Protein AF-A0A4S2F254-F1 (afdb_monomer)

Solvent-accessible surface area (backbone atoms only — not comparable to full-atom values): 57092 Å² total; per-residue (Å²): 142,82,89,76,85,80,79,88,83,55,82,63,60,64,52,51,60,59,52,60,72,58,45,54,92,86,62,43,76,60,72,89,73,79,82,70,94,70,83,61,60,72,59,40,54,53,51,42,53,47,32,74,71,42,20,30,34,37,36,35,48,63,88,53,40,49,60,70,61,51,52,55,51,33,38,54,77,69,31,50,100,88,24,55,58,42,49,38,45,38,67,84,47,59,35,66,58,56,34,48,35,49,52,41,59,70,67,58,50,46,99,82,77,41,64,78,37,45,22,40,37,41,36,39,44,68,53,49,48,64,74,44,24,54,56,40,29,55,44,50,55,60,45,43,74,80,29,35,37,39,38,34,32,38,64,71,31,54,66,41,39,76,82,42,73,74,62,46,78,44,40,28,48,78,42,43,48,49,75,73,52,53,51,61,64,41,68,89,42,75,61,91,68,54,70,69,55,46,41,52,45,28,58,35,30,45,39,37,45,50,16,49,41,71,48,37,79,68,77,57,93,86,53,94,83,39,54,28,56,52,45,49,45,53,46,56,53,60,56,50,41,91,82,52,59,70,62,57,30,50,38,43,45,51,51,55,73,60,11,49,52,40,60,66,62,45,44,76,52,78,36,78,83,50,74,66,58,52,49,49,43,41,35,48,37,47,60,51,29,54,42,97,81,75,53,37,32,36,26,40,60,46,54,80,62,56,45,71,55,43,27,53,46,32,75,78,37,38,69,49,50,55,44,46,44,54,50,32,52,75,70,67,41,45,51,55,39,42,50,40,46,65,54,26,43,90,73,46,66,58,57,61,52,35,41,73,38,32,66,54,33,48,35,25,73,24,51,65,59,49,49,53,48,50,50,53,37,60,73,67,70,53,85,72,51,73,28,46,47,50,41,52,47,52,52,30,49,40,59,48,84,42,58,88,84,33,67,69,54,53,47,52,38,69,73,34,65,69,50,56,19,50,27,52,52,27,51,48,48,49,61,46,54,34,40,45,78,72,77,81,70,63,76,72,72,75,72,64,96,82,72,58,82,65,54,60,56,44,58,70,55,55,55,69,79,55,61,91,74,60,51,72,49,45,54,40,22,54,33,28,46,50,36,37,55,32,48,48,31,45,70,65,61,40,27,76,69,14,37,57,34,42,74,57,32,72,40,101,58,13,44,67,29,52,39,32,18,51,26,28,48,46,15,50,42,18,32,34,43,52,55,47,87,79,52,69,66,63,53,54,47,37,58,44,12,53,49,57,33,49,79,41,79,74,32,51,63,36,41,49,54,54,46,50,50,49,41,29,39,46,34,62,58,50,90,66,70,70,77,82,42,49,70,42,50,53,51,26,59,79,62,60,19,49,44,49,48,53,50,52,31,50,38,52,17,53,45,24,54,75,73,67,38,43,70,61,14,45,68,38,38,56,67,55,74,81,49,94,60,48,68,65,57,47,46,51,43,52,53,50,52,51,52,40,33,58,76,69,73,51,84,77,71,78,69,69,75,65,82,80,69,82,64,84,46,49,51,48,23,47,51,52,49,55,48,62,65,69,54,78,83,77,75,57,71,67,59,57,50,48,41,29,51,56,42,58,74,41,74,69,30,18,52,45,33,45,50,52,40,55,57,62,70,40,83,92,52,33,68,66,50,56,73,50,48,39,70,68,56,54,47,48,23,49,52,48,51,51,47,42,52,48,44,52,54,43,46,63,33,41,79,73,39,93,66,88,88,79,89,55,79,51,32,36,44,33,44,59,62,36,86,44,51,24,52,77,81,46,76,61,66,71,82,66,53,69,53,69,60,24,46,53,49,52,51,55,27,66,69,38,94,78,22,51,42,44,52,67,56,50,24,52,35,64,30,56,94,44,57,70,71,58,25,51,53,52,46,54,53,16,53,52,49,38,41,52,36,47,41,76,69,79,40,66,67,70,45,59,41,74,59,98,57,36,41,32,50,40,71,69,38,42,45,53,51,58,63,54,35,50,51,22,28,52,46,18,69,66,44,86,49,42,69,56,10,23,52,25,21,55,52,25,57,76,58,59,57,80,46,56,64,54,59,94,76,60,64,36,27,66,58,41,44,51,56,34,54,58,50,50,53,51,45,40,53,15,19,38,53,12,15,52,27,19,46,77,72,71,36,48,69,58,8,33,54,29,8,48,56,24,23,73,75,38,58,70,41,65,67,23,46,47,45,27,38,51,25,27,50,77,70,68,38,52,72,62,29,51,50,52,56,50,51,33,47,52,48,28,34,71,76,68,71,42,77,77,55,73,70,55,51,53,53,52,54,51,51,54,55,56,48,35,63,71,72,71,46,78,82,66,80,77,60,87,55,56,72,55,48,58,49,49,50,51,51,49,49,49,52,49,49,52,50,50,51,56,47,51,62,55,61,73,70,74,130

Mean predicted aligned error: 19.81 Å

Secondary structure (DSSP, 8-state):
---PPP-S-SHHHHHHHHHHTTSPTT-EEPP-PPPPSS--HHHHHHHHHHHHHHSEEEEE--TTSSHHHHHHHHHHHH--TTS--EEEE-TT--HHHHHHHHHHHHH---TTS--S-SEEEEEEE----HHHHHHHHHHHHHHHTTSEEEEEE-HHHHHTTTT--S-EEEETGGGPPPHHHHHHHTTT------HHHHHHHHTT-HHHHHHHHHHGGG--TT-TT-HHHHHHHHHHHHHT-TTS-HHHHHHHHHHHHHSEEEHHHHHTTT----HHHHHHHHHH-GGG-B-TTSSEEE-TT-S---HHHHHHHHHH-HHHHHHHHHHHHHTT-HHHHHHHHTTTGGGS-HHHHHHH-HHHHHHTT-HHHHHHHHHHHHHTTPPPPHHHHHHHHHHHHHTTSS-TT-HHHHHHHHHS-HHHHHHHHHHHHHHHTTTSPPPP-GGGTSS-SSS-HHHHHHHHHHSTTTGGG--HHHHHHHHHHHHHHHHHHHHHT-HHHHGGGHHHHTSTTGGGSHHHHHHHHHHHHHHHHTT----HHHHHHHHHHHHHHHTSTTSHHHHHHHHHHHHHHHHHT----GGGGHHHHHHHHHHT-HHHHHHHHHHHHHHHHHHT-HHHHHHHHGGGGSS---HHHHHHHHHHHHHHHHHTT---SGGGGGTT----SHHHHHHHHHHHHHSTTT--HHHHHHHHHHHHHSPPPHHHHHHHHHHTT-TTTHHHHHHHS-HHHHHHHHHHHHHHHHHHHHHHHHTT--------S-EEEE-BTS-EEEETTEEPPGGGS--HHHHHHHHHHHHSTTSEEEHHHHHHHH-TTS-HHHHHHHHHHHHHHHHHHHHTTT--GGGEEEETTEEEE-TTTEEEHHHHHHHHHHHHHH-SSHHHHHHHHHHHHHH-SS-BPPPSSSTTHHHHHHHHHHHHHHHHHHHHHHHHHHHHTT-HHHHHHHHHHHHHH-TT-HHHHHHHHHHHHHTT-HHHHHHHHHHHHHHHHHHHS-PPPHHHHHHHHHHHHHHHHHTT-------TTHHHHHHHHHHHHHHHHHHHHHHHHHHTT--

InterPro domains:
  IPR005158 Bacterial transcriptional activator domain [PF03704] (865-1007)
  IPR005158 Bacterial transcriptional activator domain [SM01043] (864-1008)
  IPR011990 Tetratricopeptide-like helical domain superfamily [G3DSA:1.25.40.10] (863-1024)
  IPR011990 Tetratricopeptide-like helical domain superfamily [SSF48452] (910-1011)
  IPR016032 Signal transduction response regulator, C-terminal effector [SSF46894] (764-849)
  IPR036388 Winged helix-like DNA-binding domain superfamily [G3DSA:1.10.10.10] (754-859)
  IPR051677 AfsR/DnrI/RedD regulatory protein [PTHR35807] (757-1039)

pLDDT: mean 77.0, std 16.07, range [23.11, 96.88]

Structure (mmCIF, N/CA/C/O backbone):
data_AF-A0A4S2F254-F1
#
_entry.id   AF-A0A4S2F254-F1
#
loop_
_atom_site.group_PDB
_atom_site.id
_atom_site.type_symbol
_atom_site.label_atom_id
_atom_site.label_alt_id
_atom_site.label_comp_id
_atom_site.label_asym_id
_atom_site.label_entity_id
_atom_site.label_seq_id
_atom_site.pdbx_PDB_ins_code
_atom_site.Cartn_x
_atom_site.Cartn_y
_atom_site.Cartn_z
_atom_site.occupancy
_atom_site.B_iso_or_equiv
_atom_site.auth_seq_id
_atom_site.auth_comp_id
_atom_site.auth_asym_id
_atom_site.auth_atom_id
_atom_site.pdbx_PDB_model_num
ATOM 1 N N . MET A 1 1 ? -4.551 33.727 29.048 1.00 30.39 1 MET A N 1
ATOM 2 C CA . MET A 1 1 ? -5.231 35.012 28.780 1.00 30.39 1 MET A CA 1
ATOM 3 C C . MET A 1 1 ? -5.530 35.105 27.292 1.00 30.39 1 MET A C 1
ATOM 5 O O . MET A 1 1 ? -4.630 35.397 26.522 1.00 30.39 1 MET A O 1
ATOM 9 N N . ALA A 1 2 ? -6.765 34.813 26.896 1.00 23.11 2 ALA A N 1
ATOM 10 C CA . ALA A 1 2 ? -7.318 35.182 25.596 1.00 23.11 2 ALA A CA 1
ATOM 11 C C . ALA A 1 2 ? -8.824 35.365 25.809 1.00 23.11 2 ALA A C 1
ATOM 13 O O . ALA A 1 2 ? -9.587 34.409 25.895 1.00 23.11 2 ALA A O 1
ATOM 14 N N . THR A 1 3 ? -9.208 36.611 26.049 1.00 29.41 3 THR A N 1
ATOM 15 C CA . THR A 1 3 ? -10.578 37.078 26.234 1.00 29.41 3 THR A CA 1
ATOM 16 C C . THR A 1 3 ? -11.227 37.237 24.862 1.00 29.41 3 THR A C 1
ATOM 18 O O . THR A 1 3 ? -10.935 38.194 24.148 1.00 29.41 3 THR A O 1
ATOM 21 N N . HIS A 1 4 ? -12.123 36.324 24.482 1.00 26.72 4 HIS A N 1
ATOM 22 C CA . HIS A 1 4 ? -12.992 36.525 23.322 1.00 26.72 4 HIS A CA 1
ATOM 23 C C . HIS A 1 4 ? -14.392 36.946 23.774 1.00 26.72 4 HIS A C 1
ATOM 25 O O . HIS A 1 4 ? -15.068 36.249 24.524 1.00 26.72 4 HIS A O 1
ATOM 31 N N . ARG A 1 5 ? -14.777 38.147 23.325 1.00 27.83 5 ARG A N 1
ATOM 32 C CA . ARG A 1 5 ? -16.088 38.781 23.495 1.00 27.83 5 ARG A CA 1
ATOM 33 C C . ARG A 1 5 ? -17.207 37.851 23.017 1.00 27.83 5 ARG A C 1
ATOM 35 O O . ARG A 1 5 ? -17.251 37.514 21.838 1.00 27.83 5 ARG A O 1
ATOM 42 N N . ILE A 1 6 ? -18.129 37.523 23.917 1.00 27.25 6 ILE A N 1
ATOM 43 C CA . ILE A 1 6 ? -19.411 36.891 23.601 1.00 27.25 6 ILE A CA 1
ATOM 44 C C . ILE A 1 6 ? -20.354 37.990 23.100 1.00 27.25 6 ILE A C 1
ATOM 46 O O . ILE A 1 6 ? -20.621 38.967 23.799 1.00 27.25 6 ILE A O 1
ATOM 50 N N . THR A 1 7 ? -20.840 37.861 21.868 1.00 25.08 7 THR A N 1
ATOM 51 C CA . THR A 1 7 ? -21.947 38.670 21.353 1.00 25.08 7 THR A CA 1
ATOM 52 C C . THR A 1 7 ? -23.239 38.240 22.042 1.00 25.08 7 THR A C 1
ATOM 54 O O . THR A 1 7 ? -23.709 37.120 21.851 1.00 25.08 7 THR A O 1
ATOM 57 N N . ALA A 1 8 ? -23.798 39.134 22.859 1.00 29.98 8 ALA A N 1
ATOM 58 C CA . ALA A 1 8 ? -25.092 38.974 23.508 1.00 29.98 8 ALA A CA 1
ATOM 59 C C . ALA A 1 8 ? -26.200 38.812 22.453 1.00 29.98 8 ALA A C 1
ATOM 61 O O . ALA A 1 8 ? -26.412 39.705 21.634 1.00 29.98 8 ALA A O 1
ATOM 62 N N . GLY A 1 9 ? -26.890 37.668 22.463 1.00 27.28 9 GLY A N 1
ATOM 63 C CA . GLY A 1 9 ? -28.020 37.434 21.560 1.00 27.28 9 GLY A CA 1
ATOM 64 C C . GLY A 1 9 ? -28.619 36.025 21.539 1.00 27.28 9 GLY A C 1
ATOM 65 O O . GLY A 1 9 ? -29.721 35.877 21.022 1.00 27.28 9 GLY A O 1
ATOM 66 N N . SER A 1 10 ? -27.973 34.996 22.103 1.00 37.41 10 SER A N 1
ATOM 67 C CA . SER A 1 10 ? -28.545 33.640 22.172 1.00 37.41 10 SER A CA 1
ATOM 68 C C . SER A 1 10 ? -28.793 33.200 23.618 1.00 37.41 10 SER A C 1
ATOM 70 O O . SER A 1 10 ? -27.994 33.458 24.517 1.00 37.41 10 SER A O 1
ATOM 72 N N . THR A 1 11 ? -29.908 32.509 23.848 1.00 44.62 11 THR A N 1
ATOM 73 C CA . THR A 1 11 ? -30.323 31.903 25.130 1.00 44.62 11 THR A CA 1
ATOM 74 C C . THR A 1 11 ? -29.259 30.992 25.766 1.00 44.62 11 THR A C 1
ATOM 76 O O . THR A 1 11 ? -29.262 30.814 26.981 1.00 44.62 11 THR A O 1
ATOM 79 N N . LEU A 1 12 ? -28.303 30.482 24.980 1.00 44.62 12 LEU A N 1
ATOM 80 C CA . LEU A 1 12 ? -27.141 29.717 25.448 1.00 44.62 12 LEU A CA 1
ATOM 81 C C . LEU A 1 12 ? -26.134 30.551 26.265 1.00 44.62 12 LEU A C 1
ATOM 83 O O . LEU A 1 12 ? -25.548 30.027 27.208 1.00 44.62 12 LEU A O 1
ATOM 87 N N . GLY A 1 13 ? -25.943 31.840 25.955 1.00 47.53 13 GLY A N 1
ATOM 88 C CA . GLY A 1 13 ? -24.936 32.680 26.621 1.00 47.53 13 GLY A CA 1
ATOM 89 C C . GLY A 1 13 ? -25.209 32.910 28.114 1.00 47.53 13 GLY A C 1
ATOM 90 O O . GLY A 1 13 ? -24.291 32.833 28.925 1.00 47.53 13 GLY A O 1
ATOM 91 N N . GLY A 1 14 ? -26.479 33.106 28.491 1.00 53.00 14 GLY A N 1
ATOM 92 C CA . GLY A 1 14 ? -26.879 33.307 29.892 1.00 53.00 14 GLY A CA 1
ATOM 93 C C . GLY A 1 14 ? -26.808 32.036 30.751 1.00 53.00 14 GLY A C 1
ATOM 94 O O . GLY A 1 14 ? -26.490 32.111 31.935 1.00 53.00 14 GLY A O 1
ATOM 95 N N . MET A 1 15 ? -27.044 30.862 30.154 1.00 57.00 15 MET A N 1
ATOM 96 C CA . MET A 1 15 ? -26.916 29.565 30.831 1.00 57.00 15 MET A CA 1
ATOM 97 C C . MET A 1 15 ? -25.446 29.217 31.105 1.00 57.00 15 MET A C 1
ATOM 99 O O . MET A 1 15 ? -25.120 28.722 32.182 1.00 57.00 15 MET A O 1
ATOM 103 N N . VAL A 1 16 ? -24.543 29.511 30.162 1.00 54.69 16 VAL A N 1
ATOM 104 C CA . VAL A 1 16 ? -23.102 29.252 30.319 1.00 54.69 16 VAL A CA 1
ATOM 105 C C . VAL A 1 16 ? -22.497 30.114 31.430 1.00 54.69 16 VAL A C 1
ATOM 107 O O . VAL A 1 16 ? -21.745 29.586 32.249 1.00 54.69 16 VAL A O 1
ATOM 110 N N . GLU A 1 17 ? -22.852 31.400 31.523 1.00 57.25 17 GLU A N 1
ATOM 111 C CA . GLU A 1 17 ? -22.400 32.284 32.613 1.00 57.25 17 GLU A CA 1
ATOM 112 C C . GLU A 1 17 ? -22.956 31.867 33.986 1.00 57.25 17 GLU A C 1
ATOM 114 O O . GLU A 1 17 ? -22.223 31.896 34.972 1.00 57.25 17 GLU A O 1
ATOM 119 N N . GLN A 1 18 ? -24.214 31.412 34.061 1.00 59.97 18 GLN A N 1
ATOM 120 C CA . GLN A 1 18 ? -24.786 30.893 35.309 1.00 59.97 18 GLN A CA 1
ATOM 121 C C . GLN A 1 18 ? -24.114 29.595 35.770 1.00 59.97 18 GLN A C 1
ATOM 123 O O . GLN A 1 18 ? -23.754 29.495 36.934 1.00 59.97 18 GLN A O 1
ATOM 128 N N . VAL A 1 19 ? -23.924 28.607 34.890 1.00 62.91 19 VAL A N 1
ATOM 129 C CA . VAL A 1 19 ? -23.384 27.283 35.267 1.00 62.91 19 VAL A CA 1
ATOM 130 C C . VAL A 1 19 ? -21.887 27.345 35.586 1.00 62.91 19 VAL A C 1
ATOM 132 O O . VAL A 1 19 ? -21.431 26.708 36.534 1.00 62.91 19 VAL A O 1
ATOM 135 N N . SER A 1 20 ? -21.117 28.143 34.841 1.00 60.38 20 SER A N 1
ATOM 136 C CA . SER A 1 20 ? -19.671 28.297 35.069 1.00 60.38 20 SER A CA 1
ATOM 137 C C . SER A 1 20 ? -19.327 28.935 36.419 1.00 60.38 20 SER A C 1
ATOM 139 O O . SER A 1 20 ? -18.256 28.656 36.951 1.00 60.38 20 SER A O 1
ATOM 141 N N . PHE A 1 21 ? -20.238 29.714 37.015 1.00 61.12 21 PHE A N 1
ATOM 142 C CA . PHE A 1 21 ? -20.074 30.262 38.365 1.00 61.12 21 PHE A CA 1
ATOM 143 C C . PHE A 1 21 ? -20.127 29.188 39.472 1.00 61.12 21 PHE A C 1
ATOM 145 O O . PHE A 1 21 ? -19.536 29.379 40.532 1.00 61.12 21 PHE A O 1
ATOM 152 N N . PHE A 1 22 ? -20.810 28.060 39.237 1.00 62.31 22 PHE A N 1
ATOM 153 C CA . PHE A 1 22 ? -20.995 26.985 40.226 1.00 62.31 22 PHE A CA 1
ATOM 154 C C . PHE A 1 22 ? -19.974 25.840 40.111 1.00 62.31 22 PHE A C 1
ATOM 156 O O . PHE A 1 22 ? -19.912 24.991 41.003 1.00 62.31 22 PHE A O 1
ATOM 163 N N . LEU A 1 23 ? -19.188 25.775 39.032 1.00 71.75 23 LEU A N 1
ATOM 164 C CA . LEU A 1 23 ? -18.234 24.685 38.801 1.00 71.75 23 LEU A CA 1
ATOM 165 C C . LEU A 1 23 ? -16.863 24.966 39.448 1.00 71.75 23 LEU A C 1
ATOM 167 O O . LEU A 1 23 ? -16.390 26.104 39.421 1.00 71.75 23 LEU A O 1
ATOM 171 N N . PRO A 1 24 ? -16.182 23.939 39.992 1.00 66.12 24 PRO A N 1
ATOM 172 C CA . PRO A 1 24 ? -14.866 24.107 40.597 1.00 66.12 24 PRO A CA 1
ATOM 173 C C . PRO A 1 24 ? -13.789 24.508 39.565 1.00 66.12 24 PRO A C 1
ATOM 175 O O . PRO A 1 24 ? -13.888 24.139 38.383 1.00 66.12 24 PRO A O 1
ATOM 178 N N . PRO A 1 25 ? -12.730 25.233 39.991 1.00 56.81 25 PRO A N 1
ATOM 179 C CA . PRO A 1 25 ? -11.669 25.715 39.107 1.00 56.81 25 PRO A CA 1
ATOM 180 C C . PRO A 1 25 ? -10.989 24.578 38.334 1.00 56.81 25 PRO A C 1
ATOM 182 O O . PRO A 1 25 ? -10.595 23.571 38.915 1.00 56.81 25 PRO A O 1
ATOM 185 N N . GLY A 1 26 ? -10.812 24.761 37.023 1.00 56.56 26 GLY A N 1
ATOM 186 C CA . GLY A 1 26 ? -10.185 23.772 36.134 1.00 56.56 26 GLY A CA 1
ATOM 187 C C . GLY A 1 26 ? -11.171 22.857 35.401 1.00 56.56 26 GLY A C 1
ATOM 188 O O . GLY A 1 26 ? -10.766 22.165 34.471 1.00 56.56 26 GLY A O 1
ATOM 189 N N . THR A 1 27 ? -12.462 22.903 35.741 1.00 59.97 27 THR A N 1
ATOM 190 C CA . THR A 1 27 ? -13.517 22.263 34.945 1.00 59.97 27 THR A CA 1
ATOM 191 C C . THR A 1 27 ? -13.724 23.042 33.646 1.00 59.97 27 THR A C 1
ATOM 193 O O . THR A 1 27 ? -14.016 24.239 33.680 1.00 59.97 27 THR A O 1
ATOM 196 N N . VAL A 1 28 ? -13.577 22.385 32.491 1.00 66.25 28 VAL A N 1
ATOM 197 C CA . VAL A 1 28 ? -13.782 23.032 31.187 1.00 66.25 28 VAL A CA 1
ATOM 198 C C . VAL A 1 28 ? -15.184 22.717 30.682 1.00 66.25 28 VAL A C 1
ATOM 200 O O . VAL A 1 28 ? -15.495 21.573 30.349 1.00 66.25 28 VAL A O 1
ATOM 203 N N . MET A 1 29 ? -16.014 23.758 30.610 1.00 62.47 29 MET A N 1
ATOM 204 C CA . MET A 1 29 ? -17.259 23.749 29.843 1.00 62.47 29 MET A CA 1
ATOM 205 C C . MET A 1 29 ? -16.901 23.799 28.360 1.00 62.47 29 MET A C 1
ATOM 207 O O . MET A 1 29 ? -16.274 24.755 27.898 1.00 62.47 29 MET A O 1
ATOM 211 N N . GLU A 1 30 ? -17.251 22.756 27.620 1.00 61.84 30 GLU A N 1
ATOM 212 C CA . GLU A 1 30 ? -16.912 22.656 26.203 1.00 61.84 30 GLU A CA 1
ATOM 213 C C . GLU A 1 30 ? -17.953 23.394 25.346 1.00 61.84 30 GLU A C 1
ATOM 215 O O . GLU A 1 30 ? -19.159 23.225 25.532 1.00 61.84 30 GLU A O 1
ATOM 220 N N . GLN A 1 31 ? -17.487 24.246 24.420 1.00 57.91 31 GLN A N 1
ATOM 221 C CA . GLN A 1 31 ? -18.347 24.787 23.362 1.00 57.91 31 GLN A CA 1
ATOM 222 C C . GLN A 1 31 ? -18.791 23.658 22.431 1.00 57.91 31 GLN A C 1
ATOM 224 O O . GLN A 1 31 ? -18.140 22.621 22.346 1.00 57.91 31 GLN A O 1
ATOM 229 N N . GLU A 1 32 ? -19.894 23.879 21.720 1.00 56.16 32 GLU A N 1
ATOM 230 C CA . GLU A 1 32 ? -20.513 22.895 20.837 1.00 56.16 32 GLU A CA 1
ATOM 231 C C . GLU A 1 32 ? -19.475 22.206 19.911 1.00 56.16 32 GLU A C 1
ATOM 233 O O . GLU A 1 32 ? -18.856 22.876 19.080 1.00 56.16 32 GLU A O 1
ATOM 238 N N . PRO A 1 33 ? -19.230 20.886 20.058 1.00 58.59 33 PRO A N 1
ATOM 239 C CA . PRO A 1 33 ? -18.149 20.205 19.343 1.00 58.59 33 PRO A CA 1
ATOM 240 C C . PRO A 1 33 ? -18.428 20.109 17.833 1.00 58.59 33 PRO A C 1
ATOM 242 O O . PRO A 1 33 ? -19.580 20.058 17.404 1.00 58.59 33 PRO A O 1
ATOM 245 N N . ALA A 1 34 ? -17.389 20.050 16.998 1.00 56.38 34 ALA A N 1
ATOM 246 C CA . ALA A 1 34 ? -17.558 19.950 15.544 1.00 56.38 34 ALA A CA 1
ATOM 247 C C . ALA A 1 34 ? -18.373 18.704 15.135 1.00 56.38 34 ALA A C 1
ATOM 249 O O . ALA A 1 34 ? -18.365 17.680 15.824 1.00 56.38 34 ALA A O 1
ATOM 250 N N . ALA A 1 35 ? -19.099 18.788 14.015 1.00 62.53 35 ALA A N 1
ATOM 251 C CA . ALA A 1 35 ? -19.835 17.645 13.483 1.00 62.53 35 ALA A CA 1
ATOM 252 C C . ALA A 1 35 ? -18.865 16.492 13.138 1.00 62.53 35 ALA A C 1
ATOM 254 O O . ALA A 1 35 ? -17.791 16.745 12.583 1.00 62.53 35 ALA A O 1
ATOM 255 N N . PRO A 1 36 ? -19.214 15.238 13.466 1.00 68.38 36 PRO A N 1
ATOM 256 C CA . PRO A 1 36 ? -18.357 14.097 13.186 1.00 68.38 36 PRO A CA 1
ATOM 257 C C . PRO A 1 36 ? -18.267 13.860 11.682 1.00 68.38 36 PRO A C 1
ATOM 259 O O . PRO A 1 36 ? -19.259 13.965 10.961 1.00 68.38 36 PRO A O 1
ATOM 262 N N . ARG A 1 37 ? -17.067 13.503 11.219 1.00 65.81 37 ARG A N 1
ATOM 263 C CA . ARG A 1 37 ? -16.770 13.282 9.797 1.00 65.81 37 ARG A CA 1
ATOM 264 C C . ARG A 1 37 ? -17.586 12.135 9.192 1.00 65.81 37 ARG A C 1
ATOM 266 O O . ARG A 1 37 ? -17.900 12.184 8.009 1.00 65.81 37 ARG A O 1
ATOM 273 N N . ILE A 1 38 ? -17.919 11.118 9.991 1.00 74.75 38 ILE A N 1
ATOM 274 C CA . ILE A 1 38 ? -18.707 9.947 9.584 1.00 74.75 38 ILE A CA 1
ATOM 275 C C . ILE A 1 38 ? -19.765 9.676 10.649 1.00 74.75 38 ILE A C 1
ATOM 277 O O . ILE A 1 38 ? -19.437 9.549 11.826 1.00 74.75 38 ILE A O 1
ATOM 281 N N . HIS A 1 39 ? -21.029 9.605 10.232 1.00 77.56 39 HIS A N 1
ATOM 282 C CA . HIS A 1 39 ? -22.168 9.375 11.122 1.00 77.56 39 HIS A CA 1
ATOM 283 C C . HIS A 1 39 ? -22.436 7.877 11.287 1.00 77.56 39 HIS A C 1
ATOM 285 O O . HIS A 1 39 ? -22.780 7.179 10.331 1.00 77.56 39 HIS A O 1
ATOM 291 N N . ARG A 1 40 ? -22.321 7.374 12.520 1.00 85.81 40 ARG A N 1
ATOM 292 C CA . ARG A 1 40 ? -22.443 5.939 12.843 1.00 85.81 40 ARG A CA 1
ATOM 293 C C . ARG A 1 40 ? -23.862 5.583 13.269 1.00 85.81 40 ARG A C 1
ATOM 295 O O . ARG A 1 40 ? -24.131 5.228 14.416 1.00 85.81 40 ARG A O 1
ATOM 302 N N . GLN A 1 41 ? -24.794 5.723 12.330 1.00 84.94 41 GLN A N 1
ATOM 303 C CA . GLN A 1 41 ? -26.224 5.788 12.632 1.00 84.94 41 GLN A CA 1
ATOM 304 C C . GLN A 1 41 ? -26.789 4.543 13.343 1.00 84.94 41 GLN A C 1
ATOM 306 O O . GLN A 1 41 ? -27.640 4.681 14.218 1.00 84.94 41 GLN A O 1
ATOM 311 N N . LYS A 1 42 ? -26.280 3.336 13.048 1.00 85.88 42 LYS A N 1
ATOM 312 C CA . LYS A 1 42 ? -26.711 2.103 13.738 1.00 85.88 42 LYS A CA 1
ATOM 313 C C . LYS A 1 42 ? -26.352 2.123 15.230 1.00 85.88 42 LYS A C 1
ATOM 315 O O . LYS A 1 42 ? -27.186 1.766 16.060 1.00 85.88 42 LYS A O 1
ATOM 320 N N . LEU A 1 43 ? -25.130 2.546 15.571 1.00 89.25 43 LEU A N 1
ATOM 321 C CA . LEU A 1 43 ? -24.706 2.686 16.968 1.00 89.25 43 LEU A CA 1
ATOM 322 C C . LEU A 1 43 ? -25.459 3.816 17.665 1.00 89.25 43 LEU A C 1
ATOM 324 O O . LEU A 1 43 ? -25.915 3.637 18.791 1.00 89.25 43 LEU A O 1
ATOM 328 N N . LEU A 1 44 ? -25.642 4.948 16.978 1.00 89.75 44 LEU A N 1
ATOM 329 C CA . LEU A 1 44 ? -26.403 6.083 17.494 1.00 89.75 44 LEU A CA 1
ATOM 330 C C . LEU A 1 44 ? -27.819 5.658 17.909 1.00 89.75 44 LEU A C 1
ATOM 332 O O . LEU A 1 44 ? -28.232 5.906 19.039 1.00 89.75 44 LEU A O 1
ATOM 336 N N . GLU A 1 45 ? -28.546 4.969 17.026 1.00 90.06 45 GLU A N 1
ATOM 337 C CA . GLU A 1 45 ? -29.898 4.477 17.309 1.00 90.06 45 GLU A CA 1
ATOM 338 C C . GLU A 1 45 ? -29.916 3.496 18.493 1.00 90.06 45 GLU A C 1
ATOM 340 O O . GLU A 1 45 ? -30.750 3.628 19.393 1.00 90.06 45 GLU A O 1
ATOM 345 N N . ALA A 1 46 ? -28.971 2.551 18.539 1.00 89.31 46 ALA A N 1
ATOM 346 C CA . ALA A 1 46 ? -28.875 1.568 19.617 1.00 89.31 46 ALA A CA 1
ATOM 347 C C . ALA A 1 46 ? -28.600 2.218 20.985 1.00 89.31 46 ALA A C 1
ATOM 349 O O . ALA A 1 46 ? -29.279 1.915 21.971 1.00 89.31 46 ALA A O 1
ATOM 350 N N . PHE A 1 47 ? -27.648 3.149 21.046 1.00 93.00 47 PHE A N 1
ATOM 351 C CA . PHE A 1 47 ? -27.244 3.804 22.289 1.00 93.00 47 PHE A CA 1
ATOM 352 C C . PHE A 1 47 ? -28.267 4.837 22.765 1.00 93.00 47 PHE A C 1
ATOM 354 O O . PHE A 1 47 ? -28.467 4.983 23.969 1.00 93.00 47 PHE A O 1
ATOM 361 N N . VAL A 1 48 ? -29.001 5.488 21.854 1.00 92.56 48 VAL A N 1
ATOM 362 C CA . VAL A 1 48 ? -30.161 6.320 22.218 1.00 92.56 48 VAL A CA 1
ATOM 363 C C . VAL A 1 48 ? -31.254 5.476 22.878 1.00 92.56 48 VAL A C 1
ATOM 365 O O . VAL A 1 48 ? -31.837 5.904 23.875 1.00 92.56 48 VAL A O 1
ATOM 368 N N . ILE A 1 49 ? -31.533 4.274 22.361 1.00 90.31 49 ILE A N 1
ATOM 369 C CA . ILE A 1 49 ? -32.513 3.358 22.966 1.00 90.31 49 ILE A CA 1
ATOM 370 C C . ILE A 1 49 ? -32.060 2.931 24.368 1.00 90.31 49 ILE A C 1
ATOM 372 O O . ILE A 1 49 ? -32.858 2.979 25.306 1.00 90.31 49 ILE A O 1
ATOM 376 N N . GLN A 1 50 ? -30.790 2.550 24.528 1.00 90.50 50 GLN A N 1
ATOM 377 C CA . GLN A 1 50 ? -30.235 2.162 25.828 1.00 90.50 50 GLN A CA 1
ATOM 378 C C . GLN A 1 50 ? -30.252 3.316 26.831 1.00 90.50 50 GLN A C 1
ATOM 380 O O . GLN A 1 50 ? -30.721 3.142 27.954 1.00 90.50 50 GLN A O 1
ATOM 385 N N . LEU A 1 51 ? -29.834 4.517 26.425 1.00 92.19 51 LEU A N 1
ATOM 386 C CA . LEU A 1 51 ? -29.834 5.680 27.306 1.00 92.19 51 LEU A CA 1
ATOM 387 C C . LEU A 1 51 ? -31.253 6.084 27.721 1.00 92.19 51 LEU A C 1
ATOM 389 O O . LEU A 1 51 ? -31.473 6.407 28.883 1.00 92.19 51 LEU A O 1
ATOM 393 N N . LYS A 1 52 ? -32.246 6.002 26.827 1.00 90.00 52 LYS A N 1
ATOM 394 C CA . LYS A 1 52 ? -33.656 6.234 27.197 1.00 90.00 52 LYS A CA 1
ATOM 395 C C . LYS A 1 52 ? -34.187 5.196 28.189 1.00 90.00 52 LYS A C 1
ATOM 397 O O . LYS A 1 52 ? -35.065 5.517 28.988 1.00 90.00 52 LYS A O 1
ATOM 402 N N . LYS A 1 53 ? -33.679 3.962 28.128 1.00 89.19 53 LYS A N 1
ATOM 403 C CA . LYS A 1 53 ? -34.075 2.865 29.016 1.00 89.19 53 LYS A CA 1
ATOM 404 C C . LYS A 1 53 ? -33.442 2.995 30.404 1.00 89.19 53 LYS A C 1
ATOM 406 O O . LYS A 1 53 ? -34.169 2.961 31.392 1.00 89.19 53 LYS A O 1
ATOM 411 N N . ASP A 1 54 ? -32.121 3.143 30.471 1.00 88.44 54 ASP A N 1
ATOM 412 C CA . ASP A 1 54 ? -31.361 3.054 31.726 1.00 88.44 54 ASP A CA 1
ATOM 413 C C . ASP A 1 54 ? -30.993 4.430 32.311 1.00 88.44 54 ASP A C 1
ATOM 415 O O . ASP A 1 54 ? -30.582 4.521 33.462 1.00 88.44 54 ASP A O 1
ATOM 419 N N . ARG A 1 55 ? -31.157 5.522 31.548 1.00 91.19 55 ARG A N 1
ATOM 420 C CA . ARG A 1 55 ? -30.839 6.927 31.900 1.00 91.19 55 ARG A CA 1
ATOM 421 C C . ARG A 1 55 ? -29.382 7.236 32.247 1.00 91.19 55 ARG A C 1
ATOM 423 O O . ARG A 1 55 ? -29.027 8.413 32.300 1.00 91.19 55 ARG A O 1
ATOM 430 N N . LEU A 1 56 ? -28.547 6.216 32.417 1.00 93.06 56 LEU A N 1
ATOM 431 C CA . LEU A 1 56 ? -27.103 6.308 32.572 1.00 93.06 56 LEU A CA 1
ATOM 432 C C . LEU A 1 56 ? -26.406 5.393 31.561 1.00 93.06 56 LEU A C 1
ATOM 434 O O . LEU A 1 56 ? -26.599 4.175 31.574 1.00 93.06 56 LEU A O 1
ATOM 438 N N . LEU A 1 57 ? -25.584 5.992 30.701 1.00 93.50 57 LEU A N 1
ATOM 439 C CA . LEU A 1 57 ? -24.765 5.287 29.717 1.00 93.50 57 LEU A CA 1
ATOM 440 C C . LEU A 1 57 ? -23.285 5.591 29.963 1.00 93.50 57 LEU A C 1
ATOM 442 O O . LEU A 1 57 ? -22.888 6.757 29.992 1.00 93.50 57 LEU A O 1
ATOM 446 N N . ILE A 1 58 ? -22.471 4.551 30.131 1.00 91.50 58 ILE A N 1
ATOM 447 C CA . ILE A 1 58 ? -21.039 4.677 30.414 1.00 91.50 58 ILE A CA 1
ATOM 448 C C . ILE A 1 58 ? -20.229 4.095 29.256 1.00 91.50 58 ILE A C 1
ATOM 450 O O . ILE A 1 58 ? -20.420 2.944 28.877 1.00 91.50 58 ILE A O 1
ATOM 454 N N . TYR A 1 59 ? -19.306 4.884 28.708 1.00 91.56 59 TYR A N 1
ATOM 455 C CA . TYR A 1 59 ? -18.349 4.459 27.691 1.00 91.56 59 TYR A CA 1
ATOM 456 C C . TYR A 1 59 ? -16.995 4.147 28.333 1.00 91.56 59 TYR A C 1
ATOM 458 O O . TYR A 1 59 ? -16.306 5.053 28.811 1.00 91.56 59 TYR A O 1
ATOM 466 N N . CYS A 1 60 ? -16.598 2.877 28.268 1.00 86.56 60 CYS A N 1
ATOM 467 C CA . CYS A 1 60 ? -15.315 2.351 28.723 1.00 86.56 60 CYS A CA 1
ATOM 468 C C . CYS A 1 60 ? -14.453 1.944 27.525 1.00 86.56 60 CYS A C 1
ATOM 470 O O . CYS A 1 60 ? -14.289 0.767 27.207 1.00 86.56 60 CYS A O 1
ATOM 472 N N . ALA A 1 61 ? -13.901 2.943 26.837 1.00 86.00 61 ALA A N 1
ATOM 473 C CA . ALA A 1 61 ? -13.013 2.733 25.701 1.00 86.00 61 ALA A CA 1
ATOM 474 C C . ALA A 1 61 ? -11.865 3.748 25.698 1.00 86.00 61 ALA A C 1
ATOM 476 O O . ALA A 1 61 ? -12.050 4.936 25.984 1.00 86.00 61 ALA A O 1
ATOM 477 N N . GLY A 1 62 ? -10.668 3.274 25.343 1.00 79.38 62 GLY A N 1
ATOM 478 C CA . GLY A 1 62 ? -9.484 4.118 25.196 1.00 79.38 62 GLY A CA 1
ATOM 479 C C . GLY A 1 62 ? -9.599 5.128 24.046 1.00 79.38 62 GLY A C 1
ATOM 480 O O . GLY A 1 62 ? -10.535 5.116 23.242 1.00 79.38 62 GLY A O 1
ATOM 481 N N . LYS A 1 63 ? -8.605 6.012 23.926 1.00 83.81 63 LYS A N 1
ATOM 482 C CA . LYS A 1 63 ? -8.528 6.944 22.789 1.00 83.81 63 LYS A CA 1
ATOM 483 C C . LYS A 1 63 ? -8.389 6.163 21.473 1.00 83.81 63 LYS A C 1
ATOM 485 O O . LYS A 1 63 ? -7.588 5.236 21.400 1.00 83.81 63 LYS A O 1
ATOM 490 N N . GLY A 1 64 ? -9.140 6.567 20.444 1.00 85.56 64 GLY A N 1
ATOM 491 C CA . GLY A 1 64 ? -9.079 6.003 19.083 1.00 85.56 64 GLY A CA 1
ATOM 492 C C . GLY A 1 64 ? -10.285 5.150 18.653 1.00 85.56 64 GLY A C 1
ATOM 493 O O . GLY A 1 64 ? -10.524 4.988 17.461 1.00 85.56 64 GLY A O 1
ATOM 494 N N . TYR A 1 65 ? -11.121 4.681 19.584 1.00 89.56 65 TYR A N 1
ATOM 495 C CA . TYR A 1 65 ? -12.300 3.862 19.238 1.00 89.56 65 TYR A CA 1
ATOM 496 C C . TYR A 1 65 ? -13.545 4.676 18.830 1.00 89.56 65 TYR A C 1
ATOM 498 O O . TYR A 1 65 ? -14.551 4.106 18.422 1.00 89.56 65 TYR A O 1
ATOM 506 N N . GLY A 1 66 ? -13.494 6.011 18.917 1.00 87.75 66 GLY A N 1
ATOM 507 C CA . GLY A 1 66 ? -14.606 6.896 18.535 1.00 87.75 66 GLY A CA 1
ATOM 508 C C . GLY A 1 66 ? -15.663 7.135 19.625 1.00 87.75 66 GLY A C 1
ATOM 509 O O . GLY A 1 66 ? -16.736 7.645 19.316 1.00 87.75 66 GLY A O 1
ATOM 510 N N . ALA A 1 67 ? -15.365 6.805 20.889 1.00 88.56 67 ALA A N 1
ATOM 511 C CA . ALA A 1 67 ? -16.293 6.941 22.020 1.00 88.56 67 ALA A CA 1
ATOM 512 C C . ALA A 1 67 ? -16.791 8.382 22.246 1.00 88.56 67 ALA A C 1
ATOM 514 O O . ALA A 1 67 ? -17.990 8.600 22.367 1.00 88.56 67 ALA A O 1
ATOM 515 N N . THR A 1 68 ? -15.893 9.374 22.250 1.00 86.62 68 THR A N 1
ATOM 516 C CA . THR A 1 68 ? -16.256 10.798 22.407 1.00 86.62 68 THR A CA 1
ATOM 517 C C . THR A 1 68 ? -17.185 11.270 21.284 1.00 86.62 68 THR A C 1
ATOM 519 O O . THR A 1 68 ? -18.215 11.888 21.540 1.00 86.62 68 THR A O 1
ATOM 522 N N . SER A 1 69 ? -16.876 10.927 20.028 1.00 87.00 69 SER A N 1
ATOM 523 C CA . SER A 1 69 ? -17.691 11.328 18.874 1.00 87.00 69 SER A CA 1
ATOM 524 C C . SER A 1 69 ? -19.117 10.781 18.966 1.00 87.00 69 SER A C 1
ATOM 526 O O . SER A 1 69 ? -20.068 11.549 18.835 1.00 87.00 69 SER A O 1
ATOM 528 N N . ILE A 1 70 ? -19.274 9.485 19.266 1.00 89.19 70 ILE A N 1
ATOM 529 C CA . ILE A 1 70 ? -20.605 8.873 19.360 1.00 89.19 70 ILE A CA 1
ATOM 530 C C . ILE A 1 70 ? -21.366 9.323 20.615 1.00 89.19 70 ILE A C 1
ATOM 532 O O . ILE A 1 70 ? -22.572 9.538 20.545 1.00 89.19 70 ILE A O 1
ATOM 536 N N . ALA A 1 71 ? -20.684 9.547 21.745 1.00 89.19 71 ALA A N 1
ATOM 537 C CA . ALA A 1 71 ? -21.303 10.069 22.964 1.00 89.19 71 ALA A CA 1
ATOM 538 C C . ALA A 1 71 ? -21.922 11.458 22.734 1.00 89.19 71 ALA A C 1
ATOM 540 O O . ALA A 1 71 ? -23.058 11.710 23.146 1.00 89.19 71 ALA A O 1
ATOM 541 N N . HIS A 1 72 ? -21.213 12.335 22.017 1.00 87.69 72 HIS A N 1
ATOM 542 C CA . HIS A 1 72 ? -21.721 13.649 21.628 1.00 87.69 72 HIS A CA 1
ATOM 543 C C . HIS A 1 72 ? -22.917 13.560 20.666 1.00 87.69 72 HIS A C 1
ATOM 545 O O . HIS A 1 72 ? -23.886 14.304 20.831 1.00 87.69 72 HIS A O 1
ATOM 551 N N . GLU A 1 73 ? -22.895 12.646 19.688 1.00 87.69 73 GLU A N 1
ATOM 552 C CA . GLU A 1 73 ? -24.044 12.410 18.799 1.00 87.69 73 GLU A CA 1
ATOM 553 C C . GLU A 1 73 ? -25.275 11.905 19.569 1.00 87.69 73 GLU A C 1
ATOM 555 O O . GLU A 1 73 ? -26.378 12.412 19.361 1.00 87.69 73 GLU A O 1
ATOM 560 N N . VAL A 1 74 ? -25.097 10.964 20.504 1.00 90.81 74 VAL A N 1
ATOM 561 C CA . VAL A 1 74 ? -26.186 10.427 21.340 1.00 90.81 74 VAL A CA 1
ATOM 562 C C . VAL A 1 74 ? -26.810 11.525 22.204 1.00 90.81 74 VAL A C 1
ATOM 564 O O . VAL A 1 74 ? -28.036 11.620 22.282 1.00 90.81 74 VAL A O 1
ATOM 567 N N . ALA A 1 75 ? -25.991 12.393 22.806 1.00 89.00 75 ALA A N 1
ATOM 568 C CA . ALA A 1 75 ? -26.480 13.519 23.601 1.00 89.00 75 ALA A CA 1
ATOM 569 C C . ALA A 1 75 ? -27.343 14.485 22.772 1.00 89.00 75 ALA A C 1
ATOM 571 O O . ALA A 1 75 ? -28.409 14.914 23.219 1.00 89.00 75 ALA A O 1
ATOM 572 N N . ARG A 1 76 ? -26.911 14.780 21.539 1.00 85.31 76 ARG A N 1
ATOM 573 C CA . ARG A 1 76 ? -27.642 15.637 20.592 1.00 85.31 76 ARG A CA 1
ATOM 574 C C . ARG A 1 76 ? -28.949 15.020 20.121 1.00 85.31 76 ARG A C 1
ATOM 576 O O . ARG A 1 76 ? -29.937 15.729 20.002 1.00 85.31 76 ARG A O 1
ATOM 583 N N . ALA A 1 77 ? -28.964 13.716 19.861 1.00 87.50 77 ALA A N 1
ATOM 584 C CA . ALA A 1 77 ? -30.151 13.029 19.361 1.00 87.50 77 ALA A CA 1
ATOM 585 C C . ALA A 1 77 ? -31.294 12.960 20.392 1.00 87.50 77 ALA A C 1
ATOM 587 O O . ALA A 1 77 ? -32.449 12.758 20.015 1.00 87.50 77 ALA A O 1
ATOM 588 N N . ILE A 1 78 ? -30.983 13.095 21.687 1.00 84.94 78 ILE A N 1
ATOM 589 C CA . ILE A 1 78 ? -31.976 13.090 22.773 1.00 84.94 78 ILE A CA 1
ATOM 590 C C . ILE A 1 78 ? -32.400 14.503 23.169 1.00 84.94 78 ILE A C 1
ATOM 592 O O . ILE A 1 78 ? -33.568 14.704 23.488 1.00 84.94 78 ILE A O 1
ATOM 596 N N . SER A 1 79 ? -31.469 15.457 23.171 1.00 81.38 79 SER A N 1
ATOM 597 C CA . SER A 1 79 ? -31.742 16.829 23.591 1.00 81.38 79 SER A CA 1
ATOM 598 C C . SER A 1 79 ? -32.682 17.550 22.618 1.00 81.38 79 SER A C 1
ATOM 600 O O . SER A 1 79 ? -32.481 17.557 21.405 1.00 81.38 79 SER A O 1
ATOM 602 N N . ASN A 1 80 ? -33.712 18.191 23.163 1.00 68.81 80 ASN A N 1
ATOM 603 C CA . ASN A 1 80 ? -34.632 19.039 22.414 1.00 68.81 80 ASN A CA 1
ATOM 604 C C . ASN A 1 80 ? -34.119 20.487 22.335 1.00 68.81 80 ASN A C 1
ATOM 606 O O . ASN A 1 80 ? -33.413 20.966 23.221 1.00 68.81 80 ASN A O 1
ATOM 610 N N . SER A 1 81 ? -34.569 21.244 21.325 1.00 63.31 81 SER A N 1
ATOM 611 C CA . SER A 1 81 ? -34.116 22.623 21.040 1.00 63.31 81 SER A CA 1
ATOM 612 C C . SER A 1 81 ? -34.309 23.638 22.179 1.00 63.31 81 SER A C 1
ATOM 614 O O . SER A 1 81 ? -33.809 24.756 22.097 1.00 63.31 81 SER A O 1
ATOM 616 N N . VAL A 1 82 ? -35.063 23.277 23.222 1.00 70.50 82 VAL A N 1
ATOM 617 C CA . VAL A 1 82 ? -35.354 24.121 24.390 1.00 70.50 82 VAL A CA 1
ATOM 618 C C . VAL A 1 82 ? -34.294 23.972 25.491 1.00 70.50 82 VAL A C 1
ATOM 620 O O . VAL A 1 82 ? -34.023 24.944 26.192 1.00 70.50 82 VAL A O 1
ATOM 623 N N . LYS A 1 83 ? -33.691 22.784 25.651 1.00 77.19 83 LYS A N 1
ATOM 624 C CA . LYS A 1 83 ? -32.707 22.478 26.704 1.00 77.19 83 LYS A CA 1
ATOM 625 C C . LYS A 1 83 ? -31.491 21.768 26.100 1.00 77.19 83 LYS A C 1
ATOM 627 O O . LYS A 1 83 ? -31.547 20.545 25.939 1.00 77.19 83 LYS A O 1
ATOM 632 N N . PRO A 1 84 ? -30.406 22.494 25.777 1.00 79.69 84 PRO A N 1
ATOM 633 C CA . PRO A 1 84 ? -29.232 21.903 25.142 1.00 79.69 84 PRO A CA 1
ATOM 634 C C . PRO A 1 84 ? -28.522 20.898 26.071 1.00 79.69 84 PRO A C 1
ATOM 636 O O . PRO A 1 84 ? -28.706 20.946 27.294 1.00 79.69 84 PRO A O 1
ATOM 639 N N . PRO A 1 85 ? -27.700 19.987 25.518 1.00 85.62 85 PRO A N 1
ATOM 640 C CA . PRO A 1 85 ? -26.861 19.110 26.324 1.00 85.62 85 PRO A CA 1
ATOM 641 C C . PRO A 1 85 ? -25.736 19.906 27.003 1.00 85.62 85 PRO A C 1
ATOM 643 O O . PRO A 1 85 ? -25.222 20.881 26.450 1.00 85.62 85 PRO A O 1
ATOM 646 N N . LEU A 1 86 ? -25.341 19.473 28.200 1.00 86.94 86 LEU A N 1
ATOM 647 C CA . LEU A 1 86 ? -24.244 20.055 28.970 1.00 86.94 86 LEU A CA 1
ATOM 648 C C . LEU A 1 86 ? -23.009 19.152 28.888 1.00 86.94 86 LEU A C 1
ATOM 650 O O . LEU A 1 86 ? -23.072 18.003 29.318 1.00 86.94 86 LEU A O 1
ATOM 654 N N . PHE A 1 87 ? -21.891 19.673 28.379 1.00 86.00 87 PHE A N 1
ATOM 655 C CA . PHE A 1 87 ? -20.629 18.937 28.254 1.00 86.00 87 PHE A CA 1
ATOM 656 C C . PHE A 1 87 ? -19.599 19.419 29.273 1.00 86.00 87 PHE A C 1
ATOM 658 O O . PHE A 1 87 ? -19.280 20.609 29.340 1.00 86.00 87 PHE A O 1
ATOM 665 N N . ILE A 1 88 ? -19.056 18.476 30.040 1.00 85.69 88 ILE A N 1
ATOM 666 C CA . ILE A 1 88 ? -18.052 18.718 31.071 1.00 85.69 88 ILE A CA 1
ATOM 667 C C . ILE A 1 88 ? -16.855 17.816 30.817 1.00 85.69 88 ILE A C 1
ATOM 669 O O . ILE A 1 88 ? -16.985 16.593 30.773 1.00 85.69 88 ILE A O 1
ATOM 673 N N . ARG A 1 89 ? -15.673 18.423 30.702 1.00 83.50 89 ARG A N 1
ATOM 674 C CA . ARG A 1 89 ? -14.418 17.689 30.548 1.00 83.50 89 ARG A CA 1
ATOM 675 C C . ARG A 1 89 ? -13.641 17.652 31.859 1.00 83.50 89 ARG A C 1
ATOM 677 O O . ARG A 1 89 ? -13.337 18.694 32.438 1.00 83.50 89 ARG A O 1
ATOM 684 N N . CYS A 1 90 ? -13.298 16.443 32.285 1.00 81.81 90 CYS A N 1
ATOM 685 C CA . CYS A 1 90 ? -12.582 16.120 33.516 1.00 81.81 90 CYS A CA 1
ATOM 686 C C . CYS A 1 90 ? -11.260 15.378 33.246 1.00 81.81 90 CYS A C 1
ATOM 688 O O . CYS A 1 90 ? -10.764 14.685 34.133 1.00 81.81 90 CYS A O 1
ATOM 690 N N . ASP A 1 91 ? -10.689 15.505 32.041 1.00 77.00 91 ASP A N 1
ATOM 691 C CA . ASP A 1 91 ? -9.452 14.810 31.660 1.00 77.00 91 ASP A CA 1
ATOM 692 C C . ASP A 1 91 ? -8.333 15.043 32.695 1.00 77.00 91 ASP A C 1
ATOM 694 O O . ASP A 1 91 ? -7.917 16.178 32.929 1.00 77.00 91 ASP A O 1
ATOM 698 N N . ASN A 1 92 ? -7.817 13.956 33.281 1.00 72.62 92 ASN A N 1
ATOM 699 C CA . ASN A 1 92 ? -6.753 13.956 34.297 1.00 72.62 92 ASN A CA 1
ATOM 700 C C . ASN A 1 92 ? -7.061 14.753 35.583 1.00 72.62 92 ASN A C 1
ATOM 702 O O . ASN A 1 92 ? -6.135 15.105 36.319 1.00 72.62 92 ASN A O 1
ATOM 706 N N . MET A 1 93 ? -8.331 15.034 35.877 1.00 80.75 93 MET A N 1
ATOM 707 C CA . MET A 1 93 ? -8.711 15.704 37.120 1.00 80.75 93 MET A CA 1
ATOM 708 C C . MET A 1 93 ? -8.725 14.707 38.290 1.00 80.75 93 MET A C 1
ATOM 710 O O . MET A 1 93 ? -9.122 13.554 38.105 1.00 80.75 93 MET A O 1
ATOM 714 N N . PRO A 1 94 ? -8.316 15.120 39.503 1.00 82.38 94 PRO A N 1
ATOM 715 C CA . PRO A 1 94 ? -8.438 14.279 40.688 1.00 82.38 94 PRO A CA 1
ATOM 716 C C . PRO A 1 94 ? -9.913 14.064 41.073 1.00 82.38 94 PRO A C 1
ATOM 718 O O . PRO A 1 94 ? -10.767 14.922 40.829 1.00 82.38 94 PRO A O 1
ATOM 721 N N . SER A 1 95 ? -10.208 12.921 41.696 1.00 84.50 95 SER A N 1
ATOM 722 C CA . SER A 1 95 ? -11.570 12.440 41.981 1.00 84.50 95 SER A CA 1
ATOM 723 C C . SER A 1 95 ? -12.418 13.419 42.795 1.00 84.50 95 SER A C 1
ATOM 725 O O . SER A 1 95 ? -13.594 13.614 42.480 1.00 84.50 95 SER A O 1
ATOM 727 N N . TYR A 1 96 ? -11.823 14.116 43.767 1.00 83.69 96 TYR A N 1
ATOM 728 C CA . TYR A 1 96 ? -12.539 15.095 44.588 1.00 83.69 96 TYR A CA 1
ATOM 729 C C . TYR A 1 96 ? -13.078 16.281 43.768 1.00 83.69 96 TYR A C 1
ATOM 731 O O . TYR A 1 96 ? -14.148 16.799 44.085 1.00 83.69 96 TYR A O 1
ATOM 739 N N . VAL A 1 97 ? -12.392 16.688 42.690 1.00 84.19 97 VAL A N 1
ATOM 740 C CA . VAL A 1 97 ? -12.859 17.778 41.812 1.00 84.19 97 VAL A CA 1
ATOM 741 C C . VAL A 1 97 ? -14.045 17.315 40.976 1.00 84.19 97 VAL A C 1
ATOM 743 O O . VAL A 1 97 ? -15.009 18.057 40.803 1.00 84.19 97 VAL A O 1
ATOM 746 N N . VAL A 1 98 ? -14.012 16.068 40.499 1.00 86.38 98 VAL A N 1
ATOM 747 C CA . VAL A 1 98 ? -15.144 15.457 39.786 1.00 86.38 98 VAL A CA 1
ATOM 748 C C . VAL A 1 98 ? -16.357 15.348 40.714 1.00 86.38 98 VAL A C 1
ATOM 750 O O . VAL A 1 98 ? -17.475 15.683 40.315 1.00 86.38 98 VAL A O 1
ATOM 753 N N . ARG A 1 99 ? -16.139 14.944 41.973 1.00 88.94 99 ARG A N 1
ATOM 754 C CA . ARG A 1 99 ? -17.178 14.888 43.009 1.00 88.94 99 ARG A CA 1
ATOM 755 C C . ARG A 1 99 ? -17.798 16.261 43.261 1.00 88.94 99 ARG A C 1
ATOM 757 O O . ARG A 1 99 ? -19.022 16.363 43.278 1.00 88.94 99 ARG A O 1
ATOM 764 N N . GLU A 1 100 ? -16.986 17.300 43.451 1.00 85.62 100 GLU A N 1
ATOM 765 C CA . GLU A 1 100 ? -17.474 18.668 43.672 1.00 85.62 100 GLU A CA 1
ATOM 766 C C . GLU A 1 100 ? -18.231 19.215 42.462 1.00 85.62 100 GLU A C 1
ATOM 768 O O . GLU A 1 100 ? -19.306 19.785 42.628 1.00 85.62 100 GLU A O 1
ATOM 773 N N . ALA A 1 101 ? -17.738 18.975 41.244 1.00 85.12 101 ALA A N 1
ATOM 774 C CA . ALA A 1 101 ? -18.435 19.382 40.030 1.00 85.12 101 ALA A CA 1
ATOM 775 C C . ALA A 1 101 ? -19.832 18.747 39.948 1.00 85.12 101 ALA A C 1
ATOM 777 O O . ALA A 1 101 ? -20.817 19.448 39.727 1.00 85.12 101 ALA A O 1
ATOM 778 N N . LEU A 1 102 ? -19.945 17.436 40.188 1.00 88.19 102 LEU A N 1
ATOM 779 C CA . LEU A 1 102 ? -21.239 16.749 40.195 1.00 88.19 102 LEU A CA 1
ATOM 780 C C . LEU A 1 102 ? -22.150 17.218 41.337 1.00 88.19 102 LEU A C 1
ATOM 782 O O . LEU A 1 102 ? -23.354 17.361 41.121 1.00 88.19 102 LEU A O 1
ATOM 786 N N . ALA A 1 103 ? -21.597 17.493 42.523 1.00 88.12 103 ALA A N 1
ATOM 787 C CA . ALA A 1 103 ? -22.350 18.044 43.647 1.00 88.12 103 ALA A CA 1
ATOM 788 C C . ALA A 1 103 ? -22.985 19.395 43.285 1.00 88.12 103 ALA A C 1
ATOM 790 O O . ALA A 1 103 ? -24.197 19.554 43.439 1.00 88.12 103 ALA A O 1
ATOM 791 N N . SER A 1 104 ? -22.205 20.318 42.715 1.00 85.38 104 SER A N 1
ATOM 792 C CA . SER A 1 104 ? -22.702 21.618 42.255 1.00 85.38 104 SER A CA 1
ATOM 793 C C . SER A 1 104 ? -23.825 21.479 41.225 1.00 85.38 104 SER A C 1
ATOM 795 O O . SER A 1 104 ? -24.825 22.189 41.291 1.00 85.38 104 SER A O 1
ATOM 797 N N . LEU A 1 105 ? -23.715 20.531 40.287 1.00 86.00 105 LEU A N 1
ATOM 798 C CA . LEU A 1 105 ? -24.746 20.316 39.265 1.00 86.00 105 LEU A CA 1
ATOM 799 C C . LEU A 1 105 ? -26.064 19.794 39.839 1.00 86.00 105 LEU A C 1
ATOM 801 O O . LEU A 1 105 ? -27.130 20.122 39.320 1.00 86.00 105 LEU A O 1
ATOM 805 N N . VAL A 1 106 ? -26.016 18.994 40.908 1.00 87.31 106 VAL A N 1
ATOM 806 C CA . VAL A 1 106 ? -27.227 18.508 41.585 1.00 87.31 106 VAL A CA 1
ATOM 807 C C . VAL A 1 106 ? -28.042 19.674 42.164 1.00 87.31 106 VAL A C 1
ATOM 809 O O . VAL A 1 106 ? -29.273 19.576 42.200 1.00 87.31 106 VAL A O 1
ATOM 812 N N . GLU A 1 107 ? -27.380 20.767 42.558 1.00 84.38 107 GLU A N 1
ATOM 813 C CA . GLU A 1 107 ? -27.982 21.959 43.171 1.00 84.38 107 GLU A CA 1
ATOM 814 C C . GLU A 1 107 ? -28.530 22.989 42.161 1.00 84.38 107 GLU A C 1
ATOM 816 O O . GLU A 1 107 ? -29.355 23.816 42.538 1.00 84.38 107 GLU A O 1
ATOM 821 N N . LEU A 1 108 ? -28.171 22.908 40.871 1.00 81.31 108 LEU A N 1
ATOM 822 C CA . LEU A 1 108 ? -28.528 23.868 39.800 1.00 81.31 108 LEU A CA 1
ATOM 823 C C . LEU A 1 108 ? -30.007 23.865 39.345 1.00 81.31 108 LEU A C 1
ATOM 825 O O . LEU A 1 108 ? -30.326 24.217 38.208 1.00 81.31 108 LEU A O 1
ATOM 829 N N . LYS A 1 109 ? -30.934 23.433 40.194 1.00 73.75 109 LYS A N 1
ATOM 830 C CA . LYS A 1 109 ? -32.350 23.288 39.838 1.00 73.75 109 LYS A CA 1
ATOM 831 C C . LYS A 1 109 ? -33.042 24.645 39.700 1.00 73.75 109 LYS A C 1
ATOM 833 O O . LYS A 1 109 ? -32.836 25.547 40.509 1.00 73.75 109 LYS A O 1
ATOM 838 N N . ASP A 1 110 ? -33.905 24.766 38.695 1.00 67.19 110 ASP A N 1
ATOM 839 C CA . ASP A 1 110 ? -34.779 25.924 38.523 1.00 67.19 110 ASP A CA 1
ATOM 840 C C . ASP A 1 110 ? -35.956 25.922 39.528 1.00 67.19 110 ASP A C 1
ATOM 842 O O . ASP A 1 110 ? -36.166 24.982 40.299 1.00 67.19 110 ASP A O 1
ATOM 846 N N . SER A 1 111 ? -36.762 26.989 39.511 1.00 63.41 111 SER A N 1
ATOM 847 C CA . SER A 1 111 ? -37.949 27.131 40.376 1.00 63.41 111 SER A CA 1
ATOM 848 C C . SER A 1 111 ? -39.036 26.063 40.158 1.00 63.41 111 SER A C 1
ATOM 850 O O . SER A 1 111 ? -39.931 25.938 40.993 1.00 63.41 111 SER A O 1
ATOM 852 N N . GLN A 1 112 ? -38.960 25.280 39.075 1.00 69.38 112 GLN A N 1
ATOM 853 C CA . GLN A 1 112 ? -39.842 24.149 38.773 1.00 69.38 112 GLN A CA 1
ATOM 854 C C . GLN A 1 112 ? -39.190 22.792 39.107 1.00 69.38 112 GLN A C 1
ATOM 856 O O . GLN A 1 112 ? -39.701 21.748 38.701 1.00 69.38 112 GLN A O 1
ATOM 861 N N . ASP A 1 113 ? -38.081 22.789 39.862 1.00 76.94 113 ASP A N 1
ATOM 862 C CA . ASP A 1 113 ? -37.308 21.595 40.234 1.00 76.94 113 ASP A CA 1
ATOM 863 C C . ASP A 1 113 ? -36.844 20.799 38.991 1.00 76.94 113 ASP A C 1
ATOM 865 O O . ASP A 1 113 ? -36.823 19.562 38.964 1.00 76.94 113 ASP A O 1
ATOM 869 N N . SER A 1 114 ? -36.489 21.539 37.938 1.00 80.31 114 SER A N 1
ATOM 870 C CA . SER A 1 114 ? -36.049 21.063 36.631 1.00 80.31 114 SER A CA 1
ATOM 871 C C . SER A 1 114 ? -34.616 21.543 36.341 1.00 80.31 114 SER A C 1
ATOM 873 O O . SER A 1 114 ? -34.195 22.609 36.787 1.00 80.31 114 SER A O 1
ATOM 875 N N . TYR A 1 115 ? -33.834 20.740 35.614 1.00 84.19 115 TYR A N 1
ATOM 876 C CA . TYR A 1 115 ? -32.476 21.120 35.211 1.00 84.19 115 TYR A CA 1
ATOM 877 C C . TYR A 1 115 ? -32.492 21.959 33.923 1.00 84.19 115 TYR A C 1
ATOM 879 O O . TYR A 1 115 ? -33.343 21.718 33.056 1.00 84.19 115 TYR A O 1
ATOM 887 N N . PRO A 1 116 ? -31.534 22.891 33.747 1.00 79.69 116 PRO A N 1
ATOM 888 C CA . PRO A 1 116 ? -31.435 23.710 32.537 1.00 79.69 116 PRO A CA 1
ATOM 889 C C . PRO A 1 116 ? -30.944 22.920 31.306 1.00 79.69 116 PRO A C 1
ATOM 891 O O . PRO A 1 116 ? -30.991 23.433 30.193 1.00 79.69 116 PRO A O 1
ATOM 894 N N . PHE A 1 117 ? -30.522 21.663 31.485 1.00 85.12 117 PHE A N 1
ATOM 895 C CA . PHE A 1 117 ? -30.092 20.731 30.436 1.00 85.12 117 PHE A CA 1
ATOM 896 C C . PHE A 1 117 ? -30.902 19.424 30.482 1.00 85.12 117 PHE A C 1
ATOM 898 O O . PHE A 1 117 ? -31.339 18.981 31.548 1.00 85.12 117 PHE A O 1
ATOM 905 N N . GLU A 1 118 ? -31.084 18.787 29.324 1.00 86.31 118 GLU A N 1
ATOM 906 C CA . GLU A 1 118 ? -31.780 17.491 29.193 1.00 86.31 118 GLU A CA 1
ATOM 907 C C . GLU A 1 118 ? -30.830 16.281 29.251 1.00 86.31 118 GLU A C 1
ATOM 909 O O . GLU A 1 118 ? -31.243 15.177 29.620 1.00 86.31 118 GLU A O 1
ATOM 914 N N . VAL A 1 119 ? -29.554 16.500 28.914 1.00 90.56 119 VAL A N 1
ATOM 915 C CA . VAL A 1 119 ? -28.490 15.491 28.953 1.00 90.56 119 VAL A CA 1
ATOM 916 C C . VAL A 1 119 ? -27.229 16.106 29.560 1.00 90.56 119 VAL A C 1
ATOM 918 O O . VAL A 1 119 ? -26.844 17.212 29.180 1.00 90.56 119 VAL A O 1
ATOM 921 N N . LEU A 1 120 ? -26.585 15.390 30.481 1.00 91.25 120 LEU A N 1
ATOM 922 C CA . LEU A 1 120 ? -25.270 15.718 31.032 1.00 91.25 120 LEU A CA 1
ATOM 923 C C . LEU A 1 120 ? -24.220 14.740 30.498 1.00 91.25 120 LEU A C 1
ATOM 925 O O . LEU A 1 120 ? -24.343 13.536 30.706 1.00 91.25 120 LEU A O 1
ATOM 929 N N . CYS A 1 121 ? -23.168 15.255 29.873 1.00 91.00 121 CYS A N 1
ATOM 930 C CA . CYS A 1 121 ? -22.025 14.487 29.395 1.00 91.00 121 CYS A CA 1
ATOM 931 C C . CYS A 1 121 ? -20.786 14.815 30.227 1.00 91.00 121 CYS A C 1
ATOM 933 O O . CYS A 1 121 ? -20.351 15.965 30.255 1.00 91.00 121 CYS A O 1
ATOM 935 N N . VAL A 1 122 ? -20.205 13.803 30.872 1.00 88.94 122 VAL A N 1
ATOM 936 C CA . VAL A 1 122 ? -18.962 13.930 31.644 1.00 88.94 122 VAL A CA 1
ATOM 937 C C . VAL A 1 122 ? -17.867 13.104 30.985 1.00 88.94 122 VAL A C 1
ATOM 939 O O . VAL A 1 122 ? -17.965 11.881 30.889 1.00 88.94 122 VAL A O 1
ATOM 942 N N . GLU A 1 123 ? -16.810 13.761 30.528 1.00 86.81 123 GLU A N 1
ATOM 943 C CA . GLU A 1 123 ? -15.718 13.130 29.794 1.00 86.81 123 GLU A CA 1
ATOM 944 C C . GLU A 1 123 ? -14.428 13.043 30.613 1.00 86.81 123 GLU A C 1
ATOM 946 O O . GLU A 1 123 ? -14.077 13.981 31.320 1.00 86.81 123 GLU A O 1
ATOM 951 N N . GLY A 1 124 ? -13.653 11.969 30.432 1.00 75.62 124 GLY A N 1
ATOM 952 C CA . GLY A 1 124 ? -12.231 11.965 30.800 1.00 75.62 124 GLY A CA 1
ATOM 953 C C . GLY A 1 124 ? -11.907 11.530 32.226 1.00 75.62 124 GLY A C 1
ATOM 954 O O . GLY A 1 124 ? -10.842 11.869 32.734 1.00 75.62 124 GLY A O 1
ATOM 955 N N . ILE A 1 125 ? -12.785 10.767 32.870 1.00 80.75 125 ILE A N 1
ATOM 956 C CA . ILE A 1 125 ? -12.543 10.260 34.225 1.00 80.75 125 ILE A CA 1
ATOM 957 C C . ILE A 1 125 ? -11.598 9.054 34.155 1.00 80.75 125 ILE A C 1
ATOM 959 O O . ILE A 1 125 ? -11.940 8.023 33.586 1.00 80.75 125 ILE A O 1
ATOM 963 N N . THR A 1 126 ? -10.400 9.177 34.721 1.00 72.38 126 THR A N 1
ATOM 964 C CA . THR A 1 126 ? -9.361 8.131 34.626 1.00 72.38 126 THR A CA 1
ATOM 965 C C . THR A 1 126 ? -8.830 7.654 35.976 1.00 72.38 126 THR A C 1
ATOM 967 O O . THR A 1 126 ? -7.960 6.793 36.013 1.00 72.38 126 THR A O 1
ATOM 970 N N . ARG A 1 127 ? -9.264 8.259 37.092 1.00 72.44 127 ARG A N 1
ATOM 971 C CA . ARG A 1 127 ? -8.869 7.878 38.459 1.00 72.44 127 ARG A CA 1
ATOM 972 C C . ARG A 1 127 ? -9.977 8.248 39.436 1.00 72.44 127 ARG A C 1
ATOM 974 O O . ARG A 1 127 ? -10.172 9.430 39.716 1.00 72.44 127 ARG A O 1
ATOM 981 N N . LEU A 1 128 ? -10.700 7.246 39.926 1.00 77.38 128 LEU A N 1
ATOM 982 C CA . LEU A 1 128 ? -11.764 7.422 40.908 1.00 77.38 128 LEU A CA 1
ATOM 983 C C . LEU A 1 128 ? -11.387 6.730 42.221 1.00 77.38 128 LEU A C 1
ATOM 985 O O . LEU A 1 128 ? -11.284 5.505 42.265 1.00 77.38 128 LEU A O 1
ATOM 989 N N . ASP A 1 129 ? -11.201 7.510 43.282 1.00 82.50 129 ASP A N 1
ATOM 990 C CA . ASP A 1 129 ? -10.973 6.970 44.623 1.00 82.50 129 ASP A CA 1
ATOM 991 C C . ASP A 1 129 ? -12.280 6.402 45.201 1.00 82.50 129 ASP A C 1
ATOM 993 O O . ASP A 1 129 ? -13.364 6.937 44.964 1.00 82.50 129 ASP A O 1
ATOM 997 N N . THR A 1 130 ? -12.198 5.331 45.996 1.00 80.50 130 THR A N 1
ATOM 998 C CA . THR A 1 130 ? -13.375 4.615 46.526 1.00 80.50 130 THR A CA 1
ATOM 999 C C . THR A 1 130 ? -14.284 5.473 47.409 1.00 80.50 130 THR A C 1
ATOM 1001 O O . THR A 1 130 ? -15.499 5.280 47.398 1.00 80.50 130 THR A O 1
ATOM 1004 N N . GLU A 1 131 ? -13.726 6.423 48.166 1.00 80.38 131 GLU A N 1
ATOM 1005 C CA . GLU A 1 131 ? -14.515 7.342 49.004 1.00 80.38 131 GLU A CA 1
ATOM 1006 C C . GLU A 1 131 ? -15.342 8.309 48.146 1.00 80.38 131 GLU A C 1
ATOM 1008 O O . GLU A 1 131 ? -16.552 8.454 48.339 1.00 80.38 131 GLU A O 1
ATOM 1013 N N . ASP A 1 132 ? -14.709 8.923 47.143 1.00 85.44 132 ASP A N 1
ATOM 1014 C CA . ASP A 1 132 ? -15.385 9.826 46.213 1.00 85.44 132 ASP A CA 1
ATOM 1015 C C . ASP A 1 132 ? -16.385 9.071 45.324 1.00 85.44 132 ASP A C 1
ATOM 1017 O O . ASP A 1 132 ? -17.444 9.609 44.996 1.00 85.44 132 ASP A O 1
ATOM 1021 N N . ALA A 1 133 ? -16.098 7.812 44.979 1.00 84.69 133 ALA A N 1
ATOM 1022 C CA . ALA A 1 133 ? -16.957 6.968 44.155 1.00 84.69 133 ALA A CA 1
ATOM 1023 C C . ALA A 1 133 ? -18.358 6.775 44.749 1.00 84.69 133 ALA A C 1
ATOM 1025 O O . ALA A 1 133 ? -19.353 6.842 44.022 1.00 84.69 133 ALA A O 1
ATOM 1026 N N . GLN A 1 134 ? -18.462 6.594 46.070 1.00 84.38 134 GLN A N 1
ATOM 1027 C CA . GLN A 1 134 ? -19.754 6.469 46.754 1.00 84.38 134 GLN A CA 1
ATOM 1028 C C . GLN A 1 134 ? -20.567 7.766 46.666 1.00 84.38 134 GLN A C 1
ATOM 1030 O O . GLN A 1 134 ? -21.762 7.740 46.355 1.00 84.38 134 GLN A O 1
ATOM 1035 N N . ALA A 1 135 ? -19.921 8.914 46.888 1.00 86.44 135 ALA A N 1
ATOM 1036 C CA . ALA A 1 135 ? -20.573 10.217 46.779 1.00 86.44 135 ALA A CA 1
ATOM 1037 C C . ALA A 1 135 ? -21.024 10.503 45.338 1.00 86.44 135 ALA A C 1
ATOM 1039 O O . ALA A 1 135 ? -22.171 10.890 45.109 1.00 86.44 135 ALA A O 1
ATOM 1040 N N . ILE A 1 136 ? -20.151 10.242 44.362 1.00 89.12 136 ILE A N 1
ATOM 1041 C CA . ILE A 1 136 ? -20.449 10.361 42.931 1.00 89.12 136 ILE A CA 1
ATOM 1042 C C . ILE A 1 136 ? -21.633 9.466 42.555 1.00 89.12 136 ILE A C 1
ATOM 1044 O O . ILE A 1 136 ? -22.559 9.935 41.895 1.00 89.12 136 ILE A O 1
ATOM 1048 N N . SER A 1 137 ? -21.671 8.224 43.042 1.00 87.94 137 SER A N 1
ATOM 1049 C CA . SER A 1 137 ? -22.784 7.298 42.801 1.00 87.94 137 SER A CA 1
ATOM 1050 C C . SER A 1 137 ? -24.119 7.861 43.296 1.00 87.94 137 SER A C 1
ATOM 1052 O O . SER A 1 137 ? -25.117 7.833 42.571 1.00 87.94 137 SER A O 1
ATOM 1054 N N . ALA A 1 138 ? -24.137 8.450 44.496 1.00 87.12 138 ALA A N 1
ATOM 1055 C CA . ALA A 1 138 ? -25.328 9.093 45.048 1.00 87.12 138 ALA A CA 1
ATOM 1056 C C . ALA A 1 138 ? -25.774 10.316 44.221 1.00 87.12 138 ALA A C 1
ATOM 1058 O O . ALA A 1 138 ? -26.974 10.532 44.022 1.00 87.12 138 ALA A O 1
ATOM 1059 N N . TYR A 1 139 ? -24.833 11.112 43.704 1.00 90.50 139 TYR A N 1
ATOM 1060 C CA . TYR A 1 139 ? -25.148 12.243 42.826 1.00 90.50 139 TYR A CA 1
ATOM 1061 C C . TYR A 1 139 ? -25.685 11.790 41.468 1.00 90.50 139 TYR A C 1
ATOM 1063 O O . TYR A 1 139 ? -26.678 12.344 40.994 1.00 90.50 139 TYR A O 1
ATOM 1071 N N . LEU A 1 140 ? -25.115 10.737 40.880 1.00 89.88 140 LEU A N 1
ATOM 1072 C CA . LEU A 1 140 ? -25.602 10.154 39.630 1.00 89.88 140 LEU A CA 1
ATOM 1073 C C . LEU A 1 140 ? -27.031 9.624 39.770 1.00 89.88 140 LEU A C 1
ATOM 1075 O O . LEU A 1 140 ? -27.861 9.890 38.903 1.00 89.88 140 LEU A O 1
ATOM 1079 N N . GLN A 1 141 ? -27.368 8.957 40.877 1.00 88.19 141 GLN A N 1
ATOM 1080 C CA . GLN A 1 141 ? -28.746 8.522 41.150 1.00 88.19 141 GLN A CA 1
ATOM 1081 C C . GLN A 1 141 ? -29.725 9.708 41.228 1.00 88.19 141 GLN A C 1
ATOM 1083 O O . GLN A 1 141 ? -30.841 9.643 40.710 1.00 88.19 141 GLN A O 1
ATOM 1088 N N . ARG A 1 142 ? -29.307 10.829 41.831 1.00 88.44 142 ARG A N 1
ATOM 1089 C CA . ARG A 1 142 ? -30.126 12.052 41.883 1.00 88.44 142 ARG A CA 1
ATOM 1090 C C . ARG A 1 142 ? -30.303 12.683 40.503 1.00 88.44 142 ARG A C 1
ATOM 1092 O O . ARG A 1 142 ? -31.425 13.048 40.161 1.00 88.44 142 ARG A O 1
ATOM 1099 N N . LEU A 1 143 ? -29.242 12.777 39.706 1.00 89.62 143 LEU A N 1
ATOM 1100 C CA . LEU A 1 143 ? -29.292 13.344 38.354 1.00 89.62 143 LEU A CA 1
ATOM 1101 C C . LEU A 1 143 ? -30.166 12.486 37.424 1.00 89.62 143 LEU A C 1
ATOM 1103 O O . LEU A 1 143 ? -31.130 12.983 36.842 1.00 89.62 143 LEU A O 1
ATOM 1107 N N . THR A 1 144 ? -29.914 11.178 37.369 1.00 90.81 144 THR A N 1
ATOM 1108 C CA . THR A 1 144 ? -30.633 10.219 36.502 1.00 90.81 144 THR A CA 1
ATOM 1109 C C . THR A 1 144 ? -32.133 10.107 36.811 1.00 90.81 144 THR A C 1
ATOM 1111 O O . THR A 1 144 ? -32.929 9.681 35.969 1.00 90.81 144 THR A O 1
ATOM 1114 N N . SER A 1 145 ? -32.580 10.560 37.988 1.00 88.06 145 SER A N 1
ATOM 1115 C CA . SER A 1 145 ? -34.010 10.650 38.306 1.00 88.06 145 SER A CA 1
ATOM 1116 C C . SER A 1 145 ? -34.777 11.628 37.398 1.00 88.06 145 SER A C 1
ATOM 1118 O O . SER A 1 145 ? -35.974 11.428 37.165 1.00 88.06 145 SER A O 1
ATOM 1120 N N . LYS A 1 146 ? -34.099 12.645 36.842 1.00 86.69 146 LYS A N 1
ATOM 1121 C CA . LYS A 1 146 ? -34.721 13.748 36.084 1.00 86.69 146 LYS A CA 1
ATOM 1122 C C . LYS A 1 146 ? -34.021 14.129 34.778 1.00 86.69 146 LYS A C 1
ATOM 1124 O O . LYS A 1 146 ? -34.622 14.839 33.979 1.00 86.69 146 LYS A O 1
ATOM 1129 N N . THR A 1 147 ? -32.783 13.699 34.563 1.00 90.00 147 THR A N 1
ATOM 1130 C CA . THR A 1 147 ? -31.999 13.972 33.350 1.00 90.00 147 THR A CA 1
ATOM 1131 C C . THR A 1 147 ? -31.324 12.693 32.851 1.00 90.00 147 THR A C 1
ATOM 1133 O O . THR A 1 147 ? -31.270 11.701 33.578 1.00 90.00 147 THR A O 1
ATOM 1136 N N . HIS A 1 148 ? -30.829 12.694 31.617 1.00 93.00 148 HIS A N 1
ATOM 1137 C CA . HIS A 1 148 ? -30.003 11.603 31.097 1.00 93.00 148 HIS A CA 1
ATOM 1138 C C . HIS A 1 148 ? -28.530 11.920 31.349 1.00 93.00 148 HIS A C 1
ATOM 1140 O O . HIS A 1 148 ? -28.104 13.062 31.183 1.00 93.00 148 HIS A O 1
ATOM 1146 N N . VAL A 1 149 ? -27.740 10.921 31.730 1.00 93.25 149 VAL A N 1
ATOM 1147 C CA . VAL A 1 149 ? -26.312 11.099 32.003 1.00 93.25 149 VAL A CA 1
ATOM 1148 C C . VAL A 1 149 ? -25.490 10.175 31.111 1.00 93.25 149 VAL A C 1
ATOM 1150 O O . VAL A 1 149 ? -25.763 8.980 31.008 1.00 93.25 149 VAL A O 1
ATOM 1153 N N . ILE A 1 150 ? -24.471 10.738 30.471 1.00 93.88 150 ILE A N 1
ATOM 1154 C CA . ILE A 1 150 ? -23.464 10.019 29.697 1.00 93.88 150 ILE A CA 1
ATOM 1155 C C . ILE A 1 150 ? -22.110 10.252 30.356 1.00 93.88 150 ILE A C 1
ATOM 1157 O O . ILE A 1 150 ? -21.745 11.395 30.630 1.00 93.88 150 ILE A O 1
ATOM 1161 N N . MET A 1 151 ? -21.349 9.187 30.589 1.00 91.12 151 MET A N 1
ATOM 1162 C CA . MET A 1 151 ? -20.006 9.292 31.161 1.00 91.12 151 MET A CA 1
ATOM 1163 C C . MET A 1 151 ? -18.980 8.550 30.314 1.00 91.12 151 MET A C 1
ATOM 1165 O O . MET A 1 151 ? -19.238 7.440 29.858 1.00 91.12 151 MET A O 1
ATOM 1169 N N . ARG A 1 152 ? -17.793 9.134 30.141 1.00 90.38 152 ARG A N 1
ATOM 1170 C CA . ARG A 1 152 ? -16.626 8.463 29.557 1.00 90.38 152 ARG A CA 1
ATOM 1171 C C . ARG A 1 152 ? -15.556 8.292 30.624 1.00 90.38 152 ARG A C 1
ATOM 1173 O O . ARG A 1 152 ? -15.055 9.285 31.158 1.00 90.38 152 ARG A O 1
ATOM 1180 N N . MET A 1 153 ? -15.192 7.044 30.896 1.00 85.25 153 MET A N 1
ATOM 1181 C CA . MET A 1 153 ? -14.201 6.704 31.915 1.00 85.25 153 MET A CA 1
ATOM 1182 C C . MET A 1 153 ? -13.398 5.457 31.553 1.00 85.25 153 MET A C 1
ATOM 1184 O O . MET A 1 153 ? -13.752 4.738 30.620 1.00 85.25 153 MET A O 1
ATOM 1188 N N . ASP A 1 154 ? -12.307 5.198 32.266 1.00 78.69 154 ASP A N 1
ATOM 1189 C CA . ASP A 1 154 ? -11.611 3.916 32.161 1.00 78.69 154 ASP A CA 1
ATOM 1190 C C . ASP A 1 154 ? -12.278 2.819 33.007 1.00 78.69 154 ASP A C 1
ATOM 1192 O O . ASP A 1 154 ? -13.094 3.079 33.894 1.00 78.69 154 ASP A O 1
ATOM 1196 N N . ILE A 1 155 ? -11.953 1.561 32.700 1.00 74.75 155 ILE A N 1
ATOM 1197 C CA . ILE A 1 155 ? -12.572 0.405 33.361 1.00 74.75 155 ILE A CA 1
ATOM 1198 C C . ILE A 1 155 ? -12.221 0.335 34.855 1.00 74.75 155 ILE A C 1
ATOM 1200 O O . ILE A 1 155 ? -13.050 -0.064 35.669 1.00 74.75 155 ILE A O 1
ATOM 1204 N N . ALA A 1 156 ? -11.019 0.788 35.224 1.00 73.44 156 ALA A N 1
ATOM 1205 C CA . ALA A 1 156 ? -10.579 0.851 36.613 1.00 73.44 156 ALA A CA 1
ATOM 1206 C C . ALA A 1 156 ? -11.472 1.793 37.437 1.00 73.44 156 ALA A C 1
ATOM 1208 O O . ALA A 1 156 ? -11.873 1.446 38.545 1.00 73.44 156 ALA A O 1
ATOM 1209 N N . SER A 1 157 ? -11.846 2.947 36.875 1.00 78.75 157 SER A N 1
ATOM 1210 C CA . SER A 1 157 ? -12.784 3.876 37.514 1.00 78.75 157 SER A CA 1
ATOM 1211 C C . SER A 1 157 ? -14.218 3.341 37.542 1.00 78.75 157 SER A C 1
ATOM 1213 O O . SER A 1 157 ? -14.937 3.606 38.504 1.00 78.75 157 SER A O 1
ATOM 1215 N N . LEU A 1 158 ? -14.642 2.567 36.533 1.00 79.31 158 LEU A N 1
ATOM 1216 C CA . LEU A 1 158 ? -15.966 1.931 36.534 1.00 79.31 158 LEU A CA 1
ATOM 1217 C C . LEU A 1 158 ? -16.109 0.928 37.685 1.00 79.31 158 LEU A C 1
ATOM 1219 O O . LEU A 1 158 ? -17.149 0.901 38.340 1.00 79.31 158 LEU A O 1
ATOM 1223 N N . ALA A 1 159 ? -15.064 0.144 37.965 1.00 75.00 159 ALA A N 1
ATOM 1224 C CA . ALA A 1 159 ? -15.061 -0.805 39.078 1.00 75.00 159 ALA A CA 1
ATOM 1225 C C . ALA A 1 159 ? -15.264 -0.121 40.445 1.00 75.00 159 ALA A C 1
ATOM 1227 O O . ALA A 1 159 ? -15.777 -0.735 41.369 1.00 75.00 159 ALA A O 1
ATOM 1228 N N . ALA A 1 160 ? -14.936 1.167 40.586 1.00 75.75 160 ALA A N 1
ATOM 1229 C CA . ALA A 1 160 ? -15.206 1.911 41.817 1.00 75.75 160 ALA A CA 1
ATOM 1230 C C . ALA A 1 160 ? -16.698 2.286 41.993 1.00 75.75 160 ALA A C 1
ATOM 1232 O O . ALA A 1 160 ? -17.125 2.619 43.098 1.00 75.75 160 ALA A O 1
ATOM 1233 N N . LEU A 1 161 ? -17.510 2.221 40.930 1.00 74.00 161 LEU A N 1
ATOM 1234 C CA . LEU A 1 161 ? -18.920 2.639 40.897 1.00 74.00 161 LEU A CA 1
ATOM 1235 C C . LEU A 1 161 ? -19.921 1.485 41.113 1.00 74.00 161 LEU A C 1
ATOM 1237 O O . LEU A 1 161 ? -21.078 1.588 40.708 1.00 74.00 161 LEU A O 1
ATOM 1241 N N . GLU A 1 162 ? -19.523 0.406 41.794 1.00 63.88 162 GLU A N 1
ATOM 1242 C CA . GLU A 1 162 ? -20.341 -0.804 42.040 1.00 63.88 162 GLU A CA 1
ATOM 1243 C C . GLU A 1 162 ? -21.747 -0.546 42.622 1.00 63.88 162 GLU A C 1
ATOM 1245 O O . GLU A 1 162 ? -22.641 -1.378 42.480 1.00 63.88 162 GLU A O 1
ATOM 1250 N N . THR A 1 163 ? -21.964 0.601 43.275 1.00 66.81 163 THR A N 1
ATOM 1251 C CA . THR A 1 163 ? -23.235 0.966 43.937 1.00 66.81 163 THR A CA 1
ATOM 1252 C C . THR A 1 163 ? -24.158 1.851 43.097 1.00 66.81 163 THR A C 1
ATOM 1254 O O . THR A 1 163 ? -25.264 2.198 43.532 1.00 66.81 163 THR A O 1
ATOM 1257 N N . VAL A 1 164 ? -23.732 2.238 41.893 1.00 71.56 164 VAL A N 1
ATOM 1258 C CA . VAL A 1 164 ? -24.596 2.945 40.947 1.00 71.56 164 VAL A CA 1
ATOM 1259 C C . VAL A 1 164 ? -25.752 2.021 40.554 1.00 71.56 164 VAL A C 1
ATOM 1261 O O . VAL A 1 164 ? -25.583 0.810 40.452 1.00 71.56 164 VAL A O 1
ATOM 1264 N N . GLY A 1 165 ? -26.954 2.588 40.396 1.00 69.06 165 GLY A N 1
ATOM 1265 C CA . GLY A 1 165 ? -28.148 1.841 39.985 1.00 69.06 165 GLY A CA 1
ATOM 1266 C C . GLY A 1 165 ? -28.018 1.237 38.579 1.00 69.06 165 GLY A C 1
ATOM 1267 O O . GLY A 1 165 ? -26.930 1.038 38.060 1.00 69.06 165 GLY A O 1
ATOM 1268 N N . GLN A 1 166 ? -29.135 0.951 37.916 1.00 83.00 166 GLN A N 1
ATOM 1269 C CA . GLN A 1 166 ? -29.097 0.358 36.576 1.00 83.00 166 GLN A CA 1
ATOM 1270 C C . GLN A 1 166 ? -28.405 1.296 35.562 1.00 83.00 166 GLN A C 1
ATOM 1272 O O . GLN A 1 166 ? -28.836 2.433 35.386 1.00 83.00 166 GLN A O 1
ATOM 1277 N N . TYR A 1 167 ? -27.349 0.815 34.898 1.00 88.50 167 TYR A N 1
ATOM 1278 C CA . TYR A 1 167 ? -26.636 1.518 33.827 1.00 88.50 167 TYR A CA 1
ATOM 1279 C C . TYR A 1 167 ? -26.319 0.572 32.665 1.00 88.50 167 TYR A C 1
ATOM 1281 O O . TYR A 1 167 ? -26.217 -0.642 32.846 1.00 88.50 167 TYR A O 1
ATOM 1289 N N . SER A 1 168 ? -26.132 1.141 31.474 1.00 89.31 168 SER A N 1
ATOM 1290 C CA . SER A 1 168 ? -25.583 0.436 30.310 1.00 89.31 168 SER A CA 1
ATOM 1291 C C . SER A 1 168 ? -24.099 0.783 30.146 1.00 89.31 168 SER A C 1
ATOM 1293 O O . SER A 1 168 ? -23.725 1.953 30.236 1.00 89.31 168 SER A O 1
ATOM 1295 N N . CYS A 1 169 ? -23.253 -0.222 29.903 1.00 88.31 169 CYS A N 1
ATOM 1296 C CA . CYS A 1 169 ? -21.818 -0.054 29.657 1.00 88.31 169 CYS A CA 1
ATOM 1297 C C . CYS A 1 169 ? -21.485 -0.399 28.203 1.00 88.31 169 CYS A C 1
ATOM 1299 O O . CYS A 1 169 ? -21.904 -1.449 27.720 1.00 88.31 169 CYS A O 1
ATOM 1301 N N . ILE A 1 170 ? -20.741 0.481 27.533 1.00 90.94 170 ILE A N 1
ATOM 1302 C CA . ILE A 1 170 ? -20.264 0.329 26.155 1.00 90.94 170 ILE A CA 1
ATOM 1303 C C . ILE A 1 170 ? -18.743 0.218 26.176 1.00 90.94 170 ILE A C 1
ATOM 1305 O O . ILE A 1 170 ? -18.059 1.151 26.606 1.00 90.94 170 ILE A O 1
ATOM 1309 N N . GLN A 1 171 ? -18.207 -0.897 25.692 1.00 88.88 171 GLN A N 1
ATOM 1310 C CA . GLN A 1 171 ? -16.769 -1.155 25.645 1.00 88.88 171 GLN A CA 1
ATOM 1311 C C . GLN A 1 171 ? -16.185 -0.865 24.254 1.00 88.88 171 GLN A C 1
ATOM 1313 O O . GLN A 1 171 ? -16.895 -0.549 23.299 1.00 88.88 171 GLN A O 1
ATOM 1318 N N . ALA A 1 172 ? -14.861 -0.958 24.117 1.00 89.75 172 ALA A N 1
ATOM 1319 C CA . ALA A 1 172 ? -14.180 -0.700 22.848 1.00 89.75 172 ALA A CA 1
ATOM 1320 C C . ALA A 1 172 ? -14.639 -1.640 21.717 1.00 89.75 172 ALA A C 1
ATOM 1322 O O . ALA A 1 172 ? -14.749 -1.201 20.571 1.00 89.75 172 ALA A O 1
ATOM 1323 N N . TYR A 1 173 ? -14.938 -2.904 22.033 1.00 89.62 173 TYR A N 1
ATOM 1324 C CA . TYR A 1 173 ? -15.468 -3.876 21.074 1.00 89.62 173 TYR A CA 1
ATOM 1325 C C . TYR A 1 173 ? -16.831 -3.462 20.494 1.00 89.62 173 TYR A C 1
ATOM 1327 O O . TYR A 1 173 ? -17.056 -3.583 19.290 1.00 89.62 173 TYR A O 1
ATOM 1335 N N . ASP A 1 174 ? -17.713 -2.887 21.314 1.00 89.88 174 ASP A N 1
ATOM 1336 C CA . ASP A 1 174 ? -19.040 -2.420 20.882 1.00 89.88 174 ASP A CA 1
ATOM 1337 C C . ASP A 1 174 ? -18.961 -1.218 19.925 1.00 89.88 174 ASP A C 1
ATOM 1339 O O . ASP A 1 174 ? -19.927 -0.878 19.244 1.00 89.88 174 ASP A O 1
ATOM 1343 N N . LEU A 1 175 ? -17.795 -0.567 19.867 1.00 92.00 175 LEU A N 1
ATOM 1344 C CA . LEU A 1 175 ? -17.511 0.574 19.004 1.00 92.00 175 LEU A CA 1
ATOM 1345 C C . LEU A 1 175 ? -16.817 0.178 17.697 1.00 92.00 175 LEU A C 1
ATOM 1347 O O . LEU A 1 175 ? -16.475 1.066 16.914 1.00 92.00 175 LEU A O 1
ATOM 1351 N N . LEU A 1 176 ? -16.598 -1.107 17.413 1.00 91.06 176 LEU A N 1
ATOM 1352 C CA . LEU A 1 176 ? -16.027 -1.524 16.130 1.00 91.06 176 LEU A CA 1
ATOM 1353 C C . LEU A 1 176 ? -16.971 -1.193 14.971 1.00 91.06 176 LEU A C 1
ATOM 1355 O O . LEU A 1 176 ? -18.194 -1.261 15.093 1.00 91.06 176 LEU A O 1
ATOM 1359 N N . ALA A 1 177 ? -16.403 -0.774 13.844 1.00 88.38 177 ALA A N 1
ATOM 1360 C CA . ALA A 1 177 ? -17.178 -0.393 12.676 1.00 88.38 177 ALA A CA 1
ATOM 1361 C C . ALA A 1 177 ? -17.816 -1.616 12.012 1.00 88.38 177 ALA A C 1
ATOM 1363 O O . ALA A 1 177 ? -17.170 -2.641 11.784 1.00 88.38 177 ALA A O 1
ATOM 1364 N N . SER A 1 178 ? -19.095 -1.496 11.665 1.00 87.50 178 SER A N 1
ATOM 1365 C CA . SER A 1 178 ? -19.754 -2.492 10.813 1.00 87.50 178 SER A CA 1
ATOM 1366 C C . SER A 1 178 ? -19.189 -2.461 9.388 1.00 87.50 178 SER A C 1
ATOM 1368 O O . SER A 1 178 ? -18.563 -1.487 8.977 1.00 87.50 178 SER A O 1
ATOM 1370 N N . ILE A 1 179 ? -19.436 -3.505 8.591 1.00 80.31 179 ILE A N 1
ATOM 1371 C CA . ILE A 1 179 ? -18.953 -3.562 7.200 1.00 80.31 179 ILE A CA 1
ATOM 1372 C C . ILE A 1 179 ? -19.490 -2.379 6.379 1.00 80.31 179 ILE A C 1
ATOM 1374 O O . ILE A 1 179 ? -18.761 -1.826 5.557 1.00 80.31 179 ILE A O 1
ATOM 1378 N N . GLU A 1 180 ? -20.742 -1.965 6.601 1.00 79.44 180 GLU A N 1
ATOM 1379 C CA . GLU A 1 180 ? -21.317 -0.815 5.895 1.00 79.44 180 GLU A CA 1
ATOM 1380 C C . GLU A 1 180 ? -20.698 0.509 6.349 1.00 79.44 180 GLU A C 1
ATOM 1382 O O . GLU A 1 180 ? -20.487 1.392 5.524 1.00 79.44 180 GLU A O 1
ATOM 1387 N N . GLU A 1 181 ? -20.364 0.629 7.637 1.00 81.44 181 GLU A N 1
ATOM 1388 C CA . GLU A 1 181 ? -19.624 1.773 8.173 1.00 81.44 181 GLU A CA 1
ATOM 1389 C C . GLU A 1 181 ? -18.220 1.832 7.563 1.00 81.44 181 GLU A C 1
ATOM 1391 O O . GLU A 1 181 ? -17.863 2.847 6.980 1.00 81.44 181 GLU A O 1
ATOM 1396 N N . VAL A 1 182 ? -17.459 0.731 7.574 1.00 78.06 182 VAL A N 1
ATOM 1397 C CA . VAL A 1 182 ? -16.119 0.648 6.962 1.00 78.06 182 VAL A CA 1
ATOM 1398 C C . VAL A 1 182 ? -16.131 1.136 5.509 1.00 78.06 182 VAL A C 1
ATOM 1400 O O . VAL A 1 182 ? -15.246 1.886 5.113 1.00 78.06 182 VAL A O 1
ATOM 1403 N N . GLN A 1 183 ? -17.152 0.786 4.722 1.00 77.50 183 GLN A N 1
ATOM 1404 C CA . GLN A 1 183 ? -17.289 1.260 3.338 1.00 77.50 183 GLN A CA 1
ATOM 1405 C C . GLN A 1 183 ? -17.426 2.790 3.228 1.00 77.50 183 GLN A C 1
ATOM 1407 O O . GLN A 1 183 ? -16.931 3.365 2.260 1.00 77.50 183 GLN A O 1
ATOM 1412 N N . GLN A 1 184 ? -18.041 3.455 4.211 1.00 78.12 184 GLN A N 1
ATOM 1413 C CA . GLN A 1 184 ? -18.175 4.917 4.245 1.00 78.12 184 GLN A CA 1
ATOM 1414 C C . GLN A 1 184 ? -16.835 5.619 4.505 1.00 78.12 184 GLN A C 1
ATOM 1416 O O . GLN A 1 184 ? -16.571 6.644 3.883 1.00 78.12 184 GLN A O 1
ATOM 1421 N N . TRP A 1 185 ? -15.960 5.051 5.350 1.00 74.00 185 TRP A N 1
ATOM 1422 C CA . TRP A 1 185 ? -14.609 5.595 5.599 1.00 74.00 185 TRP A CA 1
ATOM 1423 C C . TRP A 1 185 ? -13.756 5.689 4.327 1.00 74.00 185 TRP A C 1
ATOM 1425 O O . TRP A 1 185 ? -12.897 6.562 4.229 1.00 74.00 185 TRP A O 1
ATOM 1435 N N . PHE A 1 186 ? -13.998 4.811 3.351 1.00 69.94 186 PHE A N 1
ATOM 1436 C CA . PHE A 1 186 ? -13.188 4.692 2.136 1.00 69.94 186 PHE A CA 1
ATOM 1437 C C . PHE A 1 186 ? -13.921 5.104 0.854 1.00 69.94 186 PHE A C 1
ATOM 1439 O O . PHE A 1 186 ? -13.355 4.937 -0.227 1.00 69.94 186 PHE A O 1
ATOM 1446 N N . HIS A 1 187 ? -15.132 5.665 0.965 1.00 62.38 187 HIS A N 1
ATOM 1447 C CA . HIS A 1 187 ? -15.978 6.058 -0.169 1.00 62.38 187 HIS A CA 1
ATOM 1448 C C . HIS A 1 187 ? -15.277 7.040 -1.129 1.00 62.38 187 HIS A C 1
ATOM 1450 O O . HIS A 1 187 ? -15.414 6.906 -2.342 1.00 62.38 187 HIS A O 1
ATOM 1456 N N . ASP A 1 188 ? -14.448 7.943 -0.591 1.00 46.44 188 ASP A N 1
ATOM 1457 C CA . ASP A 1 188 ? -13.680 8.944 -1.353 1.00 46.44 188 ASP A CA 1
ATOM 1458 C C . ASP A 1 188 ? -12.171 8.617 -1.435 1.00 46.44 188 ASP A C 1
ATOM 1460 O O . ASP A 1 188 ? -11.364 9.428 -1.893 1.00 46.44 188 ASP A O 1
ATOM 1464 N N . SER A 1 189 ? -11.754 7.434 -0.965 1.00 42.38 189 SER A N 1
ATOM 1465 C CA . SER A 1 189 ? -10.339 7.045 -0.897 1.00 42.38 189 SER A CA 1
ATOM 1466 C C . SER A 1 189 ? -9.883 6.278 -2.146 1.00 42.38 189 SER A C 1
ATOM 1468 O O . SER A 1 189 ? -10.606 5.465 -2.717 1.00 42.38 189 SER A O 1
ATOM 1470 N N . SER A 1 190 ? -8.632 6.482 -2.554 1.00 42.09 190 SER A N 1
ATOM 1471 C CA . SER A 1 190 ? -7.997 5.831 -3.711 1.00 42.09 190 SER A CA 1
ATOM 1472 C C . SER A 1 190 ? -7.458 4.412 -3.429 1.00 42.09 190 SER A C 1
ATOM 1474 O O . SER A 1 190 ? -6.816 3.805 -4.291 1.00 42.09 190 SER A O 1
ATOM 1476 N N . ILE A 1 191 ? -7.712 3.861 -2.235 1.00 44.34 191 ILE A N 1
ATOM 1477 C CA . ILE A 1 191 ? -7.135 2.603 -1.738 1.00 44.34 191 ILE A CA 1
ATOM 1478 C C . ILE A 1 191 ? -7.971 1.398 -2.200 1.00 44.34 191 ILE A C 1
ATOM 1480 O O . ILE A 1 191 ? -9.085 1.171 -1.734 1.00 44.34 191 ILE A O 1
ATOM 1484 N N . ARG A 1 192 ? -7.413 0.563 -3.090 1.00 50.34 192 ARG A N 1
ATOM 1485 C CA . ARG A 1 192 ? -8.036 -0.699 -3.541 1.00 50.34 192 ARG A CA 1
ATOM 1486 C C . ARG A 1 192 ? -7.602 -1.882 -2.669 1.00 50.34 192 ARG A C 1
ATOM 1488 O O . ARG A 1 192 ? -6.716 -2.644 -3.048 1.00 50.34 192 ARG A O 1
ATOM 1495 N N . LEU A 1 193 ? -8.236 -2.056 -1.511 1.00 51.94 193 LEU A N 1
ATOM 1496 C CA . LEU A 1 193 ? -8.072 -3.245 -0.663 1.00 51.94 193 LEU A CA 1
ATOM 1497 C C . LEU A 1 193 ? -9.349 -4.094 -0.657 1.00 51.94 193 LEU A C 1
ATOM 1499 O O . LEU A 1 193 ? -10.458 -3.576 -0.750 1.00 51.94 193 LEU A O 1
ATOM 1503 N N . THR A 1 194 ? -9.213 -5.418 -0.534 1.00 65.69 194 THR A N 1
ATOM 1504 C CA . THR A 1 194 ? -10.382 -6.277 -0.269 1.00 65.69 194 THR A CA 1
ATOM 1505 C C . THR A 1 194 ? -10.902 -6.024 1.148 1.00 65.69 194 THR A C 1
ATOM 1507 O O . THR A 1 194 ? -10.115 -5.671 2.027 1.00 65.69 194 THR A O 1
ATOM 1510 N N . LEU A 1 195 ? -12.193 -6.264 1.412 1.00 68.81 195 LEU A N 1
ATOM 1511 C CA . LEU A 1 195 ? -12.758 -6.142 2.770 1.00 68.81 195 LEU A CA 1
ATOM 1512 C C . LEU A 1 195 ? -11.981 -6.980 3.797 1.00 68.81 195 LEU A C 1
ATOM 1514 O O . LEU A 1 195 ? -11.692 -6.502 4.886 1.00 68.81 195 LEU A O 1
ATOM 1518 N N . LYS A 1 196 ? -11.542 -8.185 3.413 1.00 69.31 196 LYS A N 1
ATOM 1519 C CA . LYS A 1 196 ? -10.715 -9.054 4.262 1.00 69.31 196 LYS A CA 1
ATOM 1520 C C . LYS A 1 196 ? -9.347 -8.438 4.575 1.00 69.31 196 LYS A C 1
ATOM 1522 O O . LYS A 1 196 ? -8.829 -8.582 5.678 1.00 69.31 196 LYS A O 1
ATOM 1527 N N . SER A 1 197 ? -8.745 -7.753 3.604 1.00 64.38 197 SER A N 1
ATOM 1528 C CA . SER A 1 197 ? -7.487 -7.033 3.807 1.00 64.38 197 SER A CA 1
ATOM 1529 C C . SER A 1 197 ? -7.682 -5.821 4.718 1.00 64.38 197 SER A C 1
ATOM 1531 O O . SER A 1 197 ? -6.853 -5.615 5.601 1.00 64.38 197 SER A O 1
ATOM 1533 N N . MET A 1 198 ? -8.774 -5.067 4.545 1.00 73.00 198 MET A N 1
ATOM 1534 C CA . MET A 1 198 ? -9.121 -3.937 5.414 1.00 73.00 198 MET A CA 1
ATOM 1535 C C . MET A 1 198 ? -9.327 -4.396 6.855 1.00 73.00 198 MET A C 1
ATOM 1537 O O . MET A 1 198 ? -8.677 -3.870 7.747 1.00 73.00 198 MET A O 1
ATOM 1541 N N . GLU A 1 199 ? -10.131 -5.436 7.069 1.00 80.12 199 GLU A N 1
ATOM 1542 C CA . GLU A 1 199 ? -10.366 -6.018 8.392 1.00 80.12 199 GLU A CA 1
ATOM 1543 C C . GLU A 1 199 ? -9.053 -6.474 9.047 1.00 80.12 199 GLU A C 1
ATOM 1545 O O . GLU A 1 199 ? -8.783 -6.133 10.194 1.00 80.12 199 GLU A O 1
ATOM 1550 N N . SER A 1 200 ? -8.172 -7.155 8.303 1.00 80.69 200 SER A N 1
ATOM 1551 C CA . SER A 1 200 ? -6.866 -7.579 8.838 1.00 80.69 200 SER A CA 1
ATOM 1552 C C . SER A 1 200 ? -5.949 -6.412 9.233 1.00 80.69 200 SER A C 1
ATOM 1554 O O . SER A 1 200 ? -5.078 -6.563 10.091 1.00 80.69 200 SER A O 1
ATOM 1556 N N . LEU A 1 201 ? -6.118 -5.257 8.584 1.00 81.81 201 LEU A N 1
ATOM 1557 C CA . LEU A 1 201 ? -5.302 -4.070 8.805 1.00 81.81 201 LEU A CA 1
ATOM 1558 C C . LEU A 1 201 ? -5.874 -3.178 9.899 1.00 81.81 201 LEU A C 1
ATOM 1560 O O . LEU A 1 201 ? -5.114 -2.616 10.674 1.00 81.81 201 LEU A O 1
ATOM 1564 N N . THR A 1 202 ? -7.185 -3.014 9.983 1.00 88.25 202 THR A N 1
ATOM 1565 C CA . THR A 1 202 ? -7.787 -2.023 10.882 1.00 88.25 202 THR A CA 1
ATOM 1566 C C . THR A 1 202 ? -8.532 -2.651 12.042 1.00 88.25 202 THR A C 1
ATOM 1568 O O . THR A 1 202 ? -8.820 -1.947 13.004 1.00 88.25 202 THR A O 1
ATOM 1571 N N . GLY A 1 203 ? -8.864 -3.946 11.981 1.00 88.88 203 GLY A N 1
ATOM 1572 C CA . GLY A 1 203 ? -9.721 -4.599 12.972 1.00 88.88 203 GLY A CA 1
ATOM 1573 C C . GLY A 1 203 ? -11.081 -3.911 13.094 1.00 88.88 203 GLY A C 1
ATOM 1574 O O . GLY A 1 203 ? -11.732 -4.023 14.124 1.00 88.88 203 GLY A O 1
ATOM 1575 N N . ASN A 1 204 ? -11.465 -3.133 12.073 1.00 91.25 204 ASN A N 1
ATOM 1576 C CA . ASN A 1 204 ? -12.600 -2.214 12.064 1.00 91.25 204 ASN A CA 1
ATOM 1577 C C . ASN A 1 204 ? -12.559 -1.133 13.168 1.00 91.25 204 ASN A C 1
ATOM 1579 O O . ASN A 1 204 ? -13.591 -0.595 13.561 1.00 91.25 204 ASN A O 1
ATOM 1583 N N . ILE A 1 205 ? -11.370 -0.779 13.662 1.00 92.94 205 ILE A N 1
ATOM 1584 C CA . ILE A 1 205 ? -11.176 0.286 14.652 1.00 92.94 205 ILE A CA 1
ATOM 1585 C C . ILE A 1 205 ? -11.231 1.650 13.952 1.00 92.94 205 ILE A C 1
ATOM 1587 O O . ILE A 1 205 ? -10.460 1.906 13.026 1.00 92.94 205 ILE A O 1
ATOM 1591 N N . ALA A 1 206 ? -12.102 2.545 14.428 1.00 89.94 206 ALA A N 1
ATOM 1592 C CA . ALA A 1 206 ? -12.396 3.842 13.808 1.00 89.94 206 ALA A CA 1
ATOM 1593 C C . ALA A 1 206 ? -11.146 4.678 13.475 1.00 89.94 206 ALA A C 1
ATOM 1595 O O . ALA A 1 206 ? -10.993 5.130 12.341 1.00 89.94 206 ALA A O 1
ATOM 1596 N N . SER A 1 207 ? -10.216 4.847 14.420 1.00 90.62 207 SER A N 1
ATOM 1597 C CA . SER A 1 207 ? -9.006 5.636 14.168 1.00 90.62 207 SER A CA 1
ATOM 1598 C C . SER A 1 207 ? -8.042 4.971 13.180 1.00 90.62 207 SER A C 1
ATOM 1600 O O . SER A 1 207 ? -7.352 5.673 12.450 1.00 90.62 207 SER A O 1
ATOM 1602 N N . LEU A 1 208 ? -7.977 3.632 13.130 1.00 89.81 208 LEU A N 1
ATOM 1603 C CA . LEU A 1 208 ? -7.161 2.923 12.133 1.00 89.81 208 LEU A CA 1
ATOM 1604 C C . LEU A 1 208 ? -7.780 3.009 10.742 1.00 89.81 208 LEU A C 1
ATOM 1606 O O . LEU A 1 208 ? -7.047 3.122 9.765 1.00 89.81 208 LEU A O 1
ATOM 1610 N N . LEU A 1 209 ? -9.112 2.984 10.652 1.00 87.94 209 LEU A N 1
ATOM 1611 C CA . LEU A 1 209 ? -9.837 3.245 9.410 1.00 87.94 209 LEU A CA 1
ATOM 1612 C C . LEU A 1 209 ? -9.555 4.667 8.911 1.00 87.94 209 LEU A C 1
ATOM 1614 O O . LEU A 1 209 ? -9.245 4.849 7.740 1.00 87.94 209 LEU A O 1
ATOM 1618 N N . GLU A 1 210 ? -9.584 5.663 9.800 1.00 85.50 210 GLU A N 1
ATOM 1619 C CA . GLU A 1 210 ? -9.274 7.055 9.458 1.00 85.50 210 GLU A CA 1
ATOM 1620 C C . GLU A 1 210 ? -7.803 7.265 9.070 1.00 85.50 210 GLU A C 1
ATOM 1622 O O . GLU A 1 210 ? -7.526 7.922 8.065 1.00 85.50 210 GLU A O 1
ATOM 1627 N N . GLY A 1 211 ? -6.863 6.685 9.821 1.00 80.25 211 GLY A N 1
ATOM 1628 C CA . GLY A 1 211 ? -5.437 6.730 9.492 1.00 80.25 211 GLY A CA 1
ATOM 1629 C C . GLY A 1 211 ? -5.153 6.086 8.136 1.00 80.25 211 GLY A C 1
ATOM 1630 O O . GLY A 1 211 ? -4.499 6.693 7.293 1.00 80.25 211 GLY A O 1
ATOM 1631 N N . LEU A 1 212 ? -5.741 4.909 7.883 1.00 79.75 212 LEU A N 1
ATOM 1632 C CA . LEU A 1 212 ? -5.625 4.220 6.599 1.00 79.75 212 LEU A CA 1
ATOM 1633 C C . LEU A 1 212 ? -6.241 5.041 5.459 1.00 79.75 212 LEU A C 1
ATOM 1635 O O . LEU A 1 212 ? -5.628 5.155 4.405 1.00 79.75 212 LEU A O 1
ATOM 1639 N N . ALA A 1 213 ? -7.418 5.641 5.658 1.00 74.38 213 ALA A N 1
ATOM 1640 C CA . ALA A 1 213 ? -8.075 6.470 4.645 1.00 74.38 213 ALA A CA 1
ATOM 1641 C C . ALA A 1 213 ? -7.275 7.743 4.321 1.00 74.38 213 ALA A C 1
ATOM 1643 O O . ALA A 1 213 ? -7.295 8.210 3.182 1.00 74.38 213 ALA A O 1
ATOM 1644 N N . SER A 1 214 ? -6.556 8.284 5.308 1.00 71.25 214 SER A N 1
ATOM 1645 C CA . SER A 1 214 ? -5.759 9.507 5.171 1.00 71.25 214 SER A CA 1
ATOM 1646 C C . SER A 1 214 ? -4.433 9.293 4.426 1.00 71.25 214 SER A C 1
ATOM 1648 O O . SER A 1 214 ? -3.965 10.220 3.770 1.00 71.25 214 SER A O 1
ATOM 1650 N N . ASP A 1 215 ? -3.847 8.091 4.474 1.00 62.25 215 ASP A N 1
ATOM 1651 C CA . ASP A 1 215 ? -2.549 7.783 3.842 1.00 62.25 215 ASP A CA 1
ATOM 1652 C C . ASP A 1 215 ? -2.611 7.550 2.310 1.00 62.25 215 ASP A C 1
ATOM 1654 O O . ASP A 1 215 ? -1.583 7.589 1.627 1.00 62.25 215 ASP A O 1
ATOM 1658 N N . GLY A 1 216 ? -3.799 7.350 1.724 1.00 54.69 216 GLY A N 1
ATOM 1659 C CA . GLY A 1 216 ? -3.986 7.219 0.266 1.00 54.69 216 GLY A CA 1
ATOM 1660 C C . GLY A 1 216 ? -3.244 6.035 -0.397 1.00 54.69 216 GLY A C 1
ATOM 1661 O O . GLY A 1 216 ? -2.960 5.022 0.238 1.00 54.69 216 GLY A O 1
ATOM 1662 N N . VAL A 1 217 ? -2.930 6.140 -1.704 1.00 39.75 217 VAL A N 1
ATOM 1663 C CA . VAL A 1 217 ? -2.299 5.077 -2.547 1.00 39.75 217 VAL A CA 1
ATOM 1664 C C . VAL A 1 217 ? -0.937 4.591 -2.010 1.00 39.75 217 VAL A C 1
ATOM 1666 O O . VAL A 1 217 ? -0.442 3.538 -2.409 1.00 39.75 217 VAL A O 1
ATOM 1669 N N . TRP A 1 218 ? -0.345 5.308 -1.057 1.00 39.81 218 TRP A N 1
ATOM 1670 C CA . TRP A 1 218 ? 0.995 5.073 -0.526 1.00 39.81 218 TRP A CA 1
ATOM 1671 C C . TRP A 1 218 ? 1.037 4.217 0.737 1.00 39.81 218 TRP A C 1
ATOM 1673 O O . TRP A 1 218 ? 1.946 4.365 1.555 1.00 39.81 218 TRP A O 1
ATOM 1683 N N . PHE A 1 219 ? 0.096 3.282 0.892 1.00 36.28 219 PHE A N 1
ATOM 1684 C CA . PHE A 1 219 ? 0.142 2.299 1.971 1.00 36.28 219 PHE A CA 1
ATOM 1685 C C . PHE A 1 219 ? 1.292 1.293 1.763 1.00 36.28 219 PHE A C 1
ATOM 1687 O O . PHE A 1 219 ? 1.109 0.143 1.357 1.00 36.28 219 PHE A O 1
ATOM 1694 N N . ASN A 1 220 ? 2.517 1.739 2.039 1.00 42.22 220 ASN A N 1
ATOM 1695 C CA . ASN A 1 220 ? 3.706 0.910 2.144 1.00 42.22 220 ASN A CA 1
ATOM 1696 C C . ASN A 1 220 ? 3.801 0.403 3.582 1.00 42.22 220 ASN A C 1
ATOM 1698 O O . ASN A 1 220 ? 4.253 1.128 4.469 1.00 42.22 220 ASN A O 1
ATOM 1702 N N . ARG A 1 221 ? 3.416 -0.860 3.813 1.00 42.81 221 ARG A N 1
ATOM 1703 C CA . ARG A 1 221 ? 3.685 -1.545 5.088 1.00 42.81 221 ARG A CA 1
ATOM 1704 C C . ARG A 1 221 ? 5.168 -1.357 5.448 1.00 42.81 221 ARG A C 1
ATOM 1706 O O . ARG A 1 221 ? 6.048 -1.872 4.757 1.00 42.81 221 ARG A O 1
ATOM 1713 N N . GLY A 1 222 ? 5.439 -0.586 6.502 1.00 42.56 222 GLY A N 1
ATOM 1714 C CA . GLY A 1 222 ? 6.772 -0.432 7.090 1.00 42.56 222 GLY A CA 1
ATOM 1715 C C . GLY A 1 222 ? 7.498 0.900 6.871 1.00 42.56 222 GLY A C 1
ATOM 1716 O O . GLY A 1 222 ? 8.721 0.910 6.976 1.00 42.56 222 GLY A O 1
ATOM 1717 N N . THR A 1 223 ? 6.844 2.006 6.504 1.00 40.47 223 THR A N 1
ATOM 1718 C CA . THR A 1 223 ? 7.426 3.349 6.741 1.00 40.47 223 THR A CA 1
ATOM 1719 C C . THR A 1 223 ? 6.869 3.926 8.043 1.00 40.47 223 THR A C 1
ATOM 1721 O O . THR A 1 223 ? 5.657 4.108 8.139 1.00 40.47 223 THR A O 1
ATOM 1724 N N . ASP A 1 224 ? 7.737 4.273 8.999 1.00 41.97 224 ASP A N 1
ATOM 1725 C CA . ASP A 1 224 ? 7.383 4.822 10.327 1.00 41.97 224 ASP A CA 1
ATOM 1726 C C . ASP A 1 224 ? 6.682 6.205 10.290 1.00 41.97 224 ASP A C 1
ATOM 1728 O O . ASP A 1 224 ? 6.398 6.787 11.330 1.00 41.97 224 ASP A O 1
ATOM 1732 N N . SER A 1 225 ? 6.400 6.755 9.103 1.00 50.16 225 SER A N 1
ATOM 1733 C CA . SER A 1 225 ? 5.921 8.133 8.901 1.00 50.16 225 SER A CA 1
ATOM 1734 C C . SER A 1 225 ? 4.480 8.234 8.370 1.00 50.16 225 SER A C 1
ATOM 1736 O O . SER A 1 225 ? 4.086 9.297 7.892 1.00 50.16 225 SER A O 1
ATOM 1738 N N . SER A 1 226 ? 3.697 7.151 8.404 1.00 69.06 226 SER A N 1
ATOM 1739 C CA . SER A 1 226 ? 2.296 7.157 7.947 1.00 69.06 226 SER A CA 1
ATOM 1740 C C . SER A 1 226 ? 1.311 7.492 9.082 1.00 69.06 226 SER A C 1
ATOM 1742 O O . SER A 1 226 ? 1.582 7.216 10.260 1.00 69.06 226 SER A O 1
ATOM 1744 N N . ALA A 1 227 ? 0.165 8.097 8.754 1.00 75.56 227 ALA A N 1
ATOM 1745 C CA . ALA A 1 227 ? -0.887 8.413 9.721 1.00 75.56 227 ALA A CA 1
ATOM 1746 C C . ALA A 1 227 ? -1.451 7.135 10.363 1.00 75.56 227 ALA A C 1
ATOM 1748 O O . ALA A 1 227 ? -1.692 7.096 11.572 1.00 75.56 227 ALA A O 1
ATOM 1749 N N . TYR A 1 228 ? -1.583 6.063 9.580 1.00 83.81 228 TYR A N 1
ATOM 1750 C CA . TYR A 1 228 ? -1.983 4.743 10.045 1.00 83.81 228 TYR A CA 1
ATOM 1751 C C . TYR A 1 228 ? -1.024 4.170 11.099 1.00 83.81 228 TYR A C 1
ATOM 1753 O O . TYR A 1 228 ? -1.476 3.799 12.184 1.00 83.81 228 TYR A O 1
ATOM 1761 N N . GLU A 1 229 ? 0.290 4.123 10.838 1.00 82.00 229 GLU A N 1
ATOM 1762 C CA . GLU A 1 229 ? 1.247 3.551 11.805 1.00 82.00 229 GLU A CA 1
ATOM 1763 C C . GLU A 1 229 ? 1.355 4.397 13.080 1.00 82.00 229 GLU A C 1
ATOM 1765 O O . GLU A 1 229 ? 1.532 3.853 14.173 1.00 82.00 229 GLU A O 1
ATOM 1770 N N . SER A 1 230 ? 1.168 5.716 12.975 1.00 84.25 230 SER A N 1
ATOM 1771 C CA . SER A 1 230 ? 1.117 6.612 14.138 1.00 84.25 230 SER A CA 1
ATOM 1772 C C . SER A 1 230 ? -0.056 6.266 15.063 1.00 84.25 230 SER A C 1
ATOM 1774 O O . SER A 1 230 ? 0.112 6.107 16.276 1.00 84.25 230 SER A O 1
ATOM 1776 N N . VAL A 1 231 ? -1.248 6.082 14.488 1.00 88.50 231 VAL A N 1
ATOM 1777 C CA . VAL A 1 231 ? -2.449 5.691 15.238 1.00 88.50 231 VAL A CA 1
ATOM 1778 C C . VAL A 1 231 ? -2.324 4.273 15.794 1.00 88.50 231 VAL A C 1
ATOM 1780 O O . VAL A 1 231 ? -2.668 4.032 16.953 1.00 88.50 231 VAL A O 1
ATOM 1783 N N . ARG A 1 232 ? -1.814 3.330 14.995 1.00 90.81 232 ARG A N 1
ATOM 1784 C CA . ARG A 1 232 ? -1.581 1.946 15.424 1.00 90.81 232 ARG A CA 1
ATOM 1785 C C . ARG A 1 232 ? -0.629 1.890 16.610 1.00 90.81 232 ARG A C 1
ATOM 1787 O O . ARG A 1 232 ? -0.932 1.226 17.600 1.00 90.81 232 ARG A O 1
ATOM 1794 N N . SER A 1 233 ? 0.462 2.649 16.552 1.00 88.94 233 SER A N 1
ATOM 1795 C CA . SER A 1 233 ? 1.407 2.779 17.659 1.00 88.94 233 SER A CA 1
ATOM 1796 C C . SER A 1 233 ? 0.711 3.291 18.918 1.00 88.94 233 SER A C 1
ATOM 1798 O O . SER A 1 233 ? 0.795 2.641 19.957 1.00 88.94 233 SER A O 1
ATOM 1800 N N . MET A 1 234 ? -0.050 4.390 18.826 1.00 89.62 234 MET A N 1
ATOM 1801 C CA . MET A 1 234 ? -0.810 4.947 19.957 1.00 89.62 234 MET A CA 1
ATOM 1802 C C . MET A 1 234 ? -1.745 3.910 20.603 1.00 89.62 234 MET A C 1
ATOM 1804 O O . MET A 1 234 ? -1.786 3.793 21.828 1.00 89.62 234 MET A O 1
ATOM 1808 N N . LEU A 1 235 ? -2.493 3.150 19.800 1.00 91.69 235 LEU A N 1
ATOM 1809 C CA . LEU A 1 235 ? -3.404 2.121 20.303 1.00 91.69 235 LEU A CA 1
ATOM 1810 C C . LEU A 1 235 ? -2.657 0.980 21.012 1.00 91.69 235 LEU A C 1
ATOM 1812 O O . LEU A 1 235 ? -3.115 0.528 22.060 1.00 91.69 235 LEU A O 1
ATOM 1816 N N . LEU A 1 236 ? -1.500 0.552 20.493 1.00 92.06 236 LEU A N 1
ATOM 1817 C CA . LEU A 1 236 ? -0.658 -0.457 21.146 1.00 92.06 236 LEU A CA 1
ATOM 1818 C C . LEU A 1 236 ? -0.076 0.049 22.475 1.00 92.06 236 LEU A C 1
ATOM 1820 O O . LEU A 1 236 ? -0.058 -0.701 23.448 1.00 92.06 236 LEU A O 1
ATOM 1824 N N . TYR A 1 237 ? 0.328 1.321 22.559 1.00 89.69 237 TYR A N 1
ATOM 1825 C CA . TYR A 1 237 ? 0.746 1.929 23.830 1.00 89.69 237 TYR A CA 1
ATOM 1826 C C . TYR A 1 237 ? -0.384 1.948 24.858 1.00 89.69 237 TYR A C 1
ATOM 1828 O O . TYR A 1 237 ? -0.168 1.601 26.017 1.00 89.69 237 TYR A O 1
ATOM 1836 N N . ASN A 1 238 ? -1.592 2.326 24.436 1.00 85.56 238 ASN A N 1
ATOM 1837 C CA . ASN A 1 238 ? -2.760 2.341 25.315 1.00 85.56 238 ASN A CA 1
ATOM 1838 C C . ASN A 1 238 ? -3.166 0.929 25.760 1.00 85.56 238 ASN A C 1
ATOM 1840 O O . ASN A 1 238 ? -3.729 0.775 26.843 1.00 85.56 238 ASN A O 1
ATOM 1844 N N . ALA A 1 239 ? -2.871 -0.098 24.956 1.00 88.75 239 ALA A N 1
ATOM 1845 C CA . ALA A 1 239 ? -3.170 -1.479 25.311 1.00 88.75 239 ALA A CA 1
ATOM 1846 C C . ALA A 1 239 ? -2.358 -1.982 26.515 1.00 88.75 239 ALA A C 1
ATOM 1848 O O . ALA A 1 239 ? -2.824 -2.871 27.221 1.00 88.75 239 ALA A O 1
ATOM 1849 N N . VAL A 1 240 ? -1.190 -1.393 26.793 1.00 87.62 240 VAL A N 1
ATOM 1850 C CA . VAL A 1 240 ? -0.312 -1.745 27.923 1.00 87.62 240 VAL A CA 1
ATOM 1851 C C . VAL A 1 240 ? -0.275 -0.588 28.939 1.00 87.62 240 VAL A C 1
ATOM 1853 O O . VAL A 1 240 ? 0.781 -0.068 29.286 1.00 87.62 240 VAL A O 1
ATOM 1856 N N . SER A 1 241 ? -1.456 -0.130 29.370 1.00 76.12 241 SER A N 1
ATOM 1857 C CA . SER A 1 241 ? -1.631 1.046 30.243 1.00 76.12 241 SER A CA 1
ATOM 1858 C C . SER A 1 241 ? -1.153 0.837 31.691 1.00 76.12 241 SER A C 1
ATOM 1860 O O . SER A 1 241 ? -1.321 -0.241 32.268 1.00 76.12 241 SER A O 1
ATOM 1862 N N . ASP A 1 242 ? -0.664 1.917 32.320 1.00 66.06 242 ASP A N 1
ATOM 1863 C CA . ASP A 1 242 ? -0.161 1.938 33.705 1.00 66.06 242 ASP A CA 1
ATOM 1864 C C . ASP A 1 242 ? -1.251 1.821 34.788 1.00 66.06 242 ASP A C 1
ATOM 1866 O O . ASP A 1 242 ? -0.929 1.649 35.964 1.00 66.06 242 ASP A O 1
ATOM 1870 N N . GLY A 1 243 ? -2.531 1.923 34.418 1.00 64.75 243 GLY A N 1
ATOM 1871 C CA . GLY A 1 243 ? -3.664 1.790 35.347 1.00 64.75 243 GLY A CA 1
ATOM 1872 C C . GLY A 1 243 ? -4.112 0.347 35.606 1.00 64.75 243 GLY A C 1
ATOM 1873 O O . GLY A 1 243 ? -4.898 0.107 36.515 1.00 64.75 243 GLY A O 1
ATOM 1874 N N . LEU A 1 244 ? -3.627 -0.616 34.816 1.00 73.94 244 LEU A N 1
ATOM 1875 C CA . LEU A 1 244 ? -4.021 -2.024 34.921 1.00 73.94 244 LEU A CA 1
ATOM 1876 C C . LEU A 1 244 ? -3.299 -2.731 36.069 1.00 73.94 244 LEU A C 1
ATOM 1878 O O . LEU A 1 244 ? -2.143 -2.409 36.367 1.00 73.94 244 LEU A O 1
ATOM 1882 N N . ILE A 1 245 ? -3.931 -3.762 36.639 1.00 80.56 245 ILE A N 1
ATOM 1883 C CA . ILE A 1 245 ? -3.233 -4.703 37.522 1.00 80.56 245 ILE A CA 1
ATOM 1884 C C . ILE A 1 245 ? -2.045 -5.331 36.783 1.00 80.56 245 ILE A C 1
ATOM 1886 O O . ILE A 1 245 ? -2.051 -5.495 35.557 1.00 80.56 245 ILE A O 1
ATOM 1890 N N . LYS A 1 246 ? -1.002 -5.676 37.537 1.00 85.06 246 LYS A N 1
ATOM 1891 C CA . LYS A 1 246 ? 0.275 -6.115 36.967 1.00 85.06 246 LYS A CA 1
ATOM 1892 C C . LYS A 1 246 ? 0.123 -7.375 36.109 1.00 85.06 246 LYS A C 1
ATOM 1894 O O . LYS A 1 246 ? 0.801 -7.500 35.093 1.00 85.06 246 LYS A O 1
ATOM 1899 N N . GLU A 1 247 ? -0.762 -8.289 36.498 1.00 87.38 247 GLU A N 1
ATOM 1900 C CA . GLU A 1 247 ? -1.052 -9.535 35.786 1.00 87.38 247 GLU A CA 1
ATOM 1901 C C . GLU A 1 247 ? -1.645 -9.283 34.394 1.00 87.38 247 GLU A C 1
ATOM 1903 O O . GLU A 1 247 ? -1.142 -9.833 33.414 1.00 87.38 247 GLU A O 1
ATOM 1908 N N . ASP A 1 248 ? -2.658 -8.419 34.295 1.00 86.69 248 ASP A N 1
ATOM 1909 C CA . ASP A 1 248 ? -3.315 -8.072 33.028 1.00 86.69 248 ASP A CA 1
ATOM 1910 C C . ASP A 1 248 ? -2.352 -7.318 32.102 1.00 86.69 248 ASP A C 1
ATOM 1912 O O . ASP A 1 248 ? -2.166 -7.664 30.935 1.00 86.69 248 ASP A O 1
ATOM 1916 N N . ARG A 1 249 ? -1.608 -6.350 32.650 1.00 89.12 249 ARG A N 1
ATOM 1917 C CA . ARG A 1 249 ? -0.592 -5.631 31.874 1.00 89.12 249 ARG A CA 1
ATOM 1918 C C . ARG A 1 249 ? 0.488 -6.565 31.334 1.00 89.12 249 ARG A C 1
ATOM 1920 O O . ARG A 1 249 ? 0.873 -6.434 30.174 1.00 89.12 249 ARG A O 1
ATOM 1927 N N . LYS A 1 250 ? 0.953 -7.526 32.143 1.00 92.62 250 LYS A N 1
ATOM 1928 C CA . LYS A 1 250 ? 1.933 -8.535 31.714 1.00 92.62 250 LYS A CA 1
ATOM 1929 C C . LYS A 1 250 ? 1.368 -9.422 30.597 1.00 92.62 250 LYS A C 1
ATOM 1931 O O . LYS A 1 250 ? 2.102 -9.728 29.659 1.00 92.62 250 LYS A O 1
ATOM 1936 N N . LEU A 1 251 ? 0.085 -9.797 30.662 1.00 93.69 251 LEU A N 1
ATOM 1937 C CA . LEU A 1 251 ? -0.600 -10.539 29.597 1.00 93.69 251 LEU A CA 1
ATOM 1938 C C . LEU A 1 251 ? -0.632 -9.754 28.286 1.00 93.69 251 LEU A C 1
ATOM 1940 O O . LEU A 1 251 ? -0.166 -10.252 27.260 1.00 93.69 251 LEU A O 1
ATOM 1944 N N . ARG A 1 252 ? -1.114 -8.509 28.327 1.00 93.50 252 ARG A N 1
ATOM 1945 C CA . ARG A 1 252 ? -1.199 -7.644 27.142 1.00 93.50 252 ARG A CA 1
ATOM 1946 C C . ARG A 1 252 ? 0.188 -7.345 26.566 1.00 93.50 252 ARG A C 1
ATOM 1948 O O . ARG A 1 252 ? 0.365 -7.416 25.354 1.00 93.50 252 ARG A O 1
ATOM 1955 N N . ALA A 1 253 ? 1.196 -7.109 27.410 1.00 94.50 253 ALA A N 1
ATOM 1956 C CA . ALA A 1 253 ? 2.585 -6.935 26.980 1.00 94.50 253 ALA A CA 1
ATOM 1957 C C . ALA A 1 253 ? 3.137 -8.180 26.265 1.00 94.50 253 ALA A C 1
ATOM 1959 O O . ALA A 1 253 ? 3.801 -8.055 25.238 1.00 94.50 253 ALA A O 1
ATOM 1960 N N . ALA A 1 254 ? 2.831 -9.383 26.761 1.00 94.81 254 ALA A N 1
ATOM 1961 C CA . ALA A 1 254 ? 3.248 -10.632 26.129 1.00 94.81 254 ALA A CA 1
ATOM 1962 C C . ALA A 1 254 ? 2.578 -10.845 24.761 1.00 94.81 254 ALA A C 1
ATOM 1964 O O . ALA A 1 254 ? 3.246 -11.240 23.806 1.00 94.81 254 ALA A O 1
ATOM 1965 N N . MET A 1 255 ? 1.286 -10.515 24.640 1.00 95.06 255 MET A N 1
ATOM 1966 C CA . MET A 1 255 ? 0.581 -10.513 23.353 1.00 95.06 255 MET A CA 1
ATOM 1967 C C . MET A 1 255 ? 1.220 -9.529 22.369 1.00 95.06 255 MET A C 1
ATOM 1969 O O . MET A 1 255 ? 1.468 -9.889 21.219 1.00 95.06 255 MET A O 1
ATOM 1973 N N . VAL A 1 256 ? 1.540 -8.312 22.831 1.00 94.62 256 VAL A N 1
ATOM 1974 C CA . VAL A 1 256 ? 2.224 -7.298 22.017 1.00 94.62 256 VAL A CA 1
ATOM 1975 C C . VAL A 1 256 ? 3.570 -7.816 21.515 1.00 94.62 256 VAL A C 1
ATOM 1977 O O . VAL A 1 256 ? 3.813 -7.749 20.316 1.00 94.62 256 VAL A O 1
ATOM 1980 N N . LEU A 1 257 ? 4.406 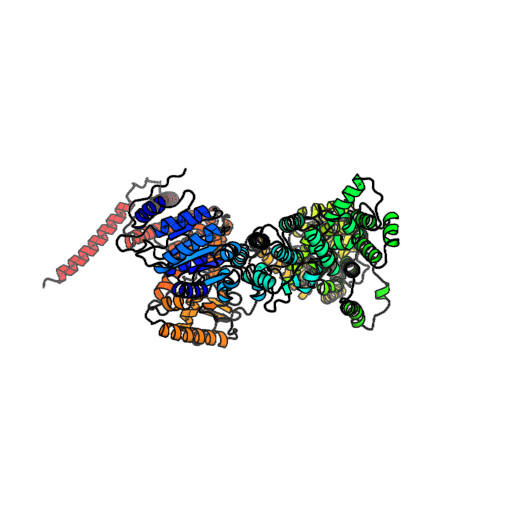-8.377 22.398 1.00 92.94 257 LEU A N 1
ATOM 1981 C CA . LEU A 1 257 ? 5.734 -8.900 22.054 1.00 92.94 257 LEU A CA 1
ATOM 1982 C C . LEU A 1 257 ? 5.695 -10.050 21.040 1.00 92.94 257 LEU A C 1
ATOM 1984 O O . LEU A 1 257 ? 6.561 -10.118 20.174 1.00 92.94 257 LEU A O 1
ATOM 1988 N N . LEU A 1 258 ? 4.719 -10.958 21.137 1.00 91.69 258 LEU A N 1
ATOM 1989 C CA . LEU A 1 258 ? 4.605 -12.083 20.203 1.00 91.69 258 LEU A CA 1
ATOM 1990 C C . LEU A 1 258 ? 3.971 -11.699 18.858 1.00 91.69 258 LEU A C 1
ATOM 1992 O O . LEU A 1 258 ? 4.192 -12.392 17.861 1.00 91.69 258 LEU A O 1
ATOM 1996 N N . GLY A 1 259 ? 3.153 -10.642 18.819 1.00 90.88 259 GLY A N 1
ATOM 1997 C CA . GLY A 1 259 ? 2.460 -10.164 17.619 1.00 90.88 259 GLY A CA 1
ATOM 1998 C C . GLY A 1 259 ? 1.263 -11.022 17.193 1.00 90.88 259 GLY A C 1
ATOM 1999 O O . GLY A 1 259 ? 0.204 -10.509 16.845 1.00 90.88 259 GLY A O 1
ATOM 2000 N N . GLU A 1 260 ? 1.415 -12.339 17.217 1.00 91.06 260 GLU A N 1
ATOM 2001 C CA . GLU A 1 260 ? 0.363 -13.326 16.983 1.00 91.06 260 GLU A CA 1
ATOM 2002 C C . GLU A 1 260 ? 0.750 -14.654 17.637 1.00 91.06 260 GLU A C 1
ATOM 2004 O O . GLU A 1 260 ? 1.933 -14.996 17.704 1.00 91.06 260 GLU A O 1
ATOM 2009 N N . GLY A 1 261 ? -0.227 -15.435 18.080 1.00 91.38 261 GLY A N 1
ATOM 2010 C CA . GLY A 1 261 ? 0.045 -16.711 18.730 1.00 91.38 261 GLY A CA 1
ATOM 2011 C C . GLY A 1 261 ? -1.175 -17.301 19.413 1.00 91.38 261 GLY A C 1
ATOM 2012 O O . GLY A 1 261 ? -2.299 -16.821 19.256 1.00 91.38 261 GLY A O 1
ATOM 2013 N N . THR A 1 262 ? -0.941 -18.360 20.177 1.00 93.06 262 THR A N 1
ATOM 2014 C CA . THR A 1 262 ? -1.970 -19.007 20.999 1.00 93.06 262 THR A CA 1
ATOM 2015 C C . THR A 1 262 ? -1.832 -18.620 22.465 1.00 93.06 262 THR A C 1
ATOM 2017 O O . THR A 1 262 ? -0.754 -18.261 22.942 1.00 93.06 262 THR A O 1
ATOM 2020 N N . PHE A 1 263 ? -2.922 -18.741 23.220 1.00 91.44 263 PHE A N 1
ATOM 2021 C CA . PHE A 1 263 ? -2.878 -18.532 24.668 1.00 91.44 263 PHE A CA 1
ATOM 2022 C C . PHE A 1 263 ? -2.002 -19.569 25.398 1.00 91.44 263 PHE A C 1
ATOM 2024 O O . PHE A 1 263 ? -1.462 -19.262 26.458 1.00 91.44 263 PHE A O 1
ATOM 2031 N N . GLU A 1 264 ? -1.769 -20.751 24.812 1.00 88.75 264 GLU A N 1
ATOM 2032 C CA . GLU A 1 264 ? -0.800 -21.726 25.339 1.00 88.75 264 GLU A CA 1
ATOM 2033 C C . GLU A 1 264 ? 0.646 -21.238 25.225 1.00 88.75 264 GLU A C 1
ATOM 2035 O O . GLU A 1 264 ? 1.431 -21.386 26.161 1.00 88.75 264 GLU A O 1
ATOM 2040 N N . GLU A 1 265 ? 1.001 -20.596 24.111 1.00 89.94 265 GLU A N 1
ATOM 2041 C CA . GLU A 1 265 ? 2.333 -20.006 23.940 1.00 89.94 265 GLU A CA 1
ATOM 2042 C C . GLU A 1 265 ? 2.591 -18.896 24.967 1.00 89.94 265 GLU A C 1
ATOM 2044 O O . GLU A 1 265 ? 3.702 -18.788 25.481 1.00 89.94 265 GLU A O 1
ATOM 2049 N N . LEU A 1 266 ? 1.563 -18.125 25.340 1.00 91.75 266 LEU A N 1
ATOM 2050 C CA . LEU A 1 266 ? 1.668 -17.124 26.407 1.00 91.75 266 LEU A CA 1
ATOM 2051 C C . LEU A 1 266 ? 1.906 -17.763 27.783 1.00 91.75 266 LEU A C 1
ATOM 2053 O O . LEU A 1 266 ? 2.709 -17.247 28.562 1.00 91.75 266 LEU A O 1
ATOM 2057 N N . ARG A 1 267 ? 1.284 -18.912 28.082 1.00 91.00 267 ARG A N 1
ATOM 2058 C CA . ARG A 1 267 ? 1.547 -19.646 29.336 1.00 91.00 267 ARG A CA 1
ATOM 2059 C C . ARG A 1 267 ? 2.999 -20.116 29.430 1.00 91.00 267 ARG A C 1
ATOM 2061 O O . ARG A 1 267 ? 3.576 -20.089 30.517 1.00 91.00 267 ARG A O 1
ATOM 2068 N N . LEU A 1 268 ? 3.618 -20.475 28.301 1.00 88.75 268 LEU A N 1
ATOM 2069 C CA . LEU A 1 268 ? 5.040 -20.843 28.240 1.00 88.75 268 LEU A CA 1
ATOM 2070 C C . LEU A 1 268 ? 5.994 -19.675 28.555 1.00 88.75 268 LEU A C 1
ATOM 2072 O O . LEU A 1 268 ? 7.157 -19.932 28.857 1.00 88.75 268 LEU A O 1
ATOM 2076 N N . LEU A 1 269 ? 5.519 -18.423 28.518 1.00 89.94 269 LEU A N 1
ATOM 2077 C CA . LEU A 1 269 ? 6.253 -17.209 28.917 1.00 89.94 269 LEU A CA 1
ATOM 2078 C C . LEU A 1 269 ? 6.072 -16.853 30.410 1.00 89.94 269 LEU A C 1
ATOM 2080 O O . LEU A 1 269 ? 6.254 -15.705 30.829 1.00 89.94 269 LEU A O 1
ATOM 2084 N N . GLY A 1 270 ? 5.567 -17.791 31.221 1.00 84.94 270 GLY A N 1
ATOM 2085 C CA . GLY A 1 270 ? 5.306 -17.550 32.643 1.00 84.94 270 GLY A CA 1
ATOM 2086 C C . GLY A 1 270 ? 4.285 -16.430 32.885 1.00 84.94 270 GLY A C 1
ATOM 2087 O O . GLY A 1 270 ? 4.375 -15.685 33.873 1.00 84.94 270 GLY A O 1
ATOM 2088 N N . VAL A 1 271 ? 3.352 -16.252 31.950 1.00 91.19 271 VAL A N 1
ATOM 2089 C CA . VAL A 1 271 ? 2.243 -15.302 32.042 1.00 91.19 271 VAL A CA 1
ATOM 2090 C C . VAL A 1 271 ? 1.008 -16.049 32.528 1.00 91.19 271 VAL A C 1
ATOM 2092 O O . VAL A 1 271 ? 0.714 -17.153 32.071 1.00 91.19 271 VAL A O 1
ATOM 2095 N N . ARG A 1 272 ? 0.283 -15.450 33.475 1.00 88.44 272 ARG A N 1
ATOM 2096 C CA . ARG A 1 272 ? -1.003 -15.978 33.929 1.00 88.44 272 ARG A CA 1
ATOM 2097 C C . ARG A 1 272 ? -2.050 -15.709 32.851 1.00 88.44 272 ARG A C 1
ATOM 2099 O O . ARG A 1 272 ? -2.205 -14.571 32.421 1.00 88.44 272 ARG A O 1
ATOM 2106 N N . VAL A 1 273 ? -2.739 -16.759 32.421 1.00 88.75 273 VAL A N 1
ATOM 2107 C CA . VAL A 1 273 ? -3.737 -16.693 31.352 1.00 88.75 273 VAL A CA 1
ATOM 2108 C C . VAL A 1 273 ? -5.037 -17.297 31.865 1.00 88.75 273 VAL A C 1
ATOM 2110 O O . VAL A 1 273 ? -5.196 -18.521 31.854 1.00 88.75 273 VAL A O 1
ATOM 2113 N N . ASP A 1 274 ? -5.935 -16.419 32.305 1.00 86.88 274 ASP A N 1
ATOM 2114 C CA . ASP A 1 274 ? -7.263 -16.758 32.817 1.00 86.88 274 ASP A CA 1
ATOM 2115 C C . ASP A 1 274 ? -8.346 -16.268 31.847 1.00 86.88 274 ASP A C 1
ATOM 2117 O O . ASP A 1 274 ? -8.183 -15.222 31.214 1.00 86.88 274 ASP A O 1
ATOM 2121 N N . ASP A 1 275 ? -9.474 -16.979 31.775 1.00 83.81 275 ASP A N 1
ATOM 2122 C CA . ASP A 1 275 ? -10.585 -16.653 30.865 1.00 83.81 275 ASP A CA 1
ATOM 2123 C C . ASP A 1 275 ? -11.125 -15.230 31.063 1.00 83.81 275 ASP A C 1
ATOM 2125 O O . ASP A 1 275 ? -11.539 -14.579 30.104 1.00 83.81 275 ASP A O 1
ATOM 2129 N N . GLU A 1 276 ? -11.105 -14.728 32.299 1.00 83.25 276 GLU A N 1
ATOM 2130 C CA . GLU A 1 276 ? -11.517 -13.362 32.622 1.00 83.25 276 GLU A CA 1
ATOM 2131 C C . GLU A 1 276 ? -10.575 -12.328 31.992 1.00 83.25 276 GLU A C 1
ATOM 2133 O O . GLU A 1 276 ? -11.038 -11.436 31.288 1.00 83.25 276 GLU A O 1
ATOM 2138 N N . LEU A 1 277 ? -9.256 -12.508 32.128 1.00 86.62 277 LEU A N 1
ATOM 2139 C CA . LEU A 1 277 ? -8.261 -11.621 31.517 1.00 86.62 277 LEU A CA 1
ATOM 2140 C C . LEU A 1 277 ? -8.349 -11.635 29.985 1.00 86.62 277 LEU A C 1
ATOM 2142 O O . LEU A 1 277 ? -8.228 -10.591 29.344 1.00 86.62 277 LEU A O 1
ATOM 2146 N N . ILE A 1 278 ? -8.602 -12.807 29.390 1.00 87.44 278 ILE A N 1
ATOM 2147 C CA . ILE A 1 278 ? -8.800 -12.933 27.942 1.00 87.44 278 ILE A CA 1
ATOM 2148 C C . ILE A 1 278 ? -10.045 -12.151 27.499 1.00 87.44 278 ILE A C 1
ATOM 2150 O O . ILE A 1 278 ? -9.995 -11.429 26.500 1.00 87.44 278 ILE A O 1
ATOM 2154 N N . ARG A 1 279 ? -11.160 -12.274 28.230 1.00 84.00 279 ARG A N 1
ATOM 2155 C CA . ARG A 1 279 ? -12.400 -11.543 27.927 1.00 84.00 279 ARG A CA 1
ATOM 2156 C C . ARG A 1 279 ? -12.222 -10.038 28.077 1.00 84.00 279 ARG A C 1
ATOM 2158 O O . ARG A 1 279 ? -12.656 -9.312 27.185 1.00 84.00 279 ARG A O 1
ATOM 2165 N N . CYS A 1 280 ? -11.531 -9.583 29.123 1.00 82.88 280 CYS A N 1
ATOM 2166 C CA . CYS A 1 280 ? -11.190 -8.171 29.290 1.00 82.88 280 CYS A CA 1
ATOM 2167 C C . CYS A 1 280 ? -10.356 -7.669 28.105 1.00 82.88 280 CYS A C 1
ATOM 2169 O O . CYS A 1 280 ? -10.699 -6.660 27.494 1.00 82.88 280 CYS A O 1
ATOM 2171 N N . ALA A 1 281 ? -9.321 -8.410 27.691 1.00 87.06 281 ALA A N 1
ATOM 2172 C CA . ALA A 1 281 ? -8.518 -8.043 26.526 1.00 87.06 281 ALA A CA 1
ATOM 2173 C C . ALA A 1 281 ? -9.352 -7.982 25.229 1.00 87.06 281 ALA A C 1
ATOM 2175 O O . ALA A 1 281 ? -9.232 -7.027 24.461 1.00 87.06 281 ALA A O 1
ATOM 2176 N N . TYR A 1 282 ? -10.231 -8.961 24.999 1.00 88.56 282 TYR A N 1
ATOM 2177 C CA . TYR A 1 282 ? -11.117 -8.999 23.831 1.00 88.56 282 TYR A CA 1
ATOM 2178 C C . TYR A 1 282 ? -12.079 -7.802 23.776 1.00 88.56 282 TYR A C 1
ATOM 2180 O O . TYR A 1 282 ? -12.273 -7.210 22.714 1.00 88.56 282 TYR A O 1
ATOM 2188 N N . GLN A 1 283 ? -12.661 -7.430 24.917 1.00 85.25 283 GLN A N 1
ATOM 2189 C CA . GLN A 1 283 ? -13.660 -6.367 25.005 1.00 85.25 283 GLN A CA 1
ATOM 2190 C C . GLN A 1 283 ? -13.054 -4.956 25.022 1.00 85.25 283 GLN A C 1
ATOM 2192 O O . GLN A 1 283 ? -13.605 -4.032 24.418 1.00 85.25 283 GLN A O 1
ATOM 2197 N N . GLU A 1 284 ? -11.925 -4.770 25.706 1.00 84.00 284 GLU A N 1
ATOM 2198 C CA . GLU A 1 284 ? -11.353 -3.446 25.983 1.00 84.00 284 GLU A CA 1
ATOM 2199 C C . GLU A 1 284 ? -10.293 -3.007 24.972 1.00 84.00 284 GLU A C 1
ATOM 2201 O O . GLU A 1 284 ? -10.126 -1.809 24.727 1.00 84.00 284 GLU A O 1
ATOM 2206 N N . VAL A 1 285 ? -9.549 -3.956 24.396 1.00 89.38 285 VAL A N 1
ATOM 2207 C CA . VAL A 1 285 ? -8.435 -3.677 23.477 1.00 89.38 285 VAL A CA 1
ATOM 2208 C C . VAL A 1 285 ? -8.491 -4.544 22.213 1.00 89.38 285 VAL A C 1
ATOM 2210 O O . VAL A 1 285 ? -7.572 -5.328 21.956 1.00 89.38 285 VAL A O 1
ATOM 2213 N N . PRO A 1 286 ? -9.509 -4.345 21.345 1.00 92.50 286 PRO A N 1
ATOM 2214 C CA . PRO A 1 286 ? -9.649 -5.063 20.076 1.00 92.50 286 PRO A CA 1
ATOM 2215 C C . PRO A 1 286 ? -8.409 -5.067 19.171 1.00 92.50 286 PRO A C 1
ATOM 2217 O O . PRO A 1 286 ? -8.256 -5.974 18.357 1.00 92.50 286 PRO A O 1
ATOM 2220 N N . ILE A 1 287 ? -7.492 -4.096 19.310 1.00 94.00 287 ILE A N 1
ATOM 2221 C CA . ILE A 1 287 ? -6.233 -4.064 18.544 1.00 94.00 287 ILE A CA 1
ATOM 2222 C C . ILE A 1 287 ? -5.361 -5.314 18.753 1.00 94.00 287 ILE A C 1
ATOM 2224 O O . ILE A 1 287 ? -4.616 -5.693 17.848 1.00 94.00 287 ILE A O 1
ATOM 2228 N N . LEU A 1 288 ? -5.466 -5.978 19.910 1.00 93.62 288 LEU A N 1
ATOM 2229 C CA . LEU A 1 288 ? -4.750 -7.228 20.180 1.00 93.62 288 LEU A CA 1
ATOM 2230 C C . LEU A 1 288 ? -5.305 -8.416 19.371 1.00 93.62 288 LEU A C 1
ATOM 2232 O O . LEU A 1 288 ? -4.636 -9.443 19.265 1.00 93.62 288 LEU A O 1
ATOM 2236 N N . GLY A 1 289 ? -6.500 -8.262 18.787 1.00 91.81 289 GLY A N 1
ATOM 2237 C CA . GLY A 1 289 ? -7.110 -9.181 17.826 1.00 91.81 289 GLY A CA 1
ATOM 2238 C C . GLY A 1 289 ? -7.278 -10.602 18.348 1.00 91.81 289 GLY A C 1
ATOM 2239 O O . GLY A 1 289 ? -6.901 -11.561 17.674 1.00 91.81 289 GLY A O 1
ATOM 2240 N N . VAL A 1 290 ? -7.821 -10.730 19.560 1.00 92.00 290 VAL A N 1
ATOM 2241 C CA . VAL A 1 290 ? -8.248 -12.015 20.126 1.00 92.00 290 VAL A CA 1
ATOM 2242 C C . VAL A 1 290 ? -9.364 -12.599 19.256 1.00 92.00 290 VAL A C 1
ATOM 2244 O O . VAL A 1 290 ? -10.309 -11.898 18.890 1.00 92.00 290 VAL A O 1
ATOM 2247 N N . ASP A 1 291 ? -9.239 -13.875 18.894 1.00 86.62 291 ASP A N 1
ATOM 2248 C CA . ASP A 1 291 ? -10.228 -14.560 18.069 1.00 86.62 291 ASP A CA 1
ATOM 2249 C C . ASP A 1 291 ? -11.537 -14.828 18.833 1.00 86.62 291 ASP A C 1
ATOM 2251 O O . ASP A 1 291 ? -11.594 -14.844 20.061 1.00 86.62 291 ASP A O 1
ATOM 2255 N N . SER A 1 292 ? -12.626 -15.062 18.098 1.00 80.94 292 SER A N 1
ATOM 2256 C CA . SER A 1 292 ? -13.940 -15.337 18.700 1.00 80.94 292 SER A CA 1
ATOM 2257 C C . SER A 1 292 ? -14.001 -16.663 19.467 1.00 80.94 292 SER A C 1
ATOM 2259 O O . SER A 1 292 ? -14.939 -16.887 20.227 1.00 80.94 292 SER A O 1
ATOM 2261 N N . SER A 1 293 ? -13.046 -17.567 19.228 1.00 83.75 293 SER A N 1
ATOM 2262 C CA . SER A 1 293 ? -12.891 -18.823 19.969 1.00 83.75 293 SER A CA 1
ATOM 2263 C C . SER A 1 293 ? -12.092 -18.672 21.263 1.00 83.75 293 SER A C 1
ATOM 2265 O O . SER A 1 293 ? -12.035 -19.634 22.023 1.00 83.75 293 SER A O 1
ATOM 2267 N N . PHE A 1 294 ? -11.509 -17.499 21.534 1.00 85.38 294 PHE A N 1
ATOM 2268 C CA . PHE A 1 294 ? -10.642 -17.239 22.687 1.00 85.38 294 PHE A CA 1
ATOM 2269 C C . PHE A 1 294 ? -9.455 -18.216 22.791 1.00 85.38 294 PHE A C 1
ATOM 2271 O O . PHE A 1 294 ? -9.005 -18.572 23.877 1.00 85.38 294 PHE A O 1
ATOM 2278 N N . THR A 1 295 ? -8.940 -18.662 21.644 1.00 86.94 295 THR A N 1
ATOM 2279 C CA . THR A 1 295 ? -7.845 -19.640 21.524 1.00 86.94 295 THR A CA 1
ATOM 2280 C C . THR A 1 295 ? -6.550 -19.028 21.015 1.00 86.94 295 THR A C 1
ATOM 2282 O O . THR A 1 295 ? -5.457 -19.500 21.349 1.00 86.94 295 THR A O 1
ATOM 2285 N N . ALA A 1 296 ? -6.661 -17.970 20.221 1.00 93.25 296 ALA A N 1
ATOM 2286 C CA . ALA A 1 296 ? -5.533 -17.320 19.588 1.00 93.25 296 ALA A CA 1
ATOM 2287 C C . ALA A 1 296 ? -5.741 -15.811 19.507 1.00 93.25 296 ALA A C 1
ATOM 2289 O O . ALA A 1 296 ? -6.833 -15.283 19.713 1.00 93.25 296 ALA A O 1
ATOM 2290 N N . PHE A 1 297 ? -4.661 -15.113 19.192 1.00 93.69 297 PHE A N 1
ATOM 2291 C CA . PHE A 1 297 ? -4.677 -13.680 18.973 1.00 93.69 297 PHE A CA 1
ATOM 2292 C C . PHE A 1 297 ? -3.760 -13.314 17.808 1.00 93.69 297 PHE A C 1
ATOM 2294 O O . PHE A 1 297 ? -2.776 -14.002 17.514 1.00 93.69 297 PHE A O 1
ATOM 2301 N N . ARG A 1 298 ? -4.082 -12.208 17.144 1.00 93.25 298 ARG A N 1
ATOM 2302 C CA . ARG A 1 298 ? -3.246 -11.593 16.115 1.00 93.25 298 ARG A CA 1
ATOM 2303 C C . ARG A 1 298 ? -3.428 -10.088 16.160 1.00 93.25 298 ARG A C 1
ATOM 2305 O O . ARG A 1 298 ? -4.512 -9.594 15.869 1.00 93.25 298 ARG A O 1
ATOM 2312 N N . ILE A 1 299 ? -2.342 -9.369 16.416 1.00 93.38 299 ILE A N 1
ATOM 2313 C CA . ILE A 1 299 ? -2.349 -7.913 16.407 1.00 93.38 299 ILE A CA 1
ATOM 2314 C C . ILE A 1 299 ? -2.794 -7.402 15.039 1.00 93.38 299 ILE A C 1
ATOM 2316 O O . ILE A 1 299 ? -2.268 -7.769 13.981 1.00 93.38 299 ILE A O 1
ATOM 2320 N N . VAL A 1 300 ? -3.768 -6.505 15.091 1.00 91.38 300 VAL A N 1
ATOM 2321 C CA . VAL A 1 300 ? -4.313 -5.800 13.939 1.00 91.38 300 VAL A CA 1
ATOM 2322 C C . VAL A 1 300 ? -3.208 -4.999 13.240 1.00 91.38 300 VAL A C 1
ATOM 2324 O O . VAL A 1 300 ? -2.406 -4.315 13.879 1.00 91.38 300 VAL A O 1
ATOM 2327 N N . GLY A 1 301 ? -3.135 -5.094 11.911 1.00 79.69 301 GLY A N 1
ATOM 2328 C CA . GLY A 1 301 ? -2.078 -4.444 11.124 1.00 79.69 301 GLY A CA 1
ATOM 2329 C C . GLY A 1 301 ? -0.785 -5.248 10.985 1.00 79.69 301 GLY A C 1
ATOM 2330 O O . GLY A 1 301 ? 0.062 -4.904 10.163 1.00 79.69 301 GLY A O 1
ATOM 2331 N N . GLY A 1 302 ? -0.654 -6.363 11.707 1.00 83.62 302 GLY A N 1
ATOM 2332 C CA . GLY A 1 302 ? 0.495 -7.260 11.640 1.00 83.62 302 GLY A CA 1
ATOM 2333 C C . GLY A 1 302 ? 1.337 -7.249 12.916 1.00 83.62 302 GLY A C 1
ATOM 2334 O O . GLY A 1 302 ? 1.000 -6.570 13.884 1.00 83.62 302 GLY A O 1
ATOM 2335 N N . PRO A 1 303 ? 2.441 -8.008 12.934 1.00 81.81 303 PRO A N 1
ATOM 2336 C CA . PRO A 1 303 ? 3.173 -8.293 14.163 1.00 81.81 303 PRO A CA 1
ATOM 2337 C C . PRO A 1 303 ? 4.316 -7.308 14.459 1.00 81.81 303 PRO A C 1
ATOM 2339 O O . PRO A 1 303 ? 5.091 -7.530 15.381 1.00 81.81 303 PRO A O 1
ATOM 2342 N N . TYR A 1 304 ? 4.472 -6.245 13.664 1.00 79.25 304 TYR A N 1
ATOM 2343 C CA . TYR A 1 304 ? 5.493 -5.225 13.908 1.00 79.25 304 TYR A CA 1
ATOM 2344 C C . TYR A 1 304 ? 5.147 -4.394 15.146 1.00 79.25 304 TYR A C 1
ATOM 2346 O O . TYR A 1 304 ? 4.007 -3.938 15.291 1.00 79.25 304 TYR A O 1
ATOM 2354 N N . ILE A 1 305 ? 6.134 -4.166 16.010 1.00 85.25 305 ILE A N 1
ATOM 2355 C CA . ILE A 1 305 ? 5.967 -3.455 17.278 1.00 85.25 305 ILE A CA 1
ATOM 2356 C C . ILE A 1 305 ? 6.781 -2.160 17.223 1.00 85.25 305 ILE A C 1
ATOM 2358 O O . ILE A 1 305 ? 7.946 -2.203 16.825 1.00 85.25 305 ILE A O 1
ATOM 2362 N N . PRO A 1 306 ? 6.218 -1.019 17.660 1.00 86.19 306 PRO A N 1
ATOM 2363 C CA . PRO A 1 306 ? 6.968 0.226 17.756 1.00 86.19 306 PRO A CA 1
ATOM 2364 C C . PRO A 1 306 ? 8.189 0.082 18.688 1.00 86.19 306 PRO A C 1
ATOM 2366 O O . PRO A 1 306 ? 8.021 -0.359 19.832 1.00 86.19 306 PRO A O 1
ATOM 2369 N N . PRO A 1 307 ? 9.398 0.504 18.269 1.00 85.19 307 PRO A N 1
ATOM 2370 C CA . PRO A 1 307 ? 10.626 0.373 19.060 1.00 85.19 307 PRO A CA 1
ATOM 2371 C C . PRO A 1 307 ? 10.524 0.898 20.496 1.00 85.19 307 PRO A C 1
ATOM 2373 O O . PRO A 1 307 ? 10.934 0.231 21.445 1.00 85.19 307 PRO A O 1
ATOM 2376 N N . ALA A 1 308 ? 9.917 2.070 20.681 1.00 87.06 308 ALA A N 1
ATOM 2377 C CA . ALA A 1 308 ? 9.783 2.673 22.002 1.00 87.06 308 ALA A CA 1
ATOM 2378 C C . ALA A 1 308 ? 8.748 1.950 22.895 1.00 87.06 308 ALA A C 1
ATOM 2380 O O . ALA A 1 308 ? 8.806 2.077 24.116 1.00 87.06 308 ALA A O 1
ATOM 2381 N N . LEU A 1 309 ? 7.811 1.176 22.329 1.00 90.69 309 LEU A N 1
ATOM 2382 C CA . LEU A 1 309 ? 6.900 0.335 23.113 1.00 90.69 309 LEU A CA 1
ATOM 2383 C C . LEU A 1 309 ? 7.626 -0.920 23.589 1.00 90.69 309 LEU A C 1
ATOM 2385 O O . LEU A 1 309 ? 7.498 -1.287 24.755 1.00 90.69 309 LEU A O 1
ATOM 2389 N N . ALA A 1 310 ? 8.428 -1.535 22.715 1.00 90.50 310 ALA A N 1
ATOM 2390 C CA . ALA A 1 310 ? 9.290 -2.647 23.101 1.00 90.50 310 ALA A CA 1
ATOM 2391 C C . ALA A 1 310 ? 10.221 -2.238 24.257 1.00 90.50 310 ALA A C 1
ATOM 2393 O O . ALA A 1 310 ? 10.268 -2.936 25.269 1.00 90.50 310 ALA A O 1
ATOM 2394 N N . GLN A 1 311 ? 10.864 -1.066 24.162 1.00 90.44 311 GLN A N 1
ATOM 2395 C CA . GLN A 1 311 ? 11.716 -0.529 25.228 1.00 90.44 311 GLN A CA 1
ATOM 2396 C C . GLN A 1 311 ? 10.959 -0.370 26.557 1.00 90.44 311 GLN A C 1
ATOM 2398 O O . GLN A 1 311 ? 11.418 -0.874 27.578 1.00 90.44 311 GLN A O 1
ATOM 2403 N N . ARG A 1 312 ? 9.774 0.257 26.545 1.00 90.25 312 ARG A N 1
ATOM 2404 C CA . ARG A 1 312 ? 8.936 0.423 27.747 1.00 90.25 312 ARG A CA 1
ATOM 2405 C C . ARG A 1 312 ? 8.567 -0.919 28.389 1.00 90.25 312 ARG A C 1
ATOM 2407 O O . ARG A 1 312 ? 8.613 -1.055 29.608 1.00 90.25 312 ARG A O 1
ATOM 2414 N N . ILE A 1 313 ? 8.212 -1.920 27.581 1.00 92.38 313 ILE A N 1
ATOM 2415 C CA . ILE A 1 313 ? 7.932 -3.273 28.084 1.00 92.38 313 ILE A CA 1
ATOM 2416 C C . ILE A 1 313 ? 9.202 -3.894 28.689 1.00 92.38 313 ILE A C 1
ATOM 2418 O O . ILE A 1 313 ? 9.115 -4.580 29.706 1.00 92.38 313 ILE A O 1
ATOM 2422 N N . GLY A 1 314 ? 10.373 -3.642 28.101 1.00 90.12 314 GLY A N 1
ATOM 2423 C CA . GLY A 1 314 ? 11.670 -4.078 28.623 1.00 90.12 314 GLY A CA 1
ATOM 2424 C C . GLY A 1 314 ? 12.033 -3.465 29.976 1.00 90.12 314 GLY A C 1
ATOM 2425 O O . GLY A 1 314 ? 12.538 -4.185 30.835 1.00 90.12 314 GLY A O 1
ATOM 2426 N N . GLU A 1 315 ? 11.717 -2.187 30.195 1.00 90.50 315 GLU A N 1
ATOM 2427 C CA . GLU A 1 315 ? 11.937 -1.486 31.471 1.00 90.50 315 GLU A CA 1
ATOM 2428 C C . GLU A 1 315 ? 11.151 -2.131 32.623 1.00 90.50 315 GLU A C 1
ATOM 2430 O O . GLU A 1 315 ? 11.679 -2.313 33.720 1.00 90.50 315 GLU A O 1
ATOM 2435 N N . GLU A 1 316 ? 9.897 -2.518 32.373 1.00 89.81 316 GLU A N 1
ATOM 2436 C CA . GLU A 1 316 ? 9.012 -3.081 33.399 1.00 89.81 316 GLU A CA 1
ATOM 2437 C C . GLU A 1 316 ? 9.131 -4.614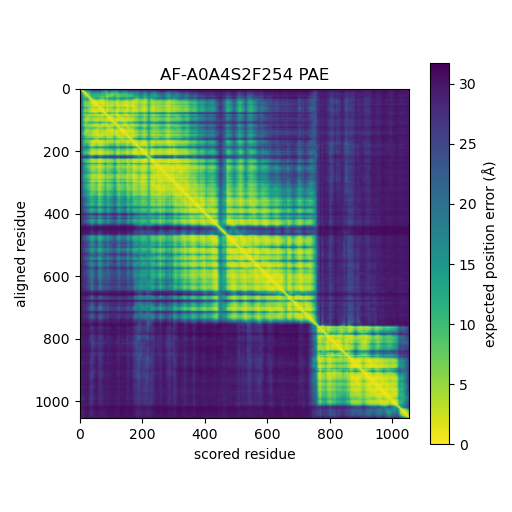 33.527 1.00 89.81 316 GLU A C 1
ATOM 2439 O O . GLU A 1 316 ? 9.119 -5.166 34.635 1.00 89.81 316 GLU A O 1
ATOM 2444 N N . PHE A 1 317 ? 9.265 -5.326 32.402 1.00 92.25 317 PHE A N 1
ATOM 2445 C CA . PHE A 1 317 ? 9.235 -6.790 32.319 1.00 92.25 317 PHE A CA 1
ATOM 2446 C C . PHE A 1 317 ? 10.432 -7.379 31.538 1.00 92.25 317 PHE A C 1
ATOM 2448 O O . PHE A 1 317 ? 10.237 -8.144 30.588 1.00 92.25 317 PHE A O 1
ATOM 2455 N N . PRO A 1 318 ? 11.689 -7.152 31.962 1.00 90.81 318 PRO A N 1
ATOM 2456 C CA . PRO A 1 318 ? 12.874 -7.589 31.210 1.00 90.81 318 PRO A CA 1
ATOM 2457 C C . PRO A 1 318 ? 12.947 -9.115 31.019 1.00 90.81 318 PRO A C 1
ATOM 2459 O O . PRO A 1 318 ? 13.351 -9.609 29.966 1.00 90.81 318 PRO A O 1
ATOM 2462 N N . LYS A 1 319 ? 12.485 -9.892 32.013 1.00 90.50 319 LYS A N 1
ATOM 2463 C CA . LYS A 1 319 ? 12.398 -11.363 31.909 1.00 90.50 319 LYS A CA 1
ATOM 2464 C C . LYS A 1 319 ? 11.430 -11.813 30.813 1.00 90.50 319 LYS A C 1
ATOM 2466 O O . LYS A 1 319 ? 11.738 -12.753 30.090 1.00 90.50 319 LYS A O 1
ATOM 2471 N N . LEU A 1 320 ? 10.296 -11.123 30.675 1.00 93.50 320 LEU A N 1
ATOM 2472 C CA . LEU A 1 320 ? 9.293 -11.439 29.660 1.00 93.50 320 LEU A CA 1
ATOM 2473 C C . LEU A 1 320 ? 9.846 -11.192 28.256 1.00 93.50 320 LEU A C 1
ATOM 2475 O O . LEU A 1 320 ? 9.663 -12.034 27.386 1.00 93.50 320 LEU A O 1
ATOM 2479 N N . VAL A 1 321 ? 10.565 -10.083 28.047 1.00 91.75 321 VAL A N 1
ATOM 2480 C CA . VAL A 1 321 ? 11.226 -9.799 26.762 1.00 91.75 321 VAL A CA 1
ATOM 2481 C C . VAL A 1 321 ? 12.212 -10.911 26.408 1.00 91.75 321 VAL A C 1
ATOM 2483 O O . VAL A 1 321 ? 12.182 -11.421 25.291 1.00 91.75 321 VAL A O 1
ATOM 2486 N N . LYS A 1 322 ? 13.038 -11.351 27.366 1.00 88.56 322 LYS A N 1
ATOM 2487 C CA . LYS A 1 322 ? 13.980 -12.460 27.154 1.00 88.56 322 LYS A CA 1
ATOM 2488 C C . LYS A 1 322 ? 13.271 -13.755 26.741 1.00 88.56 322 LYS A C 1
ATOM 2490 O O . LYS A 1 322 ? 13.689 -14.395 25.779 1.00 88.56 322 LYS A O 1
ATOM 2495 N N . GLU A 1 323 ? 12.212 -14.142 27.447 1.00 90.25 323 GLU A N 1
ATOM 2496 C CA . GLU A 1 323 ? 11.447 -15.358 27.142 1.00 90.25 323 GLU A CA 1
ATOM 2497 C C . GLU A 1 323 ? 10.702 -15.244 25.801 1.00 90.25 323 GLU A C 1
ATOM 2499 O O . GLU A 1 323 ? 10.697 -16.195 25.017 1.00 90.25 323 GLU A O 1
ATOM 2504 N N . ALA A 1 324 ? 10.142 -14.071 25.487 1.00 91.25 324 ALA A N 1
ATOM 2505 C CA . ALA A 1 324 ? 9.473 -13.807 24.216 1.00 91.25 324 ALA A CA 1
ATOM 2506 C C . ALA A 1 324 ? 10.449 -13.916 23.039 1.00 91.25 324 ALA A C 1
ATOM 2508 O O . ALA A 1 324 ? 10.149 -14.605 22.067 1.00 91.25 324 ALA A O 1
ATOM 2509 N N . LEU A 1 325 ? 11.644 -13.325 23.146 1.00 89.12 325 LEU A N 1
ATOM 2510 C CA . LEU A 1 325 ? 12.689 -13.468 22.131 1.00 89.12 325 LEU A CA 1
ATOM 2511 C C . LEU A 1 325 ? 13.088 -14.933 21.936 1.00 89.12 325 LEU A C 1
ATOM 2513 O O . LEU A 1 325 ? 13.185 -15.384 20.801 1.00 89.12 325 LEU A O 1
ATOM 2517 N N . GLN A 1 326 ? 13.238 -15.709 23.014 1.00 85.31 326 GLN A N 1
ATOM 2518 C CA . GLN A 1 326 ? 13.526 -17.143 22.907 1.00 85.31 326 GLN A CA 1
ATOM 2519 C C . GLN A 1 326 ? 12.423 -17.910 22.165 1.00 85.31 326 GLN A C 1
ATOM 2521 O O . GLN A 1 326 ? 12.734 -18.786 21.356 1.00 85.31 326 GLN A O 1
ATOM 2526 N N . GLN A 1 327 ? 11.147 -17.602 22.416 1.00 86.75 327 GLN A N 1
ATOM 2527 C CA . GLN A 1 327 ? 10.035 -18.237 21.701 1.00 86.75 327 GLN A CA 1
ATOM 2528 C C . GLN A 1 327 ? 9.959 -17.796 20.236 1.00 86.75 327 GLN A C 1
ATOM 2530 O O . GLN A 1 327 ? 9.804 -18.638 19.354 1.00 86.75 327 GLN A O 1
ATOM 2535 N N . LEU A 1 328 ? 10.135 -16.505 19.946 1.00 87.12 328 LEU A N 1
ATOM 2536 C CA . LEU A 1 328 ? 10.165 -15.991 18.575 1.00 87.12 328 LEU A CA 1
ATOM 2537 C C . LEU A 1 328 ? 11.311 -16.604 17.764 1.00 87.12 328 LEU A C 1
ATOM 2539 O O . LEU A 1 328 ? 11.111 -16.964 16.603 1.00 87.12 328 LEU A O 1
ATOM 2543 N N . THR A 1 329 ? 12.477 -16.794 18.384 1.00 80.50 329 THR A N 1
ATOM 2544 C CA . THR A 1 329 ? 13.613 -17.494 17.781 1.00 80.50 329 THR A CA 1
ATOM 2545 C C . THR A 1 329 ? 13.285 -18.959 17.488 1.00 80.50 329 THR A C 1
ATOM 2547 O O . THR A 1 329 ? 13.511 -19.417 16.369 1.00 80.50 329 THR A O 1
ATOM 2550 N N . LYS A 1 330 ? 12.681 -19.692 18.438 1.00 81.81 330 LYS A N 1
ATOM 2551 C CA . LYS A 1 330 ? 12.226 -21.082 18.214 1.00 81.81 330 LYS A CA 1
ATOM 2552 C C . LYS A 1 330 ? 11.218 -21.183 17.068 1.00 81.81 330 LYS A C 1
ATOM 2554 O O . LYS A 1 330 ? 11.279 -22.122 16.280 1.00 81.81 330 LYS A O 1
ATOM 2559 N N . ASN A 1 331 ? 10.340 -20.189 16.955 1.00 80.31 331 ASN A N 1
ATOM 2560 C CA . ASN A 1 331 ? 9.326 -20.088 15.909 1.00 80.31 331 ASN A CA 1
ATOM 2561 C C . ASN A 1 331 ? 9.857 -19.466 14.601 1.00 80.31 331 ASN A C 1
ATOM 2563 O O . ASN A 1 331 ? 9.069 -19.201 13.696 1.00 80.31 331 ASN A O 1
ATOM 2567 N N . GLN A 1 332 ? 11.173 -19.233 14.486 1.00 75.81 332 GLN A N 1
ATOM 2568 C CA . GLN A 1 332 ? 11.849 -18.682 13.304 1.00 75.81 332 GLN A CA 1
ATOM 2569 C C . GLN A 1 332 ? 11.335 -17.295 12.852 1.00 75.81 332 GLN A C 1
ATOM 2571 O O . GLN A 1 332 ? 11.473 -16.913 11.691 1.00 75.81 332 GLN A O 1
ATOM 2576 N N . ARG A 1 333 ? 10.781 -16.485 13.765 1.00 81.38 333 ARG A N 1
ATOM 2577 C CA . ARG A 1 333 ? 10.279 -15.123 13.486 1.00 81.38 333 ARG A CA 1
ATOM 2578 C C . ARG A 1 333 ? 11.370 -14.062 13.661 1.00 81.38 333 ARG A C 1
ATOM 2580 O O . ARG A 1 333 ? 11.237 -13.108 14.426 1.00 81.38 333 ARG A O 1
ATOM 2587 N N . LEU A 1 334 ? 12.470 -14.230 12.934 1.00 79.12 334 LEU A N 1
ATOM 2588 C CA . LEU A 1 334 ? 13.723 -13.497 13.156 1.00 79.12 334 LEU A CA 1
ATOM 2589 C C . LEU A 1 334 ? 13.615 -11.979 12.943 1.00 79.12 334 LEU A C 1
ATOM 2591 O O . LEU A 1 334 ? 14.236 -11.210 13.668 1.00 79.12 334 LEU A O 1
ATOM 2595 N N . LYS A 1 335 ? 12.773 -11.515 12.016 1.00 79.69 335 LYS A N 1
ATOM 2596 C CA . LYS A 1 335 ? 12.563 -10.073 11.802 1.00 79.69 335 LYS A CA 1
ATOM 2597 C C . LYS A 1 335 ? 11.929 -9.386 13.020 1.00 79.69 335 LYS A C 1
ATOM 2599 O O . LYS A 1 335 ? 12.283 -8.258 13.352 1.00 79.69 335 LYS A O 1
ATOM 2604 N N . GLN A 1 336 ? 11.025 -10.080 13.717 1.00 84.19 336 GLN A N 1
ATOM 2605 C CA . GLN A 1 336 ? 10.445 -9.585 14.970 1.00 84.19 336 GLN A CA 1
ATOM 2606 C C . GLN A 1 336 ? 11.489 -9.589 16.087 1.00 84.19 336 GLN A C 1
ATOM 2608 O O . GLN A 1 336 ? 11.601 -8.599 16.806 1.00 84.19 336 GLN A O 1
ATOM 2613 N N . VAL A 1 337 ? 12.301 -10.652 16.173 1.00 87.00 337 VAL A N 1
ATOM 2614 C CA . VAL A 1 337 ? 13.442 -10.732 17.102 1.00 87.00 337 VAL A CA 1
ATOM 2615 C C . VAL A 1 337 ? 14.340 -9.507 16.946 1.00 87.00 337 VAL A C 1
ATOM 2617 O O . VAL A 1 337 ? 14.577 -8.814 17.930 1.00 87.00 337 VAL A O 1
ATOM 2620 N N . VAL A 1 338 ? 14.759 -9.179 15.719 1.00 85.00 338 VAL A N 1
ATOM 2621 C CA . VAL A 1 338 ? 15.580 -7.990 15.431 1.00 85.00 338 VAL A CA 1
ATOM 2622 C C . VAL A 1 338 ? 14.872 -6.701 15.864 1.00 85.00 338 VAL A C 1
ATOM 2624 O O . VAL A 1 338 ? 15.476 -5.873 16.547 1.00 85.00 338 VAL A O 1
ATOM 2627 N N . SER A 1 339 ? 13.583 -6.552 15.535 1.00 84.19 339 SER A N 1
ATOM 2628 C CA . SER A 1 339 ? 12.812 -5.344 15.870 1.00 84.19 339 SER A CA 1
ATOM 2629 C C . SER A 1 339 ? 12.646 -5.101 17.376 1.00 84.19 339 SER A C 1
ATOM 2631 O O . SER A 1 339 ? 12.541 -3.952 17.795 1.00 84.19 339 SER A O 1
ATOM 2633 N N . ILE A 1 340 ? 12.649 -6.160 18.194 1.00 88.81 340 ILE A N 1
ATOM 2634 C CA . ILE A 1 340 ? 12.492 -6.085 19.656 1.00 88.81 340 ILE A CA 1
ATOM 2635 C C . ILE A 1 340 ? 13.855 -6.010 20.354 1.00 88.81 340 ILE A C 1
ATOM 2637 O O . ILE A 1 340 ? 14.013 -5.269 21.327 1.00 88.81 340 ILE A O 1
ATOM 2641 N N . ALA A 1 341 ? 14.845 -6.766 19.871 1.00 87.81 341 ALA A N 1
ATOM 2642 C CA . ALA A 1 341 ? 16.143 -6.902 20.520 1.00 87.81 341 ALA A CA 1
ATOM 2643 C C . ALA A 1 341 ? 16.935 -5.589 20.522 1.00 87.81 341 ALA A C 1
ATOM 2645 O O . ALA A 1 341 ? 17.458 -5.205 21.566 1.00 87.81 341 ALA A O 1
ATOM 2646 N N . HIS A 1 342 ? 16.983 -4.872 19.394 1.00 83.69 342 HIS A N 1
ATOM 2647 C CA . HIS A 1 342 ? 17.757 -3.631 19.298 1.00 83.69 342 HIS A CA 1
ATOM 2648 C C . HIS A 1 342 ? 17.244 -2.527 20.256 1.00 83.69 342 HIS A C 1
ATOM 2650 O O . HIS A 1 342 ? 18.050 -1.984 21.013 1.00 83.69 342 HIS A O 1
ATOM 2656 N N . PRO A 1 343 ? 15.930 -2.227 20.343 1.00 86.50 343 PRO A N 1
ATOM 2657 C CA . PRO A 1 343 ? 15.412 -1.267 21.327 1.00 86.50 343 PRO A CA 1
ATOM 2658 C C . PRO A 1 343 ? 15.587 -1.707 22.788 1.00 86.50 343 PRO A C 1
ATOM 2660 O O . PRO A 1 343 ? 15.745 -0.865 23.669 1.00 86.50 343 PRO A O 1
ATOM 2663 N N . CYS A 1 344 ? 15.587 -3.017 23.055 1.00 87.44 344 CYS A N 1
ATOM 2664 C CA . CYS A 1 344 ? 15.699 -3.581 24.406 1.00 87.44 344 CYS A CA 1
ATOM 2665 C C . CYS A 1 344 ? 17.133 -3.971 24.798 1.00 87.44 344 CYS A C 1
ATOM 2667 O O . CYS A 1 344 ? 17.329 -4.689 25.781 1.00 87.44 344 CYS A O 1
ATOM 2669 N N . ARG A 1 345 ? 18.142 -3.507 24.051 1.00 86.00 345 ARG A N 1
ATOM 2670 C CA . ARG A 1 345 ? 19.551 -3.906 24.203 1.00 86.00 345 ARG A CA 1
ATOM 2671 C C . ARG A 1 345 ? 20.127 -3.760 25.611 1.00 86.00 345 ARG A C 1
ATOM 2673 O O . ARG A 1 345 ? 21.027 -4.497 25.979 1.00 86.00 345 ARG A O 1
ATOM 2680 N N . GLN A 1 346 ? 19.589 -2.841 26.411 1.00 83.38 346 GLN A N 1
ATOM 2681 C CA . GLN A 1 346 ? 20.056 -2.564 27.773 1.00 83.38 346 GLN A CA 1
ATOM 2682 C C . GLN A 1 346 ? 19.776 -3.718 28.752 1.00 83.38 346 GLN A C 1
ATOM 2684 O O . GLN A 1 346 ? 20.463 -3.851 29.761 1.00 83.38 346 GLN A O 1
ATOM 2689 N N . TRP A 1 347 ? 18.772 -4.552 28.461 1.00 81.94 347 TRP A N 1
ATOM 2690 C CA . TRP A 1 347 ? 18.333 -5.662 29.320 1.00 81.94 347 TRP A CA 1
ATOM 2691 C C . TRP A 1 347 ? 18.579 -7.035 28.693 1.00 81.94 347 TRP A C 1
ATOM 2693 O O . TRP A 1 347 ? 18.143 -8.055 29.232 1.00 81.94 347 TRP A O 1
ATOM 2703 N N . LEU A 1 348 ? 19.244 -7.062 27.539 1.00 83.38 348 LEU A N 1
ATOM 2704 C CA . LEU A 1 348 ? 19.466 -8.255 26.743 1.00 83.38 348 LEU A CA 1
ATOM 2705 C C . LEU A 1 348 ? 20.951 -8.489 26.532 1.00 83.38 348 LEU A C 1
ATOM 2707 O O . LEU A 1 348 ? 21.738 -7.563 26.376 1.00 83.38 348 LEU A O 1
ATOM 2711 N N . ASP A 1 349 ? 21.308 -9.764 26.459 1.00 84.56 349 ASP A N 1
ATOM 2712 C CA . ASP A 1 349 ? 22.633 -10.174 26.031 1.00 84.56 349 ASP A CA 1
ATOM 2713 C C . ASP A 1 349 ? 22.661 -10.229 24.496 1.00 84.56 349 ASP A C 1
ATOM 2715 O O . ASP A 1 349 ? 22.416 -11.272 23.880 1.00 84.56 349 ASP A O 1
ATOM 2719 N N . LEU A 1 350 ? 22.872 -9.064 23.870 1.00 84.56 350 LEU A N 1
ATOM 2720 C CA . LEU A 1 350 ? 23.005 -8.969 22.413 1.00 84.56 350 LEU A CA 1
ATOM 2721 C C . LEU A 1 350 ? 24.209 -9.763 21.899 1.00 84.56 350 LEU A C 1
ATOM 2723 O O . LEU A 1 350 ? 24.158 -10.268 20.778 1.00 84.56 350 LEU A O 1
ATOM 2727 N N . LYS A 1 351 ? 25.260 -9.900 22.718 1.00 85.94 351 LYS A N 1
ATOM 2728 C CA . LYS A 1 351 ? 26.445 -10.687 22.382 1.00 85.94 351 LYS A CA 1
ATOM 2729 C C . LYS A 1 351 ? 26.062 -12.153 22.223 1.00 85.94 351 LYS A C 1
ATOM 2731 O O . LYS A 1 351 ? 26.290 -12.706 21.156 1.00 85.94 351 LYS A O 1
ATOM 2736 N N . LEU A 1 352 ? 25.357 -12.739 23.191 1.00 85.38 352 LEU A N 1
ATOM 2737 C CA . LEU A 1 352 ? 24.862 -14.117 23.092 1.00 85.38 352 LEU A CA 1
ATOM 2738 C C . LEU A 1 352 ? 23.957 -14.336 21.865 1.00 85.38 352 LEU A C 1
ATOM 2740 O O . LEU A 1 352 ? 24.033 -15.371 21.202 1.00 85.38 352 LEU A O 1
ATOM 2744 N N . LEU A 1 353 ? 23.096 -13.369 21.540 1.00 83.38 353 LEU A N 1
ATOM 2745 C CA . LEU A 1 353 ? 22.226 -13.441 20.361 1.00 83.38 353 LEU A CA 1
ATOM 2746 C C . LEU A 1 353 ? 23.043 -13.429 19.053 1.00 83.38 353 LEU A C 1
ATOM 2748 O O . LEU A 1 353 ? 22.819 -14.264 18.179 1.00 83.38 353 LEU A O 1
ATOM 2752 N N . ALA A 1 354 ? 24.021 -12.526 18.943 1.00 85.50 354 ALA A N 1
ATOM 2753 C CA . ALA A 1 354 ? 24.929 -12.437 17.799 1.00 85.50 354 ALA A CA 1
ATOM 2754 C C . ALA A 1 354 ? 25.859 -13.658 17.678 1.00 85.50 354 ALA A C 1
ATOM 2756 O O . ALA A 1 354 ? 26.174 -14.083 16.571 1.00 85.50 354 ALA A O 1
ATOM 2757 N N . GLU A 1 355 ? 26.272 -14.241 18.804 1.00 86.62 355 GLU A N 1
ATOM 2758 C CA . GLU A 1 355 ? 27.117 -15.436 18.863 1.00 86.62 355 GLU A CA 1
ATOM 2759 C C . GLU A 1 355 ? 26.391 -16.703 18.428 1.00 86.62 355 GLU A C 1
ATOM 2761 O O . GLU A 1 355 ? 26.991 -17.581 17.812 1.00 86.62 355 GLU A O 1
ATOM 2766 N N . THR A 1 356 ? 25.107 -16.809 18.762 1.00 84.00 356 THR A N 1
ATOM 2767 C CA . THR A 1 356 ? 24.329 -18.023 18.502 1.00 84.00 356 THR A CA 1
ATOM 2768 C C . THR A 1 356 ? 23.786 -18.091 17.080 1.00 84.00 356 THR A C 1
ATOM 2770 O O . THR A 1 356 ? 23.602 -19.196 16.576 1.00 84.00 356 THR A O 1
ATOM 2773 N N . MET A 1 357 ? 23.503 -16.947 16.443 1.00 84.88 357 MET A N 1
ATOM 2774 C CA . MET A 1 357 ? 22.768 -16.896 15.169 1.00 84.88 357 MET A CA 1
ATOM 2775 C C . MET A 1 357 ? 23.213 -15.751 14.230 1.00 84.88 357 MET A C 1
ATOM 2777 O O . MET A 1 357 ? 22.383 -14.944 13.795 1.00 84.88 357 MET A O 1
ATOM 2781 N N . PRO A 1 358 ? 24.513 -15.621 13.905 1.00 87.50 358 PRO A N 1
ATOM 2782 C CA . PRO A 1 358 ? 25.023 -14.477 13.144 1.00 87.50 358 PRO A CA 1
ATOM 2783 C C . PRO A 1 358 ? 24.440 -14.383 11.721 1.00 87.50 358 PRO A C 1
ATOM 2785 O O . PRO A 1 358 ? 24.074 -13.294 11.276 1.00 87.50 358 PRO A O 1
ATOM 2788 N N . LEU A 1 359 ? 24.305 -15.509 11.009 1.00 86.00 359 LEU A N 1
ATOM 2789 C CA . LEU A 1 359 ? 23.777 -15.545 9.636 1.00 86.00 359 LEU A CA 1
ATOM 2790 C C . LEU A 1 359 ? 22.280 -15.253 9.576 1.00 86.00 359 LEU A C 1
ATOM 2792 O O . LEU A 1 359 ? 21.813 -14.536 8.694 1.00 86.00 359 LEU A O 1
ATOM 2796 N N . GLU A 1 360 ? 21.516 -15.819 10.502 1.00 86.31 360 GLU A N 1
ATOM 2797 C CA . GLU A 1 360 ? 20.077 -15.619 10.585 1.00 86.31 360 GLU A CA 1
ATOM 2798 C C . GLU A 1 360 ? 19.724 -14.172 10.898 1.00 86.31 360 GLU A C 1
ATOM 2800 O O . GLU A 1 360 ? 18.791 -13.631 10.303 1.00 86.31 360 GLU A O 1
ATOM 2805 N N . LEU A 1 361 ? 20.480 -13.540 11.801 1.00 86.19 361 LEU A N 1
ATOM 2806 C CA . LEU A 1 361 ? 20.317 -12.125 12.108 1.00 86.19 361 LEU A CA 1
ATOM 2807 C C . LEU A 1 361 ? 20.635 -11.269 10.892 1.00 86.19 361 LEU A C 1
ATOM 2809 O O . LEU A 1 361 ? 19.816 -10.423 10.546 1.00 86.19 361 LEU A O 1
ATOM 2813 N N . TRP A 1 362 ? 21.753 -11.520 10.206 1.00 86.88 362 TRP A N 1
ATOM 2814 C CA . TRP A 1 362 ? 22.079 -10.817 8.963 1.00 86.88 362 TRP A CA 1
ATOM 2815 C C . TRP A 1 362 ? 20.952 -10.963 7.926 1.00 86.88 362 TRP A C 1
ATOM 2817 O O . TRP A 1 362 ? 20.406 -9.971 7.444 1.00 86.88 362 TRP A O 1
ATOM 2827 N N . ASN A 1 363 ? 20.500 -12.193 7.672 1.00 86.69 363 ASN A N 1
ATOM 2828 C CA . ASN A 1 363 ? 19.438 -12.463 6.705 1.00 86.69 363 ASN A CA 1
ATOM 2829 C C . ASN A 1 363 ? 18.089 -11.819 7.078 1.00 86.69 363 ASN A C 1
ATOM 2831 O O . ASN A 1 363 ? 17.292 -11.510 6.193 1.00 86.69 363 ASN A O 1
ATOM 2835 N N . ALA A 1 364 ? 17.830 -11.604 8.370 1.00 83.69 364 ALA A N 1
ATOM 2836 C CA . ALA A 1 364 ? 16.608 -11.003 8.899 1.00 83.69 364 ALA A CA 1
ATOM 2837 C C . ALA A 1 364 ? 16.722 -9.494 9.185 1.00 83.69 364 ALA A C 1
ATOM 2839 O O . ALA A 1 364 ? 15.948 -8.977 9.993 1.00 83.69 364 ALA A O 1
ATOM 2840 N N . THR A 1 365 ? 17.640 -8.773 8.527 1.00 79.75 365 THR A N 1
ATOM 2841 C CA . THR A 1 365 ? 17.870 -7.313 8.664 1.00 79.75 365 THR A CA 1
ATOM 2842 C C . THR A 1 365 ? 18.507 -6.860 9.989 1.00 79.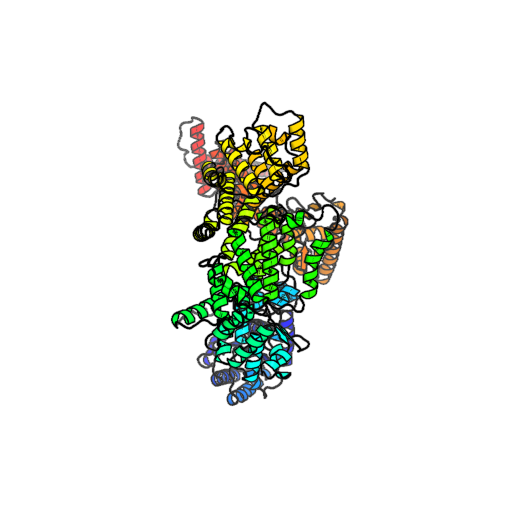75 365 THR A C 1
ATOM 2844 O O . THR A 1 365 ? 18.477 -5.684 10.333 1.00 79.75 365 THR A O 1
ATOM 2847 N N . GLY A 1 366 ? 19.121 -7.776 10.738 1.00 81.00 366 GLY A N 1
ATOM 2848 C CA . GLY A 1 366 ? 19.778 -7.542 12.029 1.00 81.00 366 GLY A CA 1
ATOM 2849 C C . GLY A 1 366 ? 21.219 -7.034 11.960 1.00 81.00 366 GLY A C 1
ATOM 2850 O O . GLY A 1 366 ? 21.935 -7.134 12.957 1.00 81.00 366 GLY A O 1
ATOM 2851 N N . SER A 1 367 ? 21.671 -6.496 10.823 1.00 82.12 367 SER A N 1
ATOM 2852 C CA . SER A 1 367 ? 23.060 -6.046 10.652 1.00 82.12 367 SER A CA 1
ATOM 2853 C C . SER A 1 367 ? 23.497 -4.976 11.655 1.00 82.12 367 SER A C 1
ATOM 2855 O O . SER A 1 367 ? 24.664 -4.955 12.037 1.00 82.12 367 SER A O 1
ATOM 2857 N N . ASP A 1 368 ? 22.594 -4.116 12.125 1.00 81.88 368 ASP A N 1
ATOM 2858 C CA . ASP A 1 368 ? 22.944 -3.087 13.113 1.00 81.88 368 ASP A CA 1
ATOM 2859 C C . ASP A 1 368 ? 23.315 -3.692 14.473 1.00 81.88 368 ASP A C 1
ATOM 2861 O O . ASP A 1 368 ? 24.309 -3.282 15.068 1.00 81.88 368 ASP A O 1
ATOM 2865 N N . ILE A 1 369 ? 22.597 -4.739 14.905 1.00 84.69 369 ILE A N 1
ATOM 2866 C CA . ILE A 1 369 ? 22.917 -5.493 16.128 1.00 84.69 369 ILE A CA 1
ATOM 2867 C C . ILE A 1 369 ? 24.311 -6.114 15.998 1.00 84.69 369 ILE A C 1
ATOM 2869 O O . ILE A 1 369 ? 25.137 -5.984 16.899 1.00 84.69 369 ILE A O 1
ATOM 2873 N N . LEU A 1 370 ? 24.595 -6.759 14.862 1.00 86.31 370 LEU A N 1
ATOM 2874 C CA . LEU A 1 370 ? 25.888 -7.404 14.639 1.00 86.31 370 LEU A CA 1
ATOM 2875 C C . LEU A 1 370 ? 27.040 -6.385 14.607 1.00 86.31 370 LEU A C 1
ATOM 2877 O O . LEU A 1 370 ? 28.091 -6.646 15.186 1.00 86.31 370 LEU A O 1
ATOM 2881 N N . ARG A 1 371 ? 26.859 -5.216 13.973 1.00 86.38 371 ARG A N 1
ATOM 2882 C CA . ARG A 1 371 ? 27.882 -4.154 13.954 1.00 86.38 371 ARG A CA 1
ATOM 2883 C C . ARG A 1 371 ? 28.139 -3.575 15.340 1.00 86.38 371 ARG A C 1
ATOM 2885 O O . ARG A 1 371 ? 29.296 -3.349 15.672 1.00 86.38 371 ARG A O 1
ATOM 2892 N N . GLU A 1 372 ? 27.091 -3.339 16.128 1.00 86.38 372 GLU A N 1
ATOM 2893 C CA . GLU A 1 372 ? 27.215 -2.824 17.498 1.00 86.38 372 GLU A CA 1
ATOM 2894 C C . GLU A 1 372 ? 28.019 -3.796 18.374 1.00 86.38 372 GLU A C 1
ATOM 2896 O O . GLU A 1 372 ? 28.986 -3.392 19.019 1.00 86.38 372 GLU A O 1
ATOM 2901 N N . VAL A 1 373 ? 27.688 -5.091 18.321 1.00 88.31 373 VAL A N 1
ATOM 2902 C CA . VAL A 1 373 ? 28.400 -6.128 19.084 1.00 88.31 373 VAL A CA 1
ATOM 2903 C C . VAL A 1 373 ? 29.860 -6.257 18.639 1.00 88.31 373 VAL A C 1
ATOM 2905 O O . VAL A 1 373 ? 30.748 -6.336 19.484 1.00 88.31 373 VAL A O 1
ATOM 2908 N N . LEU A 1 374 ? 30.130 -6.246 17.329 1.00 87.56 374 LEU A N 1
ATOM 2909 C CA . LEU A 1 374 ? 31.501 -6.299 16.811 1.00 87.56 374 LEU A CA 1
ATOM 2910 C C . LEU A 1 374 ? 32.315 -5.056 17.196 1.00 87.56 374 LEU A C 1
ATOM 2912 O O . LEU A 1 374 ? 33.482 -5.188 17.549 1.00 87.56 374 LEU A O 1
ATOM 2916 N N . TYR A 1 375 ? 31.703 -3.870 17.168 1.00 87.12 375 TYR A N 1
ATOM 2917 C CA . TYR A 1 375 ? 32.357 -2.622 17.558 1.00 87.12 375 TYR A CA 1
ATOM 2918 C C . TYR A 1 375 ? 32.760 -2.617 19.038 1.00 87.12 375 TYR A C 1
ATOM 2920 O O . TYR A 1 375 ? 33.880 -2.226 19.367 1.00 87.12 375 TYR A O 1
ATOM 2928 N N . GLU A 1 376 ? 31.881 -3.073 19.935 1.00 85.31 376 GLU A N 1
ATOM 2929 C CA . GLU A 1 376 ? 32.215 -3.181 21.361 1.00 85.31 376 GLU A CA 1
ATOM 2930 C C . GLU A 1 376 ? 33.268 -4.268 21.630 1.00 85.31 376 GLU A C 1
ATOM 2932 O O . GLU A 1 376 ? 34.167 -4.038 22.438 1.00 85.31 376 GLU A O 1
ATOM 2937 N N . ALA A 1 377 ? 33.229 -5.401 20.917 1.00 85.62 377 ALA A N 1
ATOM 2938 C CA . ALA A 1 377 ? 34.263 -6.435 21.024 1.00 85.62 377 ALA A CA 1
ATOM 2939 C C . ALA A 1 377 ? 35.645 -5.927 20.565 1.00 85.62 377 ALA A C 1
ATOM 2941 O O . ALA A 1 377 ? 36.642 -6.149 21.252 1.00 85.62 377 ALA A O 1
ATOM 2942 N N . ASP A 1 378 ? 35.706 -5.189 19.448 1.00 84.88 378 ASP A N 1
ATOM 2943 C CA . ASP A 1 378 ? 36.947 -4.585 18.943 1.00 84.88 378 ASP A CA 1
ATOM 2944 C C . ASP A 1 378 ? 37.492 -3.522 19.919 1.00 84.88 378 ASP A C 1
ATOM 2946 O O . ASP A 1 378 ? 38.695 -3.455 20.164 1.00 84.88 378 ASP A O 1
ATOM 2950 N N . LYS A 1 379 ? 36.614 -2.710 20.523 1.00 86.69 379 LYS A N 1
ATOM 2951 C CA . LYS A 1 379 ? 36.980 -1.682 21.515 1.00 86.69 379 LYS A CA 1
ATOM 2952 C C . LYS A 1 379 ? 37.539 -2.266 22.813 1.00 86.69 379 LYS A C 1
ATOM 2954 O O . LYS A 1 379 ? 38.348 -1.613 23.470 1.00 86.69 379 LYS A O 1
ATOM 2959 N N . GLN A 1 380 ? 37.083 -3.453 23.201 1.00 85.62 380 GLN A N 1
ATOM 2960 C CA . GLN A 1 380 ? 37.541 -4.154 24.401 1.00 85.62 380 GLN A CA 1
ATOM 2961 C C . GLN A 1 380 ? 38.738 -5.083 24.135 1.00 85.62 380 GLN A C 1
ATOM 2963 O O . GLN A 1 380 ? 39.209 -5.725 25.070 1.00 85.62 380 GLN A O 1
ATOM 2968 N N . GLU A 1 381 ? 39.234 -5.141 22.890 1.00 81.19 381 GLU A N 1
ATOM 2969 C CA . GLU A 1 381 ? 40.295 -6.061 22.445 1.00 81.19 381 GLU A CA 1
ATOM 2970 C C . GLU A 1 381 ? 40.003 -7.531 22.815 1.00 81.19 381 GLU A C 1
ATOM 2972 O O . GLU A 1 381 ? 40.907 -8.312 23.114 1.00 81.19 381 GLU A O 1
ATOM 2977 N N . GLU A 1 382 ? 38.724 -7.924 22.807 1.00 80.75 382 GLU A N 1
ATOM 2978 C CA . GLU A 1 382 ? 38.308 -9.281 23.160 1.00 80.75 382 GLU A CA 1
ATOM 2979 C C . GLU A 1 382 ? 38.653 -10.290 22.051 1.00 80.75 382 GLU A C 1
ATOM 2981 O O . GLU A 1 382 ? 38.485 -10.028 20.854 1.00 80.75 382 GLU A O 1
ATOM 2986 N N . GLU A 1 383 ? 39.065 -11.501 22.443 1.00 83.19 383 GLU A N 1
ATOM 2987 C CA . GLU A 1 383 ? 39.121 -12.628 21.510 1.00 83.19 383 GLU A CA 1
ATOM 2988 C C . GLU A 1 383 ? 37.706 -12.966 21.024 1.00 83.19 383 GLU A C 1
ATOM 2990 O O . GLU A 1 383 ? 36.801 -13.242 21.817 1.00 83.19 383 GLU A O 1
ATOM 2995 N N . LEU A 1 384 ? 37.504 -12.949 19.702 1.00 83.94 384 LEU A N 1
ATOM 2996 C CA . LEU A 1 384 ? 36.198 -13.261 19.136 1.00 83.94 384 LEU A CA 1
ATOM 2997 C C . LEU A 1 384 ? 35.864 -14.746 19.281 1.00 83.94 384 LEU A C 1
ATOM 2999 O O . LEU A 1 384 ? 36.621 -15.622 18.865 1.00 83.94 384 LEU A O 1
ATOM 3003 N N . SER A 1 385 ? 34.649 -15.013 19.751 1.00 86.75 385 SER A N 1
ATOM 3004 C CA . SER A 1 385 ? 34.016 -16.324 19.646 1.00 86.75 385 SER A CA 1
ATOM 3005 C C . SER A 1 385 ? 33.782 -16.724 18.179 1.00 86.75 385 SER A C 1
ATOM 3007 O O . SER A 1 385 ? 33.844 -15.903 17.255 1.00 86.75 385 SER A O 1
ATOM 3009 N N . ALA A 1 386 ? 33.489 -18.007 17.939 1.00 84.06 386 ALA A N 1
ATOM 3010 C CA . ALA A 1 386 ? 33.273 -18.534 16.589 1.00 84.06 386 ALA A CA 1
ATOM 3011 C C . ALA A 1 386 ? 32.135 -17.806 15.842 1.00 84.06 386 ALA A C 1
ATOM 3013 O O . ALA A 1 386 ? 32.314 -17.414 14.689 1.00 84.06 386 ALA A O 1
ATOM 3014 N N . GLY A 1 387 ? 31.005 -17.545 16.511 1.00 83.69 387 GLY A N 1
ATOM 3015 C CA . GLY A 1 387 ? 29.862 -16.836 15.922 1.00 83.69 387 GLY A CA 1
ATOM 3016 C C . GLY A 1 387 ? 30.160 -15.375 15.569 1.00 83.69 387 GLY A C 1
ATOM 3017 O O . GLY A 1 387 ? 29.814 -14.915 14.481 1.00 83.69 387 GLY A O 1
ATOM 3018 N N . LEU A 1 388 ? 30.892 -14.643 16.420 1.00 86.69 388 LEU A N 1
ATOM 3019 C CA . LEU A 1 388 ? 31.317 -13.274 16.089 1.00 86.69 388 LEU A CA 1
ATOM 3020 C C . LEU A 1 388 ? 32.376 -13.255 14.985 1.00 86.69 388 LEU A C 1
ATOM 3022 O O . LEU A 1 388 ? 32.391 -12.346 14.155 1.00 86.69 388 LEU A O 1
ATOM 3026 N N . THR A 1 389 ? 33.233 -14.274 14.924 1.00 87.31 389 THR A N 1
ATOM 3027 C CA . THR A 1 389 ? 34.186 -14.439 13.821 1.00 87.31 389 THR A CA 1
ATOM 3028 C C . THR A 1 389 ? 33.450 -14.645 12.492 1.00 87.31 389 THR A C 1
ATOM 3030 O O . THR A 1 389 ? 33.816 -14.018 11.496 1.00 87.31 389 THR A O 1
ATOM 3033 N N . GLN A 1 390 ? 32.368 -15.433 12.482 1.00 86.06 390 GLN A N 1
ATOM 3034 C CA . GLN A 1 390 ? 31.472 -15.564 11.327 1.00 86.06 390 GLN A CA 1
ATOM 3035 C C . GLN A 1 390 ? 30.799 -14.229 10.971 1.00 86.06 390 GLN A C 1
ATOM 3037 O O . GLN A 1 390 ? 30.839 -13.828 9.811 1.00 86.06 390 GLN A O 1
ATOM 3042 N N . ALA A 1 391 ? 30.248 -13.496 11.946 1.00 86.69 391 ALA A N 1
ATOM 3043 C CA . ALA A 1 391 ? 29.631 -12.183 11.712 1.00 86.69 391 ALA A CA 1
ATOM 3044 C C . ALA A 1 391 ? 30.611 -11.170 11.088 1.00 86.69 391 ALA A C 1
ATOM 3046 O O . ALA A 1 391 ? 30.285 -10.488 10.114 1.00 86.69 391 ALA A O 1
ATOM 3047 N N . ARG A 1 392 ? 31.844 -11.107 11.610 1.00 87.19 392 ARG A N 1
ATOM 3048 C CA . ARG A 1 392 ? 32.928 -10.279 11.063 1.00 87.19 392 ARG A CA 1
ATOM 3049 C C . ARG A 1 392 ? 33.272 -10.699 9.632 1.00 87.19 392 ARG A C 1
ATOM 3051 O O . ARG A 1 392 ? 33.393 -9.827 8.772 1.00 87.19 392 ARG A O 1
ATOM 3058 N N . ALA A 1 393 ? 33.365 -12.000 9.360 1.00 84.88 393 ALA A N 1
ATOM 3059 C CA . ALA A 1 393 ? 33.611 -12.513 8.016 1.00 84.88 393 ALA A CA 1
ATOM 3060 C C . ALA A 1 393 ? 32.501 -12.114 7.023 1.00 84.88 393 ALA A C 1
ATOM 3062 O O . ALA A 1 393 ? 32.825 -11.676 5.921 1.00 84.88 393 ALA A O 1
ATOM 3063 N N . ILE A 1 394 ? 31.221 -12.174 7.421 1.00 85.69 394 ILE A N 1
ATOM 3064 C CA . ILE A 1 394 ? 30.078 -11.738 6.594 1.00 85.69 394 ILE A CA 1
ATOM 3065 C C . ILE A 1 394 ? 30.221 -10.263 6.205 1.00 85.69 394 ILE A C 1
ATOM 3067 O O . ILE A 1 394 ? 30.159 -9.931 5.024 1.00 85.69 394 ILE A O 1
ATOM 3071 N N . PHE A 1 395 ? 30.472 -9.361 7.161 1.00 82.88 395 PHE A N 1
ATOM 3072 C CA . PHE A 1 395 ? 30.627 -7.939 6.832 1.00 82.88 395 PHE A CA 1
ATOM 3073 C C . PHE A 1 395 ? 31.860 -7.658 5.988 1.00 82.88 395 PHE A C 1
ATOM 3075 O O . PHE A 1 395 ? 31.804 -6.839 5.071 1.00 82.88 395 PHE A O 1
ATOM 3082 N N . GLN A 1 396 ? 32.975 -8.319 6.284 1.00 80.94 396 GLN A N 1
ATOM 3083 C CA . GLN A 1 396 ? 34.207 -8.171 5.519 1.00 80.94 396 GLN A CA 1
ATOM 3084 C C . GLN A 1 396 ? 34.062 -8.679 4.082 1.00 80.94 396 GLN A C 1
ATOM 3086 O O . GLN A 1 396 ? 34.667 -8.091 3.191 1.00 80.94 396 GLN A O 1
ATOM 3091 N N . LEU A 1 397 ? 33.239 -9.705 3.856 1.00 80.94 397 LEU A N 1
ATOM 3092 C CA . LEU A 1 397 ? 32.819 -10.171 2.536 1.00 80.94 397 LEU A CA 1
ATOM 3093 C C . LEU A 1 397 ? 31.894 -9.170 1.836 1.00 80.94 397 LEU A C 1
ATOM 3095 O O . LEU A 1 397 ? 32.179 -8.750 0.719 1.00 80.94 397 LEU A O 1
ATOM 3099 N N . CYS A 1 398 ? 30.815 -8.740 2.496 1.00 81.12 398 CYS A N 1
ATOM 3100 C CA . CYS A 1 398 ? 29.809 -7.851 1.907 1.00 81.12 398 CYS A CA 1
ATOM 3101 C C . CYS A 1 398 ? 30.323 -6.428 1.637 1.00 81.12 398 CYS A C 1
ATOM 3103 O O . CYS A 1 398 ? 29.819 -5.764 0.737 1.00 81.12 398 CYS A O 1
ATOM 3105 N N . SER A 1 399 ? 31.314 -5.952 2.395 1.00 75.50 399 SER A N 1
ATOM 3106 C CA . SER A 1 399 ? 32.079 -4.723 2.104 1.00 75.50 399 SER A CA 1
ATOM 3107 C C . SER A 1 399 ? 33.266 -4.977 1.167 1.00 75.50 399 SER A C 1
ATOM 3109 O O . SER A 1 399 ? 33.837 -4.042 0.610 1.00 75.50 399 SER A O 1
ATOM 3111 N N . GLY A 1 400 ? 33.631 -6.256 1.017 1.00 70.38 400 GLY A N 1
ATOM 3112 C CA . GLY A 1 400 ? 34.828 -6.834 0.400 1.00 70.38 400 GLY A CA 1
ATOM 3113 C C . GLY A 1 400 ? 36.145 -6.149 0.747 1.00 70.38 400 GLY A C 1
ATOM 3114 O O . GLY A 1 400 ? 37.051 -6.052 -0.078 1.00 70.38 400 GLY A O 1
ATOM 3115 N N . VAL A 1 401 ? 36.262 -5.774 2.021 1.00 72.06 401 VAL A N 1
ATOM 3116 C CA . VAL A 1 401 ? 37.546 -5.637 2.722 1.00 72.06 401 VAL A CA 1
ATOM 3117 C C . VAL A 1 401 ? 38.365 -6.929 2.602 1.00 72.06 401 VAL A C 1
ATOM 3119 O O . VAL A 1 401 ? 39.594 -6.901 2.637 1.00 72.06 401 VAL A O 1
ATOM 3122 N N . ILE A 1 402 ? 37.689 -8.073 2.469 1.00 66.38 402 ILE A N 1
ATOM 3123 C CA . ILE A 1 402 ? 38.309 -9.379 2.285 1.00 66.38 402 ILE A CA 1
ATOM 3124 C C . ILE A 1 402 ? 37.853 -10.007 0.961 1.00 66.38 402 ILE A C 1
ATOM 3126 O O . ILE A 1 402 ? 36.689 -9.928 0.574 1.00 66.38 402 ILE A O 1
ATOM 3130 N N . ASP A 1 403 ? 38.794 -10.648 0.267 1.00 61.69 403 ASP A N 1
ATOM 3131 C CA . ASP A 1 403 ? 38.552 -11.412 -0.960 1.00 61.69 403 ASP A CA 1
ATOM 3132 C C . ASP A 1 403 ? 38.082 -12.852 -0.658 1.00 61.69 403 ASP A C 1
ATOM 3134 O O . ASP A 1 403 ? 38.513 -13.450 0.330 1.00 61.69 403 ASP A O 1
ATOM 3138 N N . ALA A 1 404 ? 37.285 -13.442 -1.553 1.00 57.97 404 ALA A N 1
ATOM 3139 C CA . ALA A 1 404 ? 36.975 -14.878 -1.638 1.00 57.97 404 ALA A CA 1
ATOM 3140 C C . ALA A 1 404 ? 38.215 -15.797 -1.463 1.00 57.97 404 ALA A C 1
ATOM 3142 O O . ALA A 1 404 ? 38.187 -16.878 -0.871 1.00 57.97 404 ALA A O 1
ATOM 3143 N N . ARG A 1 405 ? 39.388 -15.350 -1.926 1.00 59.69 405 ARG A N 1
ATOM 3144 C CA . ARG A 1 405 ? 40.655 -16.096 -1.788 1.00 59.69 405 ARG A CA 1
ATOM 3145 C C . ARG A 1 405 ? 41.327 -15.961 -0.420 1.00 59.69 405 ARG A C 1
ATOM 3147 O O . ARG A 1 405 ? 42.392 -16.545 -0.216 1.00 59.69 405 ARG A O 1
ATOM 3154 N N . SER A 1 406 ? 40.746 -15.212 0.511 1.00 72.56 406 SER A N 1
ATOM 3155 C CA . SER A 1 406 ? 41.339 -14.979 1.822 1.00 72.56 406 SER A CA 1
ATOM 3156 C C . SER A 1 406 ? 41.471 -16.276 2.625 1.00 72.56 406 SER A C 1
ATOM 3158 O O . SER A 1 406 ? 40.469 -16.956 2.869 1.00 72.56 406 SER A O 1
ATOM 3160 N N . PRO A 1 407 ? 42.682 -16.619 3.104 1.00 73.44 407 PRO A N 1
ATOM 3161 C CA . PRO A 1 407 ? 42.888 -17.816 3.913 1.00 73.44 407 PRO A CA 1
ATOM 3162 C C . PRO A 1 407 ? 42.080 -17.761 5.214 1.00 73.44 407 PRO A C 1
ATOM 3164 O O . PRO A 1 407 ? 41.550 -18.784 5.634 1.00 73.44 407 PRO A O 1
ATOM 3167 N N . LYS A 1 408 ? 41.900 -16.560 5.785 1.00 73.62 408 LYS A N 1
ATOM 3168 C CA . LYS A 1 408 ? 41.098 -16.340 6.997 1.00 73.62 408 LYS A CA 1
ATOM 3169 C C . LYS A 1 408 ? 39.620 -16.655 6.775 1.00 73.62 408 LYS A C 1
ATOM 3171 O O . LYS A 1 408 ? 38.993 -17.263 7.629 1.00 73.62 408 LYS A O 1
ATOM 3176 N N . LEU A 1 409 ? 39.064 -16.278 5.624 1.00 77.69 409 LEU A N 1
ATOM 3177 C CA . LEU A 1 409 ? 37.668 -16.581 5.308 1.00 77.69 409 LEU A CA 1
ATOM 3178 C C . LEU A 1 409 ? 37.461 -18.083 5.086 1.00 77.69 409 LEU A C 1
ATOM 3180 O O . LEU A 1 409 ? 36.524 -18.665 5.623 1.00 77.69 409 LEU A O 1
ATOM 3184 N N . ARG A 1 410 ? 38.361 -18.724 4.333 1.00 80.12 410 ARG A N 1
ATOM 3185 C CA . ARG A 1 410 ? 38.302 -20.172 4.082 1.00 80.12 410 ARG A CA 1
ATOM 3186 C C . ARG A 1 410 ? 38.426 -20.983 5.362 1.00 80.12 410 ARG A C 1
ATOM 3188 O O . ARG A 1 410 ? 37.790 -22.024 5.489 1.00 80.12 410 ARG A O 1
ATOM 3195 N N . GLU A 1 411 ? 39.236 -20.509 6.300 1.00 80.44 411 GLU A N 1
ATOM 3196 C CA . GLU A 1 411 ? 39.333 -21.079 7.637 1.00 80.44 411 GLU A CA 1
ATOM 3197 C C . GLU A 1 411 ? 38.001 -20.959 8.388 1.00 80.44 411 GLU A C 1
ATOM 3199 O O . GLU A 1 411 ? 37.503 -21.969 8.874 1.00 80.44 411 GLU A O 1
ATOM 3204 N N . VAL A 1 412 ? 37.356 -19.786 8.382 1.00 82.44 412 VAL A N 1
ATOM 3205 C CA . VAL A 1 412 ? 36.023 -19.598 8.988 1.00 82.44 412 VAL A CA 1
ATOM 3206 C C . VAL A 1 412 ? 34.970 -20.510 8.353 1.00 82.44 412 VAL A C 1
ATOM 3208 O O . VAL A 1 412 ? 34.232 -21.169 9.080 1.00 82.44 412 VAL A O 1
ATOM 3211 N N . ILE A 1 413 ? 34.919 -20.613 7.022 1.00 81.25 413 ILE A N 1
ATOM 3212 C CA . ILE A 1 413 ? 33.985 -21.508 6.315 1.00 81.25 413 ILE A CA 1
ATOM 3213 C C . ILE A 1 413 ? 34.237 -22.969 6.707 1.00 81.25 413 ILE A C 1
ATOM 3215 O O . ILE A 1 413 ? 33.298 -23.698 7.008 1.00 81.25 413 ILE A O 1
ATOM 3219 N N . ARG A 1 414 ? 35.507 -23.393 6.746 1.00 80.50 414 ARG A N 1
ATOM 3220 C CA . ARG A 1 414 ? 35.904 -24.767 7.085 1.00 80.50 414 ARG A CA 1
ATOM 3221 C C . ARG A 1 414 ? 35.592 -25.139 8.532 1.00 80.50 414 ARG A C 1
ATOM 3223 O O . ARG A 1 414 ? 35.297 -26.299 8.801 1.00 80.50 414 ARG A O 1
ATOM 3230 N N . LEU A 1 415 ? 35.726 -24.182 9.445 1.00 78.75 415 LEU A N 1
ATOM 3231 C CA . LEU A 1 415 ? 35.467 -24.360 10.872 1.00 78.75 415 LEU A CA 1
ATOM 3232 C C . LEU A 1 415 ? 33.983 -24.192 11.232 1.00 78.75 415 LEU A C 1
ATOM 3234 O O . LEU A 1 415 ? 33.613 -24.453 12.372 1.00 78.75 415 LEU A O 1
ATOM 3238 N N . SER A 1 416 ? 33.141 -23.756 10.291 1.00 80.94 416 SER A N 1
ATOM 3239 C CA . SER A 1 416 ? 31.701 -23.600 10.500 1.00 80.94 416 SER A CA 1
ATOM 3240 C C . SER A 1 416 ? 30.959 -24.922 10.289 1.00 80.94 416 SER A C 1
ATOM 3242 O O . SER A 1 416 ? 31.238 -25.662 9.347 1.00 80.94 416 SER A O 1
ATOM 3244 N N . ASP A 1 417 ? 29.975 -25.206 11.140 1.00 74.31 417 ASP A N 1
ATOM 3245 C CA . ASP A 1 417 ? 29.213 -26.455 11.091 1.00 74.31 417 ASP A CA 1
ATOM 3246 C C . ASP A 1 417 ? 28.271 -26.526 9.878 1.00 74.31 417 ASP A C 1
ATOM 3248 O O . ASP A 1 417 ? 27.463 -25.625 9.649 1.00 74.31 417 ASP A O 1
ATOM 3252 N N . GLY A 1 418 ? 28.306 -27.649 9.149 1.00 79.19 418 GLY A N 1
ATOM 3253 C CA . GLY A 1 418 ? 27.272 -28.064 8.188 1.00 79.19 418 GLY A CA 1
ATOM 3254 C C . GLY A 1 418 ? 26.711 -26.938 7.303 1.00 79.19 418 GLY A C 1
ATOM 3255 O O . GLY A 1 418 ? 27.436 -26.350 6.502 1.00 79.19 418 GLY A O 1
ATOM 3256 N N . SER A 1 419 ? 25.414 -26.638 7.465 1.00 80.56 419 SER A N 1
ATOM 3257 C CA . SER A 1 419 ? 24.668 -25.643 6.672 1.00 80.56 419 SER A CA 1
ATOM 3258 C C . SER A 1 419 ? 25.182 -24.204 6.821 1.00 80.56 419 SER A C 1
ATOM 3260 O O . SER A 1 419 ? 24.994 -23.386 5.928 1.00 80.56 419 SER A O 1
ATOM 3262 N N . VAL A 1 420 ? 25.843 -23.858 7.935 1.00 82.38 420 VAL A N 1
ATOM 3263 C CA . VAL A 1 420 ? 26.417 -22.512 8.152 1.00 82.38 420 VAL A CA 1
ATOM 3264 C C . VAL A 1 420 ? 27.587 -22.279 7.198 1.00 82.38 420 VAL A C 1
ATOM 3266 O O . VAL A 1 420 ? 27.658 -21.240 6.541 1.00 82.38 420 VAL A O 1
ATOM 3269 N N . GLY A 1 421 ? 28.480 -23.267 7.082 1.00 85.38 421 GLY A N 1
ATOM 3270 C CA . GLY A 1 421 ? 29.588 -23.222 6.128 1.00 85.38 421 GLY A CA 1
ATOM 3271 C C . GLY A 1 421 ? 29.093 -23.158 4.680 1.00 85.38 421 GLY A C 1
ATOM 3272 O O . GLY A 1 421 ? 29.615 -22.373 3.888 1.00 85.38 421 GLY A O 1
ATOM 3273 N N . GLY A 1 422 ? 28.046 -23.920 4.351 1.00 86.44 422 GLY A N 1
ATOM 3274 C CA . GLY A 1 422 ? 27.424 -23.917 3.024 1.00 86.44 422 GLY A CA 1
ATOM 3275 C C . GLY A 1 422 ? 26.754 -22.588 2.651 1.00 86.44 422 GLY A C 1
ATOM 3276 O O . GLY A 1 422 ? 26.990 -22.058 1.562 1.00 86.44 422 GLY A O 1
ATOM 3277 N N . ALA A 1 423 ? 26.013 -21.972 3.579 1.00 86.75 423 ALA A N 1
ATOM 3278 C CA . ALA A 1 423 ? 25.430 -20.643 3.386 1.00 86.75 423 ALA A CA 1
ATOM 3279 C C . ALA A 1 423 ? 26.502 -19.559 3.168 1.00 86.75 423 ALA A C 1
ATOM 3281 O O . ALA A 1 423 ? 26.365 -18.735 2.263 1.00 86.75 423 ALA A O 1
ATOM 3282 N N . LEU A 1 424 ? 27.593 -19.576 3.949 1.00 87.56 424 LEU A N 1
ATOM 3283 C CA . LEU A 1 424 ? 28.719 -18.648 3.770 1.00 87.56 424 LEU A CA 1
ATOM 3284 C C . LEU A 1 424 ? 29.422 -18.844 2.422 1.00 87.56 424 LEU A C 1
ATOM 3286 O O . LEU A 1 424 ? 29.727 -17.861 1.750 1.00 87.56 424 LEU A O 1
ATOM 3290 N N . ALA A 1 425 ? 29.635 -20.093 2.001 1.00 86.75 425 ALA A N 1
ATOM 3291 C CA . ALA A 1 425 ? 30.215 -20.398 0.695 1.00 86.75 425 ALA A CA 1
ATOM 3292 C C . ALA A 1 425 ? 29.306 -19.945 -0.463 1.00 86.75 425 ALA A C 1
ATOM 3294 O O . ALA A 1 425 ? 29.792 -19.467 -1.488 1.00 86.75 425 ALA A O 1
ATOM 3295 N N . SER A 1 426 ? 27.985 -20.054 -0.299 1.00 89.19 426 SER A N 1
ATOM 3296 C CA . SER A 1 426 ? 27.006 -19.575 -1.282 1.00 89.19 426 SER A CA 1
ATOM 3297 C C . SER A 1 426 ? 26.949 -18.046 -1.344 1.00 89.19 426 SER A C 1
ATOM 3299 O O . SER A 1 426 ? 26.861 -17.481 -2.431 1.00 89.19 426 SER A O 1
ATOM 3301 N N . LEU A 1 427 ? 27.073 -17.357 -0.203 1.00 88.75 427 LEU A N 1
ATOM 3302 C CA . LEU A 1 427 ? 27.200 -15.897 -0.149 1.00 88.75 427 LEU A CA 1
ATOM 3303 C C . LEU A 1 427 ? 28.491 -15.413 -0.828 1.00 88.75 427 LEU A C 1
ATOM 3305 O O . LEU A 1 427 ? 28.459 -14.476 -1.625 1.00 88.75 427 LEU A O 1
ATOM 3309 N N . GLU A 1 428 ? 29.619 -16.069 -0.543 1.00 86.81 428 GLU A N 1
ATOM 3310 C CA . GLU A 1 428 ? 30.902 -15.798 -1.201 1.00 86.81 428 GLU A CA 1
ATOM 3311 C C . GLU A 1 428 ? 30.784 -15.976 -2.721 1.00 86.81 428 GLU A C 1
ATOM 3313 O O . GLU A 1 428 ? 31.230 -15.112 -3.479 1.00 86.81 428 GLU A O 1
ATOM 3318 N N . ARG A 1 429 ? 30.141 -17.064 -3.167 1.00 87.12 429 ARG A N 1
ATOM 3319 C CA . ARG A 1 429 ? 29.894 -17.323 -4.589 1.00 87.12 429 ARG A CA 1
ATOM 3320 C C . ARG A 1 429 ? 29.016 -16.245 -5.219 1.00 87.12 429 ARG A C 1
ATOM 3322 O O . ARG A 1 429 ? 29.380 -15.724 -6.262 1.00 87.12 429 ARG A O 1
ATOM 3329 N N . SER A 1 430 ? 27.915 -15.857 -4.576 1.00 88.50 430 SER A N 1
ATOM 3330 C CA . SER A 1 430 ? 27.026 -14.791 -5.067 1.00 88.50 430 SER A CA 1
ATOM 3331 C C . SER A 1 430 ? 27.784 -13.483 -5.315 1.00 88.50 430 SER A C 1
ATOM 3333 O O . SER A 1 430 ? 27.628 -12.865 -6.366 1.00 88.50 430 SER A O 1
ATOM 3335 N N . LEU A 1 431 ? 28.665 -13.090 -4.390 1.00 86.69 431 LEU A N 1
ATOM 3336 C CA . LEU A 1 431 ? 29.499 -11.896 -4.541 1.00 86.69 431 LEU A CA 1
ATOM 3337 C C . LEU A 1 431 ? 30.571 -12.056 -5.631 1.00 86.69 431 LEU A C 1
ATOM 3339 O O . LEU A 1 431 ? 30.882 -11.089 -6.327 1.00 86.69 431 LEU A O 1
ATOM 3343 N N . SER A 1 432 ? 31.138 -13.254 -5.803 1.00 85.94 432 SER A N 1
ATOM 3344 C CA . SER A 1 432 ? 32.199 -13.496 -6.789 1.00 85.94 432 SER A CA 1
ATOM 3345 C C . SER A 1 432 ? 31.708 -13.464 -8.239 1.00 85.94 432 SER A C 1
ATOM 3347 O O . SER A 1 432 ? 32.502 -13.126 -9.121 1.00 85.94 432 SER A O 1
ATOM 3349 N N . LEU A 1 433 ? 30.410 -13.694 -8.483 1.00 87.62 433 LEU A N 1
ATOM 3350 C CA . LEU A 1 433 ? 29.779 -13.565 -9.808 1.00 87.62 433 LEU A CA 1
ATOM 3351 C C . LEU A 1 433 ? 29.972 -12.183 -10.444 1.00 87.62 433 LEU A C 1
ATOM 3353 O O . LEU A 1 433 ? 29.905 -12.044 -11.664 1.00 87.62 433 LEU A O 1
ATOM 3357 N N . TYR A 1 434 ? 30.218 -11.159 -9.627 1.00 87.44 434 TYR A N 1
ATOM 3358 C CA . TYR A 1 434 ? 30.419 -9.787 -10.082 1.00 87.44 434 TYR A CA 1
ATOM 3359 C C . TYR A 1 434 ? 31.891 -9.432 -10.353 1.00 87.44 434 TYR A C 1
ATOM 3361 O O . TYR A 1 434 ? 32.169 -8.379 -10.927 1.00 87.44 434 TYR A O 1
ATOM 3369 N N . ARG A 1 435 ? 32.837 -10.314 -10.007 1.00 83.38 435 ARG A N 1
ATOM 3370 C CA . ARG A 1 435 ? 34.278 -10.103 -10.231 1.00 83.38 435 ARG A CA 1
ATOM 3371 C C . ARG A 1 435 ? 34.757 -10.653 -11.554 1.00 83.38 435 ARG A C 1
ATOM 3373 O O . ARG A 1 435 ? 35.509 -9.994 -12.255 1.00 83.38 435 ARG A O 1
ATOM 3380 N N . GLN A 1 436 ? 34.355 -11.877 -11.865 1.00 84.38 436 GLN A N 1
ATOM 3381 C CA . GLN A 1 436 ? 34.753 -12.584 -13.074 1.00 84.38 436 GLN A CA 1
ATOM 3382 C C . GLN A 1 436 ? 33.531 -13.283 -13.644 1.00 84.38 436 GLN A C 1
ATOM 3384 O O . GLN A 1 436 ? 32.677 -13.753 -12.893 1.00 84.38 436 GLN A O 1
ATOM 3389 N N . TRP A 1 437 ? 33.443 -13.336 -14.972 1.00 84.50 437 TRP A N 1
ATOM 3390 C CA . TRP A 1 437 ? 32.328 -14.010 -15.623 1.00 84.50 437 TRP A CA 1
ATOM 3391 C C . TRP A 1 437 ? 32.286 -15.484 -15.211 1.00 84.50 437 TRP A C 1
ATOM 3393 O O . TRP A 1 437 ? 33.336 -16.133 -15.213 1.00 84.50 437 TRP A O 1
ATOM 3403 N N . PRO A 1 438 ? 31.101 -16.019 -14.873 1.00 82.44 438 PRO A N 1
ATOM 3404 C CA . PRO A 1 438 ? 30.967 -17.433 -14.565 1.00 82.44 438 PRO A CA 1
ATOM 3405 C C . PRO A 1 438 ? 31.349 -18.266 -15.789 1.00 82.44 438 PRO A C 1
ATOM 3407 O O . PRO A 1 438 ? 31.017 -17.913 -16.925 1.00 82.44 438 PRO A O 1
ATOM 3410 N N . GLU A 1 439 ? 32.064 -19.368 -15.569 1.00 73.38 439 GLU A N 1
ATOM 3411 C CA . GLU A 1 439 ? 32.350 -20.308 -16.648 1.00 73.38 439 GLU A CA 1
ATOM 3412 C C . GLU A 1 439 ? 31.048 -21.019 -17.047 1.00 73.38 439 GLU A C 1
ATOM 3414 O O . GLU A 1 439 ? 30.296 -21.451 -16.171 1.00 73.38 439 GLU A O 1
ATOM 3419 N N . PRO A 1 440 ? 30.745 -21.145 -18.352 1.00 62.34 440 PRO A N 1
ATOM 3420 C CA . PRO A 1 440 ? 29.587 -21.908 -18.787 1.00 62.34 440 PRO A CA 1
ATOM 3421 C C . PRO A 1 440 ? 29.770 -23.360 -18.346 1.00 62.34 440 PRO A C 1
ATOM 3423 O O . PRO A 1 440 ? 30.764 -23.999 -18.701 1.00 62.34 440 PRO A O 1
ATOM 3426 N N . ASP A 1 441 ? 28.816 -23.884 -17.577 1.00 52.94 441 ASP A N 1
ATOM 3427 C CA . ASP A 1 441 ? 28.857 -25.260 -17.095 1.00 52.94 441 ASP A CA 1
ATOM 3428 C C . ASP A 1 441 ? 28.636 -26.230 -18.269 1.00 52.94 441 ASP A C 1
ATOM 3430 O O . ASP A 1 441 ? 27.530 -26.673 -18.583 1.00 52.94 441 ASP A O 1
ATOM 3434 N N . THR A 1 442 ? 29.721 -26.526 -18.985 1.00 43.66 442 THR A N 1
ATOM 3435 C CA . THR A 1 442 ? 29.725 -27.415 -20.156 1.00 43.66 442 THR A CA 1
ATOM 3436 C C . THR A 1 442 ? 29.351 -28.853 -19.798 1.00 43.66 442 THR A C 1
ATOM 3438 O O . THR A 1 442 ? 28.995 -29.626 -20.686 1.00 43.66 442 THR A O 1
ATOM 3441 N N . SER A 1 443 ? 29.351 -29.211 -18.509 1.00 40.09 443 SER A N 1
ATOM 3442 C CA . SER A 1 443 ? 28.962 -30.541 -18.044 1.00 40.09 443 SER A CA 1
ATOM 3443 C C . SER A 1 443 ? 27.453 -30.807 -18.167 1.00 40.09 443 SER A C 1
ATOM 3445 O O . SER A 1 443 ? 27.059 -31.946 -18.403 1.00 40.09 443 SER A O 1
ATOM 3447 N N . ALA A 1 444 ? 26.609 -29.767 -18.132 1.00 40.69 444 ALA A N 1
ATOM 3448 C CA . ALA A 1 444 ? 25.159 -29.891 -18.322 1.00 40.69 444 ALA A CA 1
ATOM 3449 C C . ALA A 1 444 ? 24.730 -29.963 -19.802 1.00 40.69 444 ALA A C 1
ATOM 3451 O O . ALA A 1 444 ? 23.603 -30.354 -20.099 1.0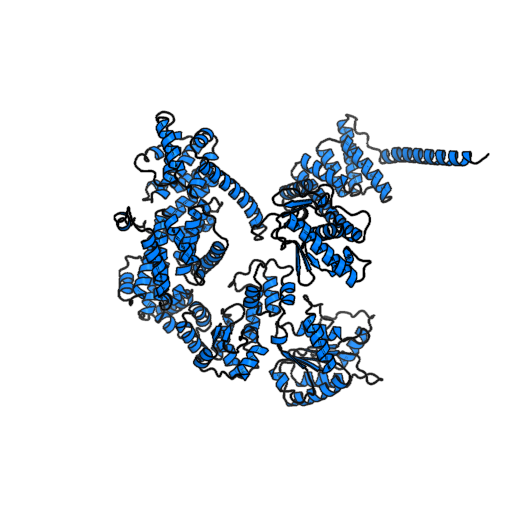0 40.69 444 ALA A O 1
ATOM 3452 N N . LEU A 1 445 ? 25.613 -29.587 -20.734 1.00 37.59 445 LEU A N 1
ATOM 3453 C CA . LEU A 1 445 ? 25.330 -29.533 -22.176 1.00 37.59 445 LEU A CA 1
ATOM 3454 C C . LEU A 1 445 ? 25.821 -30.773 -22.943 1.00 37.59 445 LEU A C 1
ATOM 3456 O O . LEU A 1 445 ? 25.501 -30.918 -24.122 1.00 37.59 445 LEU A O 1
ATOM 3460 N N . ILE A 1 446 ? 26.578 -31.668 -22.297 1.00 35.81 446 ILE A N 1
ATOM 3461 C CA . ILE A 1 446 ? 27.157 -32.866 -22.934 1.00 35.81 446 ILE A CA 1
ATOM 3462 C C . ILE A 1 446 ? 26.302 -34.131 -22.709 1.00 35.81 446 ILE A C 1
ATOM 3464 O O . ILE A 1 446 ? 26.434 -35.098 -23.455 1.00 35.81 446 ILE A O 1
ATOM 3468 N N . GLU A 1 447 ? 25.338 -34.113 -21.787 1.00 32.53 447 GLU A N 1
ATOM 3469 C CA . GLU A 1 447 ? 24.416 -35.233 -21.552 1.00 32.53 447 GLU A CA 1
ATOM 3470 C C . GLU A 1 447 ? 22.953 -34.762 -21.528 1.00 32.53 447 GLU A C 1
ATOM 3472 O O . GLU A 1 447 ? 22.375 -34.653 -20.460 1.00 32.53 447 GLU A O 1
ATOM 3477 N N . ASP A 1 448 ? 22.359 -34.428 -22.682 1.00 34.81 448 ASP A N 1
ATOM 3478 C CA . ASP A 1 448 ? 20.941 -34.724 -23.004 1.00 34.81 448 ASP A CA 1
ATOM 3479 C C . ASP A 1 448 ? 20.450 -33.921 -24.218 1.00 34.81 448 ASP A C 1
ATOM 3481 O O . ASP A 1 448 ? 19.721 -32.932 -24.118 1.00 34.81 448 ASP A O 1
ATOM 3485 N N . GLU A 1 449 ? 20.772 -34.409 -25.417 1.00 38.44 449 GLU A N 1
ATOM 3486 C CA . GLU A 1 449 ? 20.069 -33.984 -26.633 1.00 38.44 449 GLU A CA 1
ATOM 3487 C C . GLU A 1 449 ? 18.727 -34.710 -26.835 1.00 38.44 449 GLU A C 1
ATOM 3489 O O . GLU A 1 449 ? 17.990 -34.364 -27.751 1.00 38.44 449 GLU A O 1
ATOM 3494 N N . ASN A 1 450 ? 18.347 -35.691 -26.004 1.00 36.81 450 ASN A N 1
ATOM 3495 C CA . ASN A 1 450 ? 17.063 -36.389 -26.145 1.00 36.81 450 ASN A CA 1
ATOM 3496 C C . ASN A 1 450 ? 16.650 -37.150 -24.870 1.00 36.81 450 ASN A C 1
ATOM 3498 O O . ASN A 1 450 ? 16.677 -38.380 -24.866 1.00 36.81 450 ASN A O 1
ATOM 3502 N N . LYS A 1 451 ? 16.216 -36.438 -23.819 1.00 32.75 451 LYS A N 1
ATOM 3503 C CA . LYS A 1 451 ? 15.111 -36.792 -22.894 1.00 32.75 451 LYS A CA 1
ATOM 3504 C C . LYS A 1 451 ? 15.086 -35.807 -21.715 1.00 32.75 451 LYS A C 1
ATOM 3506 O O . LYS A 1 451 ? 16.107 -35.367 -21.233 1.00 32.75 451 LYS A O 1
ATOM 3511 N N . ASP A 1 452 ? 13.887 -35.464 -21.261 1.00 36.22 452 ASP A N 1
ATOM 3512 C CA . ASP A 1 452 ? 13.617 -34.896 -19.934 1.00 36.22 452 ASP A CA 1
ATOM 3513 C C . ASP A 1 452 ? 14.031 -33.448 -19.584 1.00 36.22 452 ASP A C 1
ATOM 3515 O O . ASP A 1 452 ? 14.585 -33.171 -18.521 1.00 36.22 452 ASP A O 1
ATOM 3519 N N . ARG A 1 453 ? 13.445 -32.471 -20.296 1.00 38.06 453 ARG A N 1
ATOM 3520 C CA . ARG A 1 453 ? 13.120 -31.155 -19.679 1.00 38.06 453 ARG A CA 1
ATOM 3521 C C . ARG A 1 453 ? 12.222 -31.279 -18.428 1.00 38.06 453 ARG A C 1
ATOM 3523 O O . ARG A 1 453 ? 12.157 -30.365 -17.611 1.00 38.06 453 ARG A O 1
ATOM 3530 N N . SER A 1 454 ? 11.543 -32.415 -18.243 1.00 33.97 454 SER A N 1
ATOM 3531 C CA . SER A 1 454 ? 10.750 -32.749 -17.051 1.00 33.97 454 SER A CA 1
ATOM 3532 C C . SER A 1 454 ? 11.582 -33.165 -15.829 1.00 33.97 454 SER A C 1
ATOM 3534 O O . SER A 1 454 ? 11.081 -33.049 -14.711 1.00 33.97 454 SER A O 1
ATOM 3536 N N . ALA A 1 455 ? 12.833 -33.619 -15.986 1.00 34.25 455 ALA A N 1
ATOM 3537 C CA . ALA A 1 455 ? 13.659 -34.079 -14.862 1.00 34.25 455 ALA A CA 1
ATOM 3538 C C . ALA A 1 455 ? 14.396 -32.934 -14.141 1.00 34.25 455 ALA A C 1
ATOM 3540 O O . ALA A 1 455 ? 14.480 -32.951 -12.910 1.00 34.25 455 ALA A O 1
ATOM 3541 N N . GLN A 1 456 ? 14.844 -31.899 -14.864 1.00 38.62 456 GLN A N 1
ATOM 3542 C CA . GLN A 1 456 ? 15.430 -30.679 -14.275 1.00 38.62 456 GLN A CA 1
ATOM 3543 C C . GLN A 1 456 ? 14.385 -29.852 -13.514 1.00 38.62 456 GLN A C 1
ATOM 3545 O O . GLN A 1 456 ? 14.586 -29.539 -12.339 1.00 38.62 456 GLN A O 1
ATOM 3550 N N . SER A 1 457 ? 13.201 -29.652 -14.104 1.00 35.88 457 SER A N 1
ATOM 3551 C CA . SER A 1 457 ? 12.034 -29.096 -13.398 1.00 35.88 457 SER A CA 1
ATOM 3552 C C . SER A 1 457 ? 11.632 -29.965 -12.185 1.00 35.88 457 SER A C 1
ATOM 3554 O O . SER A 1 457 ? 11.159 -29.469 -11.161 1.00 35.88 457 SER A O 1
ATOM 3556 N N . GLY A 1 458 ? 11.923 -31.272 -12.244 1.00 33.25 458 GLY A N 1
ATOM 3557 C CA . GLY A 1 458 ? 11.758 -32.236 -11.155 1.00 33.25 458 GLY A CA 1
ATOM 3558 C C . GLY A 1 458 ? 12.758 -32.111 -9.994 1.00 33.25 458 GLY A C 1
ATOM 3559 O O . GLY A 1 458 ? 12.383 -32.428 -8.866 1.00 33.25 458 GLY A O 1
ATOM 3560 N N . ARG A 1 459 ? 13.993 -31.623 -10.200 1.00 39.88 459 ARG A N 1
ATOM 3561 C CA . ARG A 1 459 ? 14.911 -31.263 -9.091 1.00 39.88 459 ARG A CA 1
ATOM 3562 C C . ARG A 1 459 ? 14.453 -29.976 -8.398 1.00 39.88 459 ARG A C 1
ATOM 3564 O O . ARG A 1 459 ? 14.390 -29.950 -7.171 1.00 39.88 459 ARG A O 1
ATOM 3571 N N . ILE A 1 460 ? 14.019 -28.987 -9.180 1.00 43.53 460 ILE A N 1
ATOM 3572 C CA . ILE A 1 460 ? 13.502 -27.685 -8.721 1.00 43.53 460 ILE A CA 1
ATOM 3573 C C . ILE A 1 460 ? 12.184 -27.847 -7.934 1.00 43.53 460 ILE A C 1
ATOM 3575 O O . ILE A 1 460 ? 11.961 -27.172 -6.932 1.00 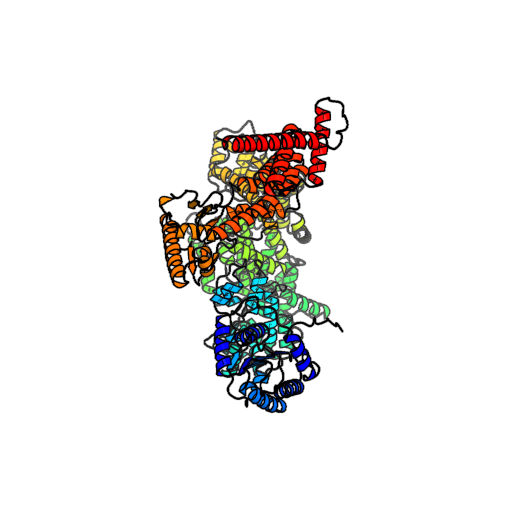43.53 460 ILE A O 1
ATOM 3579 N N . CYS A 1 461 ? 11.332 -28.811 -8.305 1.00 35.16 461 CYS A N 1
ATOM 3580 C CA . CYS A 1 461 ? 10.094 -29.121 -7.575 1.00 35.16 461 CYS A CA 1
ATOM 3581 C C . CYS A 1 461 ? 10.285 -30.026 -6.337 1.00 35.16 461 CYS A C 1
ATOM 3583 O O . CYS A 1 461 ? 9.424 -30.033 -5.454 1.00 35.16 461 CYS A O 1
ATOM 3585 N N . ARG A 1 462 ? 11.385 -30.793 -6.234 1.00 36.88 462 ARG A N 1
ATOM 3586 C CA . ARG A 1 462 ? 11.643 -31.708 -5.098 1.00 36.88 462 ARG A CA 1
ATOM 3587 C C . ARG A 1 462 ? 12.051 -30.988 -3.803 1.00 36.88 462 ARG A C 1
ATOM 3589 O O . ARG A 1 462 ? 11.864 -31.565 -2.734 1.00 36.88 462 ARG A O 1
ATOM 3596 N N . SER A 1 463 ? 12.533 -29.741 -3.855 1.00 43.66 463 SER A N 1
ATOM 3597 C CA . SER A 1 463 ? 12.847 -28.946 -2.647 1.00 43.66 463 SER A CA 1
ATOM 3598 C C . SER A 1 463 ? 11.584 -28.506 -1.887 1.00 43.66 463 SER A C 1
ATOM 3600 O O . SER A 1 463 ? 11.553 -28.513 -0.655 1.00 43.66 463 SER A O 1
ATOM 3602 N N . ARG A 1 464 ? 10.474 -28.256 -2.600 1.00 40.03 464 ARG A N 1
ATOM 3603 C CA . ARG A 1 464 ? 9.179 -27.871 -2.005 1.00 40.03 464 ARG A CA 1
ATOM 3604 C C . ARG A 1 464 ? 8.610 -28.919 -1.042 1.00 40.03 464 ARG A C 1
ATOM 3606 O O . ARG A 1 464 ? 7.917 -28.551 -0.096 1.00 40.03 464 ARG A O 1
ATOM 3613 N N . SER A 1 465 ? 8.894 -30.212 -1.242 1.00 37.31 465 SER A N 1
ATOM 3614 C CA . SER A 1 465 ? 8.345 -31.282 -0.390 1.00 37.31 465 SER A CA 1
ATOM 3615 C C . SER A 1 465 ? 9.129 -31.514 0.910 1.00 37.31 465 SER A C 1
ATOM 3617 O O . SER A 1 465 ? 8.647 -32.249 1.770 1.00 37.31 465 SER A O 1
ATOM 3619 N N . LYS A 1 466 ? 10.311 -30.898 1.079 1.00 37.31 466 LYS A N 1
ATOM 3620 C CA . LYS A 1 466 ? 11.123 -30.973 2.313 1.00 37.31 466 LYS A CA 1
ATOM 3621 C C . LYS A 1 466 ? 11.049 -29.713 3.193 1.00 37.31 466 LYS A C 1
ATOM 3623 O O . LYS A 1 466 ? 11.424 -29.776 4.361 1.00 37.31 466 LYS A O 1
ATOM 3628 N N . ALA A 1 467 ? 10.481 -28.615 2.691 1.00 40.47 467 ALA A N 1
ATOM 3629 C CA . ALA A 1 467 ? 10.471 -27.302 3.349 1.00 40.47 467 ALA A CA 1
ATOM 3630 C C . ALA A 1 467 ? 9.704 -27.216 4.689 1.00 40.47 467 ALA A C 1
ATOM 3632 O O . ALA A 1 467 ? 9.853 -26.240 5.413 1.00 40.47 467 ALA A O 1
ATOM 3633 N N . LYS A 1 468 ? 8.910 -28.222 5.083 1.00 41.75 468 LYS A N 1
ATOM 3634 C CA . LYS A 1 468 ? 8.176 -28.181 6.367 1.00 41.75 468 LYS A CA 1
ATOM 3635 C C . LYS A 1 468 ? 9.051 -28.400 7.618 1.00 41.75 468 LYS A C 1
ATOM 3637 O O . LYS A 1 468 ? 8.512 -28.337 8.718 1.00 41.75 468 LYS A O 1
ATOM 3642 N N . LYS A 1 469 ? 10.359 -28.672 7.475 1.00 44.81 469 LYS A N 1
ATOM 3643 C CA . LYS A 1 469 ? 11.303 -28.889 8.597 1.00 44.81 469 LYS A CA 1
ATOM 3644 C C . LYS A 1 469 ? 12.743 -28.383 8.342 1.00 44.81 469 LYS A C 1
ATOM 3646 O O . LYS A 1 469 ? 13.668 -28.892 8.968 1.00 44.81 469 LYS A O 1
ATOM 3651 N N . ALA A 1 470 ? 12.970 -27.445 7.420 1.00 59.59 470 ALA A N 1
ATOM 3652 C CA . ALA A 1 470 ? 14.315 -26.893 7.196 1.00 59.59 470 ALA A CA 1
ATOM 3653 C C . ALA A 1 470 ? 14.676 -25.849 8.277 1.00 59.59 470 ALA A C 1
ATOM 3655 O O . ALA A 1 470 ? 13.799 -25.124 8.752 1.00 59.59 470 ALA A O 1
ATOM 3656 N N . SER A 1 471 ? 15.946 -25.785 8.693 1.00 74.50 471 SER A N 1
ATOM 3657 C CA . SER A 1 471 ? 16.438 -24.691 9.544 1.00 74.50 471 SER A CA 1
ATOM 3658 C C . SER A 1 471 ? 16.470 -23.378 8.751 1.00 74.50 471 SER A C 1
ATOM 3660 O O . SER A 1 471 ? 16.534 -23.384 7.522 1.00 74.50 471 SER A O 1
ATOM 3662 N N . THR A 1 472 ? 16.448 -22.241 9.444 1.00 77.81 472 THR A N 1
ATOM 3663 C CA . THR A 1 472 ? 16.576 -20.897 8.847 1.00 77.81 472 THR A CA 1
ATOM 3664 C C . THR A 1 472 ? 17.856 -20.735 8.034 1.00 77.81 472 THR A C 1
ATOM 3666 O O . THR A 1 472 ? 17.822 -20.131 6.965 1.00 77.81 472 THR A O 1
ATOM 3669 N N . VAL A 1 473 ? 18.965 -21.317 8.502 1.00 82.62 473 VAL A N 1
ATOM 3670 C CA . VAL A 1 473 ? 20.244 -21.330 7.774 1.00 82.62 473 VAL A CA 1
ATOM 3671 C C . VAL A 1 473 ? 20.149 -22.156 6.499 1.00 82.62 473 VAL A C 1
ATOM 3673 O O . VAL A 1 473 ? 20.596 -21.690 5.462 1.00 82.62 473 VAL A O 1
ATOM 3676 N N . GLN A 1 474 ? 19.520 -23.336 6.542 1.00 84.62 474 GLN A N 1
ATOM 3677 C CA . GLN A 1 474 ? 19.334 -24.154 5.340 1.00 84.62 474 GLN A CA 1
ATOM 3678 C C . GLN A 1 474 ? 18.448 -23.441 4.315 1.00 84.62 474 GLN A C 1
ATOM 3680 O O . GLN A 1 474 ? 18.729 -23.469 3.127 1.00 84.62 474 GLN A O 1
ATOM 3685 N N . ALA A 1 475 ? 17.390 -22.764 4.767 1.00 82.31 475 ALA A N 1
ATOM 3686 C CA . ALA A 1 475 ? 16.544 -21.977 3.877 1.00 82.31 475 ALA A CA 1
ATOM 3687 C C . ALA A 1 475 ? 17.311 -20.806 3.236 1.00 82.31 475 ALA A C 1
ATOM 3689 O O . ALA A 1 475 ? 17.086 -20.506 2.066 1.00 82.31 475 ALA A O 1
ATOM 3690 N N . LEU A 1 476 ? 18.212 -20.157 3.983 1.00 86.38 476 LEU A N 1
ATOM 3691 C CA . LEU A 1 476 ? 19.106 -19.126 3.451 1.00 86.38 476 LEU A CA 1
ATOM 3692 C C . LEU A 1 476 ? 20.100 -19.704 2.439 1.00 86.38 476 LEU A C 1
ATOM 3694 O O . LEU A 1 476 ? 20.258 -19.133 1.366 1.00 86.38 476 LEU A O 1
ATOM 3698 N N . GLU A 1 477 ? 20.751 -20.818 2.771 1.00 88.06 477 GLU A N 1
ATOM 3699 C CA . GLU A 1 477 ? 21.659 -21.537 1.875 1.00 88.06 477 GLU A CA 1
ATOM 3700 C C . GLU A 1 477 ? 20.956 -21.872 0.557 1.00 88.06 477 GLU A C 1
ATOM 3702 O O . GLU A 1 477 ? 21.405 -21.431 -0.496 1.00 88.06 477 GLU A O 1
ATOM 3707 N N . ASP A 1 478 ? 19.791 -22.523 0.625 1.00 86.38 478 ASP A N 1
ATOM 3708 C CA . ASP A 1 478 ? 18.983 -22.870 -0.544 1.00 86.38 478 ASP A CA 1
ATOM 3709 C C . ASP A 1 478 ? 18.633 -21.613 -1.368 1.00 86.38 478 ASP A C 1
ATOM 3711 O O . ASP A 1 478 ? 18.738 -21.620 -2.594 1.00 86.38 478 ASP A O 1
ATOM 3715 N N . GLN A 1 479 ? 18.232 -20.511 -0.718 1.00 88.25 479 GLN A N 1
ATOM 3716 C CA . GLN A 1 479 ? 17.926 -19.245 -1.398 1.00 88.25 479 GLN A CA 1
ATOM 3717 C C . GLN A 1 479 ? 19.149 -18.659 -2.116 1.00 88.25 479 GLN A C 1
ATOM 3719 O O . GLN A 1 479 ? 19.021 -18.208 -3.255 1.00 88.25 479 GLN A O 1
ATOM 3724 N N . LEU A 1 480 ? 20.320 -18.670 -1.474 1.00 89.31 480 LEU A N 1
ATOM 3725 C CA . LEU A 1 480 ? 21.565 -18.154 -2.046 1.00 89.31 480 LEU A CA 1
ATOM 3726 C C . LEU A 1 480 ? 22.087 -19.043 -3.177 1.00 89.31 480 LEU A C 1
ATOM 3728 O O . LEU A 1 480 ? 22.555 -18.514 -4.181 1.00 89.31 480 LEU A O 1
ATOM 3732 N N . GLU A 1 481 ? 21.969 -20.367 -3.066 1.00 89.44 481 GLU A N 1
ATOM 3733 C CA . GLU A 1 481 ? 22.316 -21.292 -4.149 1.00 89.44 481 GLU A CA 1
ATOM 3734 C C . GLU A 1 481 ? 21.427 -21.078 -5.376 1.00 89.44 481 GLU A C 1
ATOM 3736 O O . GLU A 1 481 ? 21.929 -20.991 -6.499 1.00 89.44 481 GLU A O 1
ATOM 3741 N N . GLN A 1 482 ? 20.109 -20.948 -5.173 1.00 88.38 482 GLN A N 1
ATOM 3742 C CA . GLN A 1 482 ? 19.186 -20.635 -6.266 1.00 88.38 482 GLN A CA 1
ATOM 3743 C C . GLN A 1 482 ? 19.508 -19.274 -6.891 1.00 88.38 482 GLN A C 1
ATOM 3745 O O . GLN A 1 482 ? 19.519 -19.154 -8.115 1.00 88.38 482 GLN A O 1
ATOM 3750 N N . HIS A 1 483 ? 19.812 -18.265 -6.071 1.00 91.50 483 HIS A N 1
ATOM 3751 C CA . HIS A 1 483 ? 20.229 -16.954 -6.557 1.00 91.50 483 HIS A CA 1
ATOM 3752 C C . HIS A 1 483 ? 21.502 -17.050 -7.407 1.00 91.50 483 HIS A C 1
ATOM 3754 O O . HIS A 1 483 ? 21.517 -16.523 -8.515 1.00 91.50 483 HIS A O 1
ATOM 3760 N N . CYS A 1 484 ? 22.534 -17.772 -6.952 1.00 90.19 484 CYS A N 1
ATOM 3761 C CA . CYS A 1 484 ? 23.763 -17.966 -7.728 1.00 90.19 484 CYS A CA 1
ATOM 3762 C C . CYS A 1 484 ? 23.460 -18.583 -9.096 1.00 90.19 484 CYS A C 1
ATOM 3764 O O . CYS A 1 484 ? 23.865 -18.032 -10.115 1.00 90.19 484 CYS A O 1
ATOM 3766 N N . LEU A 1 485 ? 22.675 -19.664 -9.128 1.00 88.31 485 LEU A N 1
ATOM 3767 C CA . LEU A 1 485 ? 22.300 -20.348 -10.366 1.00 88.31 485 LEU A CA 1
ATOM 3768 C C . LEU A 1 485 ? 21.567 -19.416 -11.346 1.00 88.31 485 LEU A C 1
ATOM 3770 O O . LEU A 1 485 ? 21.913 -19.340 -12.526 1.00 88.31 485 LEU A O 1
ATOM 3774 N N . PHE A 1 486 ? 20.544 -18.697 -10.875 1.00 89.56 486 PHE A N 1
ATOM 3775 C CA . PHE A 1 486 ? 19.773 -17.801 -11.739 1.00 89.56 486 PHE A CA 1
ATOM 3776 C C . PHE A 1 486 ? 20.583 -16.576 -12.167 1.00 89.56 486 PHE A C 1
ATOM 3778 O O . PHE A 1 486 ? 20.442 -16.116 -13.304 1.00 89.56 486 PHE A O 1
ATOM 3785 N N . ARG A 1 487 ? 21.457 -16.063 -11.295 1.00 91.19 487 ARG A N 1
ATOM 3786 C CA . ARG A 1 487 ? 22.348 -14.944 -11.603 1.00 91.19 487 ARG A CA 1
ATOM 3787 C C . ARG A 1 487 ? 23.398 -15.342 -12.638 1.00 91.19 487 ARG A C 1
ATOM 3789 O O . ARG A 1 487 ? 23.605 -14.579 -13.578 1.00 91.19 487 ARG A O 1
ATOM 3796 N N . GLU A 1 488 ? 23.987 -16.532 -12.538 1.00 90.69 488 GLU A N 1
ATOM 3797 C CA . GLU A 1 488 ? 24.903 -17.087 -13.545 1.00 90.69 488 GLU A CA 1
ATOM 3798 C C . GLU A 1 488 ? 24.238 -17.162 -14.922 1.00 90.69 488 GLU A C 1
ATOM 3800 O O . GLU A 1 488 ? 24.746 -16.601 -15.895 1.00 90.69 488 GLU A O 1
ATOM 3805 N N . GLN A 1 489 ? 23.046 -17.762 -14.992 1.00 87.56 489 GLN A N 1
ATOM 3806 C CA . GLN A 1 489 ? 22.254 -17.832 -16.223 1.00 87.56 489 GLN A CA 1
ATOM 3807 C C . GLN A 1 489 ? 21.949 -16.438 -16.783 1.00 87.56 489 GLN A C 1
ATOM 3809 O O . GLN A 1 489 ? 22.046 -16.206 -17.989 1.00 87.56 489 GLN A O 1
ATOM 3814 N N . LEU A 1 490 ? 21.605 -15.482 -15.916 1.00 89.44 490 LEU A N 1
ATOM 3815 C CA . LEU A 1 490 ? 21.316 -14.113 -16.325 1.00 89.44 490 LEU A CA 1
ATOM 3816 C C . LEU A 1 490 ? 22.547 -13.418 -16.925 1.00 89.44 490 LEU A C 1
ATOM 3818 O O . LEU A 1 490 ? 22.427 -12.780 -17.974 1.00 89.44 490 LEU A O 1
ATOM 3822 N N . LEU A 1 491 ? 23.713 -13.566 -16.290 1.00 89.50 491 LEU A N 1
ATOM 3823 C CA . LEU A 1 491 ? 24.987 -12.996 -16.736 1.00 89.50 491 LEU A CA 1
ATOM 3824 C C . LEU A 1 491 ? 25.462 -13.613 -18.062 1.00 89.50 491 LEU A C 1
ATOM 3826 O O . LEU A 1 491 ? 25.935 -12.887 -18.939 1.00 89.50 491 LEU A O 1
ATOM 3830 N N . LEU A 1 492 ? 25.260 -14.920 -18.256 1.00 86.06 492 LEU A N 1
ATOM 3831 C CA . LEU A 1 492 ? 25.592 -15.632 -19.497 1.00 86.06 492 LEU A CA 1
ATOM 3832 C C . LEU A 1 492 ? 24.617 -15.354 -20.656 1.00 86.06 492 LEU A C 1
ATOM 3834 O O . LEU A 1 492 ? 24.926 -15.659 -21.808 1.00 86.06 492 LEU A O 1
ATOM 3838 N N . GLY A 1 493 ? 23.472 -14.717 -20.392 1.00 83.94 493 GLY A N 1
ATOM 3839 C CA . GLY A 1 493 ? 22.466 -14.391 -21.409 1.00 83.94 493 GLY A CA 1
ATOM 3840 C C . GLY A 1 493 ? 21.350 -15.432 -21.564 1.00 83.94 493 GLY A C 1
ATOM 3841 O O . GLY A 1 493 ? 20.528 -15.326 -22.475 1.00 83.94 493 GLY A O 1
ATOM 3842 N N . GLU A 1 494 ? 21.260 -16.415 -20.667 1.00 85.00 494 GLU A N 1
ATOM 3843 C CA . GLU A 1 494 ? 20.213 -17.444 -20.627 1.00 85.00 494 GLU A CA 1
ATOM 3844 C C . GLU A 1 494 ? 18.949 -16.970 -19.885 1.00 85.00 494 GLU A C 1
ATOM 3846 O O . GLU A 1 494 ? 18.406 -17.640 -19.003 1.00 85.00 494 GLU A O 1
ATOM 3851 N N . TRP A 1 495 ? 18.426 -15.795 -20.244 1.00 87.81 495 TRP A N 1
ATOM 3852 C CA . TRP A 1 495 ? 17.358 -15.129 -19.480 1.00 87.81 495 TRP A CA 1
ATOM 3853 C C . TRP A 1 495 ? 16.068 -15.947 -19.338 1.00 87.81 495 TRP A C 1
ATOM 3855 O O . TRP A 1 495 ? 15.314 -15.754 -18.387 1.00 87.81 495 TRP A O 1
ATOM 3865 N N . ARG A 1 496 ? 15.792 -16.865 -20.276 1.00 83.69 496 ARG A N 1
ATOM 3866 C CA . ARG A 1 496 ? 14.618 -17.748 -20.200 1.00 83.69 496 ARG A CA 1
ATOM 3867 C C . ARG A 1 496 ? 14.733 -18.751 -19.056 1.00 83.69 496 ARG A C 1
ATOM 3869 O O . ARG A 1 496 ? 13.729 -18.976 -18.390 1.00 83.69 496 ARG A O 1
ATOM 3876 N N . SER A 1 497 ? 15.917 -19.315 -18.844 1.00 81.00 497 SER A N 1
ATOM 3877 C CA . SER A 1 497 ? 16.193 -20.216 -17.724 1.00 81.00 497 SER A CA 1
ATOM 3878 C C . SER A 1 497 ? 16.107 -19.439 -16.404 1.00 81.00 497 SER A C 1
ATOM 3880 O O . SER A 1 497 ? 15.383 -19.837 -15.494 1.00 81.00 497 SER A O 1
ATOM 3882 N N . ALA A 1 498 ? 16.693 -18.235 -16.363 1.00 84.12 498 ALA A N 1
ATOM 3883 C CA . ALA A 1 498 ? 16.659 -17.366 -15.184 1.00 84.12 498 ALA A CA 1
ATOM 3884 C C . ALA A 1 498 ? 15.238 -16.899 -14.794 1.00 84.12 498 ALA A C 1
ATOM 3886 O O . ALA A 1 498 ? 14.964 -16.615 -13.629 1.00 84.12 498 ALA A O 1
ATOM 3887 N N . ALA A 1 499 ? 14.294 -16.839 -15.742 1.00 81.81 499 ALA A N 1
ATOM 3888 C CA . ALA A 1 499 ? 12.916 -16.420 -15.472 1.00 81.81 499 ALA A CA 1
ATOM 3889 C C . ALA A 1 499 ? 12.136 -17.394 -14.565 1.00 81.81 499 ALA A C 1
ATOM 3891 O O . ALA A 1 499 ? 11.088 -17.014 -14.031 1.00 81.81 499 ALA A O 1
ATOM 3892 N N . GLU A 1 500 ? 12.641 -18.611 -14.339 1.00 80.75 500 GLU A N 1
ATOM 3893 C CA . GLU A 1 500 ? 12.083 -19.550 -13.359 1.00 80.75 500 GLU A CA 1
ATOM 3894 C C . GLU A 1 500 ? 12.189 -19.033 -11.910 1.00 80.75 500 GLU A C 1
ATOM 3896 O O . GLU A 1 500 ? 11.376 -19.416 -11.063 1.00 80.75 500 GLU A O 1
ATOM 3901 N N . ALA A 1 501 ? 13.075 -18.065 -11.633 1.00 81.44 501 ALA A N 1
ATOM 3902 C CA . ALA A 1 501 ? 13.172 -17.384 -10.338 1.00 81.44 501 ALA A CA 1
ATOM 3903 C C . ALA A 1 501 ? 11.833 -16.775 -9.868 1.00 81.44 501 ALA A C 1
ATOM 3905 O O . ALA A 1 501 ? 11.580 -16.662 -8.666 1.00 81.44 501 ALA A O 1
ATOM 3906 N N . ARG A 1 502 ? 10.909 -16.454 -10.791 1.00 80.06 502 ARG A N 1
ATOM 3907 C CA . ARG A 1 502 ? 9.562 -15.943 -10.462 1.00 80.06 502 ARG A CA 1
ATOM 3908 C C . ARG A 1 502 ? 8.792 -16.854 -9.511 1.00 80.06 502 ARG A C 1
ATOM 3910 O O . ARG A 1 502 ? 8.043 -16.362 -8.673 1.00 80.06 502 ARG A O 1
ATOM 3917 N N . PHE A 1 503 ? 8.956 -18.172 -9.627 1.00 80.38 503 PHE A N 1
ATOM 3918 C CA . PHE A 1 503 ? 8.250 -19.114 -8.757 1.00 80.38 503 PHE A CA 1
ATOM 3919 C C . PHE A 1 503 ? 8.672 -18.983 -7.289 1.00 80.38 503 PHE A C 1
ATOM 3921 O O . PHE A 1 503 ? 7.860 -19.232 -6.396 1.00 80.38 503 PHE A O 1
ATOM 3928 N N . TRP A 1 504 ? 9.913 -18.561 -7.049 1.00 77.25 504 TRP A N 1
ATOM 3929 C CA . TRP A 1 504 ? 10.474 -18.319 -5.722 1.00 77.25 504 TRP A CA 1
ATOM 3930 C C . TRP A 1 504 ? 10.149 -16.915 -5.210 1.00 77.25 504 TRP A C 1
ATOM 3932 O O . TRP A 1 504 ? 9.737 -16.755 -4.058 1.00 77.25 504 TRP A O 1
ATOM 3942 N N . ALA A 1 505 ? 10.251 -15.922 -6.098 1.00 74.06 505 ALA A N 1
ATOM 3943 C CA . ALA A 1 505 ? 9.937 -14.522 -5.821 1.00 74.06 505 ALA A CA 1
ATOM 3944 C C . ALA A 1 505 ? 8.494 -14.314 -5.330 1.00 74.06 505 ALA A C 1
ATOM 3946 O O . ALA A 1 505 ? 8.238 -13.439 -4.514 1.00 74.06 505 ALA A O 1
ATOM 3947 N N . MET A 1 506 ? 7.551 -15.143 -5.789 1.00 74.94 506 MET A N 1
ATOM 3948 C CA . MET A 1 506 ? 6.131 -15.048 -5.422 1.00 74.94 506 MET A CA 1
ATOM 3949 C C . MET A 1 506 ? 5.757 -15.820 -4.141 1.00 74.94 506 MET A C 1
ATOM 3951 O O . MET A 1 506 ? 4.580 -16.094 -3.897 1.00 74.94 506 MET A O 1
ATOM 3955 N N . SER A 1 507 ? 6.735 -16.213 -3.321 1.00 69.88 507 SER A N 1
ATOM 3956 C CA . SER A 1 507 ? 6.479 -16.811 -2.004 1.00 69.88 507 SER A CA 1
ATOM 3957 C C . SER A 1 507 ? 6.144 -15.744 -0.952 1.00 69.88 507 SER A C 1
ATOM 3959 O O . SER A 1 507 ? 6.614 -14.613 -1.025 1.00 69.88 507 SER A O 1
ATOM 3961 N N . SER A 1 508 ? 5.346 -16.096 0.065 1.00 54.44 508 SER A N 1
ATOM 3962 C CA . SER A 1 508 ? 4.809 -15.137 1.051 1.00 54.44 508 SER A CA 1
ATOM 3963 C C . SER A 1 508 ? 5.855 -14.433 1.928 1.00 54.44 508 SER A C 1
ATOM 3965 O O . SER A 1 508 ? 5.491 -13.521 2.660 1.00 54.44 508 SER A O 1
ATOM 3967 N N . GLN A 1 509 ? 7.118 -14.865 1.888 1.00 62.47 509 GLN A N 1
ATOM 3968 C CA . GLN A 1 509 ? 8.219 -14.343 2.709 1.00 62.47 509 GLN A CA 1
ATOM 3969 C C . GLN A 1 509 ? 9.402 -13.821 1.877 1.00 62.47 509 GLN A C 1
ATOM 3971 O O . GLN A 1 509 ? 10.419 -13.441 2.449 1.00 62.47 509 GLN A O 1
ATOM 3976 N N . ALA A 1 510 ? 9.297 -13.779 0.543 1.00 67.38 510 ALA A N 1
ATOM 3977 C CA . ALA A 1 510 ? 10.441 -13.478 -0.321 1.00 67.38 510 ALA A CA 1
ATOM 3978 C C . ALA A 1 510 ? 11.093 -12.119 0.000 1.00 67.38 510 ALA A C 1
ATOM 3980 O O . ALA A 1 510 ? 12.305 -12.038 0.127 1.00 67.38 510 ALA A O 1
ATOM 3981 N N . SER A 1 511 ? 10.311 -11.059 0.227 1.00 72.12 511 SER A N 1
ATOM 3982 C CA . SER A 1 511 ? 10.863 -9.726 0.522 1.00 72.12 511 SER A CA 1
ATOM 3983 C C . SER A 1 511 ? 11.292 -9.510 1.983 1.00 72.12 511 SER A C 1
ATOM 3985 O O . SER A 1 511 ? 11.718 -8.410 2.343 1.00 72.12 511 SER A O 1
ATOM 3987 N N . GLU A 1 512 ? 11.097 -10.498 2.862 1.00 74.56 512 GLU A N 1
ATOM 3988 C CA . GLU A 1 512 ? 11.396 -10.368 4.296 1.00 74.56 512 GLU A CA 1
ATOM 3989 C C . GLU A 1 512 ? 12.829 -10.764 4.656 1.00 74.56 512 GLU A C 1
ATOM 3991 O O . GLU A 1 512 ? 13.316 -10.326 5.697 1.00 74.56 512 GLU A O 1
ATOM 3996 N N . THR A 1 513 ? 13.491 -11.542 3.796 1.00 84.31 513 THR A N 1
ATOM 3997 C CA . THR A 1 513 ? 14.879 -11.985 3.960 1.00 84.31 513 THR A CA 1
ATOM 3998 C C . THR A 1 513 ? 15.783 -11.388 2.883 1.00 84.31 513 THR A C 1
ATOM 4000 O O . THR A 1 513 ? 15.312 -11.000 1.808 1.00 84.31 513 THR A O 1
ATOM 4003 N N . VAL A 1 514 ? 17.091 -11.323 3.143 1.00 87.25 514 VAL A N 1
ATOM 4004 C CA . VAL A 1 514 ? 18.077 -10.897 2.135 1.00 87.25 514 VAL A CA 1
ATOM 4005 C C . VAL A 1 514 ? 18.078 -11.874 0.955 1.00 87.25 514 VAL A C 1
ATOM 4007 O O . VAL A 1 514 ? 17.884 -11.444 -0.180 1.00 87.25 514 VAL A O 1
ATOM 4010 N N . GLY A 1 515 ? 18.185 -13.185 1.211 1.00 87.00 515 GLY A N 1
ATOM 4011 C CA . GLY A 1 515 ? 18.209 -14.212 0.157 1.00 87.00 515 GLY A CA 1
ATOM 4012 C C . GLY A 1 515 ? 16.958 -14.223 -0.733 1.00 87.00 515 GLY A C 1
ATOM 4013 O O . GLY A 1 515 ? 17.056 -14.300 -1.956 1.00 87.00 515 GLY A O 1
ATOM 4014 N N . GLY A 1 516 ? 15.769 -14.066 -0.146 1.00 87.75 516 GLY A N 1
ATOM 4015 C CA . GLY A 1 516 ? 14.528 -13.966 -0.912 1.00 87.75 516 GLY A CA 1
ATOM 4016 C C . GLY A 1 516 ? 14.434 -12.669 -1.723 1.00 87.75 516 GLY A C 1
ATOM 4017 O O . GLY A 1 516 ? 13.943 -12.685 -2.852 1.00 87.75 516 GLY A O 1
ATOM 4018 N N . SER A 1 517 ? 14.958 -11.560 -1.189 1.00 89.31 517 SER A N 1
ATOM 4019 C CA . SER A 1 517 ? 14.982 -10.270 -1.886 1.00 89.31 517 SER A CA 1
ATOM 4020 C C . SER A 1 517 ? 15.859 -10.322 -3.141 1.00 89.31 517 SER A C 1
ATOM 4022 O O . SER A 1 517 ? 15.479 -9.751 -4.163 1.00 89.31 517 SER A O 1
ATOM 4024 N N . LEU A 1 518 ? 16.977 -11.056 -3.103 1.00 90.75 518 LEU A N 1
ATOM 4025 C CA . LEU A 1 518 ? 17.838 -11.288 -4.270 1.00 90.75 518 LEU A CA 1
ATOM 4026 C C . LEU A 1 518 ? 17.101 -12.055 -5.384 1.00 90.75 518 LEU A C 1
ATOM 4028 O O . LEU A 1 518 ? 17.109 -11.625 -6.536 1.00 90.75 518 LEU A O 1
ATOM 4032 N N . LEU A 1 519 ? 16.359 -13.113 -5.036 1.00 90.81 519 LEU A N 1
ATOM 4033 C CA . LEU A 1 519 ? 15.563 -13.895 -5.998 1.00 90.81 519 LEU A CA 1
ATOM 4034 C C . LEU A 1 519 ? 14.451 -13.071 -6.670 1.00 90.81 519 LEU A C 1
ATOM 4036 O O . LEU A 1 519 ? 14.123 -13.291 -7.839 1.00 90.81 519 LEU A O 1
ATOM 4040 N N . VAL A 1 520 ? 13.860 -12.110 -5.950 1.00 89.88 520 VAL A N 1
ATOM 4041 C CA . VAL A 1 520 ? 12.886 -11.164 -6.524 1.00 89.88 520 VAL A CA 1
ATOM 4042 C C . VAL A 1 520 ? 13.546 -10.280 -7.585 1.00 89.88 520 VAL A C 1
ATOM 4044 O O . VAL A 1 520 ? 12.949 -10.044 -8.641 1.00 89.88 520 VAL A O 1
ATOM 4047 N N . VAL A 1 521 ? 14.776 -9.820 -7.335 1.00 91.31 521 VAL A N 1
ATOM 4048 C CA . VAL A 1 521 ? 15.545 -9.026 -8.302 1.00 91.31 521 VAL A CA 1
ATOM 4049 C C . VAL A 1 521 ? 15.925 -9.873 -9.519 1.00 91.31 521 VAL A C 1
ATOM 4051 O O . VAL A 1 521 ? 15.675 -9.434 -10.642 1.00 91.31 521 VAL A O 1
ATOM 4054 N N . ASP A 1 522 ? 16.411 -11.106 -9.327 1.00 92.25 522 ASP A N 1
ATOM 4055 C CA . ASP A 1 522 ? 16.718 -12.042 -10.424 1.00 92.25 522 ASP A CA 1
ATOM 4056 C C . ASP A 1 522 ? 15.506 -12.241 -11.338 1.00 92.25 522 ASP A C 1
ATOM 4058 O O . ASP A 1 522 ? 15.590 -12.087 -12.561 1.00 92.25 522 ASP A O 1
ATOM 4062 N N . ALA A 1 523 ? 14.347 -12.519 -10.728 1.00 90.38 523 ALA A N 1
ATOM 4063 C CA . ALA A 1 523 ? 13.093 -12.697 -11.435 1.00 90.38 523 ALA A CA 1
ATOM 4064 C C . ALA A 1 523 ? 12.747 -11.450 -12.252 1.00 90.38 523 ALA A C 1
ATOM 4066 O O . ALA A 1 523 ? 12.481 -11.566 -13.450 1.00 90.38 523 ALA A O 1
ATOM 4067 N N . TYR A 1 524 ? 12.776 -10.261 -11.640 1.00 90.56 524 TYR A N 1
ATOM 4068 C CA . TYR A 1 524 ? 12.494 -8.999 -12.325 1.00 90.56 524 TYR A CA 1
ATOM 4069 C C . TYR A 1 524 ? 13.435 -8.762 -13.511 1.00 90.56 524 TYR A C 1
ATOM 4071 O O . TYR A 1 524 ? 12.964 -8.475 -14.619 1.00 90.56 524 TYR A O 1
ATOM 4079 N N . CYS A 1 525 ? 14.744 -8.929 -13.307 1.00 91.94 525 CYS A N 1
ATOM 4080 C CA . CYS A 1 525 ? 15.747 -8.709 -14.339 1.00 91.94 525 CYS A CA 1
ATOM 4081 C C . CYS A 1 525 ? 15.566 -9.674 -15.521 1.00 91.94 525 CYS A C 1
ATOM 4083 O O . CYS A 1 525 ? 15.538 -9.232 -16.673 1.00 91.94 525 CYS A O 1
ATOM 4085 N N . ALA A 1 526 ? 15.343 -10.964 -15.252 1.00 90.44 526 ALA A N 1
ATOM 4086 C CA . ALA A 1 526 ? 15.092 -11.968 -16.283 1.00 90.44 526 ALA A CA 1
ATOM 4087 C C . ALA A 1 526 ? 13.815 -11.671 -17.092 1.00 90.44 526 ALA A C 1
ATOM 4089 O O . ALA A 1 526 ? 13.846 -11.699 -18.324 1.00 90.44 526 ALA A O 1
ATOM 4090 N N . CYS A 1 527 ? 12.697 -11.315 -16.433 1.00 86.44 527 CYS A N 1
ATOM 4091 C CA . CYS A 1 527 ? 11.480 -10.880 -17.143 1.00 86.44 527 CYS A CA 1
ATOM 4092 C C . CYS A 1 527 ? 11.758 -9.706 -18.066 1.00 86.44 527 CYS A C 1
ATOM 4094 O O . CYS A 1 527 ? 11.295 -9.671 -19.209 1.00 86.44 527 CYS A O 1
ATOM 4096 N N . GLY A 1 528 ? 12.460 -8.718 -17.515 1.00 85.62 528 GLY A N 1
ATOM 4097 C CA . GLY A 1 528 ? 12.624 -7.446 -18.167 1.00 85.62 528 GLY A CA 1
ATOM 4098 C C . GLY A 1 528 ? 13.481 -7.552 -19.418 1.00 85.62 528 GLY A C 1
ATOM 4099 O O . GLY A 1 528 ? 13.114 -6.957 -20.430 1.00 85.62 528 GLY A O 1
ATOM 4100 N N . LEU A 1 529 ? 14.551 -8.352 -19.371 1.00 88.62 529 LEU A N 1
ATOM 4101 C CA . LEU A 1 529 ? 15.437 -8.605 -20.508 1.00 88.62 529 LEU A CA 1
ATOM 4102 C C . LEU A 1 529 ? 14.776 -9.462 -21.591 1.00 88.62 529 LEU A C 1
ATOM 4104 O O . LEU A 1 529 ? 14.937 -9.167 -22.773 1.00 88.62 529 LEU A O 1
ATOM 4108 N N . LEU A 1 530 ? 13.939 -10.439 -21.222 1.00 85.94 530 LEU A N 1
ATOM 4109 C CA . LEU A 1 530 ? 13.140 -11.209 -22.187 1.00 85.94 530 LEU A CA 1
ATOM 4110 C C . LEU A 1 530 ? 12.116 -10.362 -22.962 1.00 85.94 530 LEU A C 1
ATOM 4112 O O . LEU A 1 530 ? 11.552 -10.840 -23.946 1.00 85.94 530 LEU A O 1
ATOM 4116 N N . GLY A 1 531 ? 11.846 -9.128 -22.522 1.00 74.44 531 GLY A N 1
ATOM 4117 C CA . GLY A 1 531 ? 10.787 -8.289 -23.082 1.00 74.44 531 GLY A CA 1
ATOM 4118 C C . GLY A 1 531 ? 9.380 -8.769 -22.708 1.00 74.44 531 GLY A C 1
ATOM 4119 O O . GLY A 1 531 ? 8.407 -8.398 -23.364 1.00 74.44 531 GLY A O 1
ATOM 4120 N N . GLU A 1 532 ? 9.256 -9.599 -21.667 1.00 77.88 532 GLU A N 1
ATOM 4121 C CA . GLU A 1 532 ? 7.963 -10.018 -21.131 1.00 77.88 532 GLU A CA 1
ATOM 4122 C C . GLU A 1 532 ? 7.359 -8.913 -20.251 1.00 77.88 532 GLU A C 1
ATOM 4124 O O . GLU A 1 532 ? 8.061 -8.173 -19.560 1.00 77.88 532 GLU A O 1
ATOM 4129 N N . GLY A 1 533 ? 6.029 -8.789 -20.261 1.00 65.81 533 GLY A N 1
ATOM 4130 C CA . GLY A 1 533 ? 5.333 -7.837 -19.399 1.00 65.81 533 GLY A CA 1
ATOM 4131 C C . GLY A 1 533 ? 5.503 -8.204 -17.924 1.00 65.81 533 GLY A C 1
ATOM 4132 O O . GLY A 1 533 ? 5.016 -9.243 -17.486 1.00 65.81 533 GLY A O 1
ATOM 4133 N N . VAL A 1 534 ? 6.166 -7.342 -17.150 1.00 67.19 534 VAL A N 1
ATOM 4134 C CA . VAL A 1 534 ? 6.315 -7.520 -15.698 1.00 67.19 534 VAL A CA 1
ATOM 4135 C C . VAL A 1 534 ? 4.972 -7.248 -15.009 1.00 67.19 534 VAL A C 1
ATOM 4137 O O . VAL A 1 534 ? 4.443 -6.135 -15.097 1.00 67.19 534 VAL A O 1
ATOM 4140 N N . THR A 1 535 ? 4.434 -8.252 -14.314 1.00 65.88 535 THR A N 1
ATOM 4141 C CA . THR A 1 535 ? 3.179 -8.178 -13.542 1.00 65.88 535 THR A CA 1
ATOM 4142 C C . THR A 1 535 ? 3.248 -7.137 -12.421 1.00 65.88 535 THR A C 1
ATOM 4144 O O . THR A 1 535 ? 4.325 -6.903 -11.874 1.00 65.88 535 THR A O 1
ATOM 4147 N N . LEU A 1 536 ? 2.104 -6.555 -12.035 1.00 56.19 536 LEU A N 1
ATOM 4148 C CA . LEU A 1 536 ? 2.034 -5.586 -10.931 1.00 56.19 536 LEU A CA 1
ATOM 4149 C C . LEU A 1 536 ? 2.553 -6.184 -9.615 1.00 56.19 536 LEU A C 1
ATOM 4151 O O . LEU A 1 536 ? 3.362 -5.544 -8.953 1.00 56.19 536 LEU A O 1
ATOM 4155 N N . ASP A 1 537 ? 2.178 -7.427 -9.309 1.00 60.81 537 ASP A N 1
ATOM 4156 C CA . ASP A 1 537 ? 2.585 -8.103 -8.072 1.00 60.81 537 ASP A CA 1
ATOM 4157 C C . ASP A 1 537 ? 4.113 -8.192 -7.944 1.00 60.81 537 ASP A C 1
ATOM 4159 O O . ASP A 1 537 ? 4.678 -7.781 -6.934 1.00 60.81 537 ASP A O 1
ATOM 4163 N N . LEU A 1 538 ? 4.804 -8.615 -9.009 1.00 71.06 538 LEU A N 1
ATOM 4164 C CA . LEU A 1 538 ? 6.271 -8.677 -9.037 1.00 71.06 538 LEU A CA 1
ATOM 4165 C C . LEU A 1 538 ? 6.929 -7.295 -8.870 1.00 71.06 538 LEU A C 1
ATOM 4167 O O . LEU A 1 538 ? 7.983 -7.191 -8.250 1.00 71.06 538 LEU A O 1
ATOM 4171 N N . LYS A 1 539 ? 6.314 -6.216 -9.375 1.00 66.25 539 LYS A N 1
ATOM 4172 C CA . LYS A 1 539 ? 6.812 -4.846 -9.142 1.00 66.25 539 LYS A CA 1
ATOM 4173 C C . LYS A 1 539 ? 6.633 -4.414 -7.686 1.00 66.25 539 LYS A C 1
ATOM 4175 O O . LYS A 1 539 ? 7.504 -3.736 -7.144 1.00 66.25 539 LYS A O 1
ATOM 4180 N N . THR A 1 540 ? 5.522 -4.792 -7.056 1.00 67.62 540 THR A N 1
ATOM 4181 C CA . THR A 1 540 ? 5.276 -4.513 -5.637 1.00 67.62 540 THR A CA 1
ATOM 4182 C C . THR A 1 540 ? 6.258 -5.276 -4.751 1.00 67.62 540 THR A C 1
ATOM 4184 O O . THR A 1 540 ? 6.824 -4.681 -3.834 1.00 67.62 540 THR A O 1
ATOM 4187 N N . GLU A 1 541 ? 6.518 -6.552 -5.046 1.00 74.06 541 GLU A N 1
ATOM 4188 C CA . GLU A 1 541 ? 7.540 -7.323 -4.329 1.00 74.06 541 GLU A CA 1
ATOM 4189 C C . GLU A 1 541 ? 8.942 -6.746 -4.538 1.00 74.06 541 GLU A C 1
ATOM 4191 O O . GLU A 1 541 ? 9.690 -6.612 -3.571 1.00 74.06 541 GLU A O 1
ATOM 4196 N N . LEU A 1 542 ? 9.284 -6.311 -5.757 1.00 80.88 542 LEU A N 1
ATOM 4197 C CA . LEU A 1 542 ? 10.567 -5.659 -6.034 1.00 80.88 542 LEU A CA 1
ATOM 4198 C C . LEU A 1 542 ? 10.775 -4.411 -5.169 1.00 80.88 542 LEU A C 1
ATOM 4200 O O . LEU A 1 542 ? 11.851 -4.223 -4.608 1.00 80.88 542 LEU A O 1
ATOM 4204 N N . ALA A 1 543 ? 9.751 -3.565 -5.021 1.00 74.19 543 ALA A N 1
ATOM 4205 C CA . ALA A 1 543 ? 9.848 -2.369 -4.187 1.00 74.19 543 ALA A CA 1
ATOM 4206 C C . ALA A 1 543 ? 10.148 -2.711 -2.716 1.00 74.19 543 ALA A C 1
ATOM 4208 O O . ALA A 1 543 ? 10.942 -2.023 -2.069 1.00 74.19 543 ALA A O 1
ATOM 4209 N N . ARG A 1 544 ? 9.559 -3.795 -2.192 1.00 75.38 544 ARG A N 1
ATOM 4210 C CA . ARG A 1 544 ? 9.846 -4.281 -0.834 1.00 75.38 544 ARG A CA 1
ATOM 4211 C C . ARG A 1 544 ? 11.239 -4.891 -0.730 1.00 75.38 544 ARG A C 1
ATOM 4213 O O . ARG A 1 544 ? 11.964 -4.551 0.198 1.00 75.38 544 ARG A O 1
ATOM 4220 N N . ALA A 1 545 ? 11.627 -5.722 -1.694 1.00 84.31 545 ALA A N 1
ATOM 4221 C CA . ALA A 1 545 ? 12.943 -6.348 -1.754 1.00 84.31 545 ALA A CA 1
ATOM 4222 C C . ALA A 1 545 ? 14.065 -5.299 -1.780 1.00 84.31 545 ALA A C 1
ATOM 4224 O O . ALA A 1 545 ? 14.969 -5.335 -0.950 1.00 84.31 545 ALA A O 1
ATOM 4225 N N . LEU A 1 546 ? 13.966 -4.291 -2.654 1.00 81.06 546 LEU A N 1
ATOM 4226 C CA . LEU A 1 546 ? 14.947 -3.205 -2.717 1.00 81.06 546 LEU A CA 1
ATOM 4227 C C . LEU A 1 546 ? 15.004 -2.401 -1.415 1.00 81.06 546 LEU A C 1
ATOM 4229 O O . LEU A 1 546 ? 16.077 -1.944 -1.034 1.00 81.06 546 LEU A O 1
ATOM 4233 N N . LYS A 1 547 ? 13.885 -2.244 -0.697 1.00 78.56 547 LYS A N 1
ATOM 4234 C CA . LYS A 1 547 ? 13.884 -1.608 0.626 1.00 78.56 547 LYS A CA 1
ATOM 4235 C C . LYS A 1 547 ? 14.651 -2.444 1.655 1.00 78.56 547 LYS A C 1
ATOM 4237 O O . LYS A 1 547 ? 15.493 -1.887 2.350 1.00 78.56 547 LYS A O 1
ATOM 4242 N N . THR A 1 548 ? 14.406 -3.752 1.713 1.00 80.00 548 THR A N 1
ATOM 4243 C CA . THR A 1 548 ? 15.131 -4.699 2.581 1.00 80.00 548 THR A CA 1
ATOM 4244 C C . THR A 1 548 ? 16.629 -4.735 2.258 1.00 80.00 548 THR A C 1
ATOM 4246 O O . THR A 1 548 ? 17.468 -4.786 3.152 1.00 80.00 548 THR A O 1
ATOM 4249 N N . LEU A 1 549 ? 17.004 -4.644 0.983 1.00 80.75 549 LEU A N 1
ATOM 4250 C CA . LEU A 1 549 ? 18.412 -4.568 0.587 1.00 80.75 549 LEU A CA 1
ATOM 4251 C C . LEU A 1 549 ? 19.032 -3.196 0.920 1.00 80.75 549 LEU A C 1
ATOM 4253 O O . LEU A 1 549 ? 20.197 -3.124 1.297 1.00 80.75 549 LEU A O 1
ATOM 4257 N N . ARG A 1 550 ? 18.259 -2.102 0.866 1.00 71.31 550 ARG A N 1
ATOM 4258 C CA . ARG A 1 550 ? 18.720 -0.743 1.221 1.00 71.31 550 ARG A CA 1
ATOM 4259 C C . ARG A 1 550 ? 18.884 -0.498 2.716 1.00 71.31 550 ARG A C 1
ATOM 4261 O O . ARG A 1 550 ? 19.664 0.378 3.072 1.00 71.31 550 ARG A O 1
ATOM 4268 N N . THR A 1 551 ? 18.215 -1.254 3.594 1.00 66.50 551 THR A N 1
ATOM 4269 C CA . THR A 1 551 ? 18.520 -1.219 5.042 1.00 66.50 551 THR A CA 1
ATOM 4270 C C . THR A 1 551 ? 19.928 -1.740 5.352 1.00 66.50 551 THR A C 1
ATOM 4272 O O . THR A 1 551 ? 20.403 -1.600 6.474 1.00 66.50 551 THR A O 1
ATOM 4275 N N . HIS A 1 552 ? 20.639 -2.253 4.343 1.00 67.81 552 HIS A N 1
ATOM 4276 C CA . HIS A 1 552 ? 22.047 -2.630 4.379 1.00 67.81 552 HIS A CA 1
ATOM 4277 C C . HIS A 1 552 ? 22.898 -1.669 3.520 1.00 67.81 552 HIS A C 1
ATOM 4279 O O . HIS A 1 552 ? 23.601 -2.110 2.613 1.00 67.81 552 HIS A O 1
ATOM 4285 N N . PRO A 1 553 ? 22.865 -0.342 3.765 1.00 49.38 553 PRO A N 1
ATOM 4286 C CA . PRO A 1 553 ? 23.303 0.673 2.797 1.00 49.38 553 PRO A CA 1
ATOM 4287 C C . PRO A 1 553 ? 24.804 0.648 2.465 1.00 49.38 553 PRO A C 1
ATOM 4289 O O . PRO A 1 553 ? 25.239 1.352 1.564 1.00 49.38 553 PRO A O 1
ATOM 4292 N N . ARG A 1 554 ? 25.607 -0.137 3.193 1.00 56.88 554 ARG A N 1
ATOM 4293 C CA . ARG A 1 554 ? 27.060 -0.268 2.993 1.00 56.88 554 ARG A CA 1
ATOM 4294 C C . ARG A 1 554 ? 27.484 -1.627 2.436 1.00 56.88 554 ARG A C 1
ATOM 4296 O O . ARG A 1 554 ? 28.675 -1.908 2.367 1.00 56.88 554 ARG A O 1
ATOM 4303 N N . GLU A 1 555 ? 26.531 -2.484 2.089 1.00 73.19 555 GLU A N 1
ATOM 4304 C CA . GLU A 1 555 ? 26.806 -3.823 1.571 1.00 73.19 555 GLU A CA 1
ATOM 4305 C C . GLU A 1 555 ? 26.705 -3.815 0.038 1.00 73.19 555 GLU A C 1
ATOM 4307 O O . GLU A 1 555 ? 25.720 -3.328 -0.524 1.00 73.19 555 GLU A O 1
ATOM 4312 N N . ARG A 1 556 ? 27.725 -4.362 -0.644 1.00 78.50 556 ARG A N 1
ATOM 4313 C CA . ARG A 1 556 ? 27.848 -4.395 -2.117 1.00 78.50 556 ARG A CA 1
ATOM 4314 C C . ARG A 1 556 ? 26.594 -4.929 -2.803 1.00 78.50 556 ARG A C 1
ATOM 4316 O O . ARG A 1 556 ? 26.145 -4.357 -3.793 1.00 78.50 556 ARG A O 1
ATOM 4323 N N . LEU A 1 557 ? 25.996 -5.975 -2.227 1.00 80.25 557 LEU A N 1
ATOM 4324 C CA . LEU A 1 557 ? 24.780 -6.628 -2.722 1.00 80.25 557 LEU A CA 1
ATOM 4325 C C . LEU A 1 557 ? 23.667 -5.617 -3.017 1.00 80.25 557 LEU A C 1
ATOM 4327 O O . LEU A 1 557 ? 23.156 -5.570 -4.131 1.00 80.25 557 LEU A O 1
ATOM 4331 N N . GLY A 1 558 ? 23.331 -4.744 -2.063 1.00 80.19 558 GLY A N 1
ATOM 4332 C CA . GLY A 1 558 ? 22.234 -3.793 -2.243 1.00 80.19 558 GLY A CA 1
ATOM 4333 C C . GLY A 1 558 ? 22.472 -2.799 -3.384 1.00 80.19 558 GLY A C 1
ATOM 4334 O O . GLY A 1 558 ? 21.544 -2.480 -4.132 1.00 80.19 558 GLY A O 1
ATOM 4335 N N . LEU A 1 559 ? 23.708 -2.324 -3.556 1.00 79.31 559 LEU A N 1
ATOM 4336 C CA . LEU A 1 559 ? 24.067 -1.411 -4.645 1.00 79.31 559 LEU A CA 1
ATOM 4337 C C . LEU A 1 559 ? 24.073 -2.121 -6.003 1.00 79.31 559 LEU A C 1
ATOM 4339 O O . LEU A 1 559 ? 23.559 -1.559 -6.972 1.00 79.31 559 LEU A O 1
ATOM 4343 N N . HIS A 1 560 ? 24.591 -3.351 -6.071 1.00 86.00 560 HIS A N 1
ATOM 4344 C CA . HIS A 1 560 ? 24.606 -4.144 -7.302 1.00 86.00 560 HIS A CA 1
ATOM 4345 C C . HIS A 1 560 ? 23.193 -4.443 -7.798 1.00 86.00 560 HIS A C 1
ATOM 4347 O O . HIS A 1 560 ? 22.898 -4.229 -8.972 1.00 86.00 560 HIS A O 1
ATOM 4353 N N . GLU A 1 561 ? 22.285 -4.835 -6.906 1.00 88.38 561 GLU A N 1
ATOM 4354 C CA . GLU A 1 561 ? 20.911 -5.148 -7.296 1.00 88.38 561 GLU A CA 1
ATOM 4355 C C . GLU A 1 561 ? 20.147 -3.924 -7.835 1.00 88.38 561 GLU A C 1
ATOM 4357 O O . GLU A 1 561 ? 19.397 -4.029 -8.813 1.00 88.38 561 GLU A O 1
ATOM 4362 N N . ASN A 1 562 ? 20.372 -2.733 -7.263 1.00 84.44 562 ASN A N 1
ATOM 4363 C CA . ASN A 1 562 ? 19.808 -1.490 -7.808 1.00 84.44 562 ASN A CA 1
ATOM 4364 C C . ASN A 1 562 ? 20.387 -1.172 -9.201 1.00 84.44 562 ASN A C 1
ATOM 4366 O O . ASN A 1 562 ? 19.633 -0.815 -10.111 1.00 84.44 562 ASN A O 1
ATOM 4370 N N . ALA A 1 563 ? 21.699 -1.337 -9.388 1.00 86.50 563 ALA A N 1
ATOM 4371 C CA . ALA A 1 563 ? 22.366 -1.133 -10.673 1.00 86.50 563 ALA A CA 1
ATOM 4372 C C . ALA A 1 563 ? 21.874 -2.109 -11.757 1.00 86.50 563 ALA A C 1
ATOM 4374 O O . ALA A 1 563 ? 21.619 -1.704 -12.892 1.00 86.50 563 ALA A O 1
ATOM 4375 N N . LEU A 1 564 ? 21.664 -3.381 -11.413 1.00 90.19 564 LEU A N 1
ATOM 4376 C CA . LEU A 1 564 ? 21.125 -4.386 -12.332 1.00 90.19 564 LEU A CA 1
ATOM 4377 C C . LEU A 1 564 ? 19.690 -4.059 -12.744 1.00 90.19 564 LEU A C 1
ATOM 4379 O O . LEU A 1 564 ? 19.362 -4.127 -13.931 1.00 90.19 564 LEU A O 1
ATOM 4383 N N . CYS A 1 565 ? 18.847 -3.625 -11.803 1.00 89.00 565 CYS A N 1
ATOM 4384 C CA . CYS A 1 565 ? 17.515 -3.121 -12.133 1.00 89.00 565 CYS A CA 1
ATOM 4385 C C . CYS A 1 565 ? 17.593 -1.948 -13.121 1.00 89.00 565 CYS A C 1
ATOM 4387 O O . CYS A 1 565 ? 16.849 -1.933 -14.103 1.00 89.00 565 CYS A O 1
ATOM 4389 N N . TRP A 1 566 ? 18.513 -1.003 -12.906 1.00 88.44 566 TRP A N 1
ATOM 4390 C CA . TRP A 1 566 ? 18.728 0.135 -13.803 1.00 88.44 566 TRP A CA 1
ATOM 4391 C C . TRP A 1 566 ? 19.139 -0.302 -15.219 1.00 88.44 566 TRP A C 1
ATOM 4393 O O . TRP A 1 566 ? 18.528 0.149 -16.186 1.00 88.44 566 TRP A O 1
ATOM 4403 N N . ILE A 1 567 ? 20.079 -1.244 -15.366 1.00 88.00 567 ILE A N 1
ATOM 4404 C CA . ILE A 1 567 ? 20.499 -1.772 -16.681 1.00 88.00 567 ILE A CA 1
ATOM 4405 C C . ILE A 1 567 ? 19.311 -2.373 -17.442 1.00 88.00 567 ILE A C 1
ATOM 4407 O O . ILE A 1 567 ? 19.124 -2.115 -18.634 1.00 88.00 567 ILE A O 1
ATOM 4411 N N . VAL A 1 568 ? 18.473 -3.152 -16.756 1.00 88.50 568 VAL A N 1
ATOM 4412 C CA . VAL A 1 568 ? 17.285 -3.766 -17.364 1.00 88.50 568 VAL A CA 1
ATOM 4413 C C . VAL A 1 568 ? 16.275 -2.708 -17.799 1.00 88.50 568 VAL A C 1
ATOM 4415 O O . VAL A 1 568 ? 15.680 -2.810 -18.871 1.00 88.50 568 VAL A O 1
ATOM 4418 N N . GLU A 1 569 ? 16.102 -1.652 -17.012 1.00 84.62 569 GLU A N 1
ATOM 4419 C CA . GLU A 1 569 ? 15.247 -0.527 -17.379 1.00 84.62 569 GLU A CA 1
ATOM 4420 C C . GLU A 1 569 ? 15.761 0.242 -18.604 1.00 84.62 569 GLU A C 1
ATOM 4422 O O . GLU A 1 569 ? 14.967 0.592 -19.486 1.00 84.62 569 GLU A O 1
ATOM 4427 N N . VAL A 1 570 ? 17.076 0.450 -18.698 1.00 85.44 570 VAL A N 1
ATOM 4428 C CA . VAL A 1 570 ? 17.727 1.042 -19.875 1.00 85.44 570 VAL A CA 1
ATOM 4429 C C . VAL A 1 570 ? 17.499 0.166 -21.109 1.00 85.44 570 VAL A C 1
ATOM 4431 O O . VAL A 1 570 ? 17.100 0.681 -22.158 1.00 85.44 570 VAL A O 1
ATOM 4434 N N . ALA A 1 571 ? 17.664 -1.155 -20.982 1.00 85.56 571 ALA A N 1
ATOM 4435 C CA . ALA A 1 571 ? 17.398 -2.121 -22.050 1.00 85.56 571 ALA A CA 1
ATOM 4436 C C . ALA A 1 571 ? 15.940 -2.057 -22.539 1.00 85.56 571 ALA A C 1
ATOM 4438 O O . ALA A 1 571 ? 15.667 -2.036 -23.741 1.00 85.56 571 ALA A O 1
ATOM 4439 N N . GLN A 1 572 ? 14.990 -1.923 -21.612 1.00 80.69 572 GLN A N 1
ATOM 4440 C CA . GLN A 1 572 ? 13.571 -1.729 -21.923 1.00 80.69 572 GLN A CA 1
ATOM 4441 C C . GLN A 1 572 ? 13.271 -0.385 -22.606 1.00 80.69 572 GLN A C 1
ATOM 4443 O O . GLN A 1 572 ? 12.208 -0.226 -23.209 1.00 80.69 572 GLN A O 1
ATOM 4448 N N . GLY A 1 573 ? 14.203 0.572 -22.576 1.00 72.44 573 GLY A N 1
ATOM 4449 C CA . GLY A 1 573 ? 14.046 1.888 -23.196 1.00 72.44 573 GLY A CA 1
ATOM 4450 C C . GLY A 1 573 ? 13.485 2.974 -22.308 1.00 72.44 573 GLY A C 1
ATOM 4451 O O . GLY A 1 573 ? 12.963 3.963 -22.830 1.00 72.44 573 GLY A O 1
ATOM 4452 N N . LYS A 1 574 ? 13.551 2.791 -20.988 1.00 74.62 574 LYS A N 1
ATOM 4453 C CA . LYS A 1 574 ? 13.303 3.876 -20.044 1.00 74.62 574 LYS A CA 1
ATOM 4454 C C . LYS A 1 574 ? 14.511 4.811 -20.090 1.00 74.62 574 LYS A C 1
ATOM 4456 O O . LYS A 1 574 ? 15.641 4.360 -19.929 1.00 74.62 574 LYS A O 1
ATOM 4461 N N . GLN A 1 575 ? 14.279 6.105 -20.306 1.00 64.25 575 GLN A N 1
ATOM 4462 C CA . GLN A 1 575 ? 15.347 7.091 -20.149 1.00 64.25 575 GLN A CA 1
ATOM 4463 C C . GLN A 1 575 ? 15.626 7.278 -18.659 1.00 64.25 575 GLN A C 1
ATOM 4465 O O . GLN A 1 575 ? 14.726 7.614 -17.887 1.00 64.25 575 GLN A O 1
ATOM 4470 N N . ARG A 1 576 ? 16.868 7.012 -18.263 1.00 68.00 576 ARG A N 1
ATOM 4471 C CA . ARG A 1 576 ? 17.362 7.121 -16.894 1.00 68.00 576 ARG A CA 1
ATOM 4472 C C . ARG A 1 576 ? 18.677 7.885 -16.921 1.00 68.00 576 ARG A C 1
ATOM 4474 O O . ARG A 1 576 ? 19.485 7.665 -17.813 1.00 68.00 576 ARG A O 1
ATOM 4481 N N . ASP A 1 577 ? 18.866 8.752 -15.937 1.00 65.06 577 ASP A N 1
ATOM 4482 C CA . ASP A 1 577 ? 20.119 9.476 -15.746 1.00 65.06 577 ASP A CA 1
ATOM 4483 C C . ASP A 1 577 ? 21.193 8.528 -15.183 1.00 65.06 577 ASP A C 1
ATOM 4485 O O . ASP A 1 577 ? 20.900 7.672 -14.339 1.00 65.06 577 ASP A O 1
ATOM 4489 N N . CYS A 1 578 ? 22.429 8.691 -15.650 1.00 69.19 578 CYS A N 1
ATOM 4490 C CA . CYS A 1 578 ? 23.608 8.000 -15.134 1.00 69.19 578 CYS A CA 1
ATOM 4491 C C . CYS A 1 578 ? 23.993 8.486 -13.722 1.00 69.19 578 CYS A C 1
ATOM 4493 O O . CYS A 1 578 ? 24.719 7.788 -13.019 1.00 69.19 578 CYS A O 1
ATOM 4495 N N . SER A 1 579 ? 23.498 9.644 -13.265 1.00 66.38 579 SER A N 1
ATOM 4496 C CA . SER A 1 579 ? 23.735 10.134 -11.895 1.00 66.38 579 SER A CA 1
ATOM 4497 C C . SER A 1 579 ? 23.251 9.159 -10.810 1.00 66.38 579 SER A C 1
ATOM 4499 O O . SER A 1 579 ? 23.858 9.064 -9.747 1.00 66.38 579 SER A O 1
ATOM 4501 N N . LEU A 1 580 ? 22.210 8.372 -11.100 1.00 63.81 580 LEU A N 1
ATOM 4502 C CA . LEU A 1 580 ? 21.570 7.453 -10.151 1.00 63.81 580 LEU A CA 1
ATOM 4503 C C . LEU A 1 580 ? 22.395 6.198 -9.818 1.00 63.81 580 LEU A C 1
ATOM 4505 O O . LEU A 1 580 ? 22.018 5.461 -8.912 1.00 63.81 580 LEU A O 1
ATOM 4509 N N . ILE A 1 581 ? 23.485 5.937 -10.547 1.00 78.00 581 ILE A N 1
ATOM 4510 C CA . ILE A 1 581 ? 24.332 4.739 -10.389 1.00 78.00 581 ILE A CA 1
ATOM 4511 C C . ILE A 1 581 ? 25.779 5.067 -9.990 1.00 78.00 581 ILE A C 1
ATOM 4513 O O . ILE A 1 581 ? 26.620 4.172 -9.964 1.00 78.00 581 ILE A O 1
ATOM 4517 N N . GLN A 1 582 ? 26.088 6.330 -9.672 1.00 78.81 582 GLN A N 1
ATOM 4518 C CA . GLN A 1 582 ? 27.451 6.760 -9.326 1.00 78.81 582 GLN A CA 1
ATOM 4519 C C . GLN A 1 582 ? 28.018 6.007 -8.117 1.00 78.81 582 GLN A C 1
ATOM 4521 O O . GLN A 1 582 ? 29.170 5.582 -8.147 1.00 78.81 582 GLN A O 1
ATOM 4526 N N . GLU A 1 583 ? 27.198 5.785 -7.087 1.00 78.88 583 GLU A N 1
ATOM 4527 C CA . GLU A 1 583 ? 27.596 5.024 -5.895 1.00 78.88 583 GLU A CA 1
ATOM 4528 C C . GLU A 1 583 ? 27.919 3.563 -6.229 1.00 78.88 583 GLU A C 1
ATOM 4530 O O . GLU A 1 583 ? 28.921 3.026 -5.764 1.00 78.88 583 GLU A O 1
ATOM 4535 N N . SER A 1 584 ? 27.110 2.924 -7.081 1.00 83.25 584 SER A N 1
ATOM 4536 C CA . SER A 1 584 ? 27.355 1.551 -7.535 1.00 83.25 584 SER A CA 1
ATOM 4537 C C . SER A 1 584 ? 28.627 1.448 -8.375 1.00 83.25 584 SER A C 1
ATOM 4539 O O . SER A 1 584 ? 29.331 0.448 -8.293 1.00 83.25 584 SER A O 1
ATOM 4541 N N . TRP A 1 585 ? 28.930 2.481 -9.164 1.00 84.81 585 TRP A N 1
ATOM 4542 C CA . TRP A 1 585 ? 30.136 2.536 -9.984 1.00 84.81 585 TRP A CA 1
ATOM 4543 C C . TRP A 1 585 ? 31.396 2.678 -9.131 1.00 84.81 585 TRP A C 1
ATOM 4545 O O . TRP A 1 585 ? 32.327 1.898 -9.301 1.00 84.81 585 TRP A O 1
ATOM 4555 N N . ALA A 1 586 ? 31.402 3.625 -8.186 1.00 82.44 586 ALA A N 1
ATOM 4556 C CA . ALA A 1 586 ? 32.511 3.814 -7.252 1.00 82.44 586 ALA A CA 1
ATOM 4557 C C . ALA A 1 586 ? 32.765 2.546 -6.425 1.00 82.44 586 ALA A C 1
ATOM 4559 O O . ALA A 1 586 ? 33.902 2.098 -6.310 1.00 82.44 586 ALA A O 1
ATOM 4560 N N . MET A 1 587 ? 31.694 1.915 -5.931 1.00 83.00 587 MET A N 1
ATOM 4561 C CA . MET A 1 587 ? 31.789 0.656 -5.195 1.00 83.00 587 MET A CA 1
ATOM 4562 C C . MET A 1 587 ? 32.394 -0.464 -6.048 1.00 83.00 587 MET A C 1
ATOM 4564 O O . MET A 1 587 ? 33.287 -1.162 -5.575 1.00 83.00 587 MET A O 1
ATOM 4568 N N . ALA A 1 588 ? 31.933 -0.646 -7.289 1.00 85.19 588 ALA A N 1
ATOM 4569 C CA . ALA A 1 588 ? 32.454 -1.685 -8.177 1.00 85.19 588 ALA A CA 1
ATOM 4570 C C . ALA A 1 588 ? 33.936 -1.458 -8.532 1.00 85.19 588 ALA A C 1
ATOM 4572 O O . ALA A 1 588 ? 34.690 -2.425 -8.628 1.00 85.19 588 ALA A O 1
ATOM 4573 N N . ASP A 1 589 ? 34.359 -0.197 -8.669 1.00 83.75 589 ASP A N 1
ATOM 4574 C CA . ASP A 1 589 ? 35.750 0.187 -8.937 1.00 83.75 589 ASP A CA 1
ATOM 4575 C C . ASP A 1 589 ? 36.666 -0.123 -7.744 1.00 83.75 589 ASP A C 1
ATOM 4577 O O . ASP A 1 589 ? 37.632 -0.872 -7.880 1.00 83.75 589 ASP A O 1
ATOM 4581 N N . GLU A 1 590 ? 36.299 0.330 -6.538 1.00 82.88 590 GLU A N 1
ATOM 4582 C CA . GLU A 1 590 ? 37.019 0.005 -5.294 1.00 82.88 590 GLU A CA 1
ATOM 4583 C C . GLU A 1 590 ? 37.129 -1.514 -5.078 1.00 82.88 590 GLU A C 1
ATOM 4585 O O . GLU A 1 590 ? 38.148 -2.047 -4.627 1.00 82.88 590 GLU A O 1
ATOM 4590 N N . SER A 1 591 ? 36.065 -2.224 -5.442 1.00 78.12 591 SER A N 1
ATOM 4591 C CA . SER A 1 591 ? 35.909 -3.664 -5.265 1.00 78.12 591 SER A CA 1
ATOM 4592 C C . SER A 1 591 ? 36.583 -4.510 -6.339 1.00 78.12 591 SER A C 1
ATOM 4594 O O . SER A 1 591 ? 36.707 -5.719 -6.137 1.00 78.12 591 SER A O 1
ATOM 4596 N N . HIS A 1 592 ? 37.029 -3.887 -7.436 1.00 83.69 592 HIS A N 1
ATOM 4597 C CA . HIS A 1 592 ? 37.541 -4.550 -8.637 1.00 83.69 592 HIS A CA 1
ATOM 4598 C C . HIS A 1 592 ? 36.536 -5.559 -9.233 1.00 83.69 592 HIS A C 1
ATOM 4600 O O . HIS A 1 592 ? 36.910 -6.625 -9.728 1.00 83.69 592 HIS A O 1
ATOM 4606 N N . ASP A 1 593 ? 35.244 -5.226 -9.178 1.00 87.44 593 ASP A N 1
ATOM 4607 C CA . ASP A 1 593 ? 34.152 -6.062 -9.677 1.00 87.44 593 ASP A CA 1
ATOM 4608 C C . ASP A 1 593 ? 33.983 -5.845 -11.200 1.00 87.44 593 ASP A C 1
ATOM 4610 O O . ASP A 1 593 ? 33.137 -5.075 -11.667 1.00 87.44 593 ASP A O 1
ATOM 4614 N N . GLU A 1 594 ? 34.838 -6.507 -11.993 1.00 89.50 594 GLU A N 1
ATOM 4615 C CA . GLU A 1 594 ? 34.982 -6.283 -13.443 1.00 89.50 594 GLU A CA 1
ATOM 4616 C C . GLU A 1 594 ? 33.674 -6.502 -14.223 1.00 89.50 594 GLU A C 1
ATOM 4618 O O . GLU A 1 594 ? 33.347 -5.740 -15.137 1.00 89.50 594 GLU A O 1
ATOM 4623 N N . VAL A 1 595 ? 32.881 -7.510 -13.846 1.00 91.12 595 VAL A N 1
ATOM 4624 C CA . VAL A 1 595 ? 31.595 -7.807 -14.500 1.00 91.12 595 VAL A CA 1
ATOM 4625 C C . VAL A 1 595 ? 30.625 -6.640 -14.321 1.00 91.12 595 VAL A C 1
ATOM 4627 O O . VAL A 1 595 ? 29.989 -6.215 -15.290 1.00 91.12 595 VAL A O 1
ATOM 4630 N N . MET A 1 596 ? 30.541 -6.078 -13.111 1.00 91.25 596 MET A N 1
ATOM 4631 C CA . MET A 1 596 ? 29.669 -4.932 -12.835 1.00 91.25 596 MET A CA 1
ATOM 4632 C C . MET A 1 596 ? 30.152 -3.660 -13.526 1.00 91.25 596 MET A C 1
ATOM 4634 O O . MET A 1 596 ? 29.332 -2.955 -14.113 1.00 91.25 596 MET A O 1
ATOM 4638 N N . LEU A 1 597 ? 31.460 -3.388 -13.542 1.00 92.06 597 LEU A N 1
ATOM 4639 C CA . LEU A 1 597 ? 32.020 -2.247 -14.278 1.00 92.06 597 LEU A CA 1
ATOM 4640 C C . LEU A 1 597 ? 31.708 -2.327 -15.779 1.00 92.06 597 LEU A C 1
ATOM 4642 O O . LEU A 1 597 ? 31.281 -1.336 -16.383 1.00 92.06 597 LEU A O 1
ATOM 4646 N N . ASN A 1 598 ? 31.847 -3.513 -16.376 1.00 93.38 598 ASN A N 1
ATOM 4647 C CA . ASN A 1 598 ? 31.525 -3.748 -17.784 1.00 93.38 598 ASN A CA 1
ATOM 4648 C C . ASN A 1 598 ? 30.020 -3.580 -18.066 1.00 93.38 598 ASN A C 1
ATOM 4650 O O . ASN A 1 598 ? 29.635 -2.971 -19.068 1.00 93.38 598 ASN A O 1
ATOM 4654 N N . LEU A 1 599 ? 29.159 -4.068 -17.167 1.00 92.56 599 LEU A N 1
ATOM 4655 C CA . LEU A 1 599 ? 27.701 -3.915 -17.235 1.00 92.56 599 LEU A CA 1
ATOM 4656 C C . LEU A 1 599 ? 27.246 -2.455 -17.122 1.00 92.56 599 LEU A C 1
ATOM 4658 O O . LEU A 1 599 ? 26.422 -2.011 -17.926 1.00 92.56 599 LEU A O 1
ATOM 4662 N N . LEU A 1 600 ? 27.798 -1.701 -16.170 1.00 91.75 600 LEU A N 1
ATOM 4663 C CA . LEU A 1 600 ? 27.515 -0.276 -15.991 1.00 91.75 600 LEU A CA 1
ATOM 4664 C C . LEU A 1 600 ? 27.986 0.544 -17.198 1.00 91.75 600 LEU A C 1
ATOM 4666 O O . LEU A 1 600 ? 27.226 1.368 -17.708 1.00 91.75 600 LEU A O 1
ATOM 4670 N N . SER A 1 601 ? 29.185 0.256 -17.713 1.00 92.69 601 SER A N 1
ATOM 4671 C CA . SER A 1 601 ? 29.738 0.912 -18.906 1.00 92.69 601 SER A CA 1
ATOM 4672 C C . SER A 1 601 ? 28.880 0.654 -20.147 1.00 92.69 601 SER A C 1
ATOM 4674 O O . SER A 1 601 ? 28.556 1.587 -20.888 1.00 92.69 601 SER A O 1
ATOM 4676 N N . LEU A 1 602 ? 28.429 -0.592 -20.350 1.00 93.00 602 LEU A N 1
ATOM 4677 C CA . LEU A 1 602 ? 27.486 -0.921 -21.421 1.00 93.00 602 LEU A CA 1
ATOM 4678 C C . LEU A 1 602 ? 26.167 -0.157 -21.246 1.00 93.00 602 LEU A C 1
ATOM 4680 O O . LEU A 1 602 ? 25.688 0.459 -22.198 1.00 93.00 602 LEU A O 1
ATOM 4684 N N . GLY A 1 603 ? 25.585 -0.174 -20.042 1.00 91.56 603 GLY A N 1
ATOM 4685 C CA . GLY A 1 603 ? 24.339 0.530 -19.735 1.00 91.56 603 GLY A CA 1
ATOM 4686 C C . GLY A 1 603 ? 24.428 2.033 -20.011 1.00 91.56 603 GLY A C 1
ATOM 4687 O O . GLY A 1 603 ? 23.568 2.578 -20.700 1.00 91.56 603 GLY A O 1
ATOM 4688 N N . ALA A 1 604 ? 25.499 2.692 -19.560 1.00 90.12 604 ALA A N 1
ATOM 4689 C CA . ALA A 1 604 ? 25.742 4.115 -19.803 1.00 90.12 604 ALA A CA 1
ATOM 4690 C C . ALA A 1 604 ? 25.910 4.423 -21.300 1.00 90.12 604 ALA A C 1
ATOM 4692 O O . ALA A 1 604 ? 25.318 5.375 -21.813 1.00 90.12 604 ALA A O 1
ATOM 4693 N N . GLY A 1 605 ? 26.636 3.571 -22.033 1.00 91.62 605 GLY A N 1
ATOM 4694 C CA . GLY A 1 605 ? 26.737 3.662 -23.489 1.00 91.62 605 GLY A CA 1
ATOM 4695 C C . GLY A 1 605 ? 25.369 3.588 -24.176 1.00 91.62 605 GLY A C 1
ATOM 4696 O O . GLY A 1 605 ? 25.069 4.399 -25.053 1.00 91.62 605 GLY A O 1
ATOM 4697 N N . LEU A 1 606 ? 24.496 2.671 -23.740 1.00 91.69 606 LEU A N 1
ATOM 4698 C CA . LEU A 1 606 ? 23.128 2.551 -24.255 1.00 91.69 606 LEU A CA 1
ATOM 4699 C C . LEU A 1 606 ? 22.261 3.777 -23.935 1.00 91.69 606 LEU A C 1
ATOM 4701 O O . LEU A 1 606 ? 21.465 4.175 -24.787 1.00 91.69 606 LEU A O 1
ATOM 4705 N N . VAL A 1 607 ? 22.396 4.380 -22.749 1.00 89.56 607 VAL A N 1
ATOM 4706 C CA . VAL A 1 607 ? 21.698 5.631 -22.395 1.00 89.56 607 VAL A CA 1
ATOM 4707 C C . VAL A 1 607 ? 22.105 6.752 -23.349 1.00 89.56 607 VAL A C 1
ATOM 4709 O O . VAL A 1 607 ? 21.241 7.348 -23.992 1.00 89.56 607 VAL A O 1
ATOM 4712 N N . HIS A 1 608 ? 23.407 6.967 -23.541 1.00 87.75 608 HIS A N 1
ATOM 4713 C CA . HIS A 1 608 ? 23.908 8.010 -24.437 1.00 87.75 608 HIS A CA 1
ATOM 4714 C C . HIS A 1 608 ? 23.508 7.784 -25.902 1.00 87.75 608 HIS A C 1
ATOM 4716 O O . HIS A 1 608 ? 23.146 8.736 -26.596 1.00 87.75 608 HIS A O 1
ATOM 4722 N N . LEU A 1 609 ? 23.464 6.531 -26.374 1.00 88.12 609 LEU A N 1
ATOM 4723 C CA . LEU A 1 609 ? 22.908 6.209 -27.696 1.00 88.12 609 LEU A CA 1
ATOM 4724 C C . LEU A 1 609 ? 21.427 6.595 -27.813 1.00 88.12 609 LEU A C 1
ATOM 4726 O O . LEU A 1 609 ? 21.002 7.099 -28.851 1.00 88.12 609 LEU A O 1
ATOM 4730 N N . GLN A 1 610 ? 20.631 6.386 -26.760 1.00 86.00 610 GLN A N 1
ATOM 4731 C CA . GLN A 1 610 ? 19.215 6.774 -26.737 1.00 86.00 610 GLN A CA 1
ATOM 4732 C C . GLN A 1 610 ? 18.993 8.292 -26.684 1.00 86.00 610 GLN A C 1
ATOM 4734 O O . GLN A 1 610 ? 17.904 8.748 -27.051 1.00 86.00 610 GLN A O 1
ATOM 4739 N N . GLU A 1 611 ? 19.984 9.049 -26.213 1.00 85.31 611 GLU A N 1
ATOM 4740 C CA . GLU A 1 611 ? 20.009 10.517 -26.169 1.00 85.31 611 GLU A CA 1
ATOM 4741 C C . GLU A 1 611 ? 20.573 11.146 -27.454 1.00 85.31 611 GLU A C 1
ATOM 4743 O O . GLU A 1 611 ? 20.410 12.344 -27.670 1.00 85.31 611 GLU A O 1
ATOM 4748 N N . GLY A 1 612 ? 21.214 10.353 -28.321 1.00 84.56 612 GLY A N 1
ATOM 4749 C CA . GLY A 1 612 ? 21.943 10.848 -29.496 1.00 84.56 612 GLY A CA 1
ATOM 4750 C C . GLY A 1 612 ? 23.322 11.437 -29.166 1.00 84.56 612 GLY A C 1
ATOM 4751 O O . GLY A 1 612 ? 23.922 12.124 -29.989 1.00 84.56 612 GLY A O 1
ATOM 4752 N N . ALA A 1 613 ? 23.835 11.173 -27.965 1.00 86.31 613 ALA A N 1
ATOM 4753 C CA . ALA A 1 613 ? 25.112 11.641 -27.442 1.00 86.31 613 ALA A CA 1
ATOM 4754 C C . ALA A 1 613 ? 26.260 10.693 -27.866 1.00 86.31 613 ALA A C 1
ATOM 4756 O O . ALA A 1 613 ? 26.861 9.995 -27.049 1.00 86.31 613 ALA A O 1
ATOM 4757 N N . PHE A 1 614 ? 26.533 10.605 -29.175 1.00 87.06 614 PHE A N 1
ATOM 4758 C CA . PHE A 1 614 ? 27.394 9.556 -29.752 1.00 87.06 614 PHE A CA 1
ATOM 4759 C C . PHE A 1 614 ? 28.847 9.579 -29.266 1.00 87.06 614 PHE A C 1
ATOM 4761 O O . PHE A 1 614 ? 29.427 8.515 -29.081 1.00 87.06 614 PHE A O 1
ATOM 4768 N N . ALA A 1 615 ? 29.422 10.756 -29.008 1.00 83.44 615 ALA A N 1
ATOM 4769 C CA . ALA A 1 615 ? 30.788 10.865 -28.491 1.00 83.44 615 ALA A CA 1
ATOM 4770 C C . ALA A 1 615 ? 30.905 10.293 -27.066 1.00 83.44 615 ALA A C 1
ATOM 4772 O O . ALA A 1 615 ? 31.845 9.557 -26.768 1.00 83.44 615 ALA A O 1
ATOM 4773 N N . GLN A 1 616 ? 29.929 10.581 -26.195 1.00 86.94 616 GLN A N 1
ATOM 4774 C CA . GLN A 1 616 ? 29.871 9.985 -24.858 1.00 86.94 616 GLN A CA 1
ATOM 4775 C C . GLN A 1 616 ? 29.593 8.479 -24.928 1.00 86.94 616 GLN A C 1
ATOM 4777 O O . GLN A 1 616 ? 30.219 7.707 -24.205 1.00 86.94 616 GLN A O 1
ATOM 4782 N N . ALA A 1 617 ? 28.702 8.042 -25.825 1.00 88.88 617 ALA A N 1
ATOM 4783 C CA . ALA A 1 617 ? 28.445 6.620 -26.044 1.00 88.88 617 ALA A CA 1
ATOM 4784 C C . ALA A 1 617 ? 29.714 5.871 -26.479 1.00 88.88 617 ALA A C 1
ATOM 4786 O O . ALA A 1 617 ? 30.023 4.803 -25.956 1.00 88.88 617 ALA A O 1
ATOM 4787 N N . GLU A 1 618 ? 30.481 6.446 -27.403 1.00 89.31 618 GLU A N 1
ATOM 4788 C CA . GLU A 1 618 ? 31.735 5.874 -27.883 1.00 89.31 618 GLU A CA 1
ATOM 4789 C C . GLU A 1 618 ? 32.789 5.771 -26.776 1.00 89.31 618 GLU A C 1
ATOM 4791 O O . GLU A 1 618 ? 33.458 4.742 -26.665 1.00 89.31 618 GLU A O 1
ATOM 4796 N N . ALA A 1 619 ? 32.902 6.800 -25.930 1.00 87.62 619 ALA A N 1
ATOM 4797 C CA . ALA A 1 619 ? 33.816 6.813 -24.791 1.00 87.62 619 ALA A CA 1
ATOM 4798 C C . ALA A 1 619 ? 33.519 5.693 -23.779 1.00 87.62 619 ALA A C 1
ATOM 4800 O O . ALA A 1 619 ? 34.452 5.128 -23.217 1.00 87.62 619 ALA A O 1
ATOM 4801 N N . MET A 1 620 ? 32.243 5.339 -23.590 1.00 91.81 620 MET A N 1
ATOM 4802 C CA . MET A 1 620 ? 31.831 4.251 -22.692 1.00 91.81 620 MET A CA 1
ATOM 4803 C C . MET A 1 620 ? 31.986 2.860 -23.324 1.00 91.81 620 MET A C 1
ATOM 4805 O O . MET A 1 620 ? 32.286 1.893 -22.628 1.00 91.81 620 MET A O 1
ATOM 4809 N N . LEU A 1 621 ? 31.794 2.735 -24.643 1.00 91.44 621 LEU A N 1
ATOM 4810 C CA . LEU A 1 621 ? 31.777 1.436 -25.330 1.00 91.44 621 LEU A CA 1
ATOM 4811 C C . LEU A 1 621 ? 33.145 0.986 -25.863 1.00 91.44 621 LEU A C 1
ATOM 4813 O O . LEU A 1 621 ? 33.406 -0.215 -25.911 1.00 91.44 621 LEU A O 1
ATOM 4817 N N . LYS A 1 622 ? 34.034 1.905 -26.265 1.00 89.25 622 LYS A N 1
ATOM 4818 C CA . LYS A 1 622 ? 35.373 1.555 -26.781 1.00 89.25 622 LYS A CA 1
ATOM 4819 C C . LYS A 1 622 ? 36.249 0.782 -25.786 1.00 89.25 622 LYS A C 1
ATOM 4821 O O . LYS A 1 622 ? 36.874 -0.184 -26.226 1.00 89.25 622 LYS A O 1
ATOM 4826 N N . PRO A 1 623 ? 36.308 1.134 -24.485 1.00 89.56 623 PRO A N 1
ATOM 4827 C CA . PRO A 1 623 ? 37.104 0.386 -23.507 1.00 89.56 623 PRO A CA 1
ATOM 4828 C C . PRO A 1 623 ? 36.711 -1.095 -23.411 1.00 89.56 623 PRO A C 1
ATOM 4830 O O . PRO A 1 623 ? 37.548 -1.951 -23.141 1.00 89.56 623 PRO A O 1
ATOM 4833 N N . LEU A 1 624 ? 35.453 -1.422 -23.725 1.00 90.19 624 LEU A N 1
ATOM 4834 C CA . LEU A 1 624 ? 34.945 -2.793 -23.724 1.00 90.19 624 LEU A CA 1
ATOM 4835 C C . LEU A 1 624 ? 35.499 -3.652 -24.878 1.00 90.19 624 LEU A C 1
ATOM 4837 O O . LEU A 1 624 ? 35.234 -4.849 -24.924 1.00 90.19 624 LEU A O 1
ATOM 4841 N N . LEU A 1 625 ? 36.252 -3.093 -25.833 1.00 86.19 625 LEU A N 1
ATOM 4842 C CA . LEU A 1 625 ? 36.901 -3.874 -26.898 1.00 86.19 625 LEU A CA 1
ATOM 4843 C C . LEU A 1 625 ? 38.036 -4.759 -26.368 1.00 86.19 625 LEU A C 1
ATOM 4845 O O . LEU A 1 625 ? 38.272 -5.830 -26.920 1.00 86.19 625 LEU A O 1
ATOM 4849 N N . SER A 1 626 ? 38.720 -4.322 -25.309 1.00 83.56 626 SER A N 1
ATOM 4850 C CA . SER A 1 626 ? 39.790 -5.083 -24.651 1.00 83.56 626 SER A CA 1
ATOM 4851 C C . SER A 1 626 ? 39.295 -6.008 -23.536 1.00 83.56 626 SER A C 1
ATOM 4853 O O . SER A 1 626 ? 40.087 -6.786 -23.012 1.00 83.56 626 SER A O 1
ATOM 4855 N N . ALA A 1 627 ? 38.015 -5.926 -23.166 1.00 84.75 627 ALA A N 1
ATOM 4856 C CA . ALA A 1 627 ? 37.426 -6.728 -22.099 1.00 84.75 627 ALA A CA 1
ATOM 4857 C C . ALA A 1 627 ? 37.003 -8.122 -22.596 1.00 84.75 627 ALA A C 1
ATOM 4859 O O . ALA A 1 627 ? 36.548 -8.284 -23.732 1.00 84.75 627 ALA A O 1
ATOM 4860 N N . SER A 1 628 ? 37.102 -9.127 -21.721 1.00 84.06 628 SER A N 1
ATOM 4861 C CA . SER A 1 628 ? 36.507 -10.448 -21.953 1.00 84.06 628 SER A CA 1
ATOM 4862 C C . SER A 1 628 ? 35.014 -10.372 -21.635 1.00 84.06 628 SER A C 1
ATOM 4864 O O . SER A 1 628 ? 34.641 -10.183 -20.479 1.00 84.06 628 SER A O 1
ATOM 4866 N N . LEU A 1 629 ? 34.153 -10.450 -22.654 1.00 84.38 629 LEU A N 1
ATOM 4867 C CA . LEU A 1 629 ? 32.705 -10.259 -22.516 1.00 84.38 629 LEU A CA 1
ATOM 4868 C C . LEU A 1 629 ? 31.937 -11.513 -22.949 1.00 84.38 629 LEU A C 1
ATOM 4870 O O . LEU A 1 629 ? 32.327 -12.148 -23.934 1.00 84.38 629 LEU A O 1
ATOM 4874 N N . PRO A 1 630 ? 30.797 -11.831 -22.309 1.00 83.00 630 PRO A N 1
ATOM 4875 C CA . PRO A 1 630 ? 29.892 -12.855 -22.802 1.00 83.00 630 PRO A CA 1
ATOM 4876 C C . PRO A 1 630 ? 29.294 -12.427 -24.144 1.00 83.00 630 PRO A C 1
ATOM 4878 O O . PRO A 1 630 ? 29.182 -11.237 -24.466 1.00 83.00 630 PRO A O 1
ATOM 4881 N N . GLN A 1 631 ? 28.869 -13.422 -24.922 1.00 81.06 631 GLN A N 1
ATOM 4882 C CA . GLN A 1 631 ? 28.495 -13.254 -26.325 1.00 81.06 631 GLN A CA 1
ATOM 4883 C C . GLN A 1 631 ? 27.457 -12.137 -26.546 1.00 81.06 631 GLN A C 1
ATOM 4885 O O . GLN A 1 631 ? 27.620 -11.311 -27.444 1.00 81.06 631 GLN A O 1
ATOM 4890 N N . TRP A 1 632 ? 26.417 -12.059 -25.707 1.00 85.75 632 TRP A N 1
ATOM 4891 C CA . TRP A 1 632 ? 25.350 -11.058 -25.841 1.00 85.75 632 TRP A CA 1
ATOM 4892 C C . TRP A 1 632 ? 25.843 -9.620 -25.604 1.00 85.75 632 TRP A C 1
ATOM 4894 O O . TRP A 1 632 ? 25.401 -8.692 -26.283 1.00 85.75 632 TRP A O 1
ATOM 4904 N N . MET A 1 633 ? 26.775 -9.426 -24.667 1.00 88.12 633 MET A N 1
ATOM 4905 C CA . MET A 1 633 ? 27.319 -8.114 -24.315 1.00 88.12 633 MET A CA 1
ATOM 4906 C C . MET A 1 633 ? 28.323 -7.643 -25.368 1.00 88.12 633 MET A C 1
ATOM 4908 O O . MET A 1 633 ? 28.281 -6.479 -25.764 1.00 88.12 633 MET A O 1
ATOM 4912 N N . GLY A 1 634 ? 29.158 -8.551 -25.885 1.00 87.31 634 GLY A N 1
ATOM 4913 C CA . GLY A 1 634 ? 30.004 -8.273 -27.047 1.00 87.31 634 GLY A CA 1
ATOM 4914 C C . GLY A 1 634 ? 29.171 -7.832 -28.254 1.00 87.31 634 GLY A C 1
ATOM 4915 O O . GLY A 1 634 ? 29.431 -6.782 -28.836 1.00 87.31 634 GLY A O 1
ATOM 4916 N N . GLN A 1 635 ? 28.086 -8.555 -28.554 1.00 86.12 635 GLN A N 1
ATOM 4917 C CA . GLN A 1 635 ? 27.155 -8.198 -29.631 1.00 86.12 635 GLN A CA 1
ATOM 4918 C C . GLN A 1 635 ? 26.484 -6.830 -29.409 1.00 86.12 635 GLN A C 1
ATOM 4920 O O . GLN A 1 635 ? 26.341 -6.059 -30.360 1.00 86.12 635 GLN A O 1
ATOM 4925 N N . ALA A 1 636 ? 26.082 -6.507 -28.174 1.00 88.75 636 ALA A N 1
ATOM 4926 C CA . ALA A 1 636 ? 25.499 -5.209 -27.830 1.00 88.75 636 ALA A CA 1
ATOM 4927 C C . ALA A 1 636 ? 26.506 -4.057 -27.986 1.00 88.75 636 ALA A C 1
ATOM 4929 O O . ALA A 1 636 ? 26.176 -3.034 -28.589 1.00 88.75 636 ALA A O 1
ATOM 4930 N N . ARG A 1 637 ? 27.742 -4.236 -27.503 1.00 90.81 637 ARG A N 1
ATOM 4931 C CA . ARG A 1 637 ? 28.850 -3.292 -27.707 1.00 90.81 637 ARG A CA 1
ATOM 4932 C C . ARG A 1 637 ? 29.078 -3.039 -29.197 1.00 90.81 637 ARG A C 1
ATOM 4934 O O . ARG A 1 637 ? 29.117 -1.883 -29.615 1.00 90.81 637 ARG A O 1
ATOM 4941 N N . ASP A 1 638 ? 29.189 -4.099 -29.996 1.00 85.50 638 ASP A N 1
ATOM 4942 C CA . ASP A 1 638 ? 29.509 -4.002 -31.425 1.00 85.50 638 ASP A CA 1
ATOM 4943 C C . ASP A 1 638 ? 28.404 -3.288 -32.212 1.00 85.50 638 ASP A C 1
ATOM 4945 O O . ASP A 1 638 ? 28.688 -2.422 -33.041 1.00 85.50 638 ASP A O 1
ATOM 4949 N N . LEU A 1 639 ? 27.135 -3.586 -31.916 1.00 87.00 639 LEU A N 1
ATOM 4950 C CA . LEU A 1 639 ? 25.994 -2.874 -32.497 1.00 87.00 639 LEU A CA 1
ATOM 4951 C C . LEU A 1 639 ? 25.945 -1.400 -32.068 1.00 87.00 639 LEU A C 1
ATOM 4953 O O . LEU A 1 639 ? 25.605 -0.539 -32.882 1.00 87.00 639 LEU A O 1
ATOM 4957 N N . GLY A 1 640 ? 26.307 -1.093 -30.820 1.00 89.31 640 GLY A N 1
ATOM 4958 C CA . GLY A 1 640 ? 26.406 0.278 -30.319 1.00 89.31 640 GLY A CA 1
ATOM 4959 C C . GLY A 1 640 ? 27.497 1.090 -31.017 1.00 89.31 640 GLY A C 1
ATOM 4960 O O . GLY A 1 640 ? 27.230 2.187 -31.505 1.00 89.31 640 GLY A O 1
ATOM 4961 N N . LEU A 1 641 ? 28.702 0.532 -31.152 1.00 86.81 641 LEU A N 1
ATOM 4962 C CA . LEU A 1 641 ? 29.795 1.165 -31.897 1.00 86.81 641 LEU A CA 1
ATOM 4963 C C . LEU A 1 641 ? 29.466 1.301 -33.390 1.00 86.81 641 LEU A C 1
ATOM 4965 O O . LEU A 1 641 ? 29.814 2.306 -34.008 1.00 86.81 641 LEU A O 1
ATOM 4969 N N . ALA A 1 642 ? 28.736 0.342 -33.970 1.00 83.12 642 ALA A N 1
ATOM 4970 C CA . ALA A 1 642 ? 28.278 0.450 -35.350 1.00 83.12 642 ALA A CA 1
ATOM 4971 C C . ALA A 1 642 ? 27.294 1.614 -35.565 1.00 83.12 642 ALA A C 1
ATOM 4973 O O . ALA A 1 642 ? 27.335 2.271 -36.606 1.00 83.12 642 ALA A O 1
ATOM 4974 N N . LEU A 1 643 ? 26.437 1.896 -34.578 1.00 85.38 643 LEU A N 1
ATOM 4975 C CA . LEU A 1 643 ? 25.548 3.061 -34.582 1.00 85.38 643 LEU A CA 1
ATOM 4976 C C . LEU A 1 643 ? 26.313 4.390 -34.488 1.00 85.38 643 LEU A C 1
ATOM 4978 O O . LEU A 1 643 ? 25.962 5.331 -35.196 1.00 85.38 643 LEU A O 1
ATOM 4982 N N . VAL A 1 644 ? 27.368 4.462 -33.672 1.00 86.31 644 VAL A N 1
ATOM 4983 C CA . VAL A 1 644 ? 28.248 5.646 -33.596 1.00 86.31 644 VAL A CA 1
ATOM 4984 C C . VAL A 1 644 ? 28.975 5.878 -34.927 1.00 86.31 644 VAL A C 1
ATOM 4986 O O . VAL A 1 644 ? 28.996 6.989 -35.453 1.00 86.31 644 VAL A O 1
ATOM 4989 N N . ALA A 1 645 ? 29.537 4.828 -35.526 1.00 81.19 645 ALA A N 1
ATOM 4990 C CA . ALA A 1 645 ? 30.209 4.953 -36.820 1.00 81.19 645 ALA A CA 1
ATOM 4991 C C . ALA A 1 645 ? 29.238 5.403 -37.930 1.00 81.19 645 ALA A C 1
ATOM 4993 O O . ALA A 1 645 ? 29.597 6.217 -38.782 1.00 81.19 645 ALA A O 1
ATOM 4994 N N . LEU A 1 646 ? 27.983 4.932 -37.888 1.00 76.75 646 LEU A N 1
ATOM 4995 C CA . LEU A 1 646 ? 26.911 5.396 -38.775 1.00 76.75 646 LEU A CA 1
ATOM 4996 C C . LEU A 1 646 ? 26.630 6.886 -38.645 1.00 76.75 646 LEU A C 1
ATOM 4998 O O . LEU A 1 646 ? 26.477 7.549 -39.671 1.00 76.75 646 LEU A O 1
ATOM 5002 N N . SER A 1 647 ? 26.524 7.399 -37.415 1.00 79.31 647 SER A N 1
ATOM 5003 C CA . SER A 1 647 ? 26.248 8.819 -37.191 1.00 79.31 647 SER A CA 1
ATOM 5004 C C . SER A 1 647 ? 27.392 9.707 -37.675 1.00 79.31 647 SER A C 1
ATOM 5006 O O . SER A 1 647 ? 27.142 10.820 -38.127 1.00 79.31 647 SER A O 1
ATOM 5008 N N . ASN A 1 648 ? 28.626 9.200 -37.631 1.00 77.75 648 ASN A N 1
ATOM 5009 C CA . ASN A 1 648 ? 29.827 9.930 -38.041 1.00 77.75 648 ASN A CA 1
ATOM 5010 C C . ASN A 1 648 ? 30.188 9.739 -39.528 1.00 77.75 648 ASN A C 1
ATOM 5012 O O . ASN A 1 648 ? 31.161 10.321 -39.999 1.00 77.75 648 ASN A O 1
ATOM 5016 N N . HIS A 1 649 ? 29.412 8.950 -40.283 1.00 72.38 649 HIS A N 1
ATOM 5017 C CA . HIS A 1 649 ? 29.696 8.578 -41.677 1.00 72.38 649 HIS A CA 1
ATOM 5018 C C . HIS A 1 649 ? 31.056 7.878 -41.890 1.00 72.38 649 HIS A C 1
ATOM 5020 O O . HIS A 1 649 ? 31.656 7.982 -42.962 1.00 72.38 649 HIS A O 1
ATOM 5026 N N . GLU A 1 650 ? 31.534 7.131 -40.894 1.00 72.06 650 GLU A N 1
ATOM 5027 C CA . GLU A 1 650 ? 32.820 6.430 -40.943 1.00 72.06 650 GLU A CA 1
ATOM 5028 C C . GLU A 1 650 ? 32.696 4.997 -41.493 1.00 72.06 650 GLU A C 1
ATOM 5030 O O . GLU A 1 650 ? 31.643 4.355 -41.431 1.00 72.06 650 GLU A O 1
ATOM 5035 N N . ALA A 1 651 ? 33.794 4.472 -42.047 1.00 61.09 651 ALA A N 1
ATOM 5036 C CA . ALA A 1 651 ? 33.871 3.080 -42.478 1.00 61.09 651 ALA A CA 1
ATOM 5037 C C . ALA A 1 651 ? 34.038 2.148 -41.267 1.00 61.09 651 ALA A C 1
ATOM 5039 O O . ALA A 1 651 ? 34.890 2.363 -40.408 1.00 61.09 651 ALA A O 1
ATOM 5040 N N . LEU A 1 652 ? 33.253 1.073 -41.221 1.00 60.59 652 LEU A N 1
ATOM 5041 C CA . LEU A 1 652 ? 33.282 0.117 -40.116 1.00 60.59 652 LEU A CA 1
ATOM 5042 C C . LEU A 1 652 ? 34.461 -0.847 -40.238 1.00 60.59 652 LEU A C 1
ATOM 5044 O O . LEU A 1 652 ? 34.410 -1.805 -41.010 1.00 60.59 652 LEU A O 1
ATOM 5048 N N . SER A 1 653 ? 35.490 -0.647 -39.420 1.00 57.44 653 SER A N 1
ATOM 5049 C CA . SER A 1 653 ? 36.520 -1.664 -39.176 1.00 57.44 653 SER A CA 1
ATOM 5050 C C . SER A 1 653 ? 36.029 -2.755 -38.211 1.00 57.44 653 SER A C 1
ATOM 5052 O O . SER A 1 653 ? 36.353 -3.927 -38.390 1.00 57.44 653 SER A O 1
ATOM 5054 N N . TYR A 1 654 ? 35.180 -2.401 -37.241 1.00 56.25 654 TYR A N 1
ATOM 5055 C CA . TYR A 1 654 ? 34.830 -3.256 -36.096 1.00 56.25 654 TYR A CA 1
ATOM 5056 C C . TYR A 1 654 ? 33.834 -4.393 -36.393 1.00 56.25 654 TYR A C 1
ATOM 5058 O O . TYR A 1 654 ? 33.865 -5.417 -35.719 1.00 56.25 654 TYR A O 1
ATOM 5066 N N . LEU A 1 655 ? 32.980 -4.266 -37.417 1.00 54.78 655 LEU A N 1
ATOM 5067 C CA . LEU A 1 655 ? 32.007 -5.316 -37.779 1.00 54.78 655 LEU A CA 1
ATOM 5068 C C . LEU A 1 655 ? 32.607 -6.454 -38.629 1.00 54.78 655 LEU A C 1
ATOM 5070 O O . LEU A 1 655 ? 31.960 -7.488 -38.800 1.00 54.78 655 LEU A O 1
ATOM 5074 N N . SER A 1 656 ? 33.841 -6.295 -39.125 1.00 49.50 656 SER A N 1
ATOM 5075 C CA . SER A 1 656 ? 34.526 -7.312 -39.945 1.00 49.50 656 SER A CA 1
ATOM 5076 C C . SER A 1 656 ? 34.949 -8.547 -39.143 1.00 49.50 656 SER A C 1
ATOM 5078 O O . SER A 1 656 ? 35.165 -9.615 -39.706 1.00 49.50 656 SER A O 1
ATOM 5080 N N . CYS A 1 657 ? 34.995 -8.426 -37.815 1.00 45.00 657 CYS A N 1
ATOM 5081 C CA . CYS A 1 657 ? 35.473 -9.460 -36.902 1.00 45.00 657 CYS A CA 1
ATOM 5082 C C . CYS A 1 657 ? 34.415 -10.528 -36.558 1.00 45.00 657 CYS A C 1
ATOM 5084 O O . CYS A 1 657 ? 34.725 -11.499 -35.876 1.00 45.00 657 CYS A O 1
ATOM 5086 N N . VAL A 1 658 ? 33.162 -10.380 -37.010 1.00 50.78 658 VAL A N 1
ATOM 5087 C CA . VAL A 1 658 ? 32.032 -11.238 -36.590 1.00 50.78 658 VAL A CA 1
ATOM 5088 C C . VAL A 1 658 ? 31.874 -12.478 -37.489 1.00 50.78 658 VAL A C 1
ATOM 5090 O O . VAL A 1 658 ? 30.861 -13.164 -37.431 1.00 50.78 658 VAL A O 1
ATOM 5093 N N . GLU A 1 659 ? 32.830 -12.808 -38.363 1.00 45.75 659 GLU A N 1
ATOM 5094 C CA . GLU A 1 659 ? 32.710 -13.914 -39.336 1.00 45.75 659 GLU A CA 1
ATOM 5095 C C . GLU A 1 659 ? 32.662 -15.334 -38.717 1.00 45.75 659 GLU A C 1
ATOM 5097 O O . GLU A 1 659 ? 32.325 -16.275 -39.430 1.00 45.75 659 GLU A O 1
ATOM 5102 N N . GLY A 1 660 ? 32.887 -15.493 -37.404 1.00 47.38 660 GLY A N 1
ATOM 5103 C CA . GLY A 1 660 ? 33.103 -16.803 -36.765 1.00 47.38 660 GLY A CA 1
ATOM 5104 C C . GLY A 1 660 ? 31.907 -17.551 -36.148 1.00 47.38 660 GLY A C 1
ATOM 5105 O O . GLY A 1 660 ? 31.959 -18.775 -36.100 1.00 47.38 660 GLY A O 1
ATOM 5106 N N . ASP A 1 661 ? 30.829 -16.889 -35.710 1.00 49.12 661 ASP A N 1
ATOM 5107 C CA . ASP A 1 661 ? 29.842 -17.549 -34.828 1.00 49.12 661 ASP A CA 1
ATOM 5108 C C . ASP A 1 661 ? 28.495 -17.900 -35.483 1.00 49.12 661 ASP A C 1
ATOM 5110 O O . ASP A 1 661 ? 27.876 -17.112 -36.211 1.00 49.12 661 ASP A O 1
ATOM 5114 N N . SER A 1 662 ? 28.009 -19.101 -35.148 1.00 50.72 662 SER A N 1
ATOM 5115 C CA . SER A 1 662 ? 26.633 -19.552 -35.368 1.00 50.72 662 SER A CA 1
ATOM 5116 C C . SER A 1 662 ? 25.645 -18.593 -34.678 1.00 50.72 662 SER A C 1
ATOM 5118 O O . SER A 1 662 ? 25.769 -18.358 -33.475 1.00 50.72 662 SER A O 1
ATOM 5120 N N . PRO A 1 663 ? 24.653 -18.023 -35.389 1.00 54.62 663 PRO A N 1
ATOM 5121 C CA . PRO A 1 663 ? 23.704 -17.073 -34.816 1.00 54.62 663 PRO A CA 1
ATOM 5122 C C . PRO A 1 663 ? 22.624 -17.814 -34.014 1.00 54.62 663 PRO A C 1
ATOM 5124 O O . PRO A 1 663 ? 21.498 -17.979 -34.480 1.00 54.62 663 PRO A O 1
ATOM 5127 N N . THR A 1 664 ? 22.966 -18.291 -32.818 1.00 61.44 664 THR A N 1
ATOM 5128 C CA . THR A 1 664 ? 22.007 -18.909 -31.887 1.00 61.44 664 THR A CA 1
ATOM 5129 C C . THR A 1 664 ? 21.199 -17.863 -31.111 1.00 61.44 664 THR A C 1
ATOM 5131 O O . THR A 1 664 ? 20.081 -18.151 -30.681 1.00 61.44 664 THR A O 1
ATOM 5134 N N . THR A 1 665 ? 21.712 -16.632 -30.979 1.00 74.19 665 THR A N 1
ATOM 5135 C CA . THR A 1 665 ? 21.073 -15.540 -30.226 1.00 74.19 665 THR A CA 1
ATOM 5136 C C . THR A 1 665 ? 20.327 -14.541 -31.132 1.00 74.19 665 THR A C 1
ATOM 5138 O O . THR A 1 665 ? 20.757 -14.280 -32.263 1.00 74.19 665 THR A O 1
ATOM 5141 N N . PRO A 1 666 ? 19.228 -13.918 -30.649 1.00 80.38 666 PRO A N 1
ATOM 5142 C CA . PRO A 1 666 ? 18.517 -12.864 -31.383 1.00 80.38 666 PRO A CA 1
ATOM 5143 C C . PRO A 1 666 ? 19.421 -11.678 -31.767 1.00 80.38 666 PRO A C 1
ATOM 5145 O O . PRO A 1 666 ? 19.373 -11.210 -32.907 1.00 80.38 666 PRO A O 1
ATOM 5148 N N . MET A 1 667 ? 20.288 -11.239 -30.848 1.00 82.88 667 MET A N 1
ATOM 5149 C CA . MET A 1 667 ? 21.261 -10.162 -31.067 1.00 82.88 667 MET A CA 1
ATOM 5150 C C . MET A 1 667 ? 22.295 -10.512 -32.143 1.00 82.88 667 MET A C 1
ATOM 5152 O O . MET A 1 667 ? 22.532 -9.708 -33.040 1.00 82.88 667 MET A O 1
ATOM 5156 N N . GLY A 1 668 ? 22.856 -11.724 -32.131 1.00 78.94 668 GLY A N 1
ATOM 5157 C CA . GLY A 1 668 ? 23.824 -12.156 -33.143 1.00 78.94 668 GLY A CA 1
ATOM 5158 C C . GLY A 1 668 ? 23.224 -12.205 -34.549 1.00 78.94 668 GLY A C 1
ATOM 5159 O O . GLY A 1 668 ? 23.846 -11.753 -35.515 1.00 78.94 668 GLY A O 1
ATOM 5160 N N . ALA A 1 669 ? 21.980 -12.681 -34.669 1.00 81.94 669 ALA A N 1
ATOM 5161 C CA . ALA A 1 669 ? 21.244 -12.644 -35.930 1.00 81.94 669 ALA A CA 1
ATOM 5162 C C . ALA A 1 669 ? 21.018 -11.200 -36.422 1.00 81.94 669 ALA A C 1
ATOM 5164 O O . ALA A 1 669 ? 21.167 -10.930 -37.618 1.00 81.94 669 ALA A O 1
ATOM 5165 N N . LEU A 1 670 ? 20.713 -10.264 -35.514 1.00 85.56 670 LEU A N 1
ATOM 5166 C CA . LEU A 1 670 ? 20.571 -8.843 -35.839 1.00 85.56 670 LEU A CA 1
ATOM 5167 C C . LEU A 1 670 ? 21.902 -8.232 -36.301 1.00 85.56 670 LEU A C 1
ATOM 5169 O O . LEU A 1 670 ? 21.924 -7.557 -37.330 1.00 85.56 670 LEU A O 1
ATOM 5173 N N . THR A 1 671 ? 23.011 -8.510 -35.612 1.00 82.00 671 THR A N 1
ATOM 5174 C CA . THR A 1 671 ? 24.353 -8.032 -35.986 1.00 82.00 671 THR A CA 1
ATOM 5175 C C . THR A 1 671 ? 24.735 -8.461 -37.398 1.00 82.00 671 THR A C 1
ATOM 5177 O O . THR A 1 671 ? 25.228 -7.640 -38.170 1.00 82.00 671 THR A O 1
ATOM 5180 N N . LYS A 1 672 ? 24.439 -9.709 -37.789 1.00 78.44 672 LYS A N 1
ATOM 5181 C CA . LYS A 1 672 ? 24.664 -10.189 -39.164 1.00 78.44 672 LYS A CA 1
ATOM 5182 C C . LYS A 1 672 ? 23.836 -9.411 -40.187 1.00 78.44 672 LYS A C 1
ATOM 5184 O O . LYS A 1 672 ? 24.381 -8.973 -41.196 1.00 78.44 672 LYS A O 1
ATOM 5189 N N . VAL A 1 673 ? 22.546 -9.184 -39.918 1.00 81.25 673 VAL A N 1
ATOM 5190 C CA . VAL A 1 673 ? 21.680 -8.377 -40.800 1.00 81.25 673 VAL A CA 1
ATOM 5191 C C . VAL A 1 673 ? 22.224 -6.956 -40.949 1.00 81.25 673 VAL A C 1
ATOM 5193 O O . VAL A 1 673 ? 22.310 -6.450 -42.067 1.00 81.25 673 VAL A O 1
ATOM 5196 N N . VAL A 1 674 ? 22.642 -6.333 -39.850 1.00 79.94 674 VAL A N 1
ATOM 5197 C CA . VAL A 1 674 ? 23.228 -4.989 -39.851 1.00 79.94 674 VAL A CA 1
ATOM 5198 C C . VAL A 1 674 ? 24.528 -4.965 -40.661 1.00 79.94 674 VAL A C 1
ATOM 5200 O O . VAL A 1 674 ? 24.653 -4.138 -41.558 1.00 79.94 674 VAL A O 1
ATOM 5203 N N . ALA A 1 675 ? 25.439 -5.921 -40.457 1.00 76.25 675 ALA A N 1
ATOM 5204 C CA . ALA A 1 675 ? 26.683 -6.034 -41.223 1.00 76.25 675 ALA A CA 1
ATOM 5205 C C . ALA A 1 675 ? 26.446 -6.146 -42.745 1.00 76.25 675 ALA A C 1
ATOM 5207 O O . ALA A 1 675 ? 27.124 -5.467 -43.522 1.00 76.25 675 ALA A O 1
ATOM 5208 N N . THR A 1 676 ? 25.436 -6.913 -43.187 1.00 74.50 676 THR A N 1
ATOM 5209 C CA . THR A 1 676 ? 25.116 -7.064 -44.625 1.00 74.50 676 THR A CA 1
ATOM 5210 C C . THR A 1 676 ? 24.736 -5.750 -45.321 1.00 74.50 676 THR A C 1
ATOM 5212 O O . THR A 1 676 ? 24.927 -5.610 -46.532 1.00 74.50 676 THR A O 1
ATOM 5215 N N . LEU A 1 677 ? 24.214 -4.770 -44.574 1.00 71.44 677 LEU A N 1
ATOM 5216 C CA . LEU A 1 677 ? 23.840 -3.456 -45.104 1.00 71.44 677 LEU A CA 1
ATOM 5217 C C . LEU A 1 677 ? 25.051 -2.542 -45.340 1.00 71.44 677 LEU A C 1
ATOM 5219 O O . LEU A 1 677 ? 24.991 -1.652 -46.193 1.00 71.44 677 LEU A O 1
ATOM 5223 N N . PHE A 1 678 ? 26.153 -2.765 -44.622 1.00 68.31 678 PHE A N 1
ATOM 5224 C CA . PHE A 1 678 ? 27.353 -1.932 -44.705 1.00 68.31 678 PHE A CA 1
ATOM 5225 C C . PHE A 1 678 ? 28.346 -2.379 -45.764 1.00 68.31 678 PHE A C 1
ATOM 5227 O O . PHE A 1 678 ? 28.926 -1.535 -46.448 1.00 68.31 678 PHE A O 1
ATOM 5234 N N . TYR A 1 679 ? 28.503 -3.686 -45.970 1.00 66.19 679 TYR A N 1
ATOM 5235 C CA . TYR A 1 679 ? 29.355 -4.235 -47.027 1.00 66.19 679 TYR A CA 1
ATOM 5236 C C . TYR A 1 679 ? 28.651 -4.176 -48.393 1.00 66.19 679 TYR A C 1
ATOM 5238 O O . TYR A 1 679 ? 28.466 -5.199 -49.056 1.00 66.19 679 TYR A O 1
ATOM 5246 N N . LYS A 1 680 ? 28.248 -2.960 -48.806 1.00 52.69 680 LYS A N 1
ATOM 5247 C CA . LYS A 1 680 ? 27.320 -2.594 -49.901 1.00 52.69 680 LYS A CA 1
ATOM 5248 C C . LYS A 1 680 ? 27.560 -3.235 -51.286 1.00 52.69 680 LYS A C 1
ATOM 5250 O O . LYS A 1 680 ? 26.782 -2.956 -52.192 1.00 52.69 680 LYS A O 1
ATOM 5255 N N . THR A 1 681 ? 28.552 -4.103 -51.495 1.00 48.53 681 THR A N 1
ATOM 5256 C CA . THR A 1 681 ? 28.944 -4.591 -52.832 1.0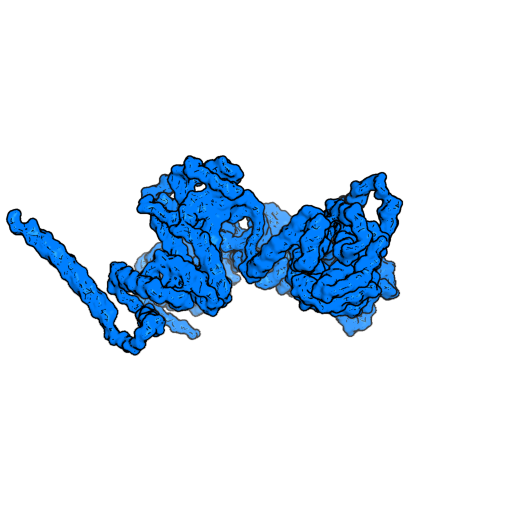0 48.53 681 THR A CA 1
ATOM 5257 C C . THR A 1 681 ? 29.453 -6.040 -52.957 1.00 48.53 681 THR A C 1
ATOM 5259 O O . THR A 1 681 ? 29.964 -6.364 -54.027 1.00 48.53 681 THR A O 1
ATOM 5262 N N . ARG A 1 682 ? 29.314 -6.961 -51.981 1.00 53.09 682 ARG A N 1
ATOM 5263 C CA . ARG A 1 682 ? 29.824 -8.351 -52.183 1.00 53.09 682 ARG A CA 1
ATOM 5264 C C . ARG A 1 682 ? 28.957 -9.543 -51.773 1.00 53.09 682 ARG A C 1
ATOM 5266 O O . ARG A 1 682 ? 29.288 -10.652 -52.183 1.00 53.09 682 ARG A O 1
ATOM 5273 N N . GLU A 1 683 ? 27.862 -9.374 -51.033 1.00 62.94 683 GLU A N 1
ATOM 5274 C CA . GLU A 1 683 ? 27.075 -10.541 -50.600 1.00 62.94 683 GLU A CA 1
ATOM 5275 C C . GLU A 1 683 ? 25.909 -10.905 -51.540 1.00 62.94 683 GLU A C 1
ATOM 5277 O O . GLU A 1 683 ? 25.086 -10.033 -51.847 1.00 62.94 683 GLU A O 1
ATOM 5282 N N . PRO A 1 684 ? 25.793 -12.187 -51.959 1.00 71.38 684 PRO A N 1
ATOM 5283 C CA . PRO A 1 684 ? 24.677 -12.683 -52.762 1.00 71.38 684 PRO A CA 1
ATOM 5284 C C . PRO A 1 684 ? 23.315 -12.476 -52.087 1.00 71.38 684 PRO A C 1
ATOM 5286 O O . PRO A 1 684 ? 23.185 -12.563 -50.865 1.00 71.38 684 PRO A O 1
ATOM 5289 N N . LEU A 1 685 ? 22.270 -12.283 -52.899 1.00 71.19 685 LEU A N 1
ATOM 5290 C CA . LEU A 1 685 ? 20.881 -12.140 -52.440 1.00 71.19 685 LEU A CA 1
ATOM 5291 C C . LEU A 1 685 ? 20.424 -13.323 -51.560 1.00 71.19 685 LEU A C 1
ATOM 5293 O O . LEU A 1 685 ? 19.671 -13.129 -50.608 1.00 71.19 685 LEU A O 1
ATOM 5297 N N . GLU A 1 686 ? 20.923 -14.527 -51.846 1.00 75.50 686 GLU A N 1
ATOM 5298 C CA . GLU A 1 686 ? 20.648 -15.758 -51.094 1.00 75.50 686 GLU A CA 1
ATOM 5299 C C . GLU A 1 686 ? 21.086 -15.654 -49.626 1.00 75.50 686 GLU A C 1
ATOM 5301 O O . GLU A 1 686 ? 20.288 -15.937 -48.733 1.00 75.50 686 GLU A O 1
ATOM 5306 N N . ARG A 1 687 ? 22.296 -15.141 -49.355 1.00 75.88 687 ARG A N 1
ATOM 5307 C CA . ARG A 1 687 ? 22.787 -14.942 -47.978 1.00 75.88 687 ARG A CA 1
ATOM 5308 C C . ARG A 1 687 ? 21.963 -13.904 -47.221 1.00 75.88 687 ARG A C 1
ATOM 5310 O O . ARG A 1 687 ? 21.639 -14.091 -46.052 1.00 75.88 687 ARG A O 1
ATOM 5317 N N . ARG A 1 688 ? 21.536 -12.831 -47.895 1.00 75.62 688 ARG A N 1
ATOM 5318 C CA . ARG A 1 688 ? 20.662 -11.806 -47.290 1.00 75.62 688 ARG A CA 1
ATOM 5319 C C . ARG A 1 688 ? 19.302 -12.379 -46.880 1.00 75.62 688 ARG A C 1
ATOM 5321 O O . ARG A 1 688 ? 18.785 -12.042 -45.813 1.00 75.62 688 ARG A O 1
ATOM 5328 N N . LEU A 1 689 ? 18.722 -13.246 -47.713 1.00 79.62 689 LEU A N 1
ATOM 5329 C CA . LEU A 1 689 ? 17.469 -13.944 -47.411 1.00 79.62 689 LEU A CA 1
ATOM 5330 C C . LEU A 1 689 ? 17.639 -14.948 -46.266 1.00 79.62 689 LEU A C 1
ATOM 5332 O O . LEU A 1 689 ? 16.768 -15.025 -45.399 1.00 79.62 689 LEU A O 1
ATOM 5336 N N . GLU A 1 690 ? 18.770 -15.651 -46.217 1.00 81.25 690 GLU A N 1
ATOM 5337 C CA . GLU A 1 690 ? 19.111 -16.569 -45.132 1.00 81.25 690 GLU A CA 1
ATOM 5338 C C . GLU A 1 690 ? 19.225 -15.843 -43.782 1.00 81.25 690 GLU A C 1
ATOM 5340 O O . GLU A 1 690 ? 18.599 -16.255 -42.803 1.00 81.25 690 GLU A O 1
ATOM 5345 N N . HIS A 1 691 ? 19.940 -14.715 -43.724 1.00 81.88 691 HIS A N 1
ATOM 5346 C CA . HIS A 1 691 ? 20.036 -13.903 -42.505 1.00 81.88 691 HIS A CA 1
ATOM 5347 C C . HIS A 1 691 ? 18.666 -13.400 -42.034 1.00 81.88 691 HIS A C 1
ATOM 5349 O O . HIS A 1 691 ? 18.347 -13.484 -40.846 1.00 81.88 691 HIS A O 1
ATOM 5355 N N . LYS A 1 692 ? 17.809 -12.960 -42.964 1.00 84.38 692 LYS A N 1
ATOM 5356 C CA . LYS A 1 692 ? 16.424 -12.567 -42.669 1.00 84.38 692 LYS A CA 1
ATOM 5357 C C . LYS A 1 692 ? 15.579 -13.731 -42.141 1.00 84.38 692 LYS A C 1
ATOM 5359 O O . LYS A 1 692 ? 14.783 -13.535 -41.221 1.00 84.38 692 LYS A O 1
ATOM 5364 N N . GLN A 1 693 ? 15.721 -14.927 -42.712 1.00 83.94 693 GLN A N 1
ATOM 5365 C CA . GLN A 1 693 ? 14.989 -16.117 -42.275 1.00 83.94 693 GLN A CA 1
ATOM 5366 C C . GLN A 1 693 ? 15.414 -16.547 -40.868 1.00 83.94 693 GLN A C 1
ATOM 5368 O O . GLN A 1 693 ? 14.546 -16.792 -40.031 1.00 83.94 693 GLN A O 1
ATOM 5373 N N . ARG A 1 694 ? 16.723 -16.567 -40.590 1.00 81.69 694 ARG A N 1
ATOM 5374 C CA . ARG A 1 694 ? 17.278 -16.875 -39.262 1.00 81.69 694 ARG A CA 1
ATOM 5375 C C . ARG A 1 694 ? 16.796 -15.878 -38.208 1.00 81.69 694 ARG A C 1
ATOM 5377 O O . ARG A 1 694 ? 16.255 -16.289 -37.188 1.00 81.69 694 ARG A O 1
ATOM 5384 N N . LEU A 1 695 ? 16.853 -14.573 -38.498 1.00 84.88 695 LEU A N 1
ATOM 5385 C CA . LEU A 1 695 ? 16.302 -13.542 -37.608 1.00 84.88 695 LEU A CA 1
ATOM 5386 C C . LEU A 1 695 ? 14.798 -13.753 -37.340 1.00 84.88 695 LEU A C 1
ATOM 5388 O O . LEU A 1 695 ? 14.314 -13.519 -36.236 1.00 84.88 695 LEU A O 1
ATOM 5392 N N . GLY A 1 696 ? 14.049 -14.235 -38.338 1.00 82.88 696 GLY A N 1
ATOM 5393 C CA . GLY A 1 696 ? 12.628 -14.563 -38.208 1.00 82.88 696 GLY A CA 1
ATOM 5394 C C . GLY A 1 696 ? 12.314 -15.760 -37.301 1.00 82.88 696 GLY A C 1
ATOM 5395 O O . GLY A 1 696 ? 11.186 -15.848 -36.816 1.00 82.88 696 GLY A O 1
ATOM 5396 N N . GLN A 1 697 ? 13.276 -16.656 -37.060 1.00 84.00 697 GLN A N 1
ATOM 5397 C CA . GLN A 1 697 ? 13.137 -17.797 -36.143 1.00 84.00 697 GLN A CA 1
ATOM 5398 C C . GLN A 1 697 ? 13.382 -17.394 -34.679 1.00 84.00 697 GLN A C 1
ATOM 5400 O O . GLN A 1 697 ? 12.849 -18.023 -33.764 1.00 84.00 697 GLN A O 1
ATOM 5405 N N . CYS A 1 698 ? 14.135 -16.316 -34.452 1.00 81.94 698 CYS A N 1
ATOM 5406 C CA . CYS A 1 698 ? 14.403 -15.771 -33.128 1.00 81.94 698 CYS A CA 1
ATOM 5407 C C . CYS A 1 698 ? 13.219 -14.935 -32.610 1.00 81.94 698 CYS A C 1
ATOM 5409 O O . CYS A 1 698 ? 12.622 -14.136 -33.341 1.00 81.94 698 CYS A O 1
ATOM 5411 N N . ARG A 1 699 ? 12.907 -15.066 -31.312 1.00 81.31 699 ARG A N 1
ATOM 5412 C CA . ARG A 1 699 ? 12.038 -14.103 -30.618 1.00 81.31 699 ARG A CA 1
ATOM 5413 C C . ARG A 1 699 ? 12.881 -12.899 -30.184 1.00 81.31 699 ARG A C 1
ATOM 5415 O O . ARG A 1 699 ? 13.926 -13.128 -29.583 1.00 81.31 699 ARG A O 1
ATOM 5422 N N . PRO A 1 700 ? 12.454 -11.659 -30.477 1.00 84.50 700 PRO A N 1
ATOM 5423 C CA . PRO A 1 700 ? 13.213 -10.479 -30.096 1.00 84.50 700 PRO A CA 1
ATOM 5424 C C . PRO A 1 700 ? 13.121 -10.245 -28.585 1.00 84.50 700 PRO A C 1
ATOM 5426 O O . PRO A 1 700 ? 12.027 -10.255 -28.022 1.00 84.50 700 PRO A O 1
ATOM 5429 N N . ASP A 1 701 ? 14.270 -10.023 -27.960 1.00 87.81 701 ASP A N 1
ATOM 5430 C CA . ASP A 1 701 ? 14.408 -9.616 -26.561 1.00 87.81 701 ASP A CA 1
ATOM 5431 C C . ASP A 1 701 ? 14.470 -8.084 -26.408 1.00 87.81 701 ASP A C 1
ATOM 5433 O O . ASP A 1 701 ? 14.528 -7.351 -27.398 1.00 87.81 701 ASP A O 1
ATOM 5437 N N . ALA A 1 702 ? 14.444 -7.572 -25.173 1.00 86.75 702 ALA A N 1
ATOM 5438 C CA . ALA A 1 702 ? 14.367 -6.131 -24.923 1.00 86.75 702 ALA A CA 1
ATOM 5439 C C . ALA A 1 702 ? 15.532 -5.342 -25.556 1.00 86.75 702 ALA A C 1
ATOM 5441 O O . ALA A 1 702 ? 15.300 -4.296 -26.170 1.00 86.75 702 ALA A O 1
ATOM 5442 N N . LEU A 1 703 ? 16.762 -5.864 -25.468 1.00 88.50 703 LEU A N 1
ATOM 5443 C CA . LEU A 1 703 ? 17.965 -5.239 -26.033 1.00 88.50 703 LEU A CA 1
ATOM 5444 C C . LEU A 1 703 ? 17.933 -5.227 -27.565 1.00 88.50 703 LEU A C 1
ATOM 5446 O O . LEU A 1 703 ? 18.154 -4.190 -28.190 1.00 88.50 703 LEU A O 1
ATOM 5450 N N . SER A 1 704 ? 17.580 -6.353 -28.176 1.00 88.81 704 SER A N 1
ATOM 5451 C CA . SER A 1 704 ? 17.413 -6.497 -29.621 1.00 88.81 704 SER A CA 1
ATOM 5452 C C . SER A 1 704 ? 16.382 -5.511 -30.167 1.00 88.81 704 SER A C 1
ATOM 5454 O O . SER A 1 704 ? 16.607 -4.863 -31.191 1.00 88.81 704 SER A O 1
ATOM 5456 N N . VAL A 1 705 ? 15.249 -5.353 -29.472 1.00 88.81 705 VAL A N 1
ATOM 5457 C CA . VAL A 1 705 ? 14.206 -4.394 -29.864 1.00 88.81 705 VAL A CA 1
ATOM 5458 C C . VAL A 1 705 ? 14.695 -2.951 -29.711 1.00 88.81 705 VAL A C 1
ATOM 5460 O O . VAL A 1 705 ? 14.403 -2.130 -30.583 1.00 88.81 705 VAL A O 1
ATOM 5463 N N . LEU A 1 706 ? 15.451 -2.632 -28.652 1.00 89.38 706 LEU A N 1
ATOM 5464 C CA . LEU A 1 706 ? 16.091 -1.323 -28.477 1.00 89.38 706 LEU A CA 1
ATOM 5465 C C . LEU A 1 706 ? 17.008 -0.988 -29.662 1.00 89.38 706 LEU A C 1
ATOM 5467 O O . LEU A 1 706 ? 16.873 0.093 -30.235 1.00 89.38 706 LEU A O 1
ATOM 5471 N N . PHE A 1 707 ? 17.888 -1.903 -30.070 1.00 89.44 707 PHE A N 1
ATOM 5472 C CA . PHE A 1 707 ? 18.791 -1.663 -31.198 1.00 89.44 707 PHE A CA 1
ATOM 5473 C C . PHE A 1 707 ? 18.054 -1.521 -32.528 1.00 89.44 707 PHE A C 1
ATOM 5475 O O . PHE A 1 707 ? 18.367 -0.614 -33.297 1.00 89.44 707 PHE A O 1
ATOM 5482 N N . VAL A 1 708 ? 17.044 -2.355 -32.797 1.00 89.12 708 VAL A N 1
ATOM 5483 C CA . VAL A 1 708 ? 16.209 -2.199 -33.999 1.00 89.12 708 VAL A CA 1
ATOM 5484 C C . VAL A 1 708 ? 15.506 -0.845 -34.014 1.00 89.12 708 VAL A C 1
ATOM 5486 O O . VAL A 1 708 ? 15.450 -0.199 -35.059 1.00 89.12 708 VAL A O 1
ATOM 5489 N N . ASP A 1 709 ? 14.986 -0.396 -32.872 1.00 87.44 709 ASP A N 1
ATOM 5490 C CA . ASP A 1 709 ? 14.367 0.920 -32.740 1.00 87.44 709 ASP A CA 1
ATOM 5491 C C . ASP A 1 709 ? 15.364 2.051 -33.052 1.00 87.44 709 ASP A C 1
ATOM 5493 O O . ASP A 1 709 ? 15.076 2.900 -33.901 1.00 87.44 709 ASP A O 1
ATOM 5497 N N . LEU A 1 710 ? 16.552 2.023 -32.439 1.00 86.88 710 LEU A N 1
ATOM 5498 C CA . LEU A 1 710 ? 17.612 2.999 -32.701 1.00 86.88 710 LEU A CA 1
ATOM 5499 C C . LEU A 1 710 ? 18.014 2.999 -34.179 1.00 86.88 710 LEU A C 1
ATOM 5501 O O . LEU A 1 710 ? 17.956 4.042 -34.821 1.00 86.88 710 LEU A O 1
ATOM 5505 N N . LEU A 1 711 ? 18.318 1.840 -34.764 1.00 84.31 711 LEU A N 1
ATOM 5506 C CA . LEU A 1 711 ? 18.709 1.717 -36.173 1.00 84.31 711 LEU A CA 1
ATOM 5507 C C . LEU A 1 711 ? 17.634 2.246 -37.134 1.00 84.31 711 LEU A C 1
ATOM 5509 O O . LEU A 1 711 ? 17.942 2.944 -38.096 1.00 84.31 711 LEU A O 1
ATOM 5513 N N . LEU A 1 712 ? 16.356 1.958 -36.865 1.00 83.19 712 LEU A N 1
ATOM 5514 C CA . LEU A 1 712 ? 15.231 2.443 -37.670 1.00 83.19 712 LEU A CA 1
ATOM 5515 C C . LEU A 1 712 ? 14.964 3.947 -37.517 1.00 83.19 712 LEU A C 1
ATOM 5517 O O . LEU A 1 712 ? 14.076 4.460 -38.202 1.00 83.19 712 LEU A O 1
ATOM 5521 N N . SER A 1 713 ? 15.619 4.628 -36.576 1.00 78.94 713 SER A N 1
ATOM 5522 C CA . SER A 1 713 ? 15.496 6.076 -36.378 1.00 78.94 713 SER A CA 1
ATOM 5523 C C . SER A 1 713 ? 16.480 6.897 -37.223 1.00 78.94 713 SER A C 1
ATOM 5525 O O . SER A 1 713 ? 16.283 8.100 -37.351 1.00 78.94 713 SER A O 1
ATOM 5527 N N . PHE A 1 714 ? 17.472 6.260 -37.860 1.00 70.62 714 PHE A N 1
ATOM 5528 C CA . PHE A 1 714 ? 18.433 6.927 -38.745 1.00 70.62 714 PHE A CA 1
ATOM 5529 C C . PHE A 1 714 ? 17.988 6.905 -40.216 1.00 70.62 714 PHE A C 1
ATOM 5531 O O . PHE A 1 714 ? 17.639 5.856 -40.770 1.00 70.62 714 PHE A O 1
ATOM 5538 N N . ASP A 1 715 ? 18.070 8.059 -40.882 1.00 60.72 715 ASP A N 1
ATOM 5539 C CA . ASP A 1 715 ? 17.566 8.250 -42.250 1.00 60.72 715 ASP A CA 1
ATOM 5540 C C . ASP A 1 715 ? 18.407 7.551 -43.333 1.00 60.72 715 ASP A C 1
ATOM 5542 O O . ASP A 1 715 ? 17.885 7.158 -44.377 1.00 60.72 715 ASP A O 1
ATOM 5546 N N . PHE A 1 716 ? 19.704 7.331 -43.093 1.00 58.34 716 PHE A N 1
ATOM 5547 C CA . PHE A 1 716 ? 20.660 6.958 -44.144 1.00 58.34 716 PHE A CA 1
ATOM 5548 C C . PHE A 1 716 ? 20.485 5.527 -44.705 1.00 58.34 716 PHE A C 1
ATOM 5550 O O . PHE A 1 716 ? 20.931 5.253 -45.820 1.00 58.34 716 PHE A O 1
ATOM 5557 N N . GLN A 1 717 ? 19.820 4.607 -43.983 1.00 62.66 717 GLN A N 1
ATOM 5558 C CA . GLN A 1 717 ? 19.602 3.209 -44.424 1.00 62.66 717 GLN A CA 1
ATOM 5559 C C . GLN A 1 717 ? 18.262 2.582 -43.984 1.00 62.66 717 GLN A C 1
ATOM 5561 O O . GLN A 1 717 ? 18.040 1.378 -44.159 1.00 62.66 717 GLN A O 1
ATOM 5566 N N . GLY A 1 718 ? 17.330 3.379 -43.451 1.00 64.25 718 GLY A N 1
ATOM 5567 C CA . GLY A 1 718 ? 16.090 2.870 -42.857 1.00 64.25 718 GLY A CA 1
ATOM 5568 C C . GLY A 1 718 ? 15.201 2.055 -43.807 1.00 64.25 718 GLY A C 1
ATOM 5569 O O . GLY A 1 718 ? 14.517 1.141 -43.356 1.00 64.25 718 GLY A O 1
ATOM 5570 N N . ALA A 1 719 ? 15.209 2.339 -45.114 1.00 70.12 719 ALA A N 1
ATOM 5571 C CA . ALA A 1 719 ? 14.426 1.584 -46.101 1.00 70.12 719 ALA A CA 1
ATOM 5572 C C . ALA A 1 719 ? 14.989 0.169 -46.342 1.00 70.12 719 ALA A C 1
ATOM 5574 O O . ALA A 1 719 ? 14.258 -0.810 -46.216 1.00 70.12 719 ALA A O 1
ATOM 5575 N N . ALA A 1 720 ? 16.299 0.052 -46.585 1.00 74.62 720 ALA A N 1
ATOM 5576 C CA . ALA A 1 720 ? 16.958 -1.235 -46.819 1.00 74.62 720 ALA A CA 1
ATOM 5577 C C . ALA A 1 720 ? 16.911 -2.142 -45.577 1.00 74.62 720 ALA A C 1
ATOM 5579 O O . ALA A 1 720 ? 16.663 -3.343 -45.683 1.00 74.62 720 ALA A O 1
ATOM 5580 N N . LEU A 1 721 ? 17.069 -1.563 -44.381 1.00 79.00 721 LEU A N 1
ATOM 5581 C CA . LEU A 1 721 ? 16.921 -2.301 -43.128 1.00 79.00 721 LEU A CA 1
ATOM 5582 C C . LEU A 1 721 ? 15.480 -2.793 -42.916 1.00 79.00 721 LEU A C 1
ATOM 5584 O O . LEU A 1 721 ? 15.272 -3.940 -42.519 1.00 79.00 721 LEU A O 1
ATOM 5588 N N . LYS A 1 722 ? 14.465 -1.969 -43.219 1.00 81.31 722 LYS A N 1
ATOM 5589 C CA . LYS A 1 722 ? 13.048 -2.378 -43.128 1.00 81.31 722 LYS A CA 1
ATOM 5590 C C . LYS A 1 722 ? 12.726 -3.583 -44.013 1.00 81.31 722 LYS A C 1
ATOM 5592 O O . LYS A 1 722 ? 11.888 -4.398 -43.616 1.00 81.31 722 LYS A O 1
ATOM 5597 N N . ASP A 1 723 ? 13.383 -3.703 -45.164 1.00 82.25 723 ASP A N 1
ATOM 5598 C CA . ASP A 1 723 ? 13.196 -4.823 -46.088 1.00 82.25 723 ASP A CA 1
ATOM 5599 C C . ASP A 1 723 ? 13.822 -6.124 -45.570 1.00 82.25 723 ASP A C 1
ATOM 5601 O O . ASP A 1 723 ? 13.261 -7.208 -45.781 1.00 82.25 723 ASP A O 1
ATOM 5605 N N . LEU A 1 724 ? 14.939 -6.033 -44.841 1.00 82.44 724 LEU A N 1
ATOM 5606 C CA . LEU A 1 724 ? 15.613 -7.181 -44.230 1.00 82.44 724 LEU A CA 1
ATOM 5607 C C . LEU A 1 724 ? 15.012 -7.601 -42.878 1.00 82.44 724 LEU A C 1
ATOM 5609 O O . LEU A 1 724 ? 15.167 -8.753 -42.483 1.00 82.44 724 LEU A O 1
ATOM 5613 N N . LEU A 1 725 ? 14.262 -6.728 -42.195 1.00 87.25 725 LEU A N 1
ATOM 5614 C CA . LEU A 1 725 ? 13.636 -7.045 -40.906 1.00 87.25 725 LEU A CA 1
ATOM 5615 C C . LEU A 1 725 ? 12.294 -7.809 -41.042 1.00 87.25 725 LEU A C 1
ATOM 5617 O O . LEU A 1 725 ? 11.359 -7.344 -41.721 1.00 87.25 725 LEU A O 1
ATOM 5621 N N . PRO A 1 726 ? 12.119 -8.940 -40.325 1.00 88.31 726 PRO A N 1
ATOM 5622 C CA . PRO A 1 726 ? 10.834 -9.625 -40.199 1.00 88.31 726 PRO A CA 1
ATOM 5623 C C . PRO A 1 726 ? 9.716 -8.711 -39.672 1.00 88.31 726 PRO A C 1
ATOM 5625 O O . PRO A 1 726 ? 9.949 -7.771 -38.908 1.00 88.31 726 PRO A O 1
ATOM 5628 N N . LYS A 1 727 ? 8.462 -9.006 -40.044 1.00 84.12 727 LYS A N 1
ATOM 5629 C CA . LYS A 1 727 ? 7.290 -8.230 -39.589 1.00 84.12 727 LYS A CA 1
ATOM 5630 C C . LYS A 1 727 ? 7.134 -8.244 -38.062 1.00 84.12 727 LYS A C 1
ATOM 5632 O O . LYS A 1 727 ? 6.769 -7.221 -37.495 1.00 84.12 727 LYS A O 1
ATOM 5637 N N . SER A 1 728 ? 7.420 -9.373 -37.410 1.00 82.69 728 SER A N 1
ATOM 5638 C CA . SER A 1 728 ? 7.359 -9.527 -35.948 1.00 82.69 728 SER A CA 1
ATOM 5639 C C . SER A 1 728 ? 8.327 -8.588 -35.224 1.00 82.69 728 SER A C 1
ATOM 5641 O O . SER A 1 728 ? 7.933 -7.928 -34.271 1.00 82.69 728 SER A O 1
ATOM 5643 N N . TRP A 1 729 ? 9.554 -8.463 -35.728 1.00 88.25 729 TRP A N 1
ATOM 5644 C CA . TRP A 1 729 ? 10.592 -7.585 -35.187 1.00 88.25 729 TRP A CA 1
ATOM 5645 C C . TRP A 1 729 ? 10.279 -6.102 -35.404 1.00 88.25 729 TRP A C 1
ATOM 5647 O O . TRP A 1 729 ? 10.413 -5.297 -34.485 1.00 88.25 729 TRP A O 1
ATOM 5657 N N . ARG A 1 730 ? 9.771 -5.739 -36.592 1.00 85.19 730 ARG A N 1
ATOM 5658 C CA . ARG A 1 730 ? 9.283 -4.374 -36.858 1.00 85.19 730 ARG A CA 1
ATOM 5659 C C . ARG A 1 730 ? 8.122 -3.998 -35.944 1.00 85.19 730 ARG A C 1
ATOM 5661 O O . ARG A 1 730 ? 8.120 -2.902 -35.395 1.00 85.19 730 ARG A O 1
ATOM 5668 N N . LYS A 1 731 ? 7.171 -4.918 -35.758 1.00 83.75 731 LYS A N 1
ATOM 5669 C CA . LYS A 1 731 ? 6.049 -4.728 -34.840 1.00 83.75 731 LYS A CA 1
ATOM 5670 C C . LYS A 1 731 ? 6.536 -4.571 -33.397 1.00 83.75 731 LYS A C 1
ATOM 5672 O O . LYS A 1 731 ? 6.096 -3.644 -32.740 1.00 83.75 731 LYS A O 1
ATOM 5677 N N . ALA A 1 732 ? 7.483 -5.390 -32.936 1.00 81.12 732 ALA A N 1
ATOM 5678 C CA . ALA A 1 732 ? 8.053 -5.269 -31.592 1.00 81.12 732 ALA A CA 1
ATOM 5679 C C . ALA A 1 732 ? 8.724 -3.901 -31.357 1.00 81.12 732 ALA A C 1
ATOM 5681 O O . ALA A 1 732 ? 8.495 -3.275 -30.326 1.00 81.12 732 ALA A O 1
ATOM 5682 N N . ALA A 1 733 ? 9.486 -3.390 -32.331 1.00 82.69 733 ALA A N 1
ATOM 5683 C CA . ALA A 1 733 ? 10.086 -2.054 -32.251 1.00 82.69 733 ALA A CA 1
ATOM 5684 C C . ALA A 1 733 ? 9.036 -0.930 -32.290 1.00 82.69 733 ALA A C 1
ATOM 5686 O O . ALA A 1 733 ? 9.158 0.072 -31.587 1.00 82.69 733 ALA A O 1
ATOM 5687 N N . GLU A 1 734 ? 7.974 -1.092 -33.079 1.00 81.06 734 GLU A N 1
ATOM 5688 C CA . GLU A 1 734 ? 6.864 -0.140 -33.126 1.00 81.06 734 GLU A CA 1
ATOM 5689 C C . GLU A 1 734 ? 6.048 -0.138 -31.825 1.00 81.06 734 GLU A C 1
ATOM 5691 O O . GLU A 1 734 ? 5.725 0.929 -31.303 1.00 81.06 734 GLU A O 1
ATOM 5696 N N . ASP A 1 735 ? 5.757 -1.316 -31.276 1.00 73.44 735 ASP A N 1
ATOM 5697 C CA . ASP A 1 735 ? 5.078 -1.499 -29.995 1.00 73.44 735 ASP A CA 1
ATOM 5698 C C . ASP A 1 735 ? 5.936 -0.922 -28.860 1.00 73.44 735 ASP A C 1
ATOM 5700 O O . ASP A 1 735 ? 5.412 -0.200 -28.015 1.00 73.44 735 ASP A O 1
ATOM 5704 N N . ARG A 1 736 ? 7.266 -1.088 -28.908 1.00 75.31 736 ARG A N 1
ATOM 5705 C CA . ARG A 1 736 ? 8.208 -0.395 -28.016 1.00 75.31 736 ARG A CA 1
ATOM 5706 C C . ARG A 1 736 ? 8.154 1.121 -28.169 1.00 75.31 736 ARG A C 1
ATOM 5708 O O . ARG A 1 736 ? 8.074 1.811 -27.162 1.00 75.31 736 ARG A O 1
ATOM 5715 N N . ARG A 1 737 ? 8.168 1.679 -29.386 1.00 73.44 737 ARG A N 1
ATOM 5716 C CA . ARG A 1 737 ? 8.033 3.137 -29.604 1.00 73.44 737 ARG A CA 1
ATOM 5717 C C . ARG A 1 737 ? 6.710 3.669 -29.066 1.00 73.44 737 ARG A C 1
ATOM 5719 O O . ARG A 1 737 ? 6.681 4.753 -28.488 1.00 73.44 737 ARG A O 1
ATOM 5726 N N . LYS A 1 738 ? 5.617 2.926 -29.264 1.00 68.69 738 LYS A N 1
ATOM 5727 C CA . LYS A 1 738 ? 4.295 3.245 -28.710 1.00 68.69 738 LYS A CA 1
ATOM 5728 C C . LYS A 1 738 ? 4.327 3.196 -27.190 1.00 68.69 738 LYS A C 1
ATOM 5730 O O . LYS A 1 738 ? 3.855 4.143 -26.580 1.00 68.69 738 LYS A O 1
ATOM 5735 N N . LEU A 1 739 ? 4.944 2.171 -26.602 1.00 58.22 739 LEU A N 1
ATOM 5736 C CA . LEU A 1 739 ? 5.151 2.051 -25.161 1.00 58.22 739 LEU A CA 1
ATOM 5737 C C . LEU A 1 739 ? 6.052 3.156 -24.618 1.00 58.22 739 LEU A C 1
ATOM 5739 O O . LEU A 1 739 ? 5.701 3.711 -23.601 1.00 58.22 739 LEU A O 1
ATOM 5743 N N . ARG A 1 740 ? 7.139 3.556 -25.287 1.00 60.97 740 ARG A N 1
ATOM 5744 C CA . ARG A 1 740 ? 8.005 4.678 -24.882 1.00 60.97 740 ARG A CA 1
ATOM 5745 C C . ARG A 1 740 ? 7.281 6.010 -24.996 1.00 60.97 740 ARG A C 1
ATOM 5747 O O . ARG A 1 740 ? 7.400 6.825 -24.100 1.00 60.97 740 ARG A O 1
ATOM 5754 N N . LYS A 1 741 ? 6.498 6.246 -26.052 1.00 58.38 741 LYS A N 1
ATOM 5755 C CA . LYS A 1 741 ? 5.635 7.437 -26.142 1.00 58.38 741 LYS A CA 1
ATOM 5756 C C . LYS A 1 741 ? 4.565 7.414 -25.059 1.00 58.38 741 LYS A C 1
ATOM 5758 O O . LYS A 1 741 ? 4.337 8.437 -24.432 1.00 58.38 741 LYS A O 1
ATOM 5763 N N . ALA A 1 742 ? 3.964 6.255 -24.810 1.00 50.78 742 ALA A N 1
ATOM 5764 C CA . ALA A 1 742 ? 3.006 6.055 -23.740 1.00 50.78 742 ALA A CA 1
ATOM 5765 C C . ALA A 1 742 ? 3.657 6.162 -22.364 1.00 50.78 742 ALA A C 1
ATOM 5767 O O . ALA A 1 742 ? 2.978 6.659 -21.500 1.00 50.78 742 ALA A O 1
ATOM 5768 N N . LEU A 1 743 ? 4.928 5.786 -22.167 1.00 45.41 743 LEU A N 1
ATOM 5769 C CA . LEU A 1 743 ? 5.702 5.925 -20.930 1.00 45.41 743 LEU A CA 1
ATOM 5770 C C . LEU A 1 743 ? 6.232 7.337 -20.756 1.00 45.41 743 LEU A C 1
ATOM 5772 O O . LEU A 1 743 ? 6.283 7.802 -19.646 1.00 45.41 743 LEU A O 1
ATOM 5776 N N . VAL A 1 744 ? 6.604 8.061 -21.805 1.00 42.97 744 VAL A N 1
ATOM 5777 C CA . VAL A 1 744 ? 6.961 9.482 -21.700 1.00 42.97 744 VAL A CA 1
ATOM 5778 C C . VAL A 1 744 ? 5.704 10.284 -21.382 1.00 42.97 744 VAL A C 1
ATOM 5780 O O . VAL A 1 744 ? 5.723 11.099 -20.471 1.00 42.97 744 VAL A O 1
ATOM 5783 N N . VAL A 1 745 ? 4.579 9.988 -22.040 1.00 38.94 745 VAL A N 1
ATOM 5784 C CA . VAL A 1 745 ? 3.260 10.518 -21.664 1.00 38.94 745 VAL A CA 1
ATOM 5785 C C . VAL A 1 745 ? 2.865 10.034 -20.268 1.00 38.94 745 VAL A C 1
ATOM 5787 O O . VAL A 1 745 ? 2.409 10.853 -19.484 1.00 38.94 745 VAL A O 1
ATOM 5790 N N . ALA A 1 746 ? 3.121 8.767 -19.930 1.00 33.91 746 ALA A N 1
ATOM 5791 C CA . ALA A 1 746 ? 2.814 8.167 -18.638 1.00 33.91 746 ALA A CA 1
ATOM 5792 C C . ALA A 1 746 ? 3.803 8.558 -17.546 1.00 33.91 746 ALA A C 1
ATOM 5794 O O . ALA A 1 746 ? 3.472 8.309 -16.416 1.00 33.91 746 ALA A O 1
ATOM 5795 N N . SER A 1 747 ? 4.963 9.159 -17.835 1.00 31.88 747 SER A N 1
ATOM 5796 C CA . SER A 1 747 ? 5.990 9.580 -16.864 1.00 31.88 747 SER A CA 1
ATOM 5797 C C . SER A 1 747 ? 5.973 11.100 -16.673 1.00 31.88 747 SER A C 1
ATOM 5799 O O . SER A 1 747 ? 6.197 11.611 -15.578 1.00 31.88 747 SER A O 1
ATOM 5801 N N . ILE A 1 748 ? 5.530 11.830 -17.706 1.00 34.16 748 ILE A N 1
ATOM 5802 C CA . ILE A 1 748 ? 4.900 13.151 -17.565 1.00 34.16 748 ILE A CA 1
ATOM 5803 C C . ILE A 1 748 ? 3.609 13.011 -16.740 1.00 34.16 748 ILE A C 1
ATOM 5805 O O . ILE A 1 748 ? 3.348 13.850 -15.876 1.00 34.16 748 ILE A O 1
ATOM 5809 N N . GLN A 1 749 ? 2.854 11.923 -16.945 1.00 31.55 749 GLN A N 1
ATOM 5810 C CA . GLN A 1 749 ? 1.753 11.526 -16.075 1.00 31.55 749 GLN A CA 1
ATOM 5811 C C . GLN A 1 749 ? 2.219 10.865 -14.768 1.00 31.55 749 GLN A C 1
ATOM 5813 O O . GLN A 1 749 ? 1.558 11.128 -13.801 1.00 31.55 749 GLN A O 1
ATOM 5818 N N . GLU A 1 750 ? 3.329 10.131 -14.611 1.00 28.70 750 GLU A N 1
ATOM 5819 C CA . GLU A 1 750 ? 3.739 9.522 -13.314 1.00 28.70 750 GLU A CA 1
ATOM 5820 C C . GLU A 1 750 ? 4.203 10.626 -12.370 1.00 28.70 750 GLU A C 1
ATOM 5822 O O . GLU A 1 750 ? 3.880 10.589 -11.191 1.00 28.70 750 GLU A O 1
ATOM 5827 N N . LYS A 1 751 ? 4.832 11.689 -12.897 1.00 28.98 751 LYS A N 1
ATOM 5828 C CA . LYS A 1 751 ? 5.042 12.940 -12.150 1.00 28.98 751 LYS A CA 1
ATOM 5829 C C . LYS A 1 751 ? 3.745 13.654 -11.755 1.00 28.98 751 LYS A C 1
ATOM 5831 O O . LYS A 1 751 ? 3.801 14.597 -10.972 1.00 28.98 751 LYS A O 1
ATOM 5836 N N . SER A 1 752 ? 2.601 13.259 -12.308 1.00 30.73 752 SER A N 1
ATOM 5837 C CA . SER A 1 752 ? 1.281 13.812 -11.977 1.00 30.73 752 SER A CA 1
ATOM 5838 C C . SER A 1 752 ? 0.243 12.776 -11.501 1.00 30.73 752 SER A C 1
ATOM 5840 O O . SER A 1 752 ? -0.851 13.167 -11.118 1.00 30.73 752 SER A O 1
ATOM 5842 N N . THR A 1 753 ? 0.578 11.484 -11.463 1.00 28.23 753 THR A N 1
ATOM 5843 C CA . THR A 1 753 ? -0.299 10.334 -11.218 1.00 28.23 753 THR A CA 1
ATOM 5844 C C . THR A 1 753 ? 0.544 9.063 -10.991 1.00 28.23 753 THR A C 1
ATOM 5846 O O . THR A 1 753 ? 0.692 8.230 -11.882 1.00 28.23 753 THR A O 1
ATOM 5849 N N . GLU A 1 754 ? 0.936 8.791 -9.744 1.00 26.89 754 GLU A N 1
ATOM 5850 C CA . GLU A 1 754 ? 0.910 7.426 -9.172 1.00 26.89 754 GLU A CA 1
ATOM 5851 C C . GLU A 1 754 ? -0.534 6.875 -9.092 1.00 26.89 754 GLU A C 1
ATOM 5853 O O . GLU A 1 754 ? -0.933 6.190 -8.153 1.00 26.89 754 GLU A O 1
ATOM 5858 N N . ALA A 1 755 ? -1.363 7.191 -10.088 1.00 29.44 755 ALA A N 1
ATOM 5859 C CA . ALA A 1 755 ? -2.797 7.012 -10.071 1.00 29.44 755 ALA A CA 1
ATOM 5860 C C . ALA A 1 755 ? -3.232 6.186 -11.295 1.00 29.44 755 ALA A C 1
ATOM 5862 O O . ALA A 1 755 ? -3.401 6.698 -12.397 1.00 29.44 755 ALA A O 1
ATOM 5863 N N . VAL A 1 756 ? -3.513 4.908 -11.010 1.00 30.86 756 VAL A N 1
ATOM 5864 C CA . VAL A 1 756 ? -4.538 4.048 -11.642 1.00 30.86 756 VAL A CA 1
ATOM 5865 C C . VAL A 1 756 ? -4.148 3.205 -12.892 1.00 30.86 756 VAL A C 1
ATOM 5867 O O . VAL A 1 756 ? -4.086 3.692 -14.014 1.00 30.86 756 VAL A O 1
ATOM 5870 N N . ALA A 1 757 ? -4.038 1.873 -12.704 1.00 28.19 757 ALA A N 1
ATOM 5871 C CA . ALA A 1 757 ? -4.188 0.774 -13.697 1.00 28.19 757 ALA A CA 1
ATOM 5872 C C . ALA A 1 757 ? -5.376 -0.134 -13.244 1.00 28.19 757 ALA A C 1
ATOM 5874 O O . ALA A 1 757 ? -5.702 -0.101 -12.061 1.00 28.19 757 ALA A O 1
ATOM 5875 N N . SER A 1 758 ? -6.111 -0.972 -14.004 1.00 32.72 758 SER A N 1
ATOM 5876 C CA . SER A 1 758 ? -5.910 -1.795 -15.220 1.00 32.72 758 SER A CA 1
ATOM 5877 C C . SER A 1 758 ? -7.285 -2.278 -15.801 1.00 32.72 758 SER A C 1
ATOM 5879 O O . SER A 1 758 ? -8.324 -1.931 -15.250 1.00 32.72 758 SER A O 1
ATOM 5881 N N . SER A 1 759 ? -7.291 -3.045 -16.910 1.00 34.69 759 SER A N 1
ATOM 5882 C CA . SER A 1 759 ? -8.371 -3.277 -17.911 1.00 34.69 759 SER A CA 1
ATOM 5883 C C . SER A 1 759 ? -9.379 -4.444 -17.718 1.00 34.69 759 SER A C 1
ATOM 5885 O O . SER A 1 759 ? -8.961 -5.563 -17.423 1.00 34.69 759 SER A O 1
ATOM 5887 N N . GLY A 1 760 ? -10.649 -4.220 -18.115 1.00 36.31 760 GLY A N 1
ATOM 5888 C CA . GLY A 1 760 ? -11.713 -5.189 -18.486 1.00 36.31 760 GLY A CA 1
ATOM 5889 C C . GLY A 1 760 ? -12.591 -4.636 -19.641 1.00 36.31 760 GLY A C 1
ATOM 5890 O O . GLY A 1 760 ? -12.356 -3.500 -20.050 1.00 36.31 760 GLY A O 1
ATOM 5891 N N . THR A 1 761 ? -13.532 -5.419 -20.209 1.00 48.09 761 THR A N 1
ATOM 5892 C CA . THR A 1 761 ? -14.398 -5.077 -21.377 1.00 48.09 761 THR A CA 1
ATOM 5893 C C . THR A 1 761 ? -14.817 -3.606 -21.396 1.00 48.09 761 THR A C 1
ATOM 5895 O O . THR A 1 761 ? -15.456 -3.133 -20.460 1.00 48.09 761 THR A O 1
ATOM 5898 N N . THR A 1 762 ? -14.462 -2.873 -22.455 1.00 64.44 762 THR A N 1
ATOM 5899 C CA . THR A 1 762 ? -14.565 -1.407 -22.438 1.00 64.44 762 THR A CA 1
ATOM 5900 C C . THR A 1 762 ? -15.952 -0.943 -22.859 1.00 64.44 762 THR A C 1
ATOM 5902 O O . THR A 1 762 ? -16.272 -0.858 -24.050 1.00 64.44 762 THR A O 1
ATOM 5905 N N . VAL A 1 763 ? -16.779 -0.612 -21.871 1.00 70.88 763 VAL A N 1
ATOM 5906 C CA . VAL A 1 763 ? -18.026 0.122 -22.090 1.00 70.88 763 VAL A CA 1
ATOM 5907 C C . VAL A 1 763 ? -17.694 1.612 -22.099 1.00 70.88 763 VAL A C 1
ATOM 5909 O O . VAL A 1 763 ? -16.944 2.091 -21.250 1.00 70.88 763 VAL A O 1
ATOM 5912 N N . SER A 1 764 ? -18.207 2.368 -23.069 1.00 80.31 764 SER A N 1
ATOM 5913 C CA . SER A 1 764 ? -18.083 3.827 -23.069 1.00 80.31 764 SER A CA 1
ATOM 5914 C C . SER A 1 764 ? -19.448 4.498 -23.123 1.00 80.31 764 SER A C 1
ATOM 5916 O O . SER A 1 764 ? -20.262 4.226 -24.010 1.00 80.31 764 SER A O 1
ATOM 5918 N N . ILE A 1 765 ? -19.700 5.366 -22.147 1.00 84.19 765 ILE A N 1
ATOM 5919 C CA . ILE A 1 765 ? -20.902 6.185 -22.048 1.00 84.19 765 ILE A CA 1
ATOM 5920 C C . ILE A 1 765 ? -20.517 7.606 -22.441 1.00 84.19 765 ILE A C 1
ATOM 5922 O O . ILE A 1 765 ? -19.568 8.182 -21.916 1.00 84.19 765 ILE A O 1
ATOM 5926 N N . HIS A 1 766 ? -21.248 8.146 -23.403 1.00 84.31 766 HIS A N 1
ATOM 5927 C CA . HIS A 1 766 ? -21.068 9.497 -23.898 1.00 84.31 766 HIS A CA 1
ATOM 5928 C C . HIS A 1 766 ? -22.287 10.324 -23.530 1.00 84.31 766 HIS A C 1
ATOM 5930 O O . HIS A 1 766 ? -23.400 9.927 -23.876 1.00 84.31 766 HIS A O 1
ATOM 5936 N N . VAL A 1 767 ? -22.080 11.436 -22.831 1.00 83.69 767 VAL A N 1
ATOM 5937 C CA . VAL A 1 767 ? -23.149 12.357 -22.403 1.00 83.69 767 VAL A CA 1
ATOM 5938 C C . VAL A 1 767 ? -23.032 13.736 -23.054 1.00 83.69 767 VAL A C 1
ATOM 5940 O O . VAL A 1 767 ? -24.013 14.480 -23.096 1.00 83.69 767 VAL A O 1
ATOM 5943 N N . LEU A 1 768 ? -21.871 14.056 -23.635 1.00 81.25 768 LEU A N 1
ATOM 5944 C CA . LEU A 1 768 ? -21.640 15.295 -24.376 1.00 81.25 768 LEU A CA 1
ATOM 5945 C C . LEU A 1 768 ? -22.333 15.206 -25.747 1.00 81.25 768 LEU A C 1
ATOM 5947 O O . LEU A 1 768 ? -21.970 14.380 -26.586 1.00 81.25 768 LEU A O 1
ATOM 5951 N N . GLY A 1 769 ? -23.360 16.031 -25.976 1.00 71.12 769 GLY A N 1
ATOM 5952 C CA . GLY A 1 769 ? -24.227 15.927 -27.162 1.00 71.12 769 GLY A CA 1
ATOM 5953 C C . GLY A 1 769 ? -25.324 14.848 -27.070 1.00 71.12 769 GLY A C 1
ATOM 5954 O O . GLY A 1 769 ? -25.925 14.481 -28.087 1.00 71.12 769 GLY A O 1
ATOM 5955 N N . GLY A 1 770 ? -25.605 14.351 -25.857 1.00 74.56 770 GLY A N 1
ATOM 5956 C CA . GLY A 1 770 ? -26.690 13.417 -25.530 1.00 74.56 770 GLY A CA 1
ATOM 5957 C C . GLY A 1 770 ? -26.253 11.955 -25.377 1.00 74.56 770 GLY A C 1
ATOM 5958 O O . GLY A 1 770 ? -25.256 11.532 -25.960 1.00 74.56 770 GLY A O 1
ATOM 5959 N N . LEU A 1 771 ? -27.028 11.158 -24.624 1.00 79.88 771 LEU A N 1
ATOM 5960 C CA . LEU A 1 771 ? -26.634 9.798 -24.237 1.00 79.88 771 LEU A CA 1
ATOM 5961 C C . LEU A 1 771 ? -26.395 8.860 -25.427 1.00 79.88 771 LEU A C 1
ATOM 5963 O O . LEU A 1 771 ? -27.312 8.501 -26.183 1.00 79.88 771 LEU A O 1
ATOM 5967 N N . GLN A 1 772 ? -25.157 8.381 -25.527 1.00 80.12 772 GLN A N 1
ATOM 5968 C CA . GLN A 1 772 ? -24.753 7.268 -26.379 1.00 80.12 772 GLN A CA 1
ATOM 5969 C C . GLN A 1 772 ? -24.000 6.231 -25.554 1.00 80.12 772 GLN A C 1
ATOM 5971 O O . GLN A 1 772 ? -23.153 6.564 -24.734 1.00 80.12 772 GLN A O 1
ATOM 5976 N N . ILE A 1 773 ? -24.271 4.955 -25.814 1.00 81.00 773 ILE A N 1
ATOM 5977 C CA . ILE A 1 773 ? -23.571 3.844 -25.171 1.00 81.00 773 ILE A CA 1
ATOM 5978 C C . ILE A 1 773 ? -22.880 3.037 -26.265 1.00 81.00 773 ILE A C 1
ATOM 5980 O O . ILE A 1 773 ? -23.514 2.652 -27.258 1.00 81.00 773 ILE A O 1
ATOM 5984 N N . ARG A 1 774 ? -21.579 2.800 -26.093 1.00 78.06 774 ARG A N 1
ATOM 5985 C CA . ARG A 1 774 ? -20.778 1.934 -26.958 1.00 78.06 774 ARG A CA 1
ATOM 5986 C C . ARG A 1 774 ? -20.192 0.790 -26.147 1.00 78.06 774 ARG A C 1
ATOM 5988 O O . ARG A 1 774 ? -19.767 0.981 -25.013 1.00 78.06 774 ARG A O 1
ATOM 5995 N N . VAL A 1 775 ? -20.144 -0.388 -26.751 1.00 74.50 775 VAL A N 1
ATOM 5996 C CA . VAL A 1 775 ? -19.479 -1.566 -26.181 1.00 74.50 775 VAL A CA 1
ATOM 5997 C C . VAL A 1 775 ? -18.416 -1.998 -27.174 1.00 74.50 775 VAL A C 1
ATOM 5999 O O . VAL A 1 775 ? -18.721 -2.168 -28.358 1.00 74.50 775 VAL A O 1
ATOM 6002 N N . ASP A 1 776 ? -17.161 -2.059 -26.725 1.00 69.25 776 ASP A N 1
ATOM 6003 C CA . ASP A 1 776 ? -15.991 -2.344 -27.569 1.00 69.25 776 ASP A CA 1
ATOM 6004 C C . ASP A 1 776 ? -15.956 -1.479 -28.845 1.00 69.25 776 ASP A C 1
ATOM 6006 O O . ASP A 1 776 ? -15.649 -1.926 -29.952 1.00 69.25 776 ASP A O 1
ATOM 6010 N N . GLY A 1 777 ? -16.353 -0.211 -28.699 1.00 66.56 777 GLY A N 1
ATOM 6011 C CA . GLY A 1 777 ? -16.386 0.779 -29.775 1.00 66.56 777 GLY A CA 1
ATOM 6012 C C . GLY A 1 777 ? -17.616 0.742 -30.695 1.00 66.56 777 GLY A C 1
ATOM 6013 O O . GLY A 1 777 ? -17.763 1.656 -31.510 1.00 66.56 777 GLY A O 1
ATOM 6014 N N . LYS A 1 778 ? -18.534 -0.229 -30.570 1.00 71.75 778 LYS A N 1
ATOM 6015 C CA . LYS A 1 778 ? -19.764 -0.303 -31.387 1.00 71.75 778 LYS A CA 1
ATOM 6016 C C . LYS A 1 778 ? -20.926 0.440 -30.728 1.00 71.75 778 LYS A C 1
ATOM 6018 O O . LYS A 1 778 ? -21.274 0.150 -29.587 1.00 71.75 778 LYS A O 1
ATOM 6023 N N . LEU A 1 779 ? -21.547 1.373 -31.458 1.00 76.81 779 LEU A N 1
ATOM 6024 C CA . LEU A 1 779 ? -22.727 2.111 -30.995 1.00 76.81 779 LEU A CA 1
ATOM 6025 C C . LEU A 1 779 ? -23.944 1.195 -30.921 1.00 76.81 779 LEU A C 1
ATOM 6027 O O . LEU A 1 779 ? -24.249 0.464 -31.864 1.00 76.81 779 LEU A O 1
ATOM 6031 N N . VAL A 1 780 ? -24.675 1.297 -29.821 1.00 72.06 780 VAL A N 1
ATOM 6032 C CA . VAL A 1 780 ? -25.852 0.467 -29.610 1.00 72.06 780 VAL A CA 1
ATOM 6033 C C . VAL A 1 780 ? -27.134 1.224 -30.028 1.00 72.06 780 VAL A C 1
ATOM 6035 O O . VAL A 1 780 ? -27.219 2.446 -29.874 1.00 72.06 780 VAL A O 1
ATOM 6038 N N . PRO A 1 781 ? -28.142 0.560 -30.632 1.00 69.31 781 PRO A N 1
ATOM 6039 C CA . PRO A 1 781 ? -29.316 1.253 -31.168 1.00 69.31 781 PRO A CA 1
ATOM 6040 C C . PRO A 1 781 ? -30.247 1.837 -30.090 1.00 69.31 781 PRO A C 1
ATOM 6042 O O . PRO A 1 781 ? -30.736 1.114 -29.222 1.00 69.31 781 PRO A O 1
ATOM 6045 N N . LYS A 1 782 ? -30.658 3.110 -30.248 1.00 63.72 782 LYS A N 1
ATOM 6046 C CA . LYS A 1 782 ? -31.566 3.827 -29.316 1.00 63.72 782 LYS A CA 1
ATOM 6047 C C . LYS A 1 782 ? -32.890 3.108 -28.990 1.00 63.72 782 LYS A C 1
ATOM 6049 O O . LYS A 1 782 ? -33.500 3.383 -27.961 1.00 63.72 782 LYS A O 1
ATOM 6054 N N . LYS A 1 783 ? -33.366 2.190 -29.843 1.00 62.41 783 LYS A N 1
ATOM 6055 C CA . LYS A 1 783 ? -34.592 1.402 -29.595 1.00 62.41 783 LYS A CA 1
ATOM 6056 C C . LYS A 1 783 ? -34.452 0.413 -28.423 1.00 62.41 783 LYS A C 1
ATOM 6058 O O . LYS A 1 783 ? -35.474 0.028 -27.866 1.00 62.41 783 LYS A O 1
ATOM 6063 N N . GLN A 1 784 ? -33.230 0.030 -28.037 1.00 57.88 784 GLN A N 1
ATOM 6064 C CA . GLN A 1 784 ? -32.972 -1.002 -27.021 1.00 57.88 784 GLN A CA 1
ATOM 6065 C C . GLN A 1 784 ? -32.984 -0.491 -25.565 1.00 57.88 784 GLN A C 1
ATOM 6067 O O . GLN A 1 784 ? -33.163 -1.292 -24.653 1.00 57.88 784 GLN A O 1
ATOM 6072 N N . TRP A 1 785 ? -32.893 0.823 -25.326 1.00 62.19 785 TRP A N 1
ATOM 6073 C CA . TRP A 1 785 ? -32.917 1.438 -23.979 1.00 62.19 785 TRP A CA 1
ATOM 6074 C C . TRP A 1 785 ? -33.971 2.543 -23.821 1.00 62.19 785 TRP A C 1
ATOM 6076 O O . TRP A 1 785 ? -33.899 3.378 -22.928 1.00 62.19 785 TRP A O 1
ATOM 6086 N N . ARG A 1 786 ? -34.982 2.555 -24.693 1.00 47.66 786 ARG A N 1
ATOM 6087 C CA . ARG A 1 786 ? -35.937 3.661 -24.883 1.00 47.66 786 ARG A CA 1
ATOM 6088 C C . ARG A 1 786 ? -36.953 3.895 -23.745 1.00 47.66 786 ARG A C 1
ATOM 6090 O O . ARG A 1 786 ? -37.881 4.676 -23.937 1.00 47.66 786 ARG A O 1
ATOM 6097 N N . ARG A 1 787 ? -36.836 3.225 -22.588 1.00 54.28 787 ARG A N 1
ATOM 6098 C CA . ARG A 1 787 ? -37.663 3.539 -21.405 1.00 54.28 787 ARG A CA 1
ATOM 6099 C C . ARG A 1 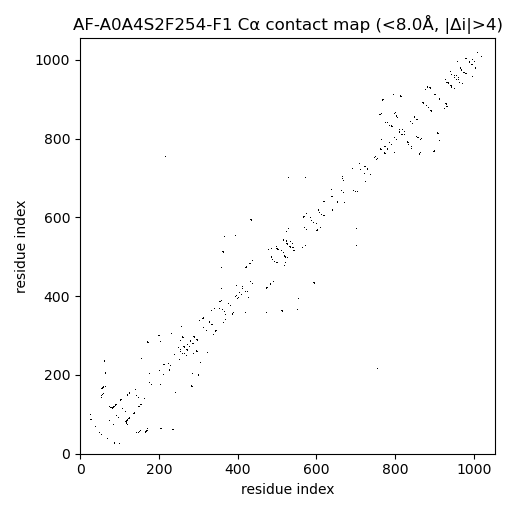787 ? -37.021 4.711 -20.662 1.00 54.28 787 ARG A C 1
ATOM 6101 O O . ARG A 1 787 ? -35.938 4.556 -20.108 1.00 54.28 787 ARG A O 1
ATOM 6108 N N . THR A 1 788 ? -37.720 5.843 -20.636 1.00 60.03 788 THR A N 1
ATOM 6109 C CA . THR A 1 788 ? -37.274 7.159 -20.141 1.00 60.03 788 THR A CA 1
ATOM 6110 C C . THR A 1 788 ? -36.624 7.134 -18.756 1.00 60.03 788 THR A C 1
ATOM 6112 O O . THR A 1 788 ? -35.682 7.874 -18.520 1.00 60.03 788 THR A O 1
ATOM 6115 N N . SER A 1 789 ? -37.048 6.249 -17.850 1.00 66.69 789 SER A N 1
ATOM 6116 C CA . SER A 1 789 ? -36.478 6.172 -16.499 1.00 66.69 789 SER A CA 1
ATOM 6117 C C . SER A 1 789 ? -35.090 5.526 -16.419 1.00 66.69 789 SER A C 1
ATOM 6119 O O . SER A 1 789 ? -34.332 5.845 -15.510 1.00 66.69 789 SER A O 1
ATOM 6121 N N . ALA A 1 790 ? -34.736 4.626 -17.342 1.00 73.62 790 ALA A N 1
ATOM 6122 C CA . ALA A 1 790 ? -33.425 3.971 -17.345 1.00 73.62 790 ALA A CA 1
ATOM 6123 C C . ALA A 1 790 ? -32.342 4.863 -17.967 1.00 73.62 790 ALA A C 1
ATOM 6125 O O . ALA A 1 790 ? -31.221 4.889 -17.472 1.00 73.62 790 ALA A O 1
ATOM 6126 N N . SER A 1 791 ? -32.683 5.609 -19.022 1.00 75.62 791 SER A N 1
ATOM 6127 C CA . SER A 1 791 ? -31.769 6.575 -19.638 1.00 75.62 791 SER A CA 1
ATOM 6128 C C . SER A 1 791 ? -31.463 7.735 -18.697 1.00 75.62 791 SER A C 1
ATOM 6130 O O . SER A 1 791 ? -30.293 8.033 -18.505 1.00 75.62 791 SER A O 1
ATOM 6132 N N . SER A 1 792 ? -32.478 8.307 -18.037 1.00 79.81 792 SER A N 1
ATOM 6133 C CA . SER A 1 792 ? -32.268 9.408 -17.088 1.00 79.81 792 SER A CA 1
ATOM 6134 C C . SER A 1 792 ? -31.466 8.981 -15.859 1.00 79.81 792 SER A C 1
ATOM 6136 O O . SER A 1 792 ? -30.680 9.768 -15.350 1.00 79.81 792 SER A O 1
ATOM 6138 N N . LEU A 1 793 ? -31.606 7.726 -15.412 1.00 85.06 793 LEU A N 1
ATOM 6139 C CA . LEU A 1 793 ? -30.763 7.167 -14.353 1.00 85.06 793 LEU A CA 1
ATOM 6140 C C . LEU A 1 793 ? -29.296 7.046 -14.795 1.00 85.06 793 LEU A C 1
ATOM 6142 O O . LEU A 1 793 ? -28.408 7.421 -14.042 1.00 85.06 793 LEU A O 1
ATOM 6146 N N . LEU A 1 794 ? -29.034 6.534 -16.002 1.00 83.38 794 LEU A N 1
ATOM 6147 C CA . LEU A 1 794 ? -27.669 6.386 -16.521 1.00 83.38 794 LEU A CA 1
ATOM 6148 C C . LEU A 1 794 ? -27.002 7.734 -16.812 1.00 83.38 794 LEU A C 1
ATOM 6150 O O . LEU A 1 794 ? -25.825 7.889 -16.511 1.00 83.38 794 LEU A O 1
ATOM 6154 N N . GLU A 1 795 ? -27.741 8.693 -17.373 1.00 82.69 795 GLU A N 1
ATOM 6155 C CA . GLU A 1 795 ? -27.263 10.064 -17.580 1.00 82.69 795 GLU A CA 1
ATOM 6156 C C . GLU A 1 795 ? -26.949 10.730 -16.242 1.00 82.69 795 GLU A C 1
ATOM 6158 O O . GLU A 1 795 ? -25.853 11.242 -16.077 1.00 82.69 795 GLU A O 1
ATOM 6163 N N . CYS A 1 796 ? -27.861 10.657 -15.266 1.00 85.88 796 CYS A N 1
ATOM 6164 C CA . CYS A 1 796 ? -27.661 11.256 -13.947 1.00 85.88 796 CYS A CA 1
ATOM 6165 C C . CYS A 1 796 ? -26.414 10.692 -13.256 1.00 85.88 796 CYS A C 1
ATOM 6167 O O . CYS A 1 796 ? -25.577 11.460 -12.796 1.00 85.88 796 CYS A O 1
ATOM 6169 N N . LEU A 1 797 ? -26.232 9.367 -13.278 1.00 86.38 797 LEU A N 1
ATOM 6170 C CA . LEU A 1 797 ? -25.025 8.742 -12.739 1.00 86.38 797 LEU A CA 1
ATOM 6171 C C . LEU A 1 797 ? -23.767 9.170 -13.499 1.00 86.38 797 LEU A C 1
ATOM 6173 O O . LEU A 1 797 ? -22.790 9.509 -12.856 1.00 86.38 797 LEU A O 1
ATOM 6177 N N . ALA A 1 798 ? -23.793 9.212 -14.833 1.00 85.56 798 ALA A N 1
ATOM 6178 C CA . ALA A 1 798 ? -22.631 9.599 -15.635 1.00 85.56 798 ALA A CA 1
ATOM 6179 C C . ALA A 1 798 ? -22.207 11.072 -15.463 1.00 85.56 798 ALA A C 1
ATOM 6181 O O . ALA A 1 798 ? -21.074 11.411 -15.797 1.00 85.56 798 ALA A O 1
ATOM 6182 N N . LEU A 1 799 ? -23.101 11.955 -14.998 1.00 84.31 799 LEU A N 1
ATOM 6183 C CA . LEU A 1 799 ? -22.773 13.361 -14.735 1.00 84.31 799 LEU A CA 1
ATOM 6184 C C . LEU A 1 799 ? -22.063 13.575 -13.402 1.00 84.31 799 LEU A C 1
ATOM 6186 O O . LEU A 1 799 ? -21.253 14.495 -13.290 1.00 84.31 799 LEU A O 1
ATOM 6190 N N . LEU A 1 800 ? -22.324 12.737 -12.405 1.00 82.88 800 LEU A N 1
ATOM 6191 C CA . LEU A 1 800 ? -21.701 12.862 -11.091 1.00 82.88 800 LEU A CA 1
ATOM 6192 C C . LEU A 1 800 ? -20.218 12.502 -11.177 1.00 82.88 800 LEU A C 1
ATOM 6194 O O . LEU A 1 800 ? -19.854 11.508 -11.795 1.00 82.88 800 LEU A O 1
ATOM 6198 N N . GLU A 1 801 ? -19.350 13.279 -10.526 1.00 76.19 801 GLU A N 1
ATOM 6199 C CA . GLU A 1 801 ? -17.899 13.018 -10.527 1.00 76.19 801 GLU A CA 1
ATOM 6200 C C . GLU A 1 801 ? -17.538 11.638 -9.943 1.00 76.19 801 GLU A C 1
ATOM 6202 O O . GLU A 1 801 ? -16.549 11.030 -10.349 1.00 76.19 801 GLU A O 1
ATOM 6207 N N . SER A 1 802 ? -18.365 11.113 -9.035 1.00 75.62 802 SER A N 1
ATOM 6208 C CA . SER A 1 802 ? -18.222 9.779 -8.441 1.00 75.62 802 SER A CA 1
ATOM 6209 C C . SER A 1 802 ? -18.795 8.648 -9.307 1.00 75.62 802 SER A C 1
ATOM 6211 O O . SER A 1 802 ? -18.514 7.479 -9.046 1.00 75.62 802 SER A O 1
ATOM 6213 N N . HIS A 1 803 ? -19.625 8.960 -10.310 1.00 82.12 803 HIS A N 1
ATOM 6214 C CA . HIS A 1 803 ? -20.481 8.008 -11.036 1.00 82.12 803 HIS A CA 1
ATOM 6215 C C . HIS A 1 803 ? -21.424 7.178 -10.148 1.00 82.12 803 HIS A C 1
ATOM 6217 O O . HIS A 1 803 ? -21.886 6.092 -10.530 1.00 82.12 803 HIS A O 1
ATOM 6223 N N . MET A 1 804 ? -21.698 7.675 -8.937 1.00 81.62 804 MET A N 1
ATOM 6224 C CA . MET A 1 804 ? -22.517 7.020 -7.919 1.00 81.62 804 MET A CA 1
ATOM 6225 C C . MET A 1 804 ? -23.505 8.010 -7.312 1.00 81.62 804 MET A C 1
ATOM 6227 O O . MET A 1 804 ? -23.160 9.159 -7.059 1.00 81.62 804 MET A O 1
ATOM 6231 N N . ALA A 1 805 ? -24.714 7.538 -7.023 1.00 79.75 805 ALA A N 1
ATOM 6232 C CA . ALA A 1 805 ? -25.722 8.306 -6.304 1.00 79.75 805 ALA A CA 1
ATOM 6233 C C . ALA A 1 805 ? -26.456 7.424 -5.303 1.00 79.75 805 ALA A C 1
ATOM 6235 O O . ALA A 1 805 ? -26.733 6.241 -5.559 1.00 79.75 805 ALA A O 1
ATOM 6236 N N . TYR A 1 806 ? -26.846 8.003 -4.176 1.00 73.69 806 TYR A N 1
ATOM 6237 C CA . TYR A 1 806 ? -27.745 7.323 -3.265 1.00 73.69 806 TYR A CA 1
ATOM 6238 C C . TYR A 1 806 ? -29.164 7.292 -3.830 1.00 73.69 806 TYR A C 1
ATOM 6240 O O . TYR A 1 806 ? -29.636 8.205 -4.509 1.00 73.69 806 TYR A O 1
ATOM 6248 N N . ARG A 1 807 ? -29.912 6.239 -3.490 1.00 78.38 807 ARG A N 1
ATOM 6249 C CA . ARG A 1 807 ? -31.302 6.074 -3.932 1.00 78.38 807 ARG A CA 1
ATOM 6250 C C . ARG A 1 807 ? -32.188 7.268 -3.576 1.00 78.38 807 ARG A C 1
ATOM 6252 O O . ARG A 1 807 ? -33.089 7.555 -4.345 1.00 78.38 807 ARG A O 1
ATOM 6259 N N . TYR A 1 808 ? -31.954 7.947 -2.450 1.00 71.44 808 TYR A N 1
ATOM 6260 C CA . TYR A 1 808 ? -32.768 9.092 -2.028 1.00 71.44 808 TYR A CA 1
ATOM 6261 C C . TYR A 1 808 ? -32.461 10.364 -2.829 1.00 71.44 808 TYR A C 1
ATOM 6263 O O . TYR A 1 808 ? -33.382 11.120 -3.118 1.00 71.44 808 TYR A O 1
ATOM 6271 N N . GLU A 1 809 ? -31.214 10.559 -3.259 1.00 80.62 809 GLU A N 1
ATOM 6272 C CA . GLU A 1 809 ? -30.829 11.643 -4.172 1.00 80.62 809 GLU A CA 1
ATOM 6273 C C . GLU A 1 809 ? -31.466 11.403 -5.536 1.00 80.62 809 GLU A C 1
ATOM 6275 O O . GLU A 1 809 ? -32.135 12.272 -6.081 1.00 80.62 809 GLU A O 1
ATOM 6280 N N . LEU A 1 810 ? -31.408 10.157 -6.017 1.00 82.88 810 LEU A N 1
ATOM 6281 C CA . LEU A 1 810 ? -32.116 9.741 -7.225 1.00 82.88 810 LEU A CA 1
ATOM 6282 C C . LEU A 1 810 ? -33.640 9.870 -7.090 1.00 82.88 810 LEU A C 1
ATOM 6284 O O . LEU A 1 810 ? -34.312 10.107 -8.090 1.00 82.88 810 LEU A O 1
ATOM 6288 N N . PHE A 1 811 ? -34.209 9.725 -5.887 1.00 83.12 811 PHE A N 1
ATOM 6289 C CA . PHE A 1 811 ? -35.627 10.014 -5.658 1.00 83.12 811 PHE A CA 1
ATOM 6290 C C . PHE A 1 811 ? -35.905 11.506 -5.807 1.00 83.12 811 PHE A C 1
ATOM 6292 O O . PHE A 1 811 ? -36.823 11.855 -6.540 1.00 83.12 811 PHE A O 1
ATOM 6299 N N . ALA A 1 812 ? -35.101 12.363 -5.177 1.00 78.88 812 ALA A N 1
ATOM 6300 C CA . ALA A 1 812 ? -35.253 13.812 -5.248 1.00 78.88 812 ALA A CA 1
ATOM 6301 C C . ALA A 1 812 ? -35.034 14.357 -6.669 1.00 78.88 812 ALA A C 1
ATOM 6303 O O . ALA A 1 812 ? -35.796 15.203 -7.118 1.00 78.88 812 ALA A O 1
ATOM 6304 N N . TRP A 1 813 ? -34.045 13.845 -7.404 1.00 84.50 813 TRP A N 1
ATOM 6305 C CA . TRP A 1 813 ? -33.729 14.317 -8.752 1.00 84.50 813 TRP A CA 1
ATOM 6306 C C . TRP A 1 813 ? -34.649 13.715 -9.814 1.00 84.50 813 TRP A C 1
ATOM 6308 O O . TRP A 1 813 ? -35.162 14.426 -10.664 1.00 84.50 813 TRP A O 1
ATOM 6318 N N . LEU A 1 814 ? -34.891 12.400 -9.807 1.00 82.12 814 LEU A N 1
ATOM 6319 C CA . LEU A 1 814 ? -35.636 11.753 -10.898 1.00 82.12 814 LEU A CA 1
ATOM 6320 C C . LEU A 1 814 ? -37.149 11.686 -10.640 1.00 82.12 814 LEU A C 1
ATOM 6322 O O . LEU A 1 814 ? -37.919 11.552 -11.597 1.00 82.12 814 LEU A O 1
ATOM 6326 N N . TRP A 1 815 ? -37.588 11.751 -9.376 1.00 87.38 815 TRP A N 1
ATOM 6327 C CA . TRP A 1 815 ? -38.995 11.619 -8.970 1.00 87.38 815 TRP A CA 1
ATOM 6328 C C . TRP A 1 815 ? -39.382 12.465 -7.724 1.00 87.38 815 TRP A C 1
ATOM 6330 O O . TRP A 1 815 ? -39.980 11.901 -6.802 1.00 87.38 815 TRP A O 1
ATOM 6340 N N . PRO A 1 816 ? -39.119 13.789 -7.693 1.00 75.69 816 PRO A N 1
ATOM 6341 C CA . PRO A 1 816 ? -39.403 14.669 -6.553 1.00 75.69 816 PRO A CA 1
ATOM 6342 C C . PRO A 1 816 ? -40.880 14.652 -6.134 1.00 75.69 816 PRO A C 1
ATOM 6344 O O . PRO A 1 816 ? -41.191 14.716 -4.950 1.00 75.69 816 PRO A O 1
ATOM 6347 N N . ASP A 1 817 ? -41.796 14.476 -7.091 1.00 77.62 817 ASP A N 1
ATOM 6348 C CA . ASP A 1 817 ? -43.245 14.492 -6.846 1.00 77.62 817 ASP A CA 1
ATOM 6349 C C . ASP A 1 817 ? -43.815 13.141 -6.366 1.00 77.62 817 ASP A C 1
ATOM 6351 O O . ASP A 1 817 ? -45.031 12.977 -6.219 1.00 77.62 817 ASP A O 1
ATOM 6355 N N . LYS A 1 818 ? -42.971 12.116 -6.178 1.00 80.44 818 LYS A N 1
ATOM 6356 C CA . LYS A 1 818 ? -43.406 10.782 -5.736 1.00 80.44 818 LYS A CA 1
ATOM 6357 C C . LYS A 1 818 ? -43.093 10.562 -4.262 1.00 80.44 818 LYS A C 1
ATOM 6359 O O . LYS A 1 818 ? -42.015 10.879 -3.782 1.00 80.44 818 LYS A O 1
ATOM 6364 N N . THR A 1 819 ? -44.006 9.884 -3.566 1.00 73.44 819 THR A N 1
ATOM 6365 C CA . THR A 1 819 ? -43.727 9.356 -2.222 1.00 73.44 819 THR A CA 1
ATOM 6366 C C . THR A 1 819 ? -42.552 8.375 -2.260 1.00 73.44 819 THR A C 1
ATOM 6368 O O . THR A 1 819 ? -42.321 7.713 -3.279 1.00 73.44 819 THR A O 1
ATOM 6371 N N . VAL A 1 820 ? -41.834 8.238 -1.143 1.00 68.19 820 VAL A N 1
ATOM 6372 C CA . VAL A 1 820 ? -40.606 7.427 -1.032 1.00 68.19 820 VAL A CA 1
ATOM 6373 C C . VAL A 1 820 ? -40.816 5.989 -1.524 1.00 68.19 820 VAL A C 1
ATOM 6375 O O . VAL A 1 820 ? -39.987 5.441 -2.250 1.00 68.19 820 VAL A O 1
ATOM 6378 N N . GLU A 1 821 ? -41.959 5.380 -1.216 1.00 70.31 821 GLU A N 1
ATOM 6379 C CA . GLU A 1 821 ? -42.307 4.020 -1.634 1.00 70.31 821 GLU A CA 1
ATOM 6380 C C . GLU A 1 821 ? -42.487 3.914 -3.156 1.00 70.31 821 GLU A C 1
ATOM 6382 O O . GLU A 1 821 ? -42.008 2.961 -3.780 1.00 70.31 821 GLU A O 1
ATOM 6387 N N . LYS A 1 822 ? -43.137 4.908 -3.777 1.00 67.56 822 LYS A N 1
ATOM 6388 C CA . LYS A 1 822 ? -43.367 4.959 -5.230 1.00 67.56 822 LYS A CA 1
ATOM 6389 C C . LYS A 1 822 ? -42.090 5.310 -5.996 1.00 67.56 822 LYS A C 1
ATOM 6391 O O . LYS A 1 822 ? -41.865 4.763 -7.078 1.00 67.56 822 LYS A O 1
ATOM 6396 N N . ALA A 1 823 ? -41.244 6.179 -5.443 1.00 76.62 823 ALA A N 1
ATOM 6397 C CA . ALA A 1 823 ? -39.927 6.499 -5.988 1.00 76.62 823 ALA A CA 1
ATOM 6398 C C . ALA A 1 823 ? -38.994 5.276 -5.931 1.00 76.62 823 ALA A C 1
ATOM 6400 O O . ALA A 1 823 ? -38.358 4.931 -6.926 1.00 76.62 823 ALA A O 1
ATOM 6401 N N . ARG A 1 824 ? -39.018 4.519 -4.825 1.00 77.81 824 ARG A N 1
ATOM 6402 C CA . ARG A 1 824 ? -38.283 3.253 -4.676 1.00 77.81 824 ARG A CA 1
ATOM 6403 C C . ARG A 1 824 ? -38.695 2.205 -5.711 1.00 77.81 824 ARG A C 1
ATOM 6405 O O . ARG A 1 824 ? -37.832 1.572 -6.318 1.00 77.81 824 ARG A O 1
ATOM 6412 N N . GLN A 1 825 ? -39.996 2.028 -5.948 1.00 79.19 825 GLN A N 1
ATOM 6413 C CA . GLN A 1 825 ? -40.493 1.121 -6.991 1.00 79.19 825 GLN A CA 1
ATOM 6414 C C . GLN A 1 825 ? -40.072 1.572 -8.399 1.00 79.19 825 GLN A C 1
ATOM 6416 O O . GLN A 1 825 ? -39.653 0.746 -9.216 1.00 79.19 825 GLN A O 1
ATOM 6421 N N . ALA A 1 826 ? -40.128 2.879 -8.675 1.00 79.88 826 ALA A N 1
ATOM 6422 C CA . ALA A 1 826 ? -39.677 3.447 -9.942 1.00 79.88 826 ALA A CA 1
ATOM 6423 C C . ALA A 1 826 ? -38.166 3.245 -10.164 1.00 79.88 826 ALA A C 1
ATOM 6425 O O . ALA A 1 826 ? -37.769 2.855 -11.265 1.00 79.88 826 ALA A O 1
ATOM 6426 N N . LEU A 1 827 ? -37.346 3.404 -9.119 1.00 83.06 827 LEU A N 1
ATOM 6427 C CA . LEU A 1 827 ? -35.904 3.161 -9.165 1.00 83.06 827 LEU A CA 1
ATOM 6428 C C . LEU A 1 827 ? -35.575 1.695 -9.448 1.00 83.06 827 LEU A C 1
ATOM 6430 O O . LEU A 1 827 ? -34.782 1.419 -10.343 1.00 83.06 827 LEU A O 1
ATOM 6434 N N . TYR A 1 828 ? -36.208 0.739 -8.761 1.00 80.44 828 TYR A N 1
ATOM 6435 C CA . TYR A 1 828 ? -35.984 -0.684 -9.048 1.00 80.44 828 TYR A CA 1
ATOM 6436 C C . TYR A 1 828 ? -36.350 -1.044 -10.490 1.00 80.44 828 TYR A C 1
ATOM 6438 O O . TYR A 1 828 ? -35.628 -1.799 -11.148 1.00 80.44 828 TYR A O 1
ATOM 6446 N N . SER A 1 829 ? -37.436 -0.466 -11.012 1.00 79.56 829 SER A N 1
ATOM 6447 C CA . SER A 1 829 ? -37.811 -0.635 -12.414 1.00 79.56 829 SER A CA 1
ATOM 6448 C C . SER A 1 829 ? -36.796 0.004 -13.371 1.00 79.56 829 SER A C 1
ATOM 6450 O O . SER A 1 829 ? -36.540 -0.567 -14.432 1.00 79.56 829 SER A O 1
ATOM 6452 N N . ALA A 1 830 ? -36.223 1.161 -13.025 1.00 83.06 830 ALA A N 1
ATOM 6453 C CA . ALA A 1 830 ? -35.202 1.851 -13.815 1.00 83.06 830 ALA A CA 1
ATOM 6454 C C . ALA A 1 830 ? -33.872 1.079 -13.832 1.00 83.06 830 ALA A C 1
ATOM 6456 O O . ALA A 1 830 ? -33.344 0.806 -14.906 1.00 83.06 830 ALA A O 1
ATOM 6457 N N . VAL A 1 831 ? -33.393 0.627 -12.668 1.00 82.94 831 VAL A N 1
ATOM 6458 C CA . VAL A 1 831 ? -32.194 -0.215 -12.489 1.00 82.94 831 VAL A CA 1
ATOM 6459 C C . VAL A 1 831 ? -32.333 -1.532 -13.250 1.00 82.94 831 VAL A C 1
ATOM 6461 O O . VAL A 1 831 ? -31.423 -1.946 -13.966 1.00 82.94 831 VAL A O 1
ATOM 6464 N N . SER A 1 832 ? -33.489 -2.192 -13.140 1.00 76.69 832 SER A N 1
ATOM 6465 C CA . SER A 1 832 ? -33.765 -3.436 -13.865 1.00 76.69 832 SER A CA 1
ATOM 6466 C C . SER A 1 832 ? -33.770 -3.222 -15.383 1.00 76.69 832 SER A C 1
ATOM 6468 O O . SER A 1 832 ? -33.170 -4.000 -16.128 1.00 76.69 832 SER A O 1
ATOM 6470 N N . ALA A 1 833 ? -34.386 -2.133 -15.854 1.00 73.69 833 ALA A N 1
ATOM 6471 C CA . ALA A 1 833 ? -34.394 -1.774 -17.269 1.00 73.69 833 ALA A CA 1
ATOM 6472 C C . ALA A 1 833 ? -32.994 -1.391 -17.789 1.00 73.69 833 ALA A C 1
ATOM 6474 O O . ALA A 1 833 ? -32.629 -1.829 -18.878 1.00 73.69 833 ALA A O 1
ATOM 6475 N N . ALA A 1 834 ? -32.195 -0.661 -17.005 1.00 78.00 834 ALA A N 1
ATOM 6476 C CA . ALA A 1 834 ? -30.813 -0.307 -17.329 1.00 78.00 834 ALA A CA 1
ATOM 6477 C C . ALA A 1 834 ? -29.909 -1.550 -17.400 1.00 78.00 834 ALA A C 1
ATOM 6479 O O . ALA A 1 834 ? -29.212 -1.743 -18.392 1.00 78.00 834 ALA A O 1
ATOM 6480 N N . ARG A 1 835 ? -30.004 -2.471 -16.430 1.00 77.88 835 ARG A N 1
ATOM 6481 C CA . ARG A 1 835 ? -29.292 -3.766 -16.462 1.00 77.88 835 ARG A CA 1
ATOM 6482 C C . ARG A 1 835 ? -29.683 -4.625 -17.657 1.00 77.88 835 ARG A C 1
ATOM 6484 O O . ARG A 1 835 ? -28.833 -5.293 -18.234 1.00 77.88 835 ARG A O 1
ATOM 6491 N N . LYS A 1 836 ? -30.964 -4.626 -18.035 1.00 72.06 836 LYS A N 1
ATOM 6492 C CA . LYS A 1 836 ? -31.442 -5.366 -19.209 1.00 72.06 836 LYS A CA 1
ATOM 6493 C C . LYS A 1 836 ? -30.931 -4.748 -20.512 1.00 72.06 836 LYS A C 1
ATOM 6495 O O . LYS A 1 836 ? -30.589 -5.494 -21.421 1.00 72.06 836 LYS A O 1
ATOM 6500 N N . ALA A 1 837 ? -30.863 -3.418 -20.587 1.00 67.56 837 ALA A N 1
ATOM 6501 C CA . ALA A 1 837 ? -30.283 -2.711 -21.722 1.00 67.56 837 ALA A CA 1
ATOM 6502 C C . ALA A 1 837 ? -28.781 -3.001 -21.849 1.00 67.56 837 ALA A C 1
ATOM 6504 O O . ALA A 1 837 ? -28.363 -3.445 -22.909 1.00 67.56 837 ALA A O 1
ATOM 6505 N N . LEU A 1 838 ? -28.004 -2.852 -20.769 1.00 69.31 838 LEU A N 1
ATOM 6506 C CA . LEU A 1 838 ? -26.562 -3.139 -20.737 1.00 69.31 838 LEU A CA 1
ATOM 6507 C C . LEU A 1 838 ? -26.262 -4.627 -21.021 1.00 69.31 838 LEU A C 1
ATOM 6509 O O . LEU A 1 838 ? -25.403 -4.949 -21.839 1.00 69.31 838 LEU A O 1
ATOM 6513 N N . GLY A 1 839 ? -27.037 -5.543 -20.430 1.00 66.06 839 GLY A N 1
ATOM 6514 C CA . GLY A 1 839 ? -26.864 -6.990 -20.592 1.00 66.06 839 GLY A CA 1
ATOM 6515 C C . GLY A 1 839 ? -27.272 -7.554 -21.959 1.00 66.06 839 GLY A C 1
ATOM 6516 O O . GLY A 1 839 ? -26.769 -8.601 -22.357 1.00 66.06 839 GLY A O 1
ATOM 6517 N N . ALA A 1 840 ? -28.141 -6.875 -22.719 1.00 56.91 840 ALA A N 1
ATOM 6518 C CA . ALA A 1 840 ? -28.515 -7.293 -24.077 1.00 56.91 840 ALA A CA 1
ATOM 6519 C C . ALA A 1 840 ? -27.374 -7.131 -25.107 1.00 56.91 840 ALA A C 1
ATOM 6521 O O . ALA A 1 840 ? -27.516 -7.568 -26.248 1.00 56.91 840 ALA A O 1
ATOM 6522 N N . ILE A 1 841 ? -26.259 -6.508 -24.710 1.00 55.69 841 ILE A N 1
ATOM 6523 C CA . ILE A 1 841 ? -25.153 -6.089 -25.582 1.00 55.69 841 ILE A CA 1
ATOM 6524 C C . ILE A 1 841 ? -23.828 -6.758 -25.143 1.00 55.69 841 ILE A C 1
ATOM 6526 O O . ILE A 1 841 ? -22.744 -6.337 -25.526 1.00 55.69 841 ILE A O 1
ATOM 6530 N N . GLY A 1 842 ? -23.895 -7.813 -24.322 1.00 52.09 842 GLY A N 1
ATOM 6531 C CA . GLY A 1 842 ? -22.712 -8.556 -23.862 1.00 52.09 842 GLY A CA 1
ATOM 6532 C C . GLY A 1 842 ? -21.946 -7.906 -22.705 1.00 52.09 842 GLY A C 1
ATOM 6533 O O . GLY A 1 842 ? -20.881 -8.392 -22.340 1.00 52.09 842 GLY A O 1
ATOM 6534 N N . ALA A 1 843 ? -22.489 -6.839 -22.116 1.00 56.19 843 ALA A N 1
ATOM 6535 C CA . ALA A 1 843 ? -21.941 -6.192 -20.932 1.00 56.19 843 ALA A CA 1
ATOM 6536 C C . ALA A 1 843 ? -22.382 -6.955 -19.662 1.00 56.19 843 ALA A C 1
ATOM 6538 O O . ALA A 1 843 ? -23.542 -7.368 -19.556 1.00 56.19 843 ALA A O 1
ATOM 6539 N N . ASP A 1 844 ? -21.472 -7.176 -18.709 1.00 55.50 844 ASP A N 1
ATOM 6540 C CA . ASP A 1 844 ? -21.785 -7.932 -17.493 1.00 55.50 844 ASP A CA 1
ATOM 6541 C C . ASP A 1 844 ? -22.827 -7.186 -16.634 1.00 55.50 844 ASP A C 1
ATOM 6543 O O . ASP A 1 844 ? -22.851 -5.958 -16.536 1.00 55.50 844 ASP A O 1
ATOM 6547 N N . LYS A 1 845 ? -23.725 -7.933 -15.985 1.00 54.31 845 LYS A N 1
ATOM 6548 C CA . LYS A 1 845 ? -24.774 -7.379 -15.109 1.00 54.31 845 LYS A CA 1
ATOM 6549 C C . LYS A 1 845 ? -24.193 -6.650 -13.888 1.00 54.31 845 LYS A C 1
ATOM 6551 O O . LYS A 1 845 ? -24.936 -5.934 -13.215 1.00 54.31 845 LYS A O 1
ATOM 6556 N N . SER A 1 846 ? -22.901 -6.845 -13.619 1.00 55.72 846 SER A N 1
ATOM 6557 C CA . SER A 1 846 ? -22.096 -6.179 -12.593 1.00 55.72 846 SER A CA 1
ATOM 6558 C C . SER A 1 846 ? -21.817 -4.696 -12.878 1.00 55.72 846 SER A C 1
ATOM 6560 O O . SER A 1 846 ? -21.489 -3.972 -11.948 1.00 55.72 846 SER A O 1
ATOM 6562 N N . LEU A 1 847 ? -22.031 -4.214 -14.109 1.00 57.47 847 LEU A N 1
ATOM 6563 C CA . LEU A 1 847 ? -21.706 -2.836 -14.507 1.00 57.47 847 LEU A CA 1
ATOM 6564 C C . LEU A 1 847 ? -22.609 -1.757 -13.901 1.00 57.47 847 LEU A C 1
ATOM 6566 O O . LEU A 1 847 ? -22.195 -0.607 -13.814 1.00 57.47 847 LEU A O 1
ATOM 6570 N N . LEU A 1 848 ? -23.840 -2.108 -13.511 1.00 63.16 848 LEU A N 1
ATOM 6571 C CA . LEU A 1 848 ? -24.745 -1.227 -12.769 1.00 63.16 848 LEU A CA 1
ATOM 6572 C C . LEU A 1 848 ? -25.015 -1.858 -11.403 1.00 63.16 848 LEU A C 1
ATOM 6574 O O . LEU A 1 848 ? -25.882 -2.739 -11.247 1.00 63.16 848 LEU A O 1
ATOM 6578 N N . VAL A 1 849 ? -24.248 -1.425 -10.412 1.00 64.19 849 VAL A N 1
ATOM 6579 C CA . VAL A 1 849 ? -24.295 -1.947 -9.051 1.00 64.19 849 VAL A CA 1
ATOM 6580 C C . VAL A 1 849 ? -25.428 -1.253 -8.305 1.00 64.19 849 VAL A C 1
ATOM 6582 O O . VAL A 1 849 ? -25.593 -0.042 -8.345 1.00 64.19 849 VAL A O 1
ATOM 6585 N N . HIS A 1 850 ? -26.259 -2.061 -7.653 1.00 58.16 850 HIS A N 1
ATOM 6586 C CA . HIS A 1 850 ? -27.310 -1.587 -6.760 1.00 58.16 850 HIS A CA 1
ATOM 6587 C C . HIS A 1 850 ? -27.205 -2.421 -5.482 1.00 58.16 850 HIS A C 1
ATOM 6589 O O . HIS A 1 850 ? -27.742 -3.535 -5.431 1.00 58.16 850 HIS A O 1
ATOM 6595 N N . GLN A 1 851 ? -26.473 -1.913 -4.490 1.00 52.03 851 GLN A N 1
ATOM 6596 C CA . GLN A 1 851 ? -26.218 -2.539 -3.186 1.00 52.03 851 GLN A CA 1
ATOM 6597 C C . GLN A 1 851 ? -26.235 -1.455 -2.099 1.00 52.03 851 GLN A C 1
ATOM 6599 O O . GLN A 1 851 ? -25.878 -0.313 -2.364 1.00 52.03 851 GLN A O 1
ATOM 6604 N N . ASN A 1 852 ? -26.717 -1.787 -0.898 1.00 49.50 852 ASN A N 1
ATOM 6605 C CA . ASN A 1 852 ? -26.733 -0.892 0.273 1.00 49.50 852 ASN A CA 1
ATOM 6606 C C . ASN A 1 852 ? -27.382 0.494 0.056 1.00 49.50 852 ASN A C 1
ATOM 6608 O O . ASN A 1 852 ? -27.104 1.443 0.776 1.00 49.50 852 ASN A O 1
ATOM 6612 N N . GLY A 1 853 ? -28.297 0.615 -0.913 1.00 54.62 853 GLY A N 1
ATOM 6613 C CA . GLY A 1 853 ? -28.999 1.869 -1.206 1.00 54.62 853 GLY A CA 1
ATOM 6614 C C . GLY A 1 853 ? -28.253 2.831 -2.133 1.00 54.62 853 GLY A C 1
ATOM 6615 O O . GLY A 1 853 ? -28.806 3.885 -2.433 1.00 54.62 853 GLY A O 1
ATOM 6616 N N . LEU A 1 854 ? -27.076 2.453 -2.627 1.00 65.88 854 LEU A N 1
ATOM 6617 C CA . LEU A 1 854 ? -26.343 3.144 -3.686 1.00 65.88 854 LEU A CA 1
ATOM 6618 C C . LEU A 1 854 ? -26.688 2.557 -5.050 1.00 65.88 854 LEU A C 1
ATOM 6620 O O . LEU A 1 854 ? -26.930 1.351 -5.185 1.00 65.88 854 LEU A O 1
ATOM 6624 N N . VAL A 1 855 ? -26.692 3.421 -6.058 1.00 77.69 855 VAL A N 1
ATOM 6625 C CA . VAL A 1 855 ? -26.720 3.036 -7.465 1.00 77.69 855 VAL A CA 1
ATOM 6626 C C . VAL A 1 855 ? -25.484 3.625 -8.113 1.00 77.69 855 VAL A C 1
ATOM 6628 O O . VAL A 1 855 ? -25.265 4.829 -8.038 1.00 77.69 855 VAL A O 1
ATOM 6631 N N . SER A 1 856 ? -24.666 2.779 -8.723 1.00 80.88 856 SER A N 1
ATOM 6632 C CA . SER A 1 856 ? -23.425 3.210 -9.353 1.00 80.88 856 SER A CA 1
ATOM 6633 C C . SER A 1 856 ? -23.163 2.470 -10.648 1.00 80.88 856 SER A C 1
ATOM 6635 O O . SER A 1 856 ? -23.658 1.358 -10.876 1.00 80.88 856 SER A O 1
ATOM 6637 N N . LEU A 1 857 ? -22.380 3.116 -11.501 1.00 74.50 857 LEU A N 1
ATOM 6638 C CA . LEU A 1 857 ? -21.782 2.497 -12.670 1.00 74.50 857 LEU A CA 1
ATOM 6639 C C . LEU A 1 857 ? -20.324 2.132 -12.358 1.00 74.50 857 LEU A C 1
ATOM 6641 O O . LEU A 1 857 ? -19.600 2.930 -11.767 1.00 74.50 857 LEU A O 1
ATOM 6645 N N . ASP A 1 858 ? -19.890 0.925 -12.727 1.00 68.62 858 ASP A N 1
ATOM 6646 C CA . ASP A 1 858 ? -18.526 0.448 -12.450 1.00 68.62 858 ASP A CA 1
ATOM 6647 C C . ASP A 1 858 ? -17.477 1.258 -13.236 1.00 68.62 858 ASP A C 1
ATOM 6649 O O . ASP A 1 858 ? -17.252 1.038 -14.429 1.00 68.62 858 ASP A O 1
ATOM 6653 N N . THR A 1 859 ? -16.804 2.186 -12.554 1.00 60.12 859 THR A N 1
ATOM 6654 C CA . THR A 1 859 ? -15.800 3.100 -13.125 1.00 60.12 859 THR A CA 1
ATOM 6655 C C . THR A 1 859 ? -14.516 2.406 -13.585 1.00 60.12 859 THR A C 1
ATOM 6657 O O . THR A 1 859 ? -13.697 3.021 -14.267 1.00 60.12 859 THR A O 1
ATOM 6660 N N . GLN A 1 860 ? -14.318 1.124 -13.254 1.00 61.09 860 GLN A N 1
ATOM 6661 C CA . GLN A 1 860 ? -13.173 0.347 -13.740 1.00 61.09 860 GLN A CA 1
ATOM 6662 C C . GLN A 1 860 ? -13.423 -0.285 -15.113 1.00 61.09 860 GLN A C 1
ATOM 6664 O O . GLN A 1 860 ? -12.474 -0.653 -15.805 1.00 61.09 860 GLN A O 1
ATOM 6669 N N . GLN A 1 861 ? -14.692 -0.406 -15.508 1.00 62.09 861 GLN A N 1
ATOM 6670 C CA . GLN A 1 861 ? -15.115 -1.064 -16.747 1.00 62.09 861 GLN A CA 1
ATOM 6671 C C . GLN A 1 861 ? -15.884 -0.120 -17.689 1.00 62.09 861 GLN A C 1
ATOM 6673 O O . GLN A 1 861 ? -15.988 -0.385 -18.890 1.00 62.09 861 GLN A O 1
ATOM 6678 N N . VAL A 1 862 ? -16.390 1.004 -17.167 1.00 68.69 862 VAL A N 1
ATOM 6679 C CA . VAL A 1 862 ? -17.109 2.038 -17.914 1.00 68.69 862 VAL A CA 1
ATOM 6680 C C . VAL A 1 862 ? -16.264 3.307 -18.007 1.00 68.69 862 VAL A C 1
ATOM 6682 O O . VAL A 1 862 ? -15.779 3.829 -17.010 1.00 68.69 862 VAL A O 1
ATOM 6685 N N . SER A 1 863 ? -16.099 3.819 -19.224 1.00 79.62 863 SER A N 1
ATOM 6686 C CA . SER A 1 863 ? -15.406 5.077 -19.505 1.00 79.62 863 SER A CA 1
ATOM 6687 C C . SER A 1 863 ? -16.384 6.170 -19.922 1.00 79.62 863 SER A C 1
ATOM 6689 O O . SER A 1 863 ? -17.298 5.916 -20.706 1.00 79.62 863 SER A O 1
ATOM 6691 N N . TYR A 1 864 ? -16.147 7.392 -19.449 1.00 82.50 864 TYR A N 1
ATOM 6692 C CA . TYR A 1 864 ? -17.012 8.542 -19.704 1.00 82.50 864 TYR A CA 1
ATOM 6693 C C . TYR A 1 864 ? -16.267 9.619 -20.491 1.00 82.50 864 TYR A C 1
ATOM 6695 O O . TYR A 1 864 ? -15.074 9.868 -20.278 1.00 82.50 864 TYR A O 1
ATOM 6703 N N . ASP A 1 865 ? -16.948 10.252 -21.440 1.00 84.00 865 ASP A N 1
ATOM 6704 C CA . ASP A 1 865 ? -16.385 11.384 -22.177 1.00 84.00 865 ASP A CA 1
ATOM 6705 C C . ASP A 1 865 ? -16.309 12.658 -21.327 1.00 84.00 865 ASP A C 1
ATOM 6707 O O . ASP A 1 865 ? -15.321 13.389 -21.429 1.00 84.00 865 ASP A O 1
ATOM 6711 N N . ILE A 1 866 ? -17.276 12.870 -20.433 1.00 86.44 866 ILE A N 1
ATOM 6712 C CA . ILE A 1 866 ? -17.285 13.991 -19.487 1.00 86.44 866 ILE A CA 1
ATOM 6713 C C . ILE A 1 866 ? -16.058 13.988 -18.563 1.00 86.44 866 ILE A C 1
ATOM 6715 O O . ILE A 1 866 ? -15.461 15.040 -18.355 1.00 86.44 866 ILE A O 1
ATOM 6719 N N . ASP A 1 867 ? -15.578 12.824 -18.118 1.00 88.44 867 ASP A N 1
ATOM 6720 C CA . ASP A 1 867 ? -14.361 12.721 -17.294 1.00 88.44 867 ASP A CA 1
ATOM 6721 C C . ASP A 1 867 ? -13.097 13.118 -18.058 1.00 88.44 867 ASP A C 1
ATOM 6723 O O . ASP A 1 867 ? -12.132 13.628 -17.487 1.00 88.44 867 ASP A O 1
ATOM 6727 N N . ARG A 1 868 ? -13.058 12.853 -19.369 1.00 88.06 868 ARG A N 1
ATOM 6728 C CA . ARG A 1 868 ? -11.947 13.297 -20.226 1.00 88.06 868 ARG A CA 1
ATOM 6729 C C . ARG A 1 868 ? -11.977 14.811 -20.365 1.00 88.06 868 ARG A C 1
ATOM 6731 O O . ARG A 1 868 ? -10.934 15.444 -20.245 1.00 88.06 868 ARG A O 1
ATOM 6738 N N . LEU A 1 869 ? -13.162 15.373 -20.587 1.00 87.12 869 LEU A N 1
ATOM 6739 C CA . LEU A 1 869 ? -13.356 16.813 -20.678 1.00 87.12 869 LEU A CA 1
ATOM 6740 C C . LEU A 1 869 ? -12.970 17.514 -19.363 1.00 87.12 869 LEU A C 1
ATOM 6742 O O . LEU A 1 869 ? -12.132 18.412 -19.406 1.00 87.12 869 LEU A O 1
ATOM 6746 N N . ARG A 1 870 ? -13.489 17.060 -18.210 1.00 90.94 870 ARG A N 1
ATOM 6747 C CA . ARG A 1 870 ? -13.158 17.593 -16.873 1.00 90.94 870 ARG A CA 1
ATOM 6748 C C . ARG A 1 870 ? -11.650 17.584 -16.615 1.00 90.94 870 ARG A C 1
ATOM 6750 O O . ARG A 1 870 ? -11.088 18.612 -16.262 1.00 90.94 870 ARG A O 1
ATOM 6757 N N . ARG A 1 871 ? -10.956 16.483 -16.930 1.00 91.94 871 ARG A N 1
ATOM 6758 C CA . ARG A 1 871 ? -9.488 16.410 -16.792 1.00 91.94 871 ARG A CA 1
ATOM 6759 C C . ARG A 1 871 ? -8.737 17.429 -17.644 1.00 91.94 871 ARG A C 1
ATOM 6761 O O . ARG A 1 871 ? -7.762 18.004 -17.172 1.00 91.94 871 ARG A O 1
ATOM 6768 N N . HIS A 1 872 ? -9.156 17.649 -18.889 1.00 92.06 872 HIS A N 1
ATOM 6769 C CA . HIS A 1 872 ? -8.521 18.652 -19.748 1.00 92.06 872 HIS A CA 1
ATOM 6770 C C . HIS A 1 872 ? -8.801 20.082 -19.261 1.00 92.06 872 HIS A C 1
ATOM 6772 O O . HIS A 1 872 ? -7.899 20.918 -19.291 1.00 92.06 872 HIS A O 1
ATOM 6778 N N . ILE A 1 873 ? -10.010 20.346 -18.755 1.00 92.19 873 ILE A N 1
ATOM 6779 C CA . ILE A 1 873 ? -10.374 21.616 -18.109 1.00 92.19 873 ILE A CA 1
ATOM 6780 C C . ILE A 1 873 ? -9.484 21.859 -16.884 1.00 92.19 873 ILE A C 1
ATOM 6782 O O . ILE A 1 873 ? -8.825 22.894 -16.793 1.00 92.19 873 ILE A O 1
ATOM 6786 N N . ASP A 1 874 ? -9.385 20.880 -15.989 1.00 92.69 874 ASP A N 1
ATOM 6787 C CA . ASP A 1 874 ? -8.601 20.989 -14.757 1.00 92.69 874 ASP A CA 1
ATOM 6788 C C . ASP A 1 874 ? -7.111 21.124 -15.038 1.00 92.69 874 ASP A C 1
ATOM 6790 O O . ASP A 1 874 ? -6.424 21.923 -14.404 1.00 92.69 874 ASP A O 1
ATOM 6794 N N . SER A 1 875 ? -6.604 20.407 -16.041 1.00 88.00 875 SER A N 1
ATOM 6795 C CA . SER A 1 875 ? -5.215 20.541 -16.469 1.00 88.00 875 SER A CA 1
ATOM 6796 C C . SER A 1 875 ? -4.941 21.922 -17.071 1.00 88.00 875 SER A C 1
ATOM 6798 O O . SER A 1 875 ? -3.933 22.543 -16.734 1.00 88.00 875 SER A O 1
ATOM 6800 N N . ALA A 1 876 ? -5.856 22.467 -17.880 1.00 89.81 876 ALA A N 1
ATOM 6801 C CA . ALA A 1 876 ? -5.729 23.821 -18.416 1.00 89.81 876 ALA A CA 1
ATOM 6802 C C . ALA A 1 876 ? -5.751 24.889 -17.303 1.00 89.81 876 ALA A C 1
ATOM 6804 O O . ALA A 1 876 ? -4.945 25.825 -17.326 1.00 89.81 876 ALA A O 1
ATOM 6805 N N . LEU A 1 877 ? -6.613 24.731 -16.295 1.00 91.81 877 LEU A N 1
ATOM 6806 C CA . LEU A 1 877 ? -6.724 25.644 -15.151 1.00 91.81 877 LEU A CA 1
ATOM 6807 C C . LEU A 1 877 ? -5.598 25.452 -14.113 1.00 91.81 877 LEU A C 1
ATOM 6809 O O . LEU A 1 877 ? -5.214 26.399 -13.426 1.00 91.81 877 LEU A O 1
ATOM 6813 N N . GLY A 1 878 ? -5.011 24.265 -14.003 1.00 86.81 878 GLY A N 1
ATOM 6814 C CA . GLY A 1 878 ? -3.888 23.980 -13.103 1.00 86.81 878 GLY A CA 1
ATOM 6815 C C . GLY A 1 878 ? -2.510 24.266 -13.712 1.00 86.81 878 GLY A C 1
ATOM 6816 O O . GLY A 1 878 ? -1.527 24.428 -12.986 1.00 86.81 878 GLY A O 1
ATOM 6817 N N . ALA A 1 879 ? -2.411 24.349 -15.042 1.00 89.00 879 ALA A N 1
ATOM 6818 C CA . ALA A 1 879 ? -1.135 24.445 -15.743 1.00 89.00 879 ALA A CA 1
ATOM 6819 C C . ALA A 1 879 ? -0.379 25.750 -15.444 1.00 89.00 879 ALA A C 1
ATOM 6821 O O . ALA A 1 879 ? -0.899 26.859 -15.616 1.00 89.00 879 ALA A O 1
ATOM 6822 N N . ARG A 1 880 ? 0.899 25.592 -15.066 1.00 86.19 880 ARG A N 1
ATOM 6823 C CA . ARG A 1 880 ? 1.876 26.689 -14.930 1.00 86.19 880 ARG A CA 1
ATOM 6824 C C . ARG A 1 880 ? 2.541 27.057 -16.259 1.00 86.19 880 ARG A C 1
ATOM 6826 O O . ARG A 1 880 ? 2.891 28.212 -16.460 1.00 86.19 880 ARG A O 1
ATOM 6833 N N . SER A 1 881 ? 2.716 26.088 -17.160 1.00 91.69 881 SER A N 1
ATOM 6834 C CA . SER A 1 881 ? 3.282 26.321 -18.494 1.00 91.69 881 SER A CA 1
ATOM 6835 C C . SER A 1 881 ? 2.210 26.817 -19.465 1.00 91.69 881 SER A C 1
ATOM 6837 O O . SER A 1 881 ? 1.148 26.199 -19.585 1.00 91.69 881 SER A O 1
ATOM 6839 N N . ALA A 1 882 ? 2.510 27.892 -20.198 1.00 85.38 882 ALA A N 1
ATOM 6840 C CA . ALA A 1 882 ? 1.615 28.460 -21.203 1.00 85.38 882 ALA A CA 1
ATOM 6841 C C . ALA A 1 882 ? 1.314 27.473 -22.348 1.00 85.38 882 ALA A C 1
ATOM 6843 O O . ALA A 1 882 ? 0.160 27.340 -22.756 1.00 85.38 882 ALA A O 1
ATOM 6844 N N . SER A 1 883 ? 2.315 26.707 -22.803 1.00 85.06 883 SER A N 1
ATOM 6845 C CA . SER A 1 883 ? 2.139 25.710 -23.870 1.00 85.06 883 SER A CA 1
ATOM 6846 C C . SER A 1 883 ? 1.240 24.550 -23.450 1.00 85.06 883 SER A C 1
ATOM 6848 O O . SER A 1 883 ? 0.397 24.106 -24.231 1.00 85.06 883 SER A O 1
ATOM 6850 N N . VAL A 1 884 ? 1.369 24.092 -22.202 1.00 86.31 884 VAL A N 1
ATOM 6851 C CA . VAL A 1 884 ? 0.515 23.036 -21.642 1.00 86.31 884 VAL A CA 1
ATOM 6852 C C . VAL A 1 884 ? -0.913 23.549 -21.484 1.00 86.31 884 VAL A C 1
ATOM 6854 O O . VAL A 1 884 ? -1.834 22.905 -21.967 1.00 86.31 884 VAL A O 1
ATOM 6857 N N . CYS A 1 885 ? -1.099 24.739 -20.905 1.00 93.94 885 CYS A N 1
ATOM 6858 C CA . CYS A 1 885 ? -2.420 25.348 -20.735 1.00 93.94 885 CYS A CA 1
ATOM 6859 C C . CYS A 1 885 ? -3.177 25.479 -22.070 1.00 93.94 885 CYS A C 1
ATOM 6861 O O . CYS A 1 885 ? -4.309 25.009 -22.185 1.00 93.94 885 CYS A O 1
ATOM 6863 N N . ALA A 1 886 ? -2.530 26.035 -23.101 1.00 90.62 886 ALA A N 1
ATOM 6864 C CA . ALA A 1 886 ? -3.116 26.174 -24.434 1.00 90.62 886 ALA A CA 1
ATOM 6865 C C . ALA A 1 886 ? -3.446 24.813 -25.075 1.00 90.62 886 ALA A C 1
ATOM 6867 O O . ALA A 1 886 ? -4.526 24.628 -25.637 1.00 90.62 886 ALA A O 1
ATOM 6868 N N . THR A 1 887 ? -2.541 23.836 -24.956 1.00 93.19 887 THR A N 1
ATOM 6869 C CA . THR A 1 887 ? -2.737 22.491 -25.521 1.00 93.19 887 THR A CA 1
ATOM 6870 C C . THR A 1 887 ? -3.907 21.763 -24.860 1.00 93.19 887 THR A C 1
ATOM 6872 O O . THR A 1 887 ? -4.714 21.143 -25.552 1.00 93.19 887 THR A O 1
ATOM 6875 N N . GLU A 1 888 ? -4.019 21.834 -23.535 1.00 94.50 888 GLU A N 1
ATOM 6876 C CA . GLU A 1 888 ? -5.094 21.183 -22.784 1.00 94.50 888 GLU A CA 1
ATOM 6877 C C . GLU A 1 888 ? -6.449 21.859 -23.036 1.00 94.50 888 GLU A C 1
ATOM 6879 O O . GLU A 1 888 ? -7.437 21.163 -23.265 1.00 94.50 888 GLU A O 1
ATOM 6884 N N . ALA A 1 889 ? -6.490 23.191 -23.154 1.00 92.94 889 ALA A N 1
ATOM 6885 C CA . ALA A 1 889 ? -7.695 23.913 -23.566 1.00 92.94 889 ALA A CA 1
ATOM 6886 C C . ALA A 1 889 ? -8.151 23.535 -24.993 1.00 92.94 889 ALA A C 1
ATOM 6888 O O . ALA A 1 889 ? -9.342 23.338 -25.235 1.00 92.94 889 ALA A O 1
ATOM 6889 N N . LEU A 1 890 ? -7.220 23.346 -25.940 1.00 93.19 890 LEU A N 1
ATOM 6890 C CA . LEU A 1 890 ? -7.532 22.843 -27.289 1.00 93.19 890 LEU A CA 1
ATOM 6891 C C . LEU A 1 890 ? -8.024 21.390 -27.284 1.00 93.19 890 LEU A C 1
ATOM 6893 O O . LEU A 1 890 ? -8.806 20.994 -28.148 1.00 93.19 890 LEU A O 1
ATOM 6897 N N . ARG A 1 891 ? -7.549 20.561 -26.350 1.00 92.44 891 ARG A N 1
ATOM 6898 C CA . ARG A 1 891 ? -8.045 19.187 -26.184 1.00 92.44 891 ARG A CA 1
ATOM 6899 C C . ARG A 1 891 ? -9.453 19.186 -25.600 1.00 92.44 891 ARG A C 1
ATOM 6901 O O . ARG A 1 891 ? -10.300 18.464 -26.123 1.00 92.44 891 ARG A O 1
ATOM 6908 N N . ALA A 1 892 ? -9.715 20.031 -24.602 1.00 91.19 892 ALA A N 1
ATOM 6909 C CA . ALA A 1 892 ? -11.055 20.247 -24.066 1.00 91.19 892 ALA A CA 1
ATOM 6910 C C . ALA A 1 892 ? -12.023 20.705 -25.172 1.00 91.19 892 ALA A C 1
ATOM 6912 O O . ALA A 1 892 ? -13.105 20.136 -25.313 1.00 91.19 892 ALA A O 1
ATOM 6913 N N . SER A 1 893 ? -11.605 21.641 -26.035 1.00 91.12 893 SER A N 1
ATOM 6914 C CA . SER A 1 893 ? -12.481 22.179 -27.083 1.00 91.12 893 SER A CA 1
ATOM 6915 C C . SER A 1 893 ? -12.857 21.204 -28.189 1.00 91.12 893 SER A C 1
ATOM 6917 O O . SER A 1 893 ? -13.940 21.304 -28.758 1.00 91.12 893 SER A O 1
ATOM 6919 N N . ARG A 1 894 ? -12.014 20.205 -28.461 1.00 89.06 894 ARG A N 1
ATOM 6920 C CA . ARG A 1 894 ? -12.345 19.117 -29.398 1.00 89.06 894 ARG A CA 1
ATOM 6921 C C . ARG A 1 894 ? -13.362 18.128 -28.833 1.00 89.06 894 ARG A C 1
ATOM 6923 O O . ARG A 1 894 ? -13.979 17.404 -29.609 1.00 89.06 894 ARG A O 1
ATOM 6930 N N . LEU A 1 895 ? -13.488 18.049 -27.508 1.00 84.56 895 LEU A N 1
ATOM 6931 C CA . LEU A 1 895 ? -14.426 17.151 -26.833 1.00 84.56 895 LEU A CA 1
ATOM 6932 C C . LEU A 1 895 ? -15.774 17.830 -26.569 1.00 84.56 895 LEU A C 1
ATOM 6934 O O . LEU A 1 895 ? -16.807 17.163 -26.624 1.00 84.56 895 LEU A O 1
ATOM 6938 N N . TYR A 1 896 ? -15.777 19.144 -26.328 1.00 82.50 896 TYR A N 1
ATOM 6939 C CA . TYR A 1 896 ? -16.987 19.920 -26.067 1.00 82.50 896 TYR A CA 1
ATOM 6940 C C . TYR A 1 896 ? -17.862 20.047 -27.325 1.00 82.50 896 TYR A C 1
ATOM 6942 O O . TYR A 1 896 ? -17.700 20.949 -28.143 1.00 82.50 896 TYR A O 1
ATOM 6950 N N . SER A 1 897 ? -18.803 19.117 -27.491 1.00 71.12 897 SER A N 1
ATOM 6951 C CA . SER A 1 897 ? -19.688 19.017 -28.662 1.00 71.12 897 SER A CA 1
ATOM 6952 C C . SER A 1 897 ? -21.065 19.650 -28.406 1.00 71.12 897 SER A C 1
ATOM 6954 O O . SER A 1 897 ? -22.089 19.026 -28.673 1.00 71.12 897 SER A O 1
ATOM 6956 N N . GLY A 1 898 ? -21.093 20.870 -27.856 1.00 64.62 898 GLY A N 1
ATOM 6957 C CA . GLY A 1 898 ? -22.336 21.595 -27.545 1.00 64.62 898 GLY A CA 1
ATOM 6958 C C . GLY A 1 898 ? -22.937 21.316 -26.161 1.00 64.62 898 GLY A C 1
ATOM 6959 O O . GLY A 1 898 ? -24.131 21.524 -25.984 1.00 64.62 898 GLY A O 1
ATOM 6960 N N . GLY A 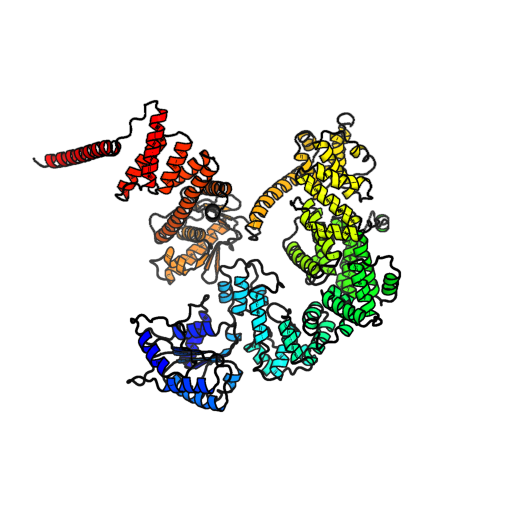1 899 ? -22.126 20.850 -25.203 1.00 72.44 899 GLY A N 1
ATOM 6961 C CA . GLY A 1 899 ? -22.512 20.722 -23.791 1.00 72.44 899 GLY A CA 1
ATOM 6962 C C . GLY A 1 899 ? -23.256 19.435 -23.412 1.00 72.44 899 GLY A C 1
ATOM 6963 O O . GLY A 1 899 ? -23.322 18.460 -24.173 1.00 72.44 899 GLY A O 1
ATOM 6964 N N . LEU A 1 900 ? -23.770 19.425 -22.178 1.00 80.25 900 LEU A N 1
ATOM 6965 C CA . LEU A 1 900 ? -24.630 18.362 -21.647 1.00 80.25 900 LEU A CA 1
ATOM 6966 C C . LEU A 1 900 ? -26.064 18.532 -22.159 1.00 80.25 900 LEU A C 1
ATOM 6968 O O . LEU A 1 900 ? -26.564 19.642 -22.309 1.00 80.25 900 LEU A O 1
ATOM 6972 N N . PHE A 1 901 ? -26.757 17.427 -22.422 1.00 77.31 901 PHE A N 1
ATOM 6973 C CA . PHE A 1 901 ? -28.168 17.502 -22.793 1.00 77.31 901 PHE A CA 1
ATOM 6974 C C . PHE A 1 901 ? -29.031 17.802 -21.558 1.00 77.31 901 PHE A C 1
ATOM 6976 O O . PHE A 1 901 ? -29.087 16.985 -20.641 1.00 77.31 901 PHE A O 1
ATOM 6983 N N . VAL A 1 902 ? -29.743 18.932 -21.567 1.00 75.06 902 VAL A N 1
ATOM 6984 C CA . VAL A 1 902 ? -30.740 19.278 -20.542 1.00 75.06 902 VAL A CA 1
ATOM 6985 C C . VAL A 1 902 ? -32.143 18.953 -21.074 1.00 75.06 902 VAL A C 1
ATOM 6987 O O . VAL A 1 902 ? -32.555 19.510 -22.097 1.00 75.06 902 VAL A O 1
ATOM 6990 N N . PRO A 1 903 ? -32.901 18.043 -20.434 1.00 68.62 903 PRO A N 1
ATOM 6991 C CA . PRO A 1 903 ? -34.278 17.764 -20.829 1.00 68.62 903 PRO A CA 1
ATOM 6992 C C . PRO A 1 903 ? -35.154 19.024 -20.688 1.00 68.62 903 PRO A C 1
ATOM 6994 O O . PRO A 1 903 ? -35.129 19.641 -19.633 1.00 68.62 903 PRO A O 1
ATOM 6997 N N . PRO A 1 904 ? -35.980 19.394 -21.685 1.00 54.38 904 PRO A N 1
ATOM 6998 C CA . PRO A 1 904 ? -36.727 20.658 -21.652 1.00 54.38 904 PRO A CA 1
ATOM 6999 C C . PRO A 1 904 ? -37.883 20.684 -20.637 1.00 54.38 904 PRO A C 1
ATOM 7001 O O . PRO A 1 904 ? -38.371 21.757 -20.298 1.00 54.38 904 PRO A O 1
ATOM 7004 N N . ILE A 1 905 ? -38.380 19.516 -20.207 1.00 58.34 905 ILE A N 1
ATOM 7005 C CA . ILE A 1 905 ? -39.486 19.365 -19.250 1.00 58.34 905 ILE A CA 1
ATOM 7006 C C . ILE A 1 905 ? -39.261 18.071 -18.457 1.00 58.34 905 ILE A C 1
ATOM 7008 O O . ILE A 1 905 ? -39.043 17.013 -19.054 1.00 58.34 905 ILE A O 1
ATOM 7012 N N . GLY A 1 906 ? -39.374 18.126 -17.128 1.00 65.69 906 GLY A N 1
ATOM 7013 C CA . GLY A 1 906 ? -39.410 16.943 -16.267 1.00 65.69 906 GLY A CA 1
ATOM 7014 C C . GLY A 1 906 ? -38.741 17.140 -14.909 1.00 65.69 906 GLY A C 1
ATOM 7015 O O . GLY A 1 906 ? -37.919 18.028 -14.733 1.00 65.69 906 GLY A O 1
ATOM 7016 N N . ALA A 1 907 ? -39.073 16.245 -13.981 1.00 63.69 907 ALA A N 1
ATOM 7017 C CA . ALA A 1 907 ? -38.578 16.179 -12.604 1.00 63.69 907 ALA A CA 1
ATOM 7018 C C . ALA A 1 907 ? -37.061 16.386 -12.418 1.00 63.69 907 ALA A C 1
ATOM 7020 O O . ALA A 1 907 ? -36.645 16.987 -11.438 1.00 63.69 907 ALA A O 1
ATOM 7021 N N . ALA A 1 908 ? -36.250 15.897 -13.360 1.00 71.00 908 ALA A N 1
ATOM 7022 C CA . ALA A 1 908 ? -34.792 15.954 -13.279 1.00 71.00 908 ALA A CA 1
ATOM 7023 C C . ALA A 1 908 ? -34.170 17.188 -13.944 1.00 71.00 908 ALA A C 1
ATOM 7025 O O . ALA A 1 908 ? -32.956 17.354 -13.880 1.00 71.00 908 ALA A O 1
ATOM 7026 N N . SER A 1 909 ? -34.974 18.032 -14.602 1.00 76.06 909 SER A N 1
ATOM 7027 C CA . SER A 1 909 ? -34.490 19.160 -15.408 1.00 76.06 909 SER A CA 1
ATOM 7028 C C . SER A 1 909 ? -33.570 20.088 -14.614 1.00 76.06 909 SER A C 1
ATOM 7030 O O . SER A 1 909 ? -32.523 20.469 -15.125 1.00 76.06 909 SER A O 1
ATOM 7032 N N . ASP A 1 910 ? -33.916 20.383 -13.360 1.00 76.88 910 ASP A N 1
ATOM 7033 C CA . ASP A 1 910 ? -33.152 21.304 -12.510 1.00 76.88 910 ASP A CA 1
ATOM 7034 C C . ASP A 1 910 ? -31.764 20.751 -12.154 1.00 76.88 910 ASP A C 1
ATOM 7036 O O . ASP A 1 910 ? -30.780 21.486 -12.182 1.00 76.88 910 ASP A O 1
ATOM 7040 N N . PHE A 1 911 ? -31.659 19.441 -11.898 1.00 84.06 911 PHE A N 1
ATOM 7041 C CA . PHE A 1 911 ? -30.374 18.767 -11.684 1.00 84.06 911 PHE A CA 1
ATOM 7042 C C . PHE A 1 911 ? -29.496 18.840 -12.941 1.00 84.06 911 PHE A C 1
ATOM 7044 O O . PHE A 1 911 ? -28.342 19.254 -12.875 1.00 84.06 911 PHE A O 1
ATOM 7051 N N . PHE A 1 912 ? -30.052 18.483 -14.105 1.00 83.12 912 PHE A N 1
ATOM 7052 C CA . PHE A 1 912 ? -29.305 18.496 -15.366 1.00 83.12 912 PHE A CA 1
ATOM 7053 C C . PHE A 1 912 ? -28.881 19.912 -15.779 1.00 83.12 912 PHE A C 1
ATOM 7055 O O . PHE A 1 912 ? -27.783 20.077 -16.307 1.00 83.12 912 PHE A O 1
ATOM 7062 N N . ALA A 1 913 ? -29.717 20.922 -15.520 1.00 82.06 913 ALA A N 1
ATOM 7063 C CA . ALA A 1 913 ? -29.388 22.324 -15.758 1.00 82.06 913 ALA A CA 1
ATOM 7064 C C . ALA A 1 913 ? -28.249 22.800 -14.846 1.00 82.06 913 ALA A C 1
ATOM 7066 O O . ALA A 1 913 ? -27.300 23.413 -15.325 1.00 82.06 913 ALA A O 1
ATOM 7067 N N . HIS A 1 914 ? -28.290 22.450 -13.557 1.00 84.00 914 HIS A N 1
ATOM 7068 C CA . HIS A 1 914 ? -27.228 22.805 -12.618 1.00 84.00 914 HIS A CA 1
ATOM 7069 C C . HIS A 1 914 ? -25.866 22.221 -13.025 1.00 84.00 914 HIS A C 1
ATOM 7071 O O . HIS A 1 914 ? -24.877 22.950 -13.096 1.00 84.00 914 HIS A O 1
ATOM 7077 N N . GLU A 1 915 ? -25.819 20.926 -13.353 1.00 85.19 915 GLU A N 1
ATOM 7078 C CA . GLU A 1 915 ? -24.586 20.258 -13.790 1.00 85.19 915 GLU A CA 1
ATOM 7079 C C . GLU A 1 915 ? -24.078 20.789 -15.141 1.00 85.19 915 GLU A C 1
ATOM 7081 O O . GLU A 1 915 ? -22.867 20.903 -15.353 1.00 85.19 915 GLU A O 1
ATOM 7086 N N . HIS A 1 916 ? -24.992 21.142 -16.052 1.00 86.44 916 HIS A N 1
ATOM 7087 C CA . HIS A 1 916 ? -24.661 21.802 -17.315 1.00 86.44 916 HIS A CA 1
ATOM 7088 C C . HIS A 1 916 ? -23.971 23.144 -17.078 1.00 86.44 916 HIS A C 1
ATOM 7090 O O . HIS A 1 916 ? -22.863 23.359 -17.574 1.00 86.44 916 HIS A O 1
ATOM 7096 N N . ASP A 1 917 ? -24.595 24.018 -16.290 1.00 83.88 917 ASP A N 1
ATOM 7097 C CA . ASP A 1 917 ? -24.096 25.368 -16.046 1.00 83.88 917 ASP A CA 1
ATOM 7098 C C . ASP A 1 917 ? -22.754 25.333 -15.305 1.00 83.88 917 ASP A C 1
ATOM 7100 O O . ASP A 1 917 ? -21.818 26.044 -15.678 1.00 83.88 917 ASP A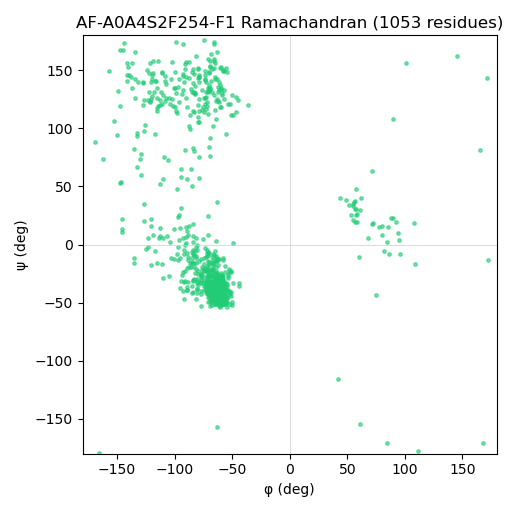 O 1
ATOM 7104 N N . ALA A 1 918 ? -22.611 24.453 -14.310 1.00 86.81 918 ALA A N 1
ATOM 7105 C CA . ALA A 1 918 ? -21.358 24.273 -13.583 1.00 86.81 918 ALA A CA 1
ATOM 7106 C C . ALA A 1 918 ? -20.206 23.815 -14.500 1.00 86.81 918 ALA A C 1
ATOM 7108 O O . ALA A 1 918 ? -19.088 24.338 -14.408 1.00 86.81 918 ALA A O 1
ATOM 7109 N N . LEU A 1 919 ? -20.462 22.866 -15.409 1.00 88.81 919 LEU A N 1
ATOM 7110 C CA . LEU A 1 919 ? -19.463 22.394 -16.370 1.00 88.81 919 LEU A CA 1
ATOM 7111 C C . LEU A 1 919 ? -19.115 23.471 -17.407 1.00 88.81 919 LEU A C 1
ATOM 7113 O O . LEU A 1 919 ? -17.934 23.664 -17.708 1.00 88.81 919 LEU A O 1
ATOM 7117 N N . GLU A 1 920 ? -20.118 24.168 -17.948 1.00 88.88 920 GLU A N 1
ATOM 7118 C CA . GLU A 1 920 ? -19.927 25.199 -18.970 1.00 88.88 920 GLU A CA 1
ATOM 7119 C C . GLU A 1 920 ? -19.117 26.382 -18.430 1.00 88.88 920 GLU A C 1
ATOM 7121 O O . GLU A 1 920 ? -18.193 26.837 -19.105 1.00 88.88 920 GLU A O 1
ATOM 7126 N N . GLN A 1 921 ? -19.360 26.817 -17.187 1.00 90.31 921 GLN A N 1
ATOM 7127 C CA . GLN A 1 921 ? -18.571 27.881 -16.552 1.00 90.31 921 GLN A CA 1
ATOM 7128 C C . GLN A 1 921 ? -17.084 27.513 -16.440 1.00 90.31 921 GLN A C 1
ATOM 7130 O O . GLN A 1 921 ? -16.219 28.284 -16.862 1.00 90.31 921 GLN A O 1
ATOM 7135 N N . ARG A 1 922 ? -16.765 26.306 -15.954 1.00 93.75 922 ARG A N 1
ATOM 7136 C CA . ARG A 1 922 ? -15.365 25.852 -15.845 1.00 93.75 922 ARG A CA 1
ATOM 7137 C C . ARG A 1 922 ? -14.709 25.656 -17.211 1.00 93.75 922 ARG A C 1
ATOM 7139 O O . ARG A 1 922 ? -13.523 25.941 -17.379 1.00 93.75 922 ARG A O 1
ATOM 7146 N N . TYR A 1 923 ? -15.463 25.171 -18.195 1.00 94.50 923 TYR A N 1
ATOM 7147 C CA . TYR A 1 923 ? -14.973 25.027 -19.562 1.00 94.50 923 TYR A CA 1
ATOM 7148 C C . TYR A 1 923 ? -14.676 26.389 -20.206 1.00 94.50 923 TYR A C 1
ATOM 7150 O O . TYR A 1 923 ? -13.609 26.566 -20.796 1.00 94.50 923 TYR A O 1
ATOM 7158 N N . LEU A 1 924 ? -15.567 27.368 -20.031 1.00 94.19 924 LEU A N 1
ATOM 7159 C CA . LEU A 1 924 ? -15.361 28.755 -20.448 1.00 94.19 924 LEU A CA 1
ATOM 7160 C C . LEU A 1 924 ? -14.087 29.346 -19.832 1.00 94.19 924 LEU A C 1
ATOM 7162 O O . LEU A 1 924 ? -13.268 29.908 -20.560 1.00 94.19 924 LEU A O 1
ATOM 7166 N N . ASP A 1 925 ? -13.869 29.157 -18.528 1.00 95.62 925 ASP A N 1
ATOM 7167 C CA . ASP A 1 925 ? -12.648 29.609 -17.847 1.00 95.62 925 ASP A CA 1
ATOM 7168 C C . ASP A 1 925 ? -11.384 29.000 -18.472 1.00 95.62 925 ASP A C 1
ATOM 7170 O O . ASP A 1 925 ? -10.386 29.696 -18.700 1.00 95.62 925 ASP A O 1
ATOM 7174 N N . ALA A 1 926 ? -11.425 27.704 -18.794 1.00 96.88 926 ALA A N 1
ATOM 7175 C CA . ALA A 1 926 ? -10.317 27.009 -19.439 1.00 96.88 926 ALA A CA 1
ATOM 7176 C C . ALA A 1 926 ? -10.049 27.533 -20.860 1.00 96.88 926 ALA A C 1
ATOM 7178 O O . ALA A 1 926 ? -8.884 27.687 -21.237 1.00 96.88 926 ALA A O 1
ATOM 7179 N N . LEU A 1 927 ? -11.091 27.849 -21.638 1.00 96.62 927 LEU A N 1
ATOM 7180 C CA . LEU A 1 927 ? -10.948 28.427 -22.977 1.00 96.62 927 LEU A CA 1
ATOM 7181 C C . LEU A 1 927 ? -10.334 29.826 -22.940 1.00 96.62 927 LEU A C 1
ATOM 7183 O O . LEU A 1 927 ? -9.384 30.081 -23.679 1.00 96.62 927 LEU A O 1
ATOM 7187 N N . VAL A 1 928 ? -10.843 30.715 -22.080 1.00 96.50 928 VAL A N 1
ATOM 7188 C CA . VAL A 1 928 ? -10.344 32.096 -21.952 1.00 96.50 928 VAL A CA 1
ATOM 7189 C C . VAL A 1 928 ? -8.880 32.084 -21.524 1.00 96.50 928 VAL A C 1
ATOM 7191 O O . VAL A 1 928 ? -8.025 32.701 -22.163 1.00 96.50 928 VAL A O 1
ATOM 7194 N N . ARG A 1 929 ? -8.554 31.304 -20.489 1.00 96.12 929 ARG A N 1
ATOM 7195 C CA . ARG A 1 929 ? -7.174 31.172 -20.018 1.00 96.12 929 ARG A CA 1
ATOM 7196 C C . ARG A 1 929 ? -6.266 30.532 -21.069 1.00 96.12 929 ARG A C 1
ATOM 7198 O O . ARG A 1 929 ? -5.145 30.998 -21.264 1.00 96.12 929 ARG A O 1
ATOM 7205 N N . GLY A 1 930 ? -6.734 29.495 -21.760 1.00 96.69 930 GLY A N 1
ATOM 7206 C CA . GLY A 1 930 ? -5.995 28.848 -22.841 1.00 96.69 930 GLY A CA 1
ATOM 7207 C C . GLY A 1 930 ? -5.724 29.789 -24.017 1.00 96.69 930 GLY A C 1
ATOM 7208 O O . GLY A 1 930 ? -4.606 29.810 -24.527 1.00 96.69 930 GLY A O 1
ATOM 7209 N N . ALA A 1 931 ? -6.706 30.609 -24.405 1.00 96.44 931 ALA A N 1
ATOM 7210 C CA . ALA A 1 931 ? -6.572 31.605 -25.467 1.00 96.44 931 ALA A CA 1
ATOM 7211 C C . ALA A 1 931 ? -5.512 32.658 -25.124 1.00 96.44 931 ALA A C 1
ATOM 7213 O O . ALA A 1 931 ? -4.644 32.944 -25.956 1.00 96.44 931 ALA A O 1
ATOM 7214 N N . HIS A 1 932 ? -5.530 33.152 -23.883 1.00 95.06 932 HIS A N 1
ATOM 7215 C CA . HIS A 1 932 ? -4.526 34.078 -23.366 1.00 95.06 932 HIS A CA 1
ATOM 7216 C C . HIS A 1 932 ? -3.120 33.462 -23.414 1.00 95.06 932 HIS A C 1
ATOM 7218 O O . HIS A 1 932 ? -2.186 34.051 -23.961 1.00 95.06 932 HIS A O 1
ATOM 7224 N N . ARG A 1 933 ? -2.960 32.231 -22.906 1.00 96.69 933 ARG A N 1
ATOM 7225 C CA . ARG A 1 933 ? -1.668 31.524 -22.908 1.00 96.69 933 ARG A CA 1
ATOM 7226 C C . ARG A 1 933 ? -1.167 31.189 -24.313 1.00 96.69 933 ARG A C 1
ATOM 7228 O O . ARG A 1 933 ? 0.032 31.283 -24.548 1.00 96.69 933 ARG A O 1
ATOM 7235 N N . ALA A 1 934 ? -2.051 30.849 -25.252 1.00 94.69 934 ALA A N 1
ATOM 7236 C CA . ALA A 1 934 ? -1.693 30.621 -26.655 1.00 94.69 934 ALA A CA 1
ATOM 7237 C C . ALA A 1 934 ? -1.155 31.897 -27.327 1.00 94.69 934 ALA A C 1
ATOM 7239 O O . ALA A 1 934 ? -0.233 31.839 -28.142 1.00 94.69 934 ALA A O 1
ATOM 7240 N N . ARG A 1 935 ? -1.699 33.058 -26.950 1.00 93.38 935 ARG A N 1
ATOM 7241 C CA . ARG A 1 935 ? -1.217 34.372 -27.387 1.00 93.38 935 ARG A CA 1
ATOM 7242 C C . ARG A 1 935 ? 0.178 34.687 -26.846 1.00 93.38 935 ARG A C 1
ATOM 7244 O O . ARG A 1 935 ? 1.034 35.101 -27.621 1.00 93.38 935 ARG A O 1
ATOM 7251 N N . GLU A 1 936 ? 0.437 34.421 -25.561 1.00 91.75 936 GLU A N 1
ATOM 7252 C CA . GLU A 1 936 ? 1.763 34.619 -24.938 1.00 91.75 936 GLU A CA 1
ATOM 7253 C C . GLU A 1 936 ? 2.883 33.868 -25.673 1.00 91.75 936 GLU A C 1
ATOM 7255 O O . GLU A 1 936 ? 3.986 34.388 -25.823 1.00 91.75 936 GLU A O 1
ATOM 7260 N N . ILE A 1 937 ? 2.596 32.658 -26.160 1.00 93.38 937 ILE A N 1
ATOM 7261 C CA . ILE A 1 937 ? 3.561 31.833 -26.901 1.00 93.38 937 ILE A CA 1
ATOM 7262 C C . ILE A 1 937 ? 3.562 32.098 -28.414 1.00 93.38 937 ILE A C 1
ATOM 7264 O O . ILE A 1 937 ? 4.226 31.375 -29.147 1.00 93.38 937 ILE A O 1
ATOM 7268 N N . GLN A 1 938 ? 2.846 33.122 -28.891 1.00 89.25 938 GLN A N 1
ATOM 7269 C CA . GLN A 1 938 ? 2.753 33.501 -30.308 1.00 89.25 938 GLN A CA 1
ATOM 7270 C C . GLN A 1 938 ? 2.139 32.418 -31.215 1.00 89.25 938 GLN A C 1
ATOM 7272 O O . GLN A 1 938 ? 2.540 32.239 -32.365 1.00 89.25 938 GLN A O 1
ATOM 7277 N N . HIS A 1 939 ? 1.105 31.732 -30.724 1.00 90.88 939 HIS A N 1
ATOM 7278 C CA . HIS A 1 939 ? 0.265 30.819 -31.504 1.00 90.88 939 HIS A CA 1
ATOM 7279 C C . HIS A 1 939 ? -1.112 31.459 -31.795 1.00 90.88 939 HIS A C 1
ATOM 7281 O O . HIS A 1 939 ? -2.131 31.057 -31.223 1.00 90.88 939 HIS A O 1
ATOM 7287 N N . PRO A 1 940 ? -1.194 32.460 -32.696 1.00 83.12 940 PRO A N 1
ATOM 7288 C CA . PRO A 1 940 ? -2.399 33.278 -32.877 1.00 83.12 940 PRO A CA 1
ATOM 7289 C C . PRO A 1 940 ? -3.596 32.494 -33.429 1.00 83.12 940 PRO A C 1
ATOM 7291 O O . PRO A 1 940 ? -4.738 32.814 -33.118 1.00 83.12 940 PRO A O 1
ATOM 7294 N N . ARG A 1 941 ? -3.358 31.428 -34.207 1.00 89.38 941 ARG A N 1
ATOM 7295 C CA . ARG A 1 941 ? -4.433 30.562 -34.726 1.00 89.38 941 ARG A CA 1
ATOM 7296 C C . ARG A 1 941 ? -5.150 29.803 -33.609 1.00 89.38 941 ARG A C 1
ATOM 7298 O O . ARG A 1 941 ? -6.375 29.725 -33.621 1.00 89.38 941 ARG A O 1
ATOM 7305 N N . ASP A 1 942 ? -4.388 29.291 -32.650 1.00 92.75 942 ASP A N 1
ATOM 7306 C CA . ASP A 1 942 ? -4.915 28.542 -31.510 1.00 92.75 942 ASP A CA 1
ATOM 7307 C C . ASP A 1 942 ? -5.636 29.483 -30.537 1.00 92.75 942 ASP A C 1
ATOM 7309 O O . ASP A 1 942 ? -6.736 29.179 -30.075 1.00 92.75 942 ASP A O 1
ATOM 7313 N N . SER A 1 943 ? -5.065 30.671 -30.301 1.00 95.06 943 SER A N 1
ATOM 7314 C CA . SER A 1 943 ? -5.711 31.729 -29.515 1.00 95.06 943 SER A CA 1
ATOM 7315 C C . SER A 1 943 ? -7.041 32.169 -30.133 1.00 95.06 943 SER A C 1
ATOM 7317 O O . SER A 1 943 ? -8.056 32.228 -29.436 1.00 95.06 943 SER A O 1
ATOM 7319 N N . LEU A 1 944 ? -7.079 32.384 -31.454 1.00 94.44 944 LEU A N 1
ATOM 7320 C CA . LEU A 1 944 ? -8.304 32.728 -32.175 1.00 94.44 944 LEU A CA 1
ATOM 7321 C C . LEU A 1 944 ? -9.350 31.610 -32.090 1.00 94.44 944 LEU A C 1
ATOM 7323 O O . LEU A 1 944 ? -10.531 31.884 -31.906 1.00 94.44 944 LEU A O 1
ATOM 7327 N N . GLN A 1 945 ? -8.938 30.347 -32.218 1.00 94.44 945 GLN A N 1
ATOM 7328 C CA . GLN A 1 945 ? -9.856 29.213 -32.123 1.00 94.44 945 GLN A CA 1
ATOM 7329 C C . GLN A 1 945 ? -10.509 29.124 -30.736 1.00 94.44 945 GLN A C 1
ATOM 7331 O O . GLN A 1 945 ? -11.727 28.971 -30.642 1.00 94.44 945 GLN A O 1
ATOM 7336 N N . LEU A 1 946 ? -9.712 29.221 -29.669 1.00 96.00 946 LEU A N 1
ATOM 7337 C CA . LEU A 1 946 ? -10.193 29.110 -28.290 1.00 96.00 946 LEU A CA 1
ATOM 7338 C C . LEU A 1 946 ? -11.071 30.300 -27.885 1.00 96.00 946 LEU A C 1
ATOM 7340 O O . LEU A 1 946 ? -12.142 30.106 -27.315 1.00 96.00 946 LEU A O 1
ATOM 7344 N N . SER A 1 947 ? -10.656 31.522 -28.223 1.00 95.62 947 SER A N 1
ATOM 7345 C CA . SER A 1 947 ? -11.413 32.739 -27.907 1.00 95.62 947 SER A CA 1
ATOM 7346 C C . SER A 1 947 ? -12.730 32.839 -28.682 1.00 95.62 947 SER A C 1
ATOM 7348 O O . SER A 1 947 ? -13.745 33.216 -28.099 1.00 95.62 947 SER A O 1
ATOM 7350 N N . ARG A 1 948 ? -12.771 32.412 -29.956 1.00 94.38 948 ARG A N 1
ATOM 7351 C CA . ARG A 1 948 ? -14.032 32.282 -30.715 1.00 94.38 948 ARG A CA 1
ATOM 7352 C C . ARG A 1 948 ? -14.996 31.307 -30.051 1.00 94.38 948 ARG A C 1
ATOM 7354 O O . ARG A 1 948 ? -16.181 31.608 -29.951 1.00 94.38 948 ARG A O 1
ATOM 7361 N N . ALA A 1 949 ? -14.495 30.160 -29.593 1.00 92.62 949 ALA A N 1
ATOM 7362 C CA . ALA A 1 949 ? -15.315 29.180 -28.890 1.00 92.62 949 ALA A CA 1
ATOM 7363 C C . ALA A 1 949 ? -15.854 29.735 -27.558 1.00 92.62 949 ALA A C 1
ATOM 7365 O O . ALA A 1 949 ? -17.023 29.524 -27.248 1.00 92.62 949 ALA A O 1
ATOM 7366 N N . ALA A 1 950 ? -15.042 30.488 -26.807 1.00 94.38 950 ALA A N 1
ATOM 7367 C CA . ALA A 1 950 ? -15.471 31.115 -25.556 1.00 94.38 950 ALA A CA 1
ATOM 7368 C C . ALA A 1 950 ? -16.544 32.194 -25.785 1.00 94.38 950 ALA A C 1
ATOM 7370 O O . ALA A 1 950 ? -17.568 32.204 -25.104 1.00 94.38 950 ALA A O 1
ATOM 7371 N N . PHE A 1 951 ? -16.338 33.072 -26.773 1.00 93.44 951 PHE A N 1
ATOM 7372 C CA . PHE A 1 951 ? -17.283 34.140 -27.105 1.00 93.44 951 PHE A CA 1
ATOM 7373 C C . PHE A 1 951 ? -18.626 33.597 -27.605 1.00 93.44 951 PHE A C 1
ATOM 7375 O O . PHE A 1 951 ? -19.670 34.106 -27.216 1.00 93.44 951 PHE A O 1
ATOM 7382 N N . ALA A 1 952 ? -18.613 32.531 -28.412 1.00 90.44 952 ALA A N 1
ATOM 7383 C CA . ALA A 1 952 ? -19.840 31.905 -28.902 1.00 90.44 952 ALA A CA 1
ATOM 7384 C C . ALA A 1 952 ? -20.718 31.340 -27.769 1.00 90.44 952 ALA A C 1
ATOM 7386 O O . ALA A 1 952 ? -21.942 31.364 -27.877 1.00 90.44 952 ALA A O 1
ATOM 7387 N N . LEU A 1 953 ? -20.103 30.843 -26.692 1.00 88.06 953 LEU A N 1
ATOM 7388 C CA . LEU A 1 953 ? -20.808 30.294 -25.531 1.00 88.06 953 LEU A CA 1
ATOM 7389 C C . LEU A 1 953 ? -21.303 31.386 -24.580 1.00 88.06 953 LEU A C 1
ATOM 7391 O O . LEU A 1 953 ? -22.443 31.344 -24.126 1.00 88.06 953 LEU A O 1
ATOM 7395 N N . ALA A 1 954 ? -20.479 32.404 -24.324 1.00 89.62 954 ALA A N 1
ATOM 7396 C CA . ALA A 1 954 ? -20.844 33.511 -23.448 1.00 89.62 954 ALA A CA 1
ATOM 7397 C C . ALA A 1 954 ? -20.583 34.879 -24.109 1.00 89.62 954 ALA A C 1
ATOM 7399 O O . ALA A 1 954 ? -19.638 35.575 -23.726 1.00 89.62 954 ALA A O 1
ATOM 7400 N N . PRO A 1 955 ? -21.461 35.329 -25.033 1.00 87.94 955 PRO A N 1
ATOM 7401 C CA . PRO A 1 955 ? -21.282 36.585 -25.773 1.00 87.94 955 PRO A CA 1
ATOM 7402 C C . PRO A 1 955 ? -21.273 37.850 -24.909 1.00 87.94 955 PRO A C 1
ATOM 7404 O O . PRO A 1 955 ? -20.933 38.917 -25.396 1.00 87.94 955 PRO A O 1
ATOM 7407 N N . CYS A 1 956 ? -21.664 37.761 -23.635 1.00 88.06 956 CYS A N 1
ATOM 7408 C CA . CYS A 1 956 ? -21.661 38.884 -22.693 1.00 88.06 956 CYS A CA 1
ATOM 7409 C C . CYS A 1 956 ? -20.502 38.837 -21.690 1.00 88.06 956 CYS A C 1
ATOM 7411 O O . CYS A 1 956 ? -20.416 39.688 -20.808 1.00 88.06 956 CYS A O 1
ATOM 7413 N N . ARG A 1 957 ? -19.614 37.842 -21.785 1.00 89.94 957 ARG A N 1
ATOM 7414 C CA . ARG A 1 957 ? -18.462 37.724 -20.892 1.00 89.94 957 ARG A CA 1
ATOM 7415 C C . ARG A 1 957 ? -17.322 38.593 -21.423 1.00 89.94 957 ARG A C 1
ATOM 7417 O O . ARG A 1 957 ? -16.814 38.368 -22.523 1.00 89.94 957 ARG A O 1
ATOM 7424 N N . GLU A 1 958 ? -16.958 39.627 -20.667 1.00 90.38 958 GLU A N 1
ATOM 7425 C CA . GLU A 1 958 ? -16.025 40.661 -21.137 1.00 90.38 958 GLU A CA 1
ATOM 7426 C C . GLU A 1 958 ? -14.614 40.116 -21.410 1.00 90.38 958 GLU A C 1
ATOM 7428 O O . GLU A 1 958 ? -13.986 40.504 -22.393 1.00 90.38 958 GLU A O 1
ATOM 7433 N N . ASP A 1 959 ? -14.129 39.181 -20.594 1.00 92.56 959 ASP A N 1
ATOM 7434 C CA . ASP A 1 959 ? -12.825 38.528 -20.759 1.00 92.56 959 ASP A CA 1
ATOM 7435 C C . ASP A 1 959 ? -12.757 37.659 -22.031 1.00 92.56 959 ASP A C 1
ATOM 7437 O O . ASP A 1 959 ? -11.782 37.740 -22.778 1.00 92.56 959 ASP A O 1
ATOM 7441 N N . ALA A 1 960 ? -13.814 36.905 -22.344 1.00 92.44 960 ALA A N 1
ATOM 7442 C CA . ALA A 1 960 ? -13.909 36.109 -23.569 1.00 92.44 960 ALA A CA 1
ATOM 7443 C C . ALA A 1 960 ? -13.915 36.982 -24.834 1.00 92.44 960 ALA A C 1
ATOM 7445 O O . ALA A 1 960 ? -13.194 36.695 -25.793 1.00 92.44 960 ALA A O 1
ATOM 7446 N N . CYS A 1 961 ? -14.683 38.077 -24.822 1.00 93.00 961 CYS A N 1
ATOM 7447 C CA . CYS A 1 961 ? -14.702 39.057 -25.911 1.00 93.00 961 CYS A CA 1
ATOM 7448 C C . CYS A 1 961 ? -13.336 39.740 -26.084 1.00 93.00 961 CYS A C 1
ATOM 7450 O O . CYS A 1 961 ? -12.816 39.844 -27.198 1.00 93.00 961 CYS A O 1
ATOM 7452 N N . THR A 1 962 ? -12.718 40.133 -24.968 1.00 93.75 962 THR A N 1
ATOM 7453 C CA . THR A 1 962 ? -11.399 40.775 -24.942 1.00 93.75 962 THR A CA 1
ATOM 7454 C C . THR A 1 962 ? -10.342 39.901 -25.616 1.00 93.75 962 THR A C 1
ATOM 7456 O O . THR A 1 962 ? -9.605 40.391 -26.472 1.00 93.75 962 THR A O 1
ATOM 7459 N N . GLU A 1 963 ? -10.274 38.609 -25.277 1.00 94.69 963 GLU A N 1
ATOM 7460 C CA . GLU A 1 963 ? -9.300 37.688 -25.876 1.00 94.69 963 GLU A CA 1
ATOM 7461 C C . GLU A 1 963 ? -9.569 37.421 -27.367 1.00 94.69 963 GLU A C 1
ATOM 7463 O O . GLU A 1 963 ? -8.619 37.280 -28.139 1.00 94.69 963 GLU A O 1
ATOM 7468 N N . LEU A 1 964 ? -10.834 37.429 -27.808 1.00 96.19 964 LEU A N 1
ATOM 7469 C CA . LEU A 1 964 ? -11.184 37.273 -29.224 1.00 96.19 964 LEU A CA 1
ATOM 7470 C C . LEU A 1 964 ? -10.741 38.473 -30.063 1.00 96.19 964 LEU A C 1
ATOM 7472 O O . LEU A 1 964 ? -10.080 38.307 -31.091 1.00 96.19 964 LEU A O 1
ATOM 7476 N N . VAL A 1 965 ? -11.073 39.684 -29.619 1.00 94.81 965 VAL A N 1
ATOM 7477 C CA . VAL A 1 965 ? -10.686 40.920 -30.314 1.00 94.81 965 VAL A CA 1
ATOM 7478 C C . VAL A 1 965 ? -9.167 41.030 -30.399 1.00 94.81 965 VAL A C 1
ATOM 7480 O O . VAL A 1 965 ? -8.619 41.292 -31.468 1.00 94.81 965 VAL A O 1
ATOM 7483 N N . ARG A 1 966 ? -8.478 40.708 -29.305 1.00 93.75 966 ARG A N 1
ATOM 7484 C CA . ARG A 1 966 ? -7.020 40.606 -29.240 1.00 93.75 966 ARG A CA 1
ATOM 7485 C C . ARG A 1 966 ? -6.433 39.613 -30.246 1.00 93.75 966 ARG A C 1
ATOM 7487 O O . ARG A 1 966 ? -5.528 39.975 -30.994 1.00 93.75 966 ARG A O 1
ATOM 7494 N N . ALA A 1 967 ? -6.961 38.392 -30.315 1.00 94.56 967 ALA A N 1
ATOM 7495 C CA . ALA A 1 967 ? -6.494 37.390 -31.271 1.00 94.56 967 ALA A CA 1
ATOM 7496 C C . ALA A 1 967 ? -6.739 37.808 -32.736 1.00 94.56 967 ALA A C 1
ATOM 7498 O O . ALA A 1 967 ? -5.908 37.545 -33.607 1.00 94.56 967 ALA A O 1
ATOM 7499 N N . LEU A 1 968 ? -7.855 38.489 -33.026 1.00 93.81 968 LEU A N 1
ATOM 7500 C CA . LEU A 1 968 ? -8.150 39.034 -34.358 1.00 93.81 968 LEU A CA 1
ATOM 7501 C C . LEU A 1 968 ? -7.198 40.175 -34.740 1.00 93.81 968 LEU A C 1
ATOM 7503 O O . LEU A 1 968 ? -6.724 40.209 -35.877 1.00 93.81 968 LEU A O 1
ATOM 7507 N N . MET A 1 969 ? -6.880 41.066 -33.797 1.00 91.31 969 MET A N 1
ATOM 7508 C CA . MET A 1 969 ? -5.905 42.146 -33.986 1.00 91.31 969 MET A CA 1
ATOM 7509 C C . MET A 1 969 ? -4.497 41.604 -34.258 1.00 91.31 969 MET A C 1
ATOM 7511 O O . MET A 1 969 ? -3.849 42.072 -35.194 1.00 91.31 969 MET A O 1
ATOM 7515 N N . ASP A 1 970 ? -4.050 40.572 -33.531 1.00 90.62 970 ASP A N 1
ATOM 7516 C CA . ASP A 1 970 ? -2.750 39.922 -33.777 1.00 90.62 970 ASP A CA 1
ATOM 7517 C C . ASP A 1 970 ? -2.659 39.327 -35.193 1.00 90.62 970 ASP A C 1
ATOM 7519 O O . ASP A 1 970 ? -1.588 39.279 -35.798 1.00 90.62 970 ASP A O 1
ATOM 7523 N N . MET A 1 971 ? -3.796 38.889 -35.744 1.00 90.62 971 MET A N 1
ATOM 7524 C CA . MET A 1 971 ? -3.912 38.382 -37.115 1.00 90.62 971 MET A CA 1
ATOM 7525 C C . MET A 1 971 ? -4.252 39.467 -38.150 1.00 90.62 971 MET A C 1
ATOM 7527 O O . MET A 1 971 ? -4.490 39.126 -39.309 1.00 90.62 971 MET A O 1
ATOM 7531 N N . ARG A 1 972 ? -4.282 40.751 -37.756 1.00 89.12 972 ARG A N 1
ATOM 7532 C CA . ARG A 1 972 ? -4.654 41.914 -38.589 1.00 89.12 972 ARG A CA 1
ATOM 7533 C C . ARG A 1 972 ? -6.045 41.826 -39.230 1.00 89.12 972 ARG A C 1
ATOM 7535 O O . ARG A 1 972 ? -6.294 42.362 -40.305 1.00 89.12 972 ARG A O 1
ATOM 7542 N N . ARG A 1 973 ? -6.988 41.155 -38.572 1.00 91.19 973 ARG A N 1
ATOM 7543 C CA . ARG A 1 973 ? -8.389 41.030 -39.015 1.00 91.19 973 ARG A CA 1
ATOM 7544 C C . ARG A 1 973 ? -9.256 42.102 -38.352 1.00 91.19 973 ARG A C 1
ATOM 7546 O O . ARG A 1 973 ? -10.200 41.792 -37.630 1.00 91.19 973 ARG A O 1
ATOM 7553 N N . PHE A 1 974 ? -8.910 43.371 -38.565 1.00 85.75 974 PHE A N 1
ATOM 7554 C CA . PHE A 1 974 ? -9.490 44.496 -37.819 1.00 85.75 974 PHE A CA 1
ATOM 7555 C C . PHE A 1 974 ? -10.991 44.707 -38.071 1.00 85.75 974 PHE A C 1
ATOM 7557 O O . PHE A 1 974 ? -11.718 45.018 -37.133 1.00 85.75 974 PHE A O 1
ATOM 7564 N N . SER A 1 975 ? -11.478 44.479 -39.296 1.00 84.31 975 SER A N 1
ATOM 7565 C CA . SER A 1 975 ? -12.914 44.572 -39.608 1.00 84.31 975 SER A CA 1
ATOM 7566 C C . SER A 1 975 ? -13.754 43.582 -38.795 1.00 84.31 975 SER A C 1
ATOM 7568 O O . SER A 1 975 ? -14.764 43.969 -38.219 1.00 84.31 975 SER A O 1
ATOM 7570 N N . GLU A 1 976 ? -13.296 42.333 -38.668 1.00 89.19 976 GLU A N 1
ATOM 7571 C CA . GLU A 1 976 ? -13.980 41.316 -37.855 1.00 89.19 976 GLU A CA 1
ATOM 7572 C C . GLU A 1 976 ? -13.899 41.636 -36.357 1.00 89.19 976 GLU A C 1
ATOM 7574 O O . GLU A 1 976 ? -14.847 41.397 -35.617 1.00 89.19 976 GLU A O 1
ATOM 7579 N N . ALA A 1 977 ? -12.781 42.205 -35.892 1.00 91.00 977 ALA A N 1
ATOM 7580 C CA . ALA A 1 977 ? -12.644 42.638 -34.503 1.00 91.00 977 ALA A CA 1
ATOM 7581 C C . ALA A 1 977 ? -13.648 43.749 -34.141 1.00 91.00 977 ALA A C 1
ATOM 7583 O O . ALA A 1 977 ? -14.197 43.746 -33.040 1.00 91.00 977 ALA A O 1
ATOM 7584 N N . GLU A 1 978 ? -13.926 44.682 -35.056 1.00 87.12 978 GLU A N 1
ATOM 7585 C CA . GLU A 1 978 ? -14.923 45.732 -34.822 1.00 87.12 978 GLU A CA 1
ATOM 7586 C C . GLU A 1 978 ? -16.350 45.189 -34.804 1.00 87.12 978 GLU A C 1
ATOM 7588 O O . GLU A 1 978 ? -17.163 45.633 -33.992 1.00 87.12 978 GLU A O 1
ATOM 7593 N N . GLU A 1 979 ? -16.655 44.236 -35.687 1.00 87.69 979 GLU A N 1
ATOM 7594 C CA . GLU A 1 979 ? -17.945 43.546 -35.701 1.00 87.69 979 GLU A CA 1
ATOM 7595 C C . GLU A 1 979 ? -18.204 42.848 -34.364 1.00 87.69 979 GLU A C 1
ATOM 7597 O O . GLU A 1 979 ? -19.260 43.063 -33.773 1.00 87.69 979 GLU A O 1
ATOM 7602 N N . VAL A 1 980 ? -17.210 42.133 -33.825 1.00 91.31 980 VAL A N 1
ATOM 7603 C CA . VAL A 1 980 ? -17.292 41.496 -32.499 1.00 91.31 980 VAL A CA 1
ATOM 7604 C C . VAL A 1 980 ? -17.500 42.532 -31.383 1.00 91.31 980 VAL A C 1
ATOM 7606 O O . VAL A 1 980 ? -18.358 42.343 -30.521 1.00 91.31 980 VAL A O 1
ATOM 7609 N N . CYS A 1 981 ? -16.778 43.661 -31.397 1.00 88.56 981 CYS A N 1
ATOM 7610 C CA . CYS A 1 981 ? -16.985 44.751 -30.430 1.00 88.56 981 CYS A CA 1
ATOM 7611 C C . CYS A 1 981 ? -18.411 45.326 -30.488 1.00 88.56 981 CYS A C 1
ATOM 7613 O O . CYS A 1 981 ? -18.994 45.655 -29.449 1.00 88.56 981 CYS A O 1
ATOM 7615 N N . ARG A 1 982 ? -18.966 45.476 -31.699 1.00 86.44 982 ARG A N 1
ATOM 7616 C CA . ARG A 1 982 ? -20.332 45.965 -31.922 1.00 86.44 982 ARG A CA 1
ATOM 7617 C C . ARG A 1 982 ? -21.355 44.957 -31.405 1.00 86.44 982 ARG A C 1
ATOM 7619 O O . ARG A 1 982 ? -22.236 45.342 -30.641 1.00 86.44 982 ARG A O 1
ATOM 7626 N N . GLU A 1 983 ? -21.191 43.683 -31.750 1.00 88.12 983 GLU A N 1
ATOM 7627 C CA . GLU A 1 983 ? -22.049 42.582 -31.299 1.00 88.12 983 GLU A CA 1
ATOM 7628 C C . GLU A 1 983 ? -22.072 42.476 -29.767 1.00 88.12 983 GLU A C 1
ATOM 7630 O O . GLU A 1 983 ? -23.142 42.471 -29.158 1.00 88.12 983 GLU A O 1
ATOM 7635 N N . PHE A 1 984 ? -20.902 42.510 -29.122 1.00 89.62 984 PHE A N 1
ATOM 7636 C CA . PHE A 1 984 ? -20.784 42.491 -27.662 1.00 89.62 984 PHE A CA 1
ATOM 7637 C C . PHE A 1 984 ? -21.532 43.657 -26.999 1.00 89.62 984 PHE A C 1
ATOM 7639 O O . PHE A 1 984 ? -22.247 43.476 -26.011 1.00 89.62 984 PHE A O 1
ATOM 7646 N N . ARG A 1 985 ? -21.392 44.872 -27.550 1.00 86.12 985 ARG A N 1
ATOM 7647 C CA . ARG A 1 985 ? -22.072 46.081 -27.055 1.00 86.12 985 ARG A CA 1
ATOM 7648 C C . ARG A 1 985 ? -23.589 45.964 -27.141 1.00 86.12 985 ARG A C 1
ATOM 7650 O O . ARG A 1 985 ? -24.269 46.332 -26.181 1.00 86.12 985 ARG A O 1
ATOM 7657 N N . VAL A 1 986 ? -24.099 45.456 -28.263 1.00 85.12 986 VAL A N 1
ATOM 7658 C CA . VAL A 1 986 ? -25.532 45.206 -28.465 1.00 85.12 986 VAL A CA 1
ATOM 7659 C C . VAL A 1 986 ? -26.035 44.205 -27.427 1.00 85.12 986 VAL A C 1
ATOM 7661 O O . VAL A 1 986 ? -26.991 44.498 -26.706 1.00 85.12 986 VAL A O 1
ATOM 7664 N N . GLU A 1 987 ? -25.367 43.059 -27.281 1.00 82.69 987 GLU A N 1
ATOM 7665 C CA . GLU A 1 987 ? -25.859 41.980 -26.420 1.00 82.69 987 GLU A CA 1
ATOM 7666 C C . GLU A 1 987 ? -25.763 42.332 -24.919 1.00 82.69 987 GLU A C 1
ATOM 7668 O O . GLU A 1 987 ? -26.678 42.013 -24.155 1.00 82.69 987 GLU A O 1
ATOM 7673 N N . MET A 1 988 ? -24.732 43.074 -24.488 1.00 83.69 988 MET A N 1
ATOM 7674 C CA . MET A 1 988 ? -24.608 43.593 -23.112 1.00 83.69 988 MET A CA 1
ATOM 7675 C C . MET A 1 988 ? -25.727 44.570 -22.740 1.00 83.69 988 MET A C 1
ATOM 7677 O O . MET A 1 988 ? -26.321 44.461 -21.660 1.00 83.69 988 MET A O 1
ATOM 7681 N N . ARG A 1 989 ? -26.068 45.502 -23.640 1.00 79.75 989 ARG A N 1
ATOM 7682 C CA . ARG A 1 989 ? -27.200 46.414 -23.418 1.00 79.75 989 ARG A CA 1
ATOM 7683 C C . ARG A 1 989 ? -28.521 45.656 -23.422 1.00 79.75 989 ARG A C 1
ATOM 7685 O O . ARG A 1 989 ? -29.358 45.899 -22.556 1.00 79.75 989 ARG A O 1
ATOM 7692 N N . ARG A 1 990 ? -28.692 44.715 -24.353 1.00 83.38 990 ARG A N 1
ATOM 7693 C CA . ARG A 1 990 ? -29.915 43.918 -24.492 1.00 83.38 990 ARG A CA 1
ATOM 7694 C C . ARG A 1 990 ? -30.199 43.060 -23.256 1.00 83.38 990 ARG A C 1
ATOM 7696 O O . ARG A 1 990 ? -31.323 43.087 -22.763 1.00 83.38 990 ARG A O 1
ATOM 7703 N N . ARG A 1 991 ? -29.211 42.304 -22.757 1.00 81.81 991 ARG A N 1
ATOM 7704 C CA . ARG A 1 991 ? -29.397 41.367 -21.630 1.00 81.81 991 ARG A CA 1
ATOM 7705 C C . ARG A 1 991 ? -29.285 42.027 -20.260 1.00 81.81 991 ARG A C 1
ATOM 7707 O O . ARG A 1 991 ? -30.077 41.712 -19.379 1.00 81.81 991 ARG A O 1
ATOM 7714 N N . TYR A 1 992 ? -28.329 42.939 -20.082 1.00 80.44 992 TYR A N 1
ATOM 7715 C CA . TYR A 1 992 ? -27.973 43.473 -18.760 1.00 80.44 992 TYR A CA 1
ATOM 7716 C C . TYR A 1 992 ? -28.219 44.975 -18.606 1.00 80.44 992 TYR A C 1
ATOM 7718 O O . TYR A 1 992 ? -28.080 45.496 -17.502 1.00 80.44 992 TYR A O 1
ATOM 7726 N N . ARG A 1 993 ? -28.606 45.682 -19.680 1.00 82.12 993 ARG A N 1
ATOM 7727 C CA . ARG A 1 993 ? -28.773 47.150 -19.706 1.00 82.12 993 ARG A CA 1
ATOM 7728 C C . ARG A 1 993 ? -27.520 47.903 -19.246 1.00 82.12 993 ARG A C 1
ATOM 7730 O O . ARG A 1 993 ? -27.614 48.955 -18.619 1.00 82.12 993 ARG A O 1
ATOM 7737 N N . GLN A 1 994 ? -26.348 47.356 -19.560 1.00 81.06 994 GLN A N 1
ATOM 7738 C CA . GLN A 1 994 ? -25.043 47.901 -19.186 1.00 81.06 994 GLN A CA 1
ATOM 7739 C C . GLN A 1 994 ? -24.185 48.186 -20.426 1.00 81.06 994 GLN A C 1
ATOM 7741 O O . GLN A 1 994 ? -24.382 47.592 -21.487 1.00 81.06 994 GLN A O 1
ATOM 7746 N N . SER A 1 995 ? -23.222 49.098 -20.279 1.00 78.62 995 SER A N 1
ATOM 7747 C CA . SER A 1 995 ? -22.161 49.346 -21.266 1.00 78.62 995 SER A CA 1
ATOM 7748 C C . SER A 1 995 ? -20.938 48.463 -20.978 1.00 78.62 995 SER A C 1
ATOM 7750 O O . SER A 1 995 ? -20.754 48.067 -19.827 1.00 78.62 995 SER A O 1
ATOM 7752 N N . PRO A 1 996 ? -20.076 48.180 -21.978 1.00 84.31 996 PRO A N 1
ATOM 7753 C CA . PRO A 1 996 ? -18.817 47.469 -21.748 1.00 84.31 996 PRO A CA 1
ATOM 7754 C C . PRO A 1 996 ? -17.955 48.139 -20.677 1.00 84.31 996 PRO A C 1
ATOM 7756 O O . PRO A 1 996 ? -17.950 49.371 -20.569 1.00 84.31 996 PRO A O 1
ATOM 7759 N N . GLY A 1 997 ? -17.184 47.341 -19.942 1.00 84.62 997 GLY A N 1
ATOM 7760 C CA . GLY A 1 997 ? -16.229 47.817 -18.954 1.00 84.62 997 GLY A CA 1
ATOM 7761 C C . GLY A 1 997 ? -15.061 48.607 -19.548 1.00 84.62 997 GLY A C 1
ATOM 7762 O O . GLY A 1 997 ? -14.872 48.734 -20.764 1.00 84.62 997 GLY A O 1
ATOM 7763 N N . ALA A 1 998 ? -14.254 49.189 -18.657 1.00 83.12 998 ALA A N 1
ATOM 7764 C CA . ALA A 1 998 ? -13.142 50.063 -19.029 1.00 83.12 998 ALA A CA 1
ATOM 7765 C C . ALA A 1 998 ? -12.084 49.347 -19.889 1.00 83.12 998 ALA A C 1
ATOM 7767 O O . ALA A 1 998 ? -11.562 49.944 -20.832 1.00 83.12 998 ALA A O 1
ATOM 7768 N N . THR A 1 999 ? -11.810 48.070 -19.603 1.00 82.38 999 THR A N 1
ATOM 7769 C CA . THR A 1 999 ? -10.837 47.241 -20.332 1.00 82.38 999 THR A CA 1
ATOM 7770 C C . THR A 1 999 ? -11.255 47.053 -21.787 1.00 82.38 999 THR A C 1
ATOM 7772 O O . THR A 1 999 ? -10.467 47.311 -22.698 1.00 82.38 999 THR A O 1
ATOM 7775 N N . MET A 1 1000 ? -12.515 46.679 -22.016 1.00 87.38 1000 MET A N 1
ATOM 7776 C CA . MET A 1 1000 ? -13.049 46.488 -23.363 1.00 87.38 1000 MET A CA 1
ATOM 7777 C C . MET A 1 1000 ? -13.140 47.801 -24.156 1.00 87.38 1000 MET A C 1
ATOM 7779 O O . MET A 1 1000 ? -12.850 47.841 -25.355 1.00 87.38 1000 MET A O 1
ATOM 7783 N N . ASN A 1 1001 ? -13.490 48.910 -23.497 1.00 84.38 1001 ASN A N 1
ATOM 7784 C CA . ASN A 1 1001 ? -13.515 50.224 -24.143 1.00 84.38 1001 ASN A CA 1
ATOM 7785 C C . ASN A 1 1001 ? -12.115 50.700 -24.553 1.00 84.38 1001 ASN A C 1
ATOM 7787 O O . ASN A 1 1001 ? -11.955 51.244 -25.646 1.00 84.38 1001 ASN A O 1
ATOM 7791 N N . ALA A 1 1002 ? -11.098 50.461 -23.720 1.00 84.00 1002 ALA A N 1
ATOM 7792 C CA . ALA A 1 1002 ? -9.711 50.760 -24.066 1.00 84.00 1002 ALA A CA 1
ATOM 7793 C C . ALA A 1 1002 ? -9.248 49.952 -25.290 1.00 84.00 1002 ALA A C 1
ATOM 7795 O O . ALA A 1 1002 ? -8.696 50.533 -26.225 1.00 84.00 1002 ALA A O 1
ATOM 7796 N N . LEU A 1 1003 ? -9.556 48.651 -25.327 1.00 88.50 1003 LEU A N 1
ATOM 7797 C CA . LEU A 1 1003 ? -9.232 47.779 -26.459 1.00 88.50 1003 LEU A CA 1
ATOM 7798 C C . LEU A 1 1003 ? -9.942 48.212 -27.753 1.00 88.50 1003 LEU A C 1
ATOM 7800 O O . LEU A 1 1003 ? -9.340 48.220 -28.823 1.00 88.50 1003 LEU A O 1
ATOM 7804 N N . THR A 1 1004 ? -11.205 48.640 -27.660 1.00 86.00 1004 THR A N 1
ATOM 7805 C CA . THR A 1 1004 ? -11.957 49.150 -28.820 1.00 86.00 1004 THR A CA 1
ATOM 7806 C C . THR A 1 1004 ? -11.315 50.422 -29.388 1.00 86.00 1004 THR A C 1
ATOM 7808 O O . THR A 1 1004 ? -11.204 50.577 -30.602 1.00 86.00 1004 THR A O 1
ATOM 7811 N N . ASN A 1 1005 ? -10.844 51.328 -28.525 1.00 84.44 1005 ASN A N 1
ATOM 7812 C CA . ASN A 1 1005 ? -10.149 52.543 -28.963 1.00 84.44 1005 ASN A CA 1
ATOM 7813 C C . ASN A 1 1005 ? -8.796 52.230 -29.624 1.00 84.44 1005 ASN A C 1
ATOM 7815 O O . ASN A 1 1005 ? -8.415 52.881 -30.598 1.00 84.44 1005 ASN A O 1
ATOM 7819 N N . GLU A 1 1006 ? -8.073 51.234 -29.107 1.00 86.44 1006 GLU A N 1
ATOM 7820 C CA . GLU A 1 1006 ? -6.821 50.747 -29.694 1.00 86.44 1006 GLU A CA 1
ATOM 7821 C C . GLU A 1 1006 ? -7.041 50.160 -31.096 1.00 86.44 1006 GLU A C 1
ATOM 7823 O O . GLU A 1 1006 ? -6.317 50.504 -32.031 1.00 86.44 1006 GLU A O 1
ATOM 7828 N N . LEU A 1 1007 ? -8.087 49.348 -31.264 1.00 87.88 1007 LEU A N 1
ATOM 7829 C CA . LEU A 1 1007 ? -8.500 48.775 -32.545 1.00 87.88 1007 LEU A CA 1
ATOM 7830 C C . LEU A 1 1007 ? -8.778 49.848 -33.609 1.00 87.88 1007 LEU A C 1
ATOM 7832 O O . LEU A 1 1007 ? -8.220 49.784 -34.706 1.00 87.88 1007 LEU A O 1
ATOM 7836 N N . VAL A 1 1008 ? -9.586 50.861 -33.272 1.00 82.38 1008 VAL A N 1
ATOM 7837 C CA . VAL A 1 1008 ? -9.902 51.978 -34.184 1.00 82.38 1008 VAL A CA 1
ATOM 7838 C C . VAL A 1 1008 ? -8.625 52.699 -34.617 1.00 82.38 1008 VAL A C 1
ATOM 7840 O O . VAL A 1 1008 ? -8.442 52.990 -35.799 1.00 82.38 1008 VAL A O 1
ATOM 7843 N N . ARG A 1 1009 ? -7.697 52.933 -33.678 1.00 79.56 1009 ARG A N 1
ATOM 7844 C CA . ARG A 1 1009 ? -6.411 53.577 -33.970 1.00 79.56 1009 ARG A CA 1
ATOM 7845 C C . ARG A 1 1009 ? -5.573 52.765 -34.962 1.00 79.56 1009 ARG A C 1
ATOM 7847 O O . ARG A 1 1009 ? -5.041 53.346 -35.905 1.00 79.56 1009 ARG A O 1
ATOM 7854 N N . LEU A 1 1010 ? -5.448 51.451 -34.759 1.00 81.50 1010 LEU A N 1
ATOM 7855 C CA . LEU A 1 1010 ? -4.663 50.578 -35.641 1.00 81.50 1010 LEU A CA 1
ATOM 7856 C C . LEU A 1 1010 ? -5.269 50.471 -37.047 1.00 81.50 1010 LEU A C 1
ATOM 7858 O O . LEU A 1 1010 ? -4.524 50.447 -38.026 1.00 81.50 1010 LEU A O 1
ATOM 7862 N N . ARG A 1 1011 ? -6.601 50.487 -37.168 1.00 75.69 1011 ARG A N 1
ATOM 7863 C CA . ARG A 1 1011 ? -7.284 50.449 -38.467 1.00 75.69 1011 ARG A CA 1
ATOM 7864 C C . ARG A 1 1011 ? -7.079 51.724 -39.283 1.00 75.69 1011 ARG A C 1
ATOM 7866 O O . ARG A 1 1011 ? -6.791 51.628 -40.474 1.00 75.69 1011 ARG A O 1
ATOM 7873 N N . SER A 1 1012 ? -7.181 52.904 -38.662 1.00 71.94 1012 SER A N 1
ATOM 7874 C CA . SER A 1 1012 ? -6.907 54.175 -39.352 1.00 71.94 1012 SER A CA 1
ATOM 7875 C C . SER A 1 1012 ? -5.488 54.205 -39.928 1.00 71.94 1012 SER A C 1
ATOM 7877 O O . SER A 1 1012 ? -5.283 54.669 -41.044 1.00 71.94 1012 SER A O 1
ATOM 7879 N N . MET A 1 1013 ? -4.516 53.628 -39.209 1.00 71.12 1013 MET A N 1
ATOM 7880 C CA . MET A 1 1013 ? -3.138 53.505 -39.693 1.00 71.12 1013 MET A CA 1
ATOM 7881 C C . MET A 1 1013 ? -3.000 52.559 -40.902 1.00 71.12 1013 MET A C 1
ATOM 7883 O O . MET A 1 1013 ? -2.152 52.810 -41.755 1.00 71.12 1013 MET A O 1
ATOM 7887 N N . GLU A 1 1014 ? -3.809 51.498 -41.003 1.00 67.94 1014 GLU A N 1
ATOM 7888 C CA . GLU A 1 1014 ? -3.793 50.566 -42.146 1.00 67.94 1014 GLU A CA 1
ATOM 7889 C C . GLU A 1 1014 ? -4.498 51.105 -43.399 1.00 67.94 1014 GLU A C 1
ATOM 7891 O O . GLU A 1 1014 ? -4.062 50.814 -44.510 1.00 67.94 1014 GLU A O 1
ATOM 7896 N N . ALA A 1 1015 ? -5.545 51.921 -43.245 1.00 63.12 1015 ALA A N 1
ATOM 7897 C CA . ALA A 1 1015 ? -6.278 52.515 -44.368 1.00 63.12 1015 ALA A CA 1
ATOM 7898 C C . ALA A 1 1015 ? -5.496 53.625 -45.105 1.00 63.12 1015 ALA A C 1
ATOM 7900 O O . ALA A 1 1015 ? -5.972 54.156 -46.106 1.00 63.12 1015 ALA A O 1
ATOM 7901 N N . GLY A 1 1016 ? -4.307 54.004 -44.615 1.00 54.59 1016 GLY A N 1
ATOM 7902 C CA . GLY A 1 1016 ? -3.535 55.138 -45.139 1.00 54.59 1016 GLY A CA 1
ATOM 7903 C C . GLY A 1 1016 ? -4.192 56.498 -44.878 1.00 54.59 1016 GLY A C 1
ATOM 7904 O O . GLY A 1 1016 ? -3.699 57.527 -45.339 1.00 54.59 1016 GLY A O 1
ATOM 7905 N N . GLU A 1 1017 ? -5.288 56.516 -44.122 1.00 49.22 1017 GLU A N 1
ATOM 7906 C CA . GLU A 1 1017 ? -5.943 57.725 -43.657 1.00 49.22 1017 GLU A CA 1
ATOM 7907 C C . GLU A 1 1017 ? -5.105 58.289 -42.507 1.00 49.22 1017 GLU A C 1
ATOM 7909 O O . GLU A 1 1017 ? -4.920 57.649 -41.470 1.00 49.22 1017 GLU A O 1
ATOM 7914 N N . GLY A 1 1018 ? -4.534 59.483 -42.695 1.00 43.75 1018 GLY A N 1
ATOM 7915 C CA . GLY A 1 1018 ? -3.799 60.162 -41.630 1.00 43.75 1018 GLY A CA 1
ATOM 7916 C C . GLY A 1 1018 ? -4.650 60.193 -40.361 1.00 43.75 1018 GLY A C 1
ATOM 7917 O O . GLY A 1 1018 ? -5.816 60.573 -40.422 1.00 43.75 1018 GLY A O 1
ATOM 7918 N N . TRP A 1 1019 ? -4.084 59.756 -39.230 1.00 38.03 1019 TRP A N 1
ATOM 7919 C CA . TRP A 1 1019 ? -4.784 59.704 -37.946 1.00 38.03 1019 TRP A CA 1
ATOM 7920 C C . TRP A 1 1019 ? -5.341 61.088 -37.587 1.00 38.03 1019 TRP A C 1
ATOM 7922 O O . TRP A 1 1019 ? -4.642 61.929 -37.023 1.00 38.03 1019 TRP A O 1
ATOM 7932 N N . ALA A 1 1020 ? -6.609 61.334 -37.908 1.00 44.75 1020 ALA A N 1
ATOM 7933 C CA . ALA A 1 1020 ? -7.391 62.353 -37.240 1.00 44.75 1020 ALA A CA 1
ATOM 7934 C C . ALA A 1 1020 ? -7.734 61.778 -35.866 1.00 44.75 1020 ALA A C 1
ATOM 7936 O O . ALA A 1 1020 ? -8.247 60.659 -35.778 1.00 44.75 1020 ALA A O 1
ATOM 7937 N N . GLN A 1 1021 ? -7.417 62.510 -34.793 1.00 43.31 1021 GLN A N 1
ATOM 7938 C CA . GLN A 1 1021 ? -7.850 62.137 -33.448 1.00 43.31 1021 GLN A CA 1
ATOM 7939 C C . GLN A 1 1021 ? -9.330 61.737 -33.507 1.00 43.31 1021 GLN A C 1
ATOM 7941 O O . GLN A 1 1021 ? -10.138 62.546 -33.976 1.00 43.31 1021 GLN A O 1
ATOM 7946 N N . PRO A 1 1022 ? -9.720 60.531 -33.051 1.00 40.94 1022 PRO A N 1
ATOM 7947 C CA . PRO A 1 1022 ? -11.126 60.260 -32.868 1.00 40.94 1022 PRO A CA 1
ATOM 7948 C C . PRO A 1 1022 ? -11.563 61.233 -31.779 1.00 40.94 1022 PRO A C 1
ATOM 7950 O O . PRO A 1 1022 ? -11.154 61.105 -30.623 1.00 40.94 1022 PRO A O 1
ATOM 7953 N N . ALA A 1 1023 ? -12.330 62.256 -32.161 1.00 40.72 1023 ALA A N 1
ATOM 7954 C CA . ALA A 1 1023 ? -13.078 63.042 -31.203 1.00 40.72 1023 ALA A CA 1
ATOM 7955 C C . ALA A 1 1023 ? -13.835 62.017 -30.361 1.00 40.72 1023 ALA A C 1
ATOM 7957 O O . ALA A 1 1023 ? -14.674 61.273 -30.885 1.00 40.72 1023 ALA A O 1
ATOM 7958 N N . GLY A 1 1024 ? -13.445 61.894 -29.089 1.00 41.97 1024 GLY A N 1
ATOM 7959 C CA . GLY A 1 1024 ? -14.162 61.051 -28.151 1.00 41.97 1024 GLY A CA 1
ATOM 7960 C C . GLY A 1 1024 ? -15.639 61.374 -28.326 1.00 41.97 1024 GLY A C 1
ATOM 7961 O O . GLY A 1 1024 ? -15.994 62.552 -28.306 1.00 41.97 1024 GLY A O 1
ATOM 7962 N N . ARG A 1 1025 ? -16.452 60.336 -28.552 1.00 45.50 1025 ARG A N 1
ATOM 7963 C CA . ARG A 1 1025 ? -17.908 60.366 -28.786 1.00 45.50 1025 ARG A CA 1
ATOM 7964 C C . ARG A 1 1025 ? -18.441 60.381 -30.228 1.00 45.50 1025 ARG A C 1
ATOM 7966 O O . ARG A 1 1025 ? -19.656 60.397 -30.371 1.00 45.50 1025 ARG A O 1
ATOM 7973 N N . LYS A 1 1026 ? -17.638 60.289 -31.300 1.00 42.78 1026 LYS A N 1
ATOM 7974 C CA . LYS A 1 1026 ? -18.231 60.185 -32.662 1.00 42.78 1026 LYS A CA 1
ATOM 7975 C C . LYS A 1 1026 ? -19.059 58.901 -32.866 1.00 42.78 1026 LYS A C 1
ATOM 7977 O O . LYS A 1 1026 ? -20.182 58.971 -33.329 1.00 42.78 1026 LYS A O 1
ATOM 7982 N N . TRP A 1 1027 ? -18.570 57.757 -32.384 1.00 42.16 1027 TRP A N 1
ATOM 7983 C CA . TRP A 1 1027 ? -19.322 56.492 -32.410 1.00 42.16 1027 TRP A CA 1
ATOM 7984 C C . TRP A 1 1027 ? -20.485 56.443 -31.402 1.00 42.16 1027 TRP A C 1
ATOM 7986 O O . TRP A 1 1027 ? -21.400 55.647 -31.574 1.00 42.16 1027 TRP A O 1
ATOM 7996 N N . GLU A 1 1028 ? -20.459 57.262 -30.340 1.00 42.81 1028 GLU A N 1
ATOM 7997 C CA . GLU A 1 1028 ? -21.620 57.446 -29.453 1.00 42.81 1028 GLU A CA 1
ATOM 7998 C C . GLU A 1 1028 ? -22.702 58.278 -30.145 1.00 42.81 1028 GLU A C 1
ATOM 8000 O O . GLU A 1 1028 ? -23.873 57.975 -29.972 1.00 42.81 1028 GLU A O 1
ATOM 8005 N N . LEU A 1 1029 ? -22.325 59.281 -30.945 1.00 46.97 1029 LEU A N 1
ATOM 8006 C CA . LEU A 1 1029 ? -23.250 60.091 -31.741 1.00 46.97 1029 LEU A CA 1
ATOM 8007 C C . LEU A 1 1029 ? -23.855 59.298 -32.905 1.00 46.97 1029 LEU A C 1
ATOM 8009 O O . LEU A 1 1029 ? -25.071 59.303 -33.031 1.00 46.97 1029 LEU A O 1
ATOM 8013 N N . ASP A 1 1030 ? -23.049 58.552 -33.670 1.00 49.09 1030 ASP A N 1
ATOM 8014 C CA . ASP A 1 1030 ? -23.543 57.730 -34.790 1.00 49.09 1030 ASP A CA 1
ATOM 8015 C C . ASP A 1 1030 ? -24.538 56.651 -34.296 1.00 49.09 1030 ASP A C 1
ATOM 8017 O O . ASP A 1 1030 ? -25.557 56.386 -34.929 1.00 49.09 1030 ASP A O 1
ATOM 8021 N N . TYR A 1 1031 ? -24.297 56.079 -33.108 1.00 43.62 1031 TYR A N 1
ATOM 8022 C CA . TYR A 1 1031 ? -25.176 55.076 -32.494 1.00 43.62 1031 TYR A CA 1
ATOM 8023 C C . TYR A 1 1031 ? -26.394 55.695 -31.783 1.00 43.62 1031 TYR A C 1
ATOM 8025 O O . TYR A 1 1031 ? -27.452 55.077 -31.736 1.00 43.62 1031 TYR A O 1
ATOM 8033 N N . LEU A 1 1032 ? -26.278 56.911 -31.228 1.00 50.78 1032 LEU A N 1
ATOM 8034 C CA . LEU A 1 1032 ? -27.423 57.675 -30.708 1.00 50.78 1032 LEU A CA 1
ATOM 8035 C C . LEU A 1 1032 ? -28.324 58.186 -31.840 1.00 50.78 1032 LEU A C 1
ATOM 8037 O O . LEU A 1 1032 ? -29.527 58.302 -31.631 1.00 50.78 1032 LEU A O 1
ATOM 8041 N N . GLU A 1 1033 ? -27.772 58.470 -33.023 1.00 53.81 1033 GLU A N 1
ATOM 8042 C CA . GLU A 1 1033 ? -28.536 58.787 -34.232 1.00 53.81 1033 GLU A CA 1
ATOM 8043 C C . GLU A 1 1033 ? -29.265 57.550 -34.776 1.00 53.81 1033 GLU A C 1
ATOM 8045 O O . GLU A 1 1033 ? -30.457 57.655 -35.058 1.00 53.81 1033 GLU A O 1
ATOM 8050 N N . GLU A 1 1034 ? -28.622 56.374 -34.836 1.00 52.09 1034 GLU A N 1
ATOM 8051 C CA . GLU A 1 1034 ? -29.296 55.101 -35.161 1.00 52.09 1034 GLU A CA 1
ATOM 8052 C C . GLU A 1 1034 ? -30.377 54.735 -34.124 1.00 52.09 1034 GLU A C 1
ATOM 8054 O O . GLU A 1 1034 ? -31.492 54.385 -34.506 1.00 52.09 1034 GLU A O 1
ATOM 8059 N N . GLU A 1 1035 ? -30.109 54.901 -32.822 1.00 50.03 1035 GLU A N 1
ATOM 8060 C CA . GLU A 1 1035 ? -31.080 54.662 -31.740 1.00 50.03 1035 GLU A CA 1
ATOM 8061 C C . GLU A 1 1035 ? -32.242 55.675 -31.767 1.00 50.03 1035 GLU A C 1
ATOM 8063 O O . GLU A 1 1035 ? -33.390 55.325 -31.475 1.00 50.03 1035 GLU A O 1
ATOM 8068 N N . ALA A 1 1036 ? -31.979 56.932 -32.139 1.00 57.34 1036 ALA A N 1
ATOM 8069 C CA . ALA A 1 1036 ? -33.015 57.935 -32.367 1.00 57.34 1036 ALA A CA 1
ATOM 8070 C C . ALA A 1 1036 ? -33.850 57.613 -33.615 1.00 57.34 1036 ALA A C 1
ATOM 8072 O O . ALA A 1 1036 ? -35.060 57.830 -33.591 1.00 57.34 1036 ALA A O 1
ATOM 8073 N N . LEU A 1 1037 ? -33.245 57.059 -34.671 1.00 58.31 1037 LEU A N 1
ATOM 8074 C CA . LEU A 1 1037 ? -33.936 56.591 -35.876 1.00 58.31 1037 LEU A CA 1
ATOM 8075 C C . LEU A 1 1037 ? -34.798 55.351 -35.608 1.00 58.31 1037 LEU A C 1
ATOM 8077 O O . LEU A 1 1037 ? -35.930 55.296 -36.084 1.00 58.31 1037 LEU A O 1
ATOM 8081 N N . GLU A 1 1038 ? -34.314 54.387 -34.822 1.00 56.34 1038 GLU A N 1
ATOM 8082 C CA . GLU A 1 1038 ? -35.086 53.207 -34.411 1.00 56.34 1038 GLU A CA 1
ATOM 8083 C C . GLU A 1 1038 ? -36.240 53.587 -33.483 1.00 56.34 1038 GLU A C 1
ATOM 8085 O O . GLU A 1 1038 ? -37.374 53.197 -33.748 1.00 56.34 1038 GLU A O 1
ATOM 8090 N N . LYS A 1 1039 ? -36.009 54.435 -32.471 1.00 64.19 1039 LYS A N 1
ATOM 8091 C CA . LYS A 1 1039 ? -37.089 54.960 -31.615 1.00 64.19 1039 LYS A CA 1
ATOM 8092 C C . LYS A 1 1039 ? -38.078 55.830 -32.388 1.00 64.19 1039 LYS A C 1
ATOM 8094 O O . LYS A 1 1039 ? -39.268 55.792 -32.088 1.00 64.19 1039 LYS A O 1
ATOM 8099 N N . ALA A 1 1040 ? -37.627 56.594 -33.386 1.00 63.38 1040 ALA A N 1
ATOM 8100 C CA . ALA A 1 1040 ? -38.514 57.339 -34.279 1.00 63.38 1040 ALA A CA 1
ATOM 8101 C C . ALA A 1 1040 ? -39.320 56.404 -35.196 1.00 63.38 1040 ALA A C 1
ATOM 8103 O O . ALA A 1 1040 ? -40.495 56.671 -35.436 1.00 63.38 1040 ALA A O 1
ATOM 8104 N N . ASN A 1 1041 ? -38.742 55.292 -35.662 1.00 59.69 1041 ASN A N 1
ATOM 8105 C CA . ASN A 1 1041 ? -39.450 54.268 -36.433 1.00 59.69 1041 ASN A CA 1
ATOM 8106 C C . ASN A 1 1041 ? -40.448 53.480 -35.574 1.00 59.69 1041 ASN A C 1
ATOM 8108 O O . ASN A 1 1041 ? -41.572 53.269 -36.018 1.00 59.69 1041 ASN A O 1
ATOM 8112 N N . GLU A 1 1042 ? -40.092 53.100 -34.346 1.00 61.25 1042 GLU A N 1
ATOM 8113 C CA . GLU A 1 1042 ? -41.002 52.461 -33.386 1.00 61.25 1042 GLU A CA 1
ATOM 8114 C C . GLU A 1 1042 ? -42.127 53.411 -32.960 1.00 61.25 1042 GLU A C 1
ATOM 8116 O O . GLU A 1 1042 ? -43.285 53.003 -32.901 1.00 61.25 1042 GLU A O 1
ATOM 8121 N N . ALA A 1 1043 ? -41.831 54.696 -32.737 1.00 63.06 1043 ALA A N 1
ATOM 8122 C CA . ALA A 1 1043 ? -42.845 55.715 -32.470 1.00 63.06 1043 ALA A CA 1
ATOM 8123 C C . ALA A 1 1043 ? -43.728 55.998 -33.699 1.00 63.06 1043 ALA A C 1
ATOM 8125 O O . ALA A 1 1043 ? -44.920 56.235 -33.537 1.00 63.06 1043 ALA A O 1
ATOM 8126 N N . SER A 1 1044 ? -43.179 55.935 -34.917 1.00 58.50 1044 SER A N 1
ATOM 8127 C CA . SER A 1 1044 ? -43.915 56.055 -36.188 1.00 58.50 1044 SER A CA 1
ATOM 8128 C C . SER A 1 1044 ? -44.820 54.842 -36.450 1.00 58.50 1044 SER A C 1
ATOM 8130 O O . SER A 1 1044 ? -45.967 55.004 -36.865 1.00 58.50 1044 SER A O 1
ATOM 8132 N N . LEU A 1 1045 ? -44.357 53.629 -36.133 1.00 57.12 1045 LEU A N 1
ATOM 8133 C CA . LEU A 1 1045 ? -45.155 52.397 -36.148 1.00 57.12 1045 LEU A CA 1
ATOM 8134 C C . LEU A 1 1045 ? -46.267 52.440 -35.089 1.00 57.12 1045 LEU A C 1
ATOM 8136 O O . LEU A 1 1045 ? -47.422 52.184 -35.411 1.00 57.12 1045 LEU A O 1
ATOM 8140 N N . ALA A 1 1046 ? -45.959 52.877 -33.865 1.00 57.22 1046 ALA A N 1
ATOM 8141 C CA . ALA A 1 1046 ? -46.943 53.045 -32.795 1.00 57.22 1046 ALA A CA 1
ATOM 8142 C C . ALA A 1 1046 ? -47.934 54.203 -33.047 1.00 57.22 1046 ALA A C 1
ATOM 8144 O O . ALA A 1 1046 ? -49.064 54.164 -32.557 1.00 57.22 1046 ALA A O 1
ATOM 8145 N N . ALA A 1 1047 ? -47.536 55.236 -33.799 1.00 56.44 1047 ALA A N 1
ATOM 8146 C CA . ALA A 1 1047 ? -48.423 56.306 -34.257 1.00 56.44 1047 ALA A CA 1
ATOM 8147 C C . ALA A 1 1047 ? -49.340 55.831 -35.395 1.00 56.44 1047 ALA A C 1
ATOM 8149 O O . ALA A 1 1047 ? -50.529 56.136 -35.365 1.00 56.44 1047 ALA A O 1
ATOM 8150 N N . ARG A 1 1048 ? -48.836 55.010 -36.329 1.00 54.38 1048 ARG A N 1
ATOM 8151 C CA . ARG A 1 1048 ? -49.648 54.343 -37.364 1.00 54.38 1048 ARG A CA 1
ATOM 8152 C C . ARG A 1 1048 ? -50.672 53.369 -36.780 1.00 54.38 1048 ARG A C 1
ATOM 8154 O O . ARG A 1 1048 ? -51.799 53.334 -37.261 1.00 54.38 1048 ARG A O 1
ATOM 8161 N N . ASP A 1 1049 ? -50.324 52.654 -35.712 1.00 53.84 1049 ASP A N 1
ATOM 8162 C CA . ASP A 1 1049 ? -51.266 51.784 -34.994 1.00 53.84 1049 ASP A CA 1
ATOM 8163 C C . ASP A 1 1049 ? -52.335 52.577 -34.212 1.00 53.84 1049 ASP A C 1
ATOM 8165 O O . ASP A 1 1049 ? -53.446 52.085 -34.012 1.00 53.84 1049 ASP A O 1
ATOM 8169 N N . LYS A 1 1050 ? -52.047 53.827 -33.813 1.00 53.00 1050 LYS A N 1
ATOM 8170 C CA . LYS A 1 1050 ? -53.028 54.737 -33.188 1.00 53.00 1050 LYS A CA 1
ATOM 8171 C C . LYS A 1 1050 ? -53.891 55.508 -34.193 1.00 53.00 1050 LYS A C 1
ATOM 8173 O O . LYS A 1 1050 ? -55.041 55.796 -33.884 1.00 53.00 1050 LYS A O 1
ATOM 8178 N N . GLU A 1 1051 ? -53.385 55.816 -35.386 1.00 50.75 1051 GLU A N 1
ATOM 8179 C CA . GLU A 1 1051 ? -54.188 56.396 -36.478 1.00 50.75 1051 GLU A CA 1
ATOM 8180 C C . GLU A 1 1051 ? -55.076 55.352 -37.179 1.00 50.75 1051 GLU A C 1
ATOM 8182 O O . GLU A 1 1051 ? -56.093 55.711 -37.760 1.00 50.75 1051 GLU A O 1
ATOM 8187 N N . GLY A 1 1052 ? -54.779 54.053 -37.044 1.00 49.09 1052 GLY A N 1
ATOM 8188 C CA . GLY A 1 1052 ? -55.665 52.957 -37.462 1.00 49.09 1052 GLY A CA 1
ATOM 8189 C C . GLY A 1 1052 ? -56.871 52.703 -36.540 1.00 49.09 1052 GLY A C 1
ATOM 8190 O O . GLY A 1 1052 ? -57.596 51.734 -36.749 1.00 49.09 1052 GLY A O 1
ATOM 8191 N N . THR A 1 1053 ? -57.081 53.532 -35.509 1.00 48.78 1053 THR A N 1
ATOM 8192 C CA . THR A 1 1053 ? -58.216 53.447 -34.563 1.00 48.78 1053 THR A CA 1
ATOM 8193 C C . THR A 1 1053 ? -58.994 54.762 -34.435 1.00 48.78 1053 THR A C 1
ATOM 8195 O O . THR A 1 1053 ? -59.521 55.086 -33.372 1.00 48.78 1053 THR A O 1
ATOM 8198 N N . ILE A 1 1054 ? -59.111 55.513 -35.533 1.00 50.38 1054 ILE A N 1
ATOM 8199 C CA . ILE A 1 1054 ? -60.202 56.477 -35.727 1.00 50.38 1054 ILE A CA 1
ATOM 8200 C C . ILE A 1 1054 ? -60.735 56.315 -37.157 1.00 50.38 1054 ILE A C 1
ATOM 8202 O O . ILE A 1 1054 ? -60.300 57.019 -38.064 1.00 50.38 1054 ILE A O 1
ATOM 8206 N N . ASP A 1 1055 ? -61.611 55.326 -37.343 1.00 40.12 1055 ASP A N 1
ATOM 8207 C CA . ASP A 1 1055 ? -62.962 55.469 -37.920 1.00 40.12 1055 ASP A CA 1
ATOM 8208 C C . ASP A 1 1055 ? -63.774 54.184 -37.666 1.00 40.12 1055 ASP A C 1
ATOM 8210 O O . ASP A 1 1055 ? -63.259 53.082 -37.977 1.00 40.12 1055 ASP A O 1
#

Nearest PDB structures (foldseek):
  2ff4-assembly1_A  TM=7.446E-01  e=3.604E-06  Mycobacterium tuberculosis H37Rv
  8hvr-assembly1_J  TM=7.501E-01  e=9.870E-05  Streptomyces coelicolor A3(2)
  3upv-assembly1_A  TM=7.235E-01  e=1.439E+00  Saccharomyces cerevisiae S288C
  3uq3-assembly1_A  TM=3.310E-01  e=3.725E+00  Saccharomyces cerevisiae S288C
  6b85-assembly1_J  TM=2.938E-01  e=3.452E+00  synthetic construct

Sequence (1055 aa):
MATHRITAGSTLGGMVEQVSFFLPPGTVMEQEPAAPRIHRQKLLEAFVIQLKKDRLLIYCAGKGYGATSIAHEVARAISNSVKPPLFIRCDNMPSYVVREALASLVELKDSQDSYPFEVLCVEGITRLDTEDAQAISAYLQRLTSKTHVIMRMDIASLAALETVGQYSCIQAYDLLASIEEVQQWFHDSSIRLTLKSMESLTGNIASLLEGLASDGVWFNRGTDSSAYESVRSMLLYNAVSDGLIKEDRKLRAAMVLLGEGTFEELRLLGVRVDDELIRCAYQEVPILGVDSSFTAFRIVGGPYIPPALAQRIGEEFPKLVKEALQQLTKNQRLKQVVSIAHPCRQWLDLKLLAETMPLELWNATGSDILREVLYEADKQEEELSAGLTQARAIFQLCSGVIDARSPKLREVIRLSDGSVGGALASLERSLSLYRQWPEPDTSALIEDENKDRSAQSGRICRSRSKAKKASTVQALEDQLEQHCLFREQLLLGEWRSAAEARFWAMSSQASETVGGSLLVVDAYCACGLLGEGVTLDLKTELARALKTLRTHPRERLGLHENALCWIVEVAQGKQRDCSLIQESWAMADESHDEVMLNLLSLGAGLVHLQEGAFAQAEAMLKPLLSASLPQWMGQARDLGLALVALSNHEALSYLSCVEGDSPTTPMGALTKVVATLFYKTREPLERRLEHKQRLGQCRPDALSVLFVDLLLSFDFQGAALKDLLPKSWRKAAEDRRKLRKALVVASIQEKSTEAVASSGTTVSIHVLGGLQIRVDGKLVPKKQWRRTSASSLLECLALLESHMAYRYELFAWLWPDKTVEKARQALYSAVSAARKALGAIGADKSLLVHQNGLVSLDTQQVSYDIDRLRRHIDSALGARSASVCATEALRASRLYSGGLFVPPIGAASDFFAHEHDALEQRYLDALVRGAHRAREIQHPRDSLQLSRAAFALAPCREDACTELVRALMDMRRFSEAEEVCREFRVEMRRRYRQSPGATMNALTNELVRLRSMEAGEGWAQPAGRKWELDYLEEEALEKANEASLAARDKEGTID

Organism: NCBI:txid3032871

Radius of gyration: 38.96 Å; Cα contacts (8 Å, |Δi|>4): 1411; chains: 1; bounding box: 106×100×102 Å

Foldseek 3Di:
DDDDDDDPDDPVVVVCVVLVVLADPPKDWDDLDDQDPADQPVLLVVVLVQCVVQLEEEEAADPQLCPVNSLSSNQQVQWDPQAHETEIEQAPNDLVSVLSRLVSQLVCADPVRAHSHQEYEYEHAEDHDLVSLVSVLVSSVSCSVHHRYYYYYHPLNVVSNPPRPGYHYAASLNSADDLVRLCVLCLVAQDDDDSVRVCLACVSRRQLSNQVRVQGPPPDQDDCPGSNNVSLQVLLLVQLDPSDDPLLSLLSLLLLLLQKDFPVLVVQLVHDDDPVSLVCCVGHRCQQAQDPVNTMTHGRNTNQHDLVSLLVCCVVPVSSNVSSLVVCVVVLVLLSNLRNCVSNVVSDDLVVVQQPPVPSCQFQLNLVSLVVNLVVCVVVVHDDDLSNLLNVLLVCLQLVVDAPPDPSNVVSLVPDDDLSSLLSVLSNLLSCCLQDQDDPPVVVVPPPPDDDPPVVVVVVVVVVVVPPDDDSSNVSSVLSNLLSVLSNCVQLPVLVVSLVLVVLLPDPCLLSTLSSLSSLLSNLLSCLQQVHDDDPVSVSSNVSSLVSLCSVVSGLSSLLSVLSNLLSCLLLPDQDDLVVNVVNCVSCVVNNSVSSNLSSLLSQLSNCLSVVVLVSSCVSLVVCVPPDGRPQSLLSSLLSVVLSCVVVVHQDPSLVPLVDDDCPDLSNLVSLLSVVQRVPPDDDPVVLVVSLVVNVVHDDTSNSLSSLLSVCVDDPCNVVSVVSHDPNSVVSNVVSVVVNVVVVVVVVVVVVDVDDDDDDFAWEFEQQVHTWIDTPRHTDDCVLLVDPLQRVLQNLLLLDPSSKDFLVVQCQQAPVPDDPVVSVVSVVVNLVSNLSSCVVVVHDSPQFDDPPRMTGGPPRRYHYLVVLLVVLLVQLVVDPALVSNLVSLVVNVVSNPPFGDQDPDHRNNVVSVVSRVVSLVSNLVSLLSSLVSCVVVPNLVSSLVSLVVSCVSPVQDQSSLLSNLVSCVSVVVLVVSVVSLVSNQVVCCVPPVDGHDPSSVVSNLVSVQVVCVVVVNPDDPPPPCPVVVVVVVVVVVVVVVVVVVVVVVVVVPDD